Protein AF-0000000085207572 (afdb_homodimer)

Radius of gyration: 36.7 Å; Cα contacts (8 Å, |Δi|>4): 2105; chains: 2; bounding box: 79×103×94 Å

Sequence (1136 aa):
MWIIDRAFVFALVAASSFTPVYVLDFCQNTDADCHRHDAASNNQPSPQTVKSRWNRNVSHLLHDLDQFKVSCRKLIESFPLDEVDGNFVRTVKNCLFSKCIPTPLKGPLRLAAVSKDVIEEILDLDMAVTQSEDFLRYVSGDRLFPGSEPLAHRYGGHQFGYWAGQLGDGRAHFLGQYSNRKGEIWELQLKGSGKTPYSRSGDGRAVIRSSVREFLCSEAMHFLGVPTSRAASLTVSDEPVVRDQFYNGNVKTERGAVVLRLTKSWFRIGSLEILAQSGETDLLRKLLNFMIDQHFSYISLSDPEKYVVFYSTVVNETAHLIAQWMSVGFAHGVCNTDNFSLLSITIDYGPFGFMESYDPNFVPNASDDEGRYSIGAQAQVGLFNLEKLLAALRPVLTQIQQKRAQIILKGYADLYQMRIHQLFKAKLGLLGEDENDRYLIAFLLKMMEDTQSDFTMTFRQLSEVSAEQLLNMNFTQMWALDDLLSHLLFSDWLNMYLLRLNVNPRYVLRNWMAESAIRKAEMNDFSEVELLHQILSSPFVTQETAEEAGYAARPPRWAERLKVSCSSMWIIDRAFVFALVAASSFTPVYVLDFCQNTDADCHRHDAASNNQPSPQTVKSRWNRNVSHLLHDLDQFKVSCRKLIESFPLDEVDGNFVRTVKNCLFSKCIPTPLKGPLRLAAVSKDVIEEILDLDMAVTQSEDFLRYVSGDRLFPGSEPLAHRYGGHQFGYWAGQLGDGRAHFLGQYSNRKGEIWELQLKGSGKTPYSRSGDGRAVIRSSVREFLCSEAMHFLGVPTSRAASLTVSDEPVVRDQFYNGNVKTERGAVVLRLTKSWFRIGSLEILAQSGETDLLRKLLNFMIDQHFSYISLSDPEKYVVFYSTVVNETAHLIAQWMSVGFAHGVCNTDNFSLLSITIDYGPFGFMESYDPNFVPNASDDEGRYSIGAQAQVGLFNLEKLLAALRPVLTQIQQKRAQIILKGYADLYQMRIHQLFKAKLGLLGEDENDRYLIAFLLKMMEDTQSDFTMTFRQLSEVSAEQLLNMNFTQMWALDDLLSHLLFSDWLNMYLLRLNVNPRYVLRNWMAESAIRKAEMNDFSEVELLHQILSSPFVTQETAEEAGYAARPPRWAERLKVSCSS

Organism: Amphiprion ocellaris (NCBI:txid80972)

Foldseek 3Di:
DDPPDPPVPPPVDDPPDPPPPPPPPPPPPDDDDDDDDDDDDDDPPDPPPPPPVPVCPVLLADADLLPQAFAPCVVPVLWDEFPDDDFAADDGPRTFKYFDAFAFFDADKDWPDFDPCCQCVPRRHDPNNCPDPVVRCPQRRNDARHNWGKIKGWFWWQFPRHTPAIATLAQKIWGHWDQDPVRAIKTKMKGQRAGGNRNVPHGSFDFPVQQVQQQVVQVVCVVLVFFAKHWGTKMWRADWDWDDQQPPPDIDTGTTMMIIIMDSDLDFLRSLLNCLVNVVVVSSVSVLLVCCVRPVVVQDPPDPLSVLVLLLVQLLLLLLNLLSCVLQQKFQQTLIRSQGHSNNGGDDRGFMDGAFQQDQQAHRDSNPVVSCRGSVNVLVSSLVSSVSSLSSCVVVDDPVSSVSSVVSSVCSVVSNVVNNLVSVCVLLQQDDDDPCSVVLSVVVSVLSNVLRATSNLVSVLSVVDDPVCLLVVPQPVRVRSVSSVPDPCSNVSSVVSSLRNQPDFLADCQPVLVVVQVVCVVVVRNVSVVVNVVCVVRRRDDDPVCVVVCRNHDDDPVSVPDDDDDPD/DDPPDPPPDPPVPDPPDPVPPPPPPPPPDDDDDDDDDDDDDCVPDDPPCPPPVPVCPVLLADADLLPQAFAPCLVPVLWPEFPDDDFAADDGPRTFKYFDAFAFFDADKDWPDFDPCCQCVPRRHDPNNCPDPVVRCPQRRNDARHNWGKIKGWFWWQFPRHTPAIATLAQKIWGHWDQDPVRAIKTKMKGQRAGHNRNVPHGSFDFPVQQVQQQVVQVVCVVLVFFAKHWGTKMWRADWDWDDQQPPPDIDTGTTMMIIIMDSDLAFLRSLLNCLVSVVVVSSVSVLLVCCVRPVVVQDPPDPLSVLVLLLVQLLLLLLNLLSCVLQQKFQQTLIRSQGHSNNGGDDRGFMDGAFQQDQQAHRDSNPVVSCRGSVNVLVSSLVSSVSSLSSCVVVDDPVSSVSSVVSSVCSVVSNVVNNLVSVCVLLQQDDDDPCSVVLSVVVSVLSNVLRATSNLVSVLSVVDDPVCLLVVPQPVRVRSVSSVPDPCSNVSSVVSSLRNQPDFLADCQPVLVVVQVVCVVVVRNPSVVVNVVCVVRRRDDDPVCVVVCRNHPDDPVSVPDDDDDPD

Structure (mmCIF, N/CA/C/O backbone):
data_AF-0000000085207572-model_v1
#
loop_
_entity.id
_entity.type
_entity.pdbx_description
1 polymer 'Selenoprotein O'
#
loop_
_atom_site.group_PDB
_atom_site.id
_atom_site.type_symbol
_atom_site.label_atom_id
_atom_site.label_alt_id
_atom_site.label_comp_id
_atom_site.label_asym_id
_atom_site.label_entity_id
_atom_site.label_seq_id
_atom_site.pdbx_PDB_ins_code
_atom_site.Cartn_x
_atom_site.Cartn_y
_atom_site.Cartn_z
_atom_site.occupancy
_atom_site.B_iso_or_equiv
_atom_site.auth_seq_id
_atom_site.auth_comp_id
_atom_site.auth_asym_id
_atom_site.auth_atom_id
_atom_site.pdbx_PDB_model_num
ATOM 1 N N . MET A 1 1 ? -16.891 -7.758 -32.281 1 21.17 1 MET A N 1
ATOM 2 C CA . MET A 1 1 ? -15.719 -8.617 -32.281 1 21.17 1 MET A CA 1
ATOM 3 C C . MET A 1 1 ? -14.516 -7.891 -31.688 1 21.17 1 MET A C 1
ATOM 5 O O . MET A 1 1 ? -13.852 -7.117 -32.375 1 21.17 1 MET A O 1
ATOM 9 N N . TRP A 1 2 ? -14.633 -7.344 -30.562 1 22.56 2 TRP A N 1
ATOM 10 C CA . TRP A 1 2 ? -13.984 -6.262 -29.828 1 22.56 2 TRP A CA 1
ATOM 11 C C . TRP A 1 2 ? -12.539 -6.625 -29.5 1 22.56 2 TRP A C 1
ATOM 13 O O . TRP A 1 2 ? -12.281 -7.652 -28.859 1 22.56 2 TRP A O 1
ATOM 23 N N . ILE A 1 3 ? -11.641 -6.406 -30.469 1 23.41 3 ILE A N 1
ATOM 24 C CA . ILE A 1 3 ? -10.18 -6.445 -30.422 1 23.41 3 ILE A CA 1
ATOM 25 C C . ILE A 1 3 ? -9.688 -5.875 -29.094 1 23.41 3 ILE A C 1
ATOM 27 O O . ILE A 1 3 ? -9.984 -4.727 -28.766 1 23.41 3 ILE A O 1
ATOM 31 N N . ILE A 1 4 ? -9.742 -6.691 -28.062 1 28.12 4 ILE A N 1
ATOM 32 C CA . ILE A 1 4 ? -9.039 -6.281 -26.859 1 28.12 4 ILE A CA 1
ATOM 33 C C . ILE A 1 4 ? -7.762 -5.531 -27.234 1 28.12 4 ILE A C 1
ATOM 35 O O . ILE A 1 4 ? -6.875 -6.09 -27.875 1 28.12 4 ILE A O 1
ATOM 39 N N . ASP A 1 5 ? -7.859 -4.27 -27.453 1 22.45 5 ASP A N 1
ATOM 40 C CA . ASP A 1 5 ? -6.863 -3.285 -27.859 1 22.45 5 ASP A CA 1
ATOM 41 C C . ASP A 1 5 ? -5.52 -3.553 -27.188 1 22.45 5 ASP A C 1
ATOM 43 O O . ASP A 1 5 ? -5.469 -3.934 -26.031 1 22.45 5 ASP A O 1
ATOM 47 N N . ARG A 1 6 ? -4.559 -3.943 -27.953 1 26.81 6 ARG A N 1
ATOM 48 C CA . ARG A 1 6 ? -3.107 -3.969 -27.812 1 26.81 6 ARG A CA 1
ATOM 49 C C . ARG A 1 6 ? -2.617 -2.77 -27 1 26.81 6 ARG A C 1
ATOM 51 O O . ARG A 1 6 ? -1.506 -2.283 -27.219 1 26.81 6 ARG A O 1
ATOM 58 N N . ALA A 1 7 ? -3.572 -2.018 -26.469 1 25.02 7 ALA A N 1
ATOM 59 C CA . ALA A 1 7 ? -3.07 -0.747 -25.953 1 25.02 7 ALA A CA 1
ATOM 60 C C . ALA A 1 7 ? -1.962 -0.969 -24.922 1 25.02 7 ALA A C 1
ATOM 62 O O . ALA A 1 7 ? -1.063 -0.136 -24.781 1 25.02 7 ALA A O 1
ATOM 63 N N . PHE A 1 8 ? -2.088 -1.698 -23.906 1 26.12 8 PHE A N 1
ATOM 64 C CA . PHE A 1 8 ? -1.123 -1.054 -23.016 1 26.12 8 PHE A CA 1
ATOM 65 C C . PHE A 1 8 ? 0.292 -1.199 -23.562 1 26.12 8 PHE A C 1
ATOM 67 O O . PHE A 1 8 ? 1.267 -0.998 -22.844 1 26.12 8 PHE A O 1
ATOM 74 N N . VAL A 1 9 ? 0.561 -2.047 -24.641 1 24.52 9 VAL A N 1
ATOM 75 C CA . VAL A 1 9 ? 1.968 -1.951 -25.016 1 24.52 9 VAL A CA 1
ATOM 76 C C . VAL A 1 9 ? 2.314 -0.503 -25.344 1 24.52 9 VAL A C 1
ATOM 78 O O . VAL A 1 9 ? 1.423 0.321 -25.562 1 24.52 9 VAL A O 1
ATOM 81 N N . PHE A 1 10 ? 3.576 -0.276 -26.328 1 25.58 10 PHE A N 1
ATOM 82 C CA . PHE A 1 10 ? 4.43 0.88 -26.562 1 25.58 10 PHE A CA 1
ATOM 83 C C . PHE A 1 10 ? 3.65 1.998 -27.25 1 25.58 10 PHE A C 1
ATOM 85 O O . PHE A 1 10 ? 3.729 2.162 -28.469 1 25.58 10 PHE A O 1
ATOM 92 N N . ALA A 1 11 ? 2.41 2.156 -27.203 1 23.27 11 ALA A N 1
ATOM 93 C CA . ALA A 1 11 ? 2.041 3.357 -27.953 1 23.27 11 ALA A CA 1
ATOM 94 C C . ALA A 1 11 ? 2.822 4.57 -27.453 1 23.27 11 ALA A C 1
ATOM 96 O O . ALA A 1 11 ? 2.588 5.059 -26.359 1 23.27 11 ALA A O 1
ATOM 97 N N . LEU A 1 12 ? 4.188 4.672 -27.938 1 22.53 12 LEU A N 1
ATOM 98 C CA . LEU A 1 12 ? 5.066 5.84 -27.953 1 22.53 12 LEU A CA 1
ATOM 99 C C . LEU A 1 12 ? 4.336 7.059 -28.5 1 22.53 12 LEU A C 1
ATOM 101 O O . LEU A 1 12 ? 4.082 7.148 -29.703 1 22.53 12 LEU A O 1
ATOM 105 N N . VAL A 1 13 ? 3.193 7.492 -28.125 1 20.77 13 VAL A N 1
ATOM 106 C CA . VAL A 1 13 ? 2.809 8.797 -28.656 1 20.77 13 VAL A CA 1
ATOM 107 C C . VAL A 1 13 ? 4.016 9.734 -28.672 1 20.77 13 VAL A C 1
ATOM 109 O O . VAL A 1 13 ? 4.891 9.633 -27.797 1 20.77 13 VAL A O 1
ATOM 112 N N . ALA A 1 14 ? 4.195 10.617 -29.859 1 19.58 14 ALA A N 1
ATOM 113 C CA . ALA A 1 14 ? 5.129 11.688 -30.219 1 19.58 14 ALA A CA 1
ATOM 114 C C . ALA A 1 14 ? 5.355 12.625 -29.031 1 19.58 14 ALA A C 1
ATOM 116 O O . ALA A 1 14 ? 4.398 13.117 -28.438 1 19.58 14 ALA A O 1
ATOM 117 N N . ALA A 1 15 ? 6.52 12.547 -28.453 1 20.52 15 ALA A N 1
ATOM 118 C CA . ALA A 1 15 ? 7.34 13.383 -27.578 1 20.52 15 ALA A CA 1
ATOM 119 C C . ALA A 1 15 ? 7.242 14.852 -27.984 1 20.52 15 ALA A C 1
ATOM 121 O O . ALA A 1 15 ? 7.738 15.242 -29.047 1 20.52 15 ALA A O 1
ATOM 122 N N . SER A 1 16 ? 6.094 15.547 -27.797 1 18.95 16 SER A N 1
ATOM 123 C CA . SER A 1 16 ? 6.168 16.984 -28.016 1 18.95 16 SER A CA 1
ATOM 124 C C . SER A 1 16 ? 7.48 17.562 -27.5 1 18.95 16 SER A C 1
ATOM 126 O O . SER A 1 16 ? 8.141 16.953 -26.656 1 18.95 16 SER A O 1
ATOM 128 N N . SER A 1 17 ? 7.867 18.797 -27.969 1 19.58 17 SER A N 1
ATOM 129 C CA . SER A 1 17 ? 9.047 19.656 -27.953 1 19.58 17 SER A CA 1
ATOM 130 C C . SER A 1 17 ? 9.492 19.984 -26.531 1 19.58 17 SER A C 1
ATOM 132 O O . SER A 1 17 ? 8.766 20.656 -25.797 1 19.58 17 SER A O 1
ATOM 134 N N . PHE A 1 18 ? 9.977 18.969 -25.859 1 20.64 18 PHE A N 1
ATOM 135 C CA . PHE A 1 18 ? 10.633 19.328 -24.609 1 20.64 18 PHE A CA 1
ATOM 136 C C . PHE A 1 18 ? 11.578 20.5 -24.812 1 20.64 18 PHE A C 1
ATOM 138 O O . PHE A 1 18 ? 12.508 20.438 -25.625 1 20.64 18 PHE A O 1
ATOM 145 N N . THR A 1 19 ? 11 21.703 -24.734 1 20.08 19 THR A N 1
ATOM 146 C CA . THR A 1 19 ? 11.945 22.812 -24.766 1 20.08 19 THR A CA 1
ATOM 147 C C . THR A 1 19 ? 13.07 22.594 -23.766 1 20.08 19 THR A C 1
ATOM 149 O O . THR A 1 19 ? 12.82 22.281 -22.594 1 20.08 19 THR A O 1
ATOM 152 N N . PRO A 1 20 ? 14.227 22.234 -24.266 1 21.81 20 PRO A N 1
ATOM 153 C CA . PRO A 1 20 ? 15.477 22.016 -23.516 1 21.81 20 PRO A CA 1
ATOM 154 C C . PRO A 1 20 ? 15.695 23.062 -22.438 1 21.81 20 PRO A C 1
ATOM 156 O O . PRO A 1 20 ? 15.625 24.266 -22.703 1 21.81 20 PRO A O 1
ATOM 159 N N . VAL A 1 21 ? 15.023 22.812 -21.312 1 20.59 21 VAL A N 1
ATOM 160 C CA . VAL A 1 21 ? 15.383 23.797 -20.297 1 20.59 21 VAL A CA 1
ATOM 161 C C . VAL A 1 21 ? 16.906 23.922 -20.219 1 20.59 21 VAL A C 1
ATOM 163 O O . VAL A 1 21 ? 17.609 22.922 -20.094 1 20.59 21 VAL A O 1
ATOM 166 N N . TYR A 1 22 ? 17.453 24.953 -20.797 1 20.64 22 TYR A N 1
ATOM 167 C CA . TYR A 1 22 ? 18.812 25.484 -20.797 1 20.64 22 TYR A CA 1
ATOM 168 C C . TYR A 1 22 ? 19.453 25.375 -19.422 1 20.64 22 TYR A C 1
ATOM 170 O O . TYR A 1 22 ? 18.891 25.859 -18.422 1 20.64 22 TYR A O 1
ATOM 178 N N . VAL A 1 23 ? 19.938 24.203 -19.156 1 20.2 23 VAL A N 1
ATOM 179 C CA . VAL A 1 23 ? 20.828 24.031 -18.016 1 20.2 23 VAL A CA 1
ATOM 180 C C . VAL A 1 23 ? 21.766 25.234 -17.906 1 20.2 23 VAL A C 1
ATOM 182 O O . VAL A 1 23 ? 22.453 25.578 -18.875 1 20.2 23 VAL A O 1
ATOM 185 N N . LEU A 1 24 ? 21.391 26.156 -17 1 19.27 24 LEU A N 1
ATOM 186 C CA . LEU A 1 24 ? 22.266 27.266 -16.656 1 19.27 24 LEU A CA 1
ATOM 187 C C . LEU A 1 24 ? 23.703 26.797 -16.453 1 19.27 24 LEU A C 1
ATOM 189 O O . LEU A 1 24 ? 23.953 25.844 -15.711 1 19.27 24 LEU A O 1
ATOM 193 N N . ASP A 1 25 ? 24.5 26.828 -17.547 1 21.27 25 ASP A N 1
ATOM 194 C CA . ASP A 1 25 ? 25.953 26.719 -17.656 1 21.27 25 ASP A CA 1
ATOM 195 C C . ASP A 1 25 ? 26.656 27.422 -16.5 1 21.27 25 ASP A C 1
ATOM 197 O O . ASP A 1 25 ? 26.516 28.641 -16.328 1 21.27 25 ASP A O 1
ATOM 201 N N . PHE A 1 26 ? 26.625 26.781 -15.359 1 19.12 26 PHE A N 1
ATOM 202 C CA . PHE A 1 26 ? 27.531 27.359 -14.375 1 19.12 26 PHE A CA 1
ATOM 203 C C . PHE A 1 26 ? 28.922 27.531 -14.961 1 19.12 26 PHE A C 1
ATOM 205 O O . PHE A 1 26 ? 29.547 26.562 -15.391 1 19.12 26 PHE A O 1
ATOM 212 N N . CYS A 1 27 ? 29.172 28.688 -15.602 1 20.36 27 CYS A N 1
ATOM 213 C CA . CYS A 1 27 ? 30.359 29.328 -16.156 1 20.36 27 CYS A CA 1
ATOM 214 C C . CYS A 1 27 ? 31.531 29.266 -15.172 1 20.36 27 CYS A C 1
ATOM 216 O O . CYS A 1 27 ? 31.516 29.953 -14.148 1 20.36 27 CYS A O 1
ATOM 218 N N . GLN A 1 28 ? 31.969 28 -14.875 1 19.11 28 GLN A N 1
ATOM 219 C CA . GLN A 1 28 ? 33.25 28.078 -14.164 1 19.11 28 GLN A CA 1
ATOM 220 C C . GLN A 1 28 ? 34.219 29 -14.891 1 19.11 28 GLN A C 1
ATOM 222 O O . GLN A 1 28 ? 34.375 28.922 -16.109 1 19.11 2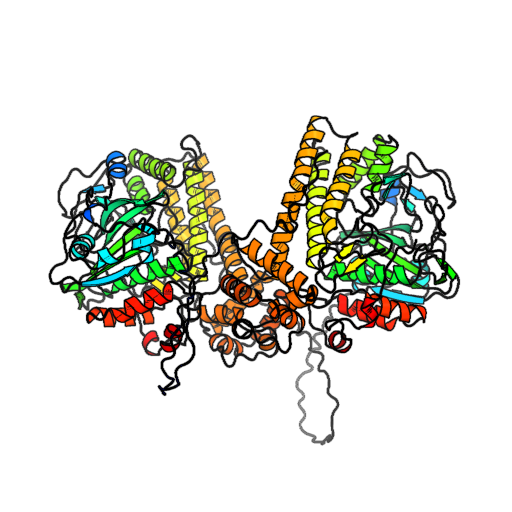8 GLN A O 1
ATOM 227 N N . ASN A 1 29 ? 34.688 30.109 -14.25 1 18.67 29 ASN A N 1
ATOM 228 C CA . ASN A 1 29 ? 35.438 31.328 -14.547 1 18.67 29 ASN A CA 1
ATOM 229 C C . ASN A 1 29 ? 36.812 31 -15.055 1 18.67 29 ASN A C 1
ATOM 231 O O . ASN A 1 29 ? 37.594 31.906 -15.359 1 18.67 29 ASN A O 1
ATOM 235 N N . THR A 1 30 ? 37.406 29.781 -14.789 1 19.39 30 THR A N 1
ATOM 236 C CA . THR A 1 30 ? 38.781 30.234 -14.508 1 19.39 30 THR A CA 1
ATOM 237 C C . THR A 1 30 ? 39.5 30.547 -15.805 1 19.39 30 THR A C 1
ATOM 239 O O . THR A 1 30 ? 40.594 31.109 -15.781 1 19.39 30 THR A O 1
ATOM 242 N N . ASP A 1 31 ? 39.344 29.766 -16.922 1 17.31 31 ASP A N 1
ATOM 243 C CA . ASP A 1 31 ? 40.594 29.672 -17.656 1 17.31 31 ASP A CA 1
ATOM 244 C C . ASP A 1 31 ? 41 31.016 -18.281 1 17.31 31 ASP A C 1
ATOM 246 O O . ASP A 1 31 ? 40.125 31.766 -18.719 1 17.31 31 ASP A O 1
ATOM 250 N N . ALA A 1 32 ? 42.406 31.438 -18.109 1 19.3 32 ALA A N 1
ATOM 251 C CA . ALA A 1 32 ? 43.25 32.562 -18.469 1 19.3 32 ALA A CA 1
ATOM 252 C C . ALA A 1 32 ? 43.156 32.875 -19.953 1 19.3 32 ALA A C 1
ATOM 254 O O . ALA A 1 32 ? 42.906 34 -20.359 1 19.3 32 ALA A O 1
ATOM 255 N N . ASP A 1 33 ? 44.125 32.344 -20.828 1 19.44 33 ASP A N 1
ATOM 256 C CA . ASP A 1 33 ? 44.969 33.094 -21.766 1 19.44 33 ASP A CA 1
ATOM 257 C C . ASP A 1 33 ? 44.281 33.188 -23.141 1 19.44 33 ASP A C 1
ATOM 259 O O . ASP A 1 33 ? 43.562 32.281 -23.531 1 19.44 33 ASP A O 1
ATOM 263 N N . CYS A 1 34 ? 44.469 34.438 -23.906 1 17.64 34 CYS A N 1
ATOM 264 C CA . CYS A 1 34 ? 43.938 35.344 -24.891 1 17.64 34 CYS A CA 1
ATOM 265 C C . CYS A 1 34 ? 43.969 34.75 -26.281 1 17.64 34 CYS A C 1
ATOM 267 O O . CYS A 1 34 ? 43.031 34.938 -27.062 1 17.64 34 CYS A O 1
ATOM 269 N N . HIS A 1 35 ? 45.094 34.25 -26.969 1 16.64 35 HIS A N 1
ATOM 270 C CA . HIS A 1 35 ? 45.438 35.062 -28.141 1 16.64 35 HIS A CA 1
ATOM 271 C C . HIS A 1 35 ? 44.844 34.469 -29.406 1 16.64 35 HIS A C 1
ATOM 273 O O . HIS A 1 35 ? 44.844 35.094 -30.469 1 16.64 35 HIS A O 1
ATOM 279 N N . ARG A 1 36 ? 44.562 33.156 -29.484 1 16.44 36 ARG A N 1
ATOM 280 C CA . ARG A 1 36 ? 45.031 32.781 -30.812 1 16.44 36 ARG A CA 1
ATOM 281 C C . ARG A 1 36 ? 44.219 33.469 -31.906 1 16.44 36 ARG A C 1
ATOM 283 O O . ARG A 1 36 ? 43.094 33.844 -31.688 1 16.44 36 ARG A O 1
ATOM 290 N N . HIS A 1 37 ? 44.656 33.25 -33.156 1 17.48 37 HIS A N 1
ATOM 291 C CA . HIS A 1 37 ? 44.781 33.875 -34.5 1 17.48 37 HIS A CA 1
ATOM 292 C C . HIS A 1 37 ? 43.469 33.781 -35.25 1 17.48 37 HIS A C 1
ATOM 294 O O . HIS A 1 37 ? 42.594 32.969 -34.938 1 17.48 37 HIS A O 1
ATOM 300 N N . ASP A 1 38 ? 43.469 33.938 -36.594 1 17.19 38 ASP A N 1
ATOM 301 C CA . ASP A 1 38 ? 42.938 34.812 -37.656 1 17.19 38 ASP A CA 1
ATOM 302 C C . ASP A 1 38 ? 41.844 34.094 -38.469 1 17.19 38 ASP A C 1
ATOM 304 O O . ASP A 1 38 ? 41.375 34.594 -39.469 1 17.19 38 ASP A O 1
ATOM 308 N N . ALA A 1 39 ? 41.688 32.812 -38.219 1 17.59 39 ALA A N 1
ATOM 309 C CA . ALA A 1 39 ? 41.375 32.219 -39.5 1 17.59 39 ALA A CA 1
ATOM 310 C C . ALA A 1 39 ? 40.156 32.938 -40.156 1 17.59 39 ALA A C 1
ATOM 312 O O . ALA A 1 39 ? 39.375 33.594 -39.469 1 17.59 39 ALA A O 1
ATOM 313 N N . ALA A 1 40 ? 39.594 32.125 -41.094 1 19.27 40 ALA A N 1
ATOM 314 C CA . ALA A 1 40 ? 39.031 32.219 -42.469 1 19.27 40 ALA A CA 1
ATOM 315 C C . ALA A 1 40 ? 37.594 32.719 -42.438 1 19.27 40 ALA A C 1
ATOM 317 O O . ALA A 1 40 ? 36.844 32.469 -41.469 1 19.27 40 ALA A O 1
ATOM 318 N N . SER A 1 41 ? 37.031 33.188 -43.438 1 17.95 41 SER A N 1
ATOM 319 C CA . SER A 1 41 ? 36.156 34.219 -43.938 1 17.95 41 SER A CA 1
ATOM 320 C C . SER A 1 41 ? 34.688 33.844 -43.75 1 17.95 41 SER A C 1
ATOM 322 O O . SER A 1 41 ? 33.906 34.594 -43.188 1 17.95 41 SER A O 1
ATOM 324 N N . ASN A 1 42 ? 34.062 33.281 -44.844 1 20.56 42 ASN A N 1
ATOM 325 C CA . ASN A 1 42 ? 33 34 -45.5 1 20.56 42 ASN A CA 1
ATOM 326 C C . ASN A 1 42 ? 31.641 33.719 -44.875 1 20.56 42 ASN A C 1
ATOM 328 O O . ASN A 1 42 ? 31.516 32.812 -44.062 1 20.56 42 ASN A O 1
ATOM 332 N N . ASN A 1 43 ? 30.547 33.594 -45.781 1 20.58 43 ASN A N 1
ATOM 333 C CA . ASN A 1 43 ? 29.25 34.188 -46 1 20.58 43 ASN A CA 1
ATOM 334 C C . ASN A 1 43 ? 28.125 33.375 -45.375 1 20.58 43 ASN A C 1
ATOM 336 O O . ASN A 1 43 ? 27.672 32.406 -45.938 1 20.58 43 ASN A O 1
ATOM 340 N N . GLN A 1 44 ? 28.25 33.031 -44.125 1 22.08 44 GLN A N 1
ATOM 341 C CA . GLN A 1 44 ? 27.281 32.094 -43.562 1 22.08 44 GLN A CA 1
ATOM 342 C C . GLN A 1 44 ? 25.875 32.656 -43.594 1 22.08 44 GLN A C 1
ATOM 344 O O . GLN A 1 44 ? 25.656 33.781 -43.125 1 22.08 44 GLN A O 1
ATOM 349 N N . PRO A 1 45 ? 25.062 32.062 -44.594 1 25.34 45 PRO A N 1
ATOM 350 C CA . PRO A 1 45 ? 23.719 32.625 -44.812 1 25.34 45 PRO A CA 1
ATOM 351 C C . PRO A 1 45 ? 22.969 32.844 -43.5 1 25.34 45 PRO A C 1
ATOM 353 O O . PRO A 1 45 ? 23.312 32.25 -42.469 1 25.34 45 PRO A O 1
ATOM 356 N N . SER A 1 46 ? 22.25 33.969 -43.5 1 23.2 46 SER A N 1
ATOM 357 C CA . SER A 1 46 ? 21.484 34.656 -42.469 1 23.2 46 SER A CA 1
ATOM 358 C C . SER A 1 46 ? 20.453 33.719 -41.844 1 23.2 46 SER A C 1
ATOM 360 O O . SER A 1 46 ? 19.594 33.188 -42.531 1 23.2 46 SER A O 1
ATOM 362 N N . PRO A 1 47 ? 20.969 32.875 -40.844 1 25.34 47 PRO A N 1
ATOM 363 C CA . PRO A 1 47 ? 20.047 31.984 -40.156 1 25.34 47 PRO A CA 1
ATOM 364 C C . PRO A 1 47 ? 18.766 32.688 -39.719 1 25.34 47 PRO A C 1
ATOM 366 O O . PRO A 1 47 ? 18.828 33.719 -39.062 1 25.34 47 PRO A O 1
ATOM 369 N N . GLN A 1 48 ? 17.781 32.719 -40.688 1 24.28 48 GLN A N 1
ATOM 370 C CA . GLN A 1 48 ? 16.516 33.312 -40.281 1 24.28 48 GLN A CA 1
ATOM 371 C C . GLN A 1 48 ? 16.156 32.938 -38.844 1 24.28 48 GLN A C 1
ATOM 373 O O . GLN A 1 48 ? 16.312 31.781 -38.438 1 24.28 48 GLN A O 1
ATOM 378 N N . THR A 1 49 ? 16.141 33.969 -38 1 23.75 49 THR A N 1
ATOM 379 C CA . THR A 1 49 ? 15.836 34.062 -36.562 1 23.75 49 THR A CA 1
ATOM 380 C C . THR A 1 49 ? 14.492 33.406 -36.25 1 23.75 49 THR A C 1
ATOM 382 O O . THR A 1 49 ? 13.453 33.875 -36.719 1 23.75 49 THR A O 1
ATOM 385 N N . VAL A 1 50 ? 14.383 32.062 -36.375 1 25.48 50 VAL A N 1
ATOM 386 C CA . VAL A 1 50 ? 13.148 31.547 -35.812 1 25.48 50 VAL A CA 1
ATOM 387 C C . VAL A 1 50 ? 12.812 32.312 -34.531 1 25.48 50 VAL A C 1
ATOM 389 O O . VAL A 1 5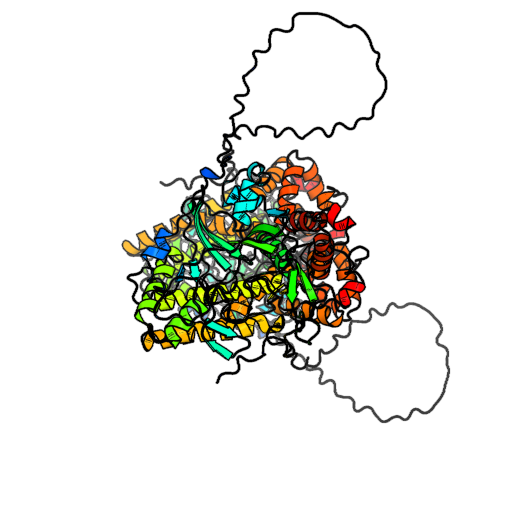0 ? 13.594 32.312 -33.562 1 25.48 50 VAL A O 1
ATOM 392 N N . LYS A 1 51 ? 12.141 33.375 -34.75 1 24.83 51 LYS A N 1
ATOM 393 C CA . LYS A 1 51 ? 11.547 34.062 -33.625 1 24.83 51 LYS A CA 1
ATOM 394 C C . LYS A 1 51 ? 11.062 33.094 -32.562 1 24.83 51 LYS A C 1
ATOM 396 O O . LYS A 1 51 ? 10.227 32.219 -32.844 1 24.83 51 LYS A O 1
ATOM 401 N N . SER A 1 52 ? 11.977 32.625 -31.812 1 27.48 52 SER A N 1
ATOM 402 C CA . SER A 1 52 ? 11.594 31.922 -30.594 1 27.48 52 SER A CA 1
ATOM 403 C C . SER A 1 52 ? 10.32 32.5 -29.984 1 27.48 52 SER A C 1
ATOM 405 O O . SER A 1 52 ? 10.297 33.656 -29.578 1 27.48 52 SER A O 1
ATOM 407 N N . ARG A 1 53 ? 9.25 32.438 -30.781 1 28.02 53 ARG A N 1
ATOM 408 C CA . ARG A 1 53 ? 8.039 32.812 -30.047 1 28.02 53 ARG A CA 1
ATOM 409 C C . ARG A 1 53 ? 8.148 32.406 -28.578 1 28.02 53 ARG A C 1
ATOM 411 O O . ARG A 1 53 ? 8.031 31.234 -28.234 1 28.02 53 ARG A O 1
ATOM 418 N N . TRP A 1 54 ? 9.203 32.938 -27.953 1 29.34 54 TRP A N 1
ATOM 419 C CA . TRP A 1 54 ? 9.148 32.969 -26.5 1 29.34 54 TRP A CA 1
ATOM 420 C C . TRP A 1 54 ? 7.715 33.125 -26 1 29.34 54 TRP A C 1
ATOM 422 O O . TRP A 1 54 ? 7.051 34.125 -26.312 1 29.34 54 TRP A O 1
ATOM 432 N N . ASN A 1 55 ? 6.914 32.125 -26.312 1 31.97 55 ASN A N 1
ATOM 433 C CA . ASN A 1 55 ? 5.668 32.094 -25.547 1 31.97 55 ASN A CA 1
ATOM 434 C C . ASN A 1 55 ? 5.77 32.906 -24.281 1 31.97 55 ASN A C 1
ATOM 436 O O . ASN A 1 55 ? 6.598 32.625 -23.406 1 31.97 55 ASN A O 1
ATOM 440 N N . ARG A 1 56 ? 5.715 34.125 -24.406 1 32.19 56 ARG A N 1
ATOM 441 C CA . ARG A 1 56 ? 5.414 34.938 -23.234 1 32.19 56 ARG A CA 1
ATOM 442 C C . ARG A 1 56 ? 4.578 34.156 -22.234 1 32.19 56 ARG A C 1
ATOM 444 O O . ARG A 1 56 ? 3.402 33.875 -22.469 1 32.19 56 ARG A O 1
ATOM 451 N N . ASN A 1 57 ? 5.008 33.094 -21.75 1 38.84 57 ASN A N 1
ATOM 452 C CA . ASN A 1 57 ? 4.355 32.656 -20.516 1 38.84 57 ASN A CA 1
ATOM 453 C C . ASN A 1 57 ? 3.727 33.844 -19.781 1 38.84 57 ASN A C 1
ATOM 455 O O . ASN A 1 57 ? 4.422 34.594 -19.109 1 38.84 57 ASN A O 1
ATOM 459 N N . VAL A 1 58 ? 2.93 34.656 -20.406 1 47.41 58 VAL A N 1
ATOM 460 C CA . VAL A 1 58 ? 2.09 35.656 -19.75 1 47.41 58 VAL A CA 1
ATOM 461 C C . VAL A 1 58 ? 1.855 35.25 -18.297 1 47.41 58 VAL A C 1
ATOM 463 O O . VAL A 1 58 ? 1.267 34.188 -18.031 1 47.41 58 VAL A O 1
ATOM 466 N N . SER A 1 59 ? 2.623 35.625 -17.453 1 61.31 59 SER A N 1
ATOM 467 C CA . SER A 1 59 ? 2.596 35.375 -16.016 1 61.31 59 SER A CA 1
ATOM 468 C C . SER A 1 59 ? 1.193 35.562 -15.445 1 61.31 59 SER A C 1
ATOM 470 O O . SER A 1 59 ? 0.587 36.625 -15.609 1 61.31 59 SER A O 1
ATOM 472 N N . HIS A 1 60 ? 0.277 34.688 -15.484 1 82.88 60 HIS A N 1
ATOM 473 C CA . HIS A 1 60 ? -1.063 34.625 -14.914 1 82.88 60 HIS A CA 1
ATOM 474 C C . HIS A 1 60 ? -1.084 35.188 -13.492 1 82.88 60 HIS A C 1
ATOM 476 O O . HIS A 1 60 ? -2.137 35.219 -12.852 1 82.88 60 HIS A O 1
ATOM 482 N N . LEU A 1 61 ? 0.03 35.906 -13.195 1 92.12 61 LEU A N 1
ATOM 483 C CA . LEU A 1 61 ? 0.106 36.438 -11.836 1 92.12 61 LEU A CA 1
ATOM 484 C C . LEU A 1 61 ? -0.23 37.906 -11.82 1 92.12 61 LEU A C 1
ATOM 486 O O . LEU A 1 61 ? 0.038 38.625 -12.797 1 92.12 61 LEU A O 1
ATOM 490 N N . LEU A 1 62 ? -0.835 38.438 -10.828 1 93.56 62 LEU A N 1
ATOM 491 C CA . LEU A 1 62 ? -1.192 39.844 -10.641 1 93.56 62 LEU A CA 1
ATOM 492 C C . LEU A 1 62 ? 0.023 40.656 -10.219 1 93.56 62 LEU A C 1
ATOM 494 O O . LEU A 1 62 ? 0.764 40.25 -9.32 1 93.56 62 LEU A O 1
ATOM 498 N N . HIS A 1 63 ? 0.219 41.781 -10.836 1 92.69 63 HIS A N 1
ATOM 499 C CA . HIS A 1 63 ? 1.359 42.656 -10.547 1 92.69 63 HIS A CA 1
ATOM 500 C C . HIS A 1 63 ? 0.922 43.906 -9.812 1 92.69 63 HIS A C 1
ATOM 502 O O . HIS A 1 63 ? 1.76 44.656 -9.297 1 92.69 63 HIS A O 1
ATOM 508 N N . ASP A 1 64 ? -0.361 44.062 -9.742 1 90.88 64 ASP A N 1
ATOM 509 C CA . ASP A 1 64 ? -0.94 45.219 -9.07 1 90.88 64 ASP A CA 1
ATOM 510 C C . ASP A 1 64 ? -1.863 44.781 -7.93 1 90.88 64 ASP A C 1
ATOM 512 O O . ASP A 1 64 ? -2.871 44.125 -8.164 1 90.88 64 ASP A O 1
ATOM 516 N N . LEU A 1 65 ? -1.58 45.25 -6.734 1 91.62 65 LEU A N 1
ATOM 517 C CA . LEU A 1 65 ? -2.312 44.844 -5.535 1 91.62 65 LEU A CA 1
ATOM 518 C C . LEU A 1 65 ? -3.742 45.375 -5.57 1 91.62 65 LEU A C 1
ATOM 520 O O . LEU A 1 65 ? -4.629 44.812 -4.918 1 91.62 65 LEU A O 1
ATOM 524 N N . ASP A 1 66 ? -3.926 46.375 -6.363 1 89.12 66 ASP A N 1
ATOM 525 C CA . ASP A 1 66 ? -5.266 46.969 -6.477 1 89.12 66 ASP A CA 1
ATOM 526 C C . ASP A 1 66 ? -6.211 46 -7.207 1 89.12 66 ASP A C 1
ATOM 528 O O . ASP A 1 66 ? -7.43 46.125 -7.07 1 89.12 66 ASP A O 1
ATOM 532 N N . GLN A 1 67 ? -5.633 45.188 -7.91 1 91.62 67 GLN A N 1
ATOM 533 C CA . GLN A 1 67 ? -6.43 44.219 -8.664 1 91.62 67 GLN A CA 1
ATOM 534 C C . GLN A 1 67 ? -6.727 43 -7.82 1 91.62 67 GLN A C 1
ATOM 536 O O . GLN A 1 67 ? -7.598 42.188 -8.172 1 91.62 67 GLN A O 1
ATOM 541 N N . PHE A 1 68 ? -6.066 42.875 -6.766 1 95.75 68 PHE A N 1
ATOM 542 C CA . PHE A 1 68 ? -6.316 41.75 -5.852 1 95.75 68 PHE A CA 1
ATOM 543 C C . PHE A 1 68 ? -7.543 42.031 -4.988 1 95.75 68 PHE A C 1
ATOM 545 O O . PHE A 1 68 ? -7.484 42.844 -4.062 1 95.75 68 PHE A O 1
ATOM 552 N N . LYS A 1 69 ? -8.641 41.344 -5.25 1 96.06 69 LYS A N 1
ATOM 553 C CA . LYS A 1 69 ? -9.906 41.625 -4.57 1 96.06 69 LYS A CA 1
ATOM 554 C C . LYS A 1 69 ? -10.375 40.406 -3.783 1 96.06 69 LYS A C 1
ATOM 556 O O . LYS A 1 69 ? -10.273 39.25 -4.266 1 96.06 69 LYS A O 1
ATOM 561 N N . VAL A 1 70 ? -10.812 40.656 -2.588 1 97.75 70 VAL A N 1
ATOM 562 C CA . VAL A 1 70 ? -11.422 39.594 -1.771 1 97.75 70 VAL A CA 1
ATOM 563 C C . VAL A 1 70 ? -12.914 39.875 -1.609 1 97.75 70 VAL A C 1
ATOM 565 O O . VAL A 1 70 ? -13.391 40.969 -1.943 1 97.75 70 VAL A O 1
ATOM 568 N N . SER A 1 71 ? -13.641 38.844 -1.202 1 97.75 71 SER A N 1
ATOM 569 C CA . SER A 1 71 ? -15.078 39 -1.002 1 97.75 71 SER A CA 1
ATOM 570 C C . SER A 1 71 ? -15.508 38.438 0.347 1 97.75 71 SER A C 1
ATOM 572 O O . SER A 1 71 ? -15.023 37.375 0.776 1 97.75 71 SER A O 1
ATOM 574 N N . CYS A 1 72 ? -16.375 39.156 0.995 1 96.94 72 CYS A N 1
ATOM 575 C CA . CYS A 1 72 ? -16.953 38.719 2.258 1 96.94 72 CYS A CA 1
ATOM 576 C C . CYS A 1 72 ? -18.422 38.375 2.096 1 96.94 72 CYS A C 1
ATOM 578 O O . CYS A 1 72 ? -19.094 38 3.062 1 96.94 72 CYS A O 1
ATOM 580 N N . ARG A 1 73 ? -18.938 38.469 0.94 1 95.44 73 ARG A N 1
ATOM 581 C CA . ARG A 1 73 ? -20.359 38.438 0.656 1 95.44 73 ARG A CA 1
ATOM 582 C C . ARG A 1 73 ? -20.969 37.094 1.062 1 95.44 73 ARG A C 1
ATOM 584 O O . ARG A 1 73 ? -22.062 37.031 1.634 1 95.44 73 ARG A O 1
ATOM 591 N N . LYS A 1 74 ? -20.312 36.062 0.748 1 95.25 74 LYS A N 1
ATOM 592 C CA . LYS A 1 74 ? -20.859 34.719 1.02 1 95.25 74 LYS A CA 1
ATOM 593 C C . LYS A 1 74 ? -21.141 34.531 2.506 1 95.25 74 LYS A C 1
ATOM 595 O O . LYS A 1 74 ? -22.219 34.062 2.877 1 95.25 74 LYS A O 1
ATOM 600 N N . LEU A 1 75 ? -20.203 34.969 3.383 1 95.94 75 LEU A N 1
ATOM 601 C CA . LEU A 1 75 ? -20.391 34.812 4.824 1 95.94 75 LEU A CA 1
ATOM 602 C C . LEU A 1 75 ? -21.406 35.812 5.348 1 95.94 75 LEU A C 1
ATOM 604 O O . LEU A 1 75 ? -22.266 35.469 6.168 1 95.94 75 LEU A O 1
ATOM 608 N N . ILE A 1 76 ? -21.375 37.031 4.863 1 96.5 76 ILE A N 1
ATOM 609 C CA . ILE A 1 76 ? -22.234 38.094 5.328 1 96.5 76 ILE A CA 1
ATOM 610 C C . ILE A 1 76 ? -23.688 37.812 4.941 1 96.5 76 ILE A C 1
ATOM 612 O O . ILE A 1 76 ? -24.609 38.094 5.707 1 96.5 76 ILE A O 1
ATOM 616 N N . GLU A 1 77 ? -23.828 37.219 3.809 1 96.44 77 GLU A N 1
ATOM 617 C CA . GLU A 1 77 ? -25.188 36.906 3.342 1 96.44 77 GLU A CA 1
ATOM 618 C C . GLU A 1 77 ? -25.719 35.625 3.992 1 96.44 77 GLU A C 1
ATOM 620 O O . GLU A 1 77 ? -26.938 35.469 4.121 1 96.44 77 GLU A O 1
ATOM 625 N N . SER A 1 78 ? -24.875 34.812 4.387 1 96.5 78 SER A N 1
ATOM 626 C CA . SER A 1 78 ? -25.297 33.5 4.887 1 96.5 78 SER A CA 1
ATOM 627 C C . SER A 1 78 ? -25.641 33.562 6.371 1 96.5 78 SER A C 1
ATOM 629 O O . SER A 1 78 ? -26.438 32.781 6.863 1 96.5 78 SER A O 1
ATOM 631 N N . PHE A 1 79 ? -25.016 34.562 7.109 1 97.62 79 PHE A N 1
ATOM 632 C CA . PHE A 1 79 ? -25.156 34.5 8.562 1 97.62 79 PHE A CA 1
ATOM 633 C C . PHE A 1 79 ? -25.531 35.875 9.109 1 97.62 79 PHE A C 1
ATOM 635 O O . PHE A 1 79 ? -25.094 36.906 8.578 1 97.62 79 PHE A O 1
ATOM 642 N N . PRO A 1 80 ? -26.328 35.906 10.227 1 95.88 80 PRO A N 1
ATOM 643 C CA . PRO A 1 80 ? -26.578 37.188 10.891 1 95.88 80 PRO A CA 1
ATOM 644 C C . PRO A 1 80 ? -25.312 37.781 11.516 1 95.88 80 PRO A C 1
ATOM 646 O O . PRO A 1 80 ? -24.484 37.031 12.062 1 95.88 80 PRO A O 1
ATOM 649 N N . LEU A 1 81 ? -25.219 39.094 11.5 1 95.94 81 LEU A N 1
ATOM 650 C CA . LEU A 1 81 ? -24.062 39.781 12.039 1 95.94 81 LEU A CA 1
ATOM 651 C C . LEU A 1 81 ? -24.406 40.5 13.352 1 95.94 81 LEU A C 1
ATOM 653 O O . LEU A 1 81 ? -25.562 40.844 13.57 1 95.94 81 LEU A O 1
ATOM 657 N N . ASP A 1 82 ? -23.359 40.594 14.164 1 95.31 82 ASP A N 1
ATOM 658 C CA . ASP A 1 82 ? -23.453 41.406 15.375 1 95.31 82 ASP A CA 1
ATOM 659 C C . ASP A 1 82 ? -23.906 42.812 15.055 1 95.31 82 ASP A C 1
ATOM 661 O O . ASP A 1 82 ? -23.312 43.5 14.219 1 95.31 82 ASP A O 1
ATOM 665 N N . GLU A 1 83 ? -24.891 43.312 15.758 1 91.75 83 GLU A N 1
ATOM 666 C CA . GLU A 1 83 ? -25.469 44.625 15.492 1 91.75 83 GLU A CA 1
ATOM 667 C C . GLU A 1 83 ? -24.672 45.719 16.188 1 91.75 83 GLU A C 1
ATOM 669 O O . GLU A 1 83 ? -24.781 46.906 15.828 1 91.75 83 GLU A O 1
ATOM 674 N N . VAL A 1 84 ? -23.969 45.312 17.109 1 91.75 84 VAL A N 1
ATOM 675 C CA . VAL A 1 84 ? -23.203 46.281 17.875 1 91.75 84 VAL A CA 1
ATOM 676 C C . VAL A 1 84 ? -21.891 46.594 17.141 1 91.75 84 VAL A C 1
ATOM 678 O O . VAL A 1 84 ? -21.156 45.656 16.781 1 91.75 84 VAL A O 1
ATOM 681 N N . ASP A 1 85 ? -21.672 47.844 17 1 86.44 85 ASP A N 1
ATOM 682 C CA . ASP A 1 85 ? -20.438 48.281 16.344 1 86.44 85 ASP A CA 1
ATOM 683 C C . ASP A 1 85 ? -19.312 48.469 17.344 1 86.44 85 ASP A C 1
ATOM 685 O O . ASP A 1 85 ? -19.578 48.75 18.531 1 86.44 85 ASP A O 1
ATOM 689 N N . GLY A 1 86 ? -18.094 48.312 16.875 1 84.94 86 GLY A N 1
ATOM 690 C CA . GLY A 1 86 ? -16.938 48.594 17.719 1 84.94 86 GLY A CA 1
ATOM 691 C C . GLY A 1 86 ? -16.156 47.375 18.094 1 84.94 86 GLY A C 1
ATOM 692 O O . GLY A 1 86 ? -16.703 46.25 18.094 1 84.94 86 GLY A O 1
ATOM 693 N N . ASN A 1 87 ? -14.953 47.594 18.531 1 87 87 ASN A N 1
ATOM 694 C CA . ASN A 1 87 ? -14.031 46.5 18.812 1 87 87 ASN A CA 1
ATOM 695 C C . ASN A 1 87 ? -13.961 46.188 20.312 1 87 87 ASN A C 1
ATOM 697 O O . ASN A 1 87 ? -13.133 45.406 20.766 1 87 87 ASN A O 1
ATOM 701 N N . PHE A 1 88 ? -14.836 46.719 21.094 1 91.19 88 PHE A N 1
ATOM 702 C CA . PHE A 1 88 ? -14.766 46.5 22.531 1 91.19 88 PHE A CA 1
ATOM 703 C C . PHE A 1 88 ? -15.289 45.094 22.891 1 91.19 88 PHE A C 1
ATOM 705 O O . PHE A 1 88 ? -16.203 44.594 22.25 1 91.19 88 PHE A O 1
ATOM 712 N N . VAL A 1 89 ? -14.773 44.594 23.922 1 94.12 89 VAL A N 1
ATOM 713 C CA . VAL A 1 89 ? -15.078 43.219 24.359 1 94.12 89 VAL A CA 1
ATOM 714 C C . VAL A 1 89 ? -16.516 43.156 24.859 1 94.12 89 VAL A C 1
ATOM 716 O O . VAL A 1 89 ? -16.969 44.031 25.609 1 94.12 89 VAL A O 1
ATOM 719 N N . ARG A 1 90 ? -17.266 42.156 24.391 1 95.38 90 ARG A N 1
ATOM 720 C CA . ARG A 1 90 ? -18.641 41.938 24.812 1 95.38 90 ARG A CA 1
ATOM 721 C C . ARG A 1 90 ? -19.094 40.5 24.516 1 95.38 90 ARG A C 1
ATOM 723 O O . ARG A 1 90 ? -18.453 39.781 23.75 1 95.38 90 ARG A O 1
ATOM 730 N N . THR A 1 91 ? -20.188 40.188 25.188 1 95.38 91 THR A N 1
ATOM 731 C CA . THR A 1 91 ? -20.844 38.938 24.875 1 95.38 91 THR A CA 1
ATOM 732 C C . THR A 1 91 ? -21.797 39.094 23.688 1 95.38 91 THR A C 1
ATOM 734 O O . THR A 1 91 ? -22.578 40.031 23.641 1 95.38 91 THR A O 1
ATOM 737 N N . VAL A 1 92 ? -21.672 38.281 22.719 1 96.12 92 VAL A N 1
ATOM 738 C CA . VAL A 1 92 ? -22.469 38.344 21.5 1 96.12 92 VAL A CA 1
ATOM 739 C C . VAL A 1 92 ? -23.375 37.094 21.406 1 96.12 92 VAL A C 1
ATOM 741 O O . VAL A 1 92 ? -22.953 36 21.766 1 96.12 92 VAL A O 1
ATOM 744 N N . LYS A 1 93 ? -24.609 37.281 21.031 1 94.88 93 LYS A N 1
ATOM 745 C CA . LYS A 1 93 ? -25.578 36.219 20.906 1 94.88 93 LYS A CA 1
ATOM 746 C C . LYS A 1 93 ? -26.266 36.219 19.547 1 94.88 93 LYS A C 1
ATOM 748 O O . LYS A 1 93 ? -26.406 37.281 18.938 1 94.88 93 LYS A O 1
ATOM 753 N N . ASN A 1 94 ? -26.578 35.094 19.047 1 95.94 94 ASN A N 1
ATOM 754 C CA . ASN A 1 94 ? -27.438 34.875 17.891 1 95.94 94 ASN A CA 1
ATOM 755 C C . ASN A 1 94 ? -26.75 35.344 16.594 1 95.94 94 ASN A C 1
ATOM 757 O O . ASN A 1 94 ? -27.422 35.688 15.625 1 95.94 94 ASN A O 1
ATOM 761 N N . CYS A 1 95 ? -25.469 35.469 16.656 1 96.44 95 CYS A N 1
ATOM 762 C CA . CYS A 1 95 ? -24.688 35.75 15.453 1 96.44 95 CYS A CA 1
ATOM 763 C C . CYS A 1 95 ? -23.359 35 15.492 1 96.44 95 CYS A C 1
ATOM 765 O O . CYS A 1 95 ? -22.906 34.594 16.562 1 96.44 95 CYS A O 1
ATOM 767 N N . LEU A 1 96 ? -22.781 34.875 14.328 1 97.38 96 LEU A N 1
ATOM 768 C CA . LEU A 1 96 ? -21.531 34.156 14.219 1 97.38 96 LEU A CA 1
ATOM 769 C C . LEU A 1 96 ? -20.359 35.094 14.023 1 97.38 96 LEU A C 1
ATOM 771 O O . LEU A 1 96 ? -19.203 34.75 14.258 1 97.38 96 LEU A O 1
ATOM 775 N N . PHE A 1 97 ? -20.703 36.375 13.578 1 98 97 PHE A N 1
ATOM 776 C CA . PHE A 1 97 ? -19.625 37.281 13.219 1 98 97 PHE A CA 1
ATOM 777 C C . PHE A 1 97 ? -19.922 38.688 13.734 1 98 97 PHE A C 1
ATOM 779 O O . PHE A 1 97 ? -21.094 39.094 13.852 1 98 97 PHE A O 1
ATOM 786 N N . SER A 1 98 ? -18.844 39.344 14.102 1 97.81 98 SER A N 1
ATOM 787 C CA . SER A 1 98 ? -18.859 40.781 14.375 1 97.81 98 SER A CA 1
ATOM 788 C C . SER A 1 98 ? -18 41.562 13.383 1 97.81 98 SER A C 1
ATOM 790 O O . SER A 1 98 ? -16.891 41.125 13.07 1 97.81 98 SER A O 1
ATOM 792 N N . LYS A 1 99 ? -18.578 42.594 12.867 1 96.06 99 LYS A N 1
ATOM 793 C CA . LYS A 1 99 ? -17.734 43.469 12.055 1 96.06 99 LYS A CA 1
ATOM 794 C C . LYS A 1 99 ? -16.688 44.156 12.906 1 96.06 99 LYS A C 1
ATOM 796 O O . LYS A 1 99 ? -16.984 44.656 13.992 1 96.06 99 LYS A O 1
ATOM 801 N N . CYS A 1 100 ? -15.477 44.094 12.469 1 94.5 100 CYS A N 1
ATOM 802 C CA . CYS A 1 100 ? -14.375 44.625 13.25 1 94.5 100 CYS A CA 1
ATOM 803 C C . CYS A 1 100 ? -13.203 45.031 12.352 1 94.5 100 CYS A C 1
ATOM 805 O O . CYS A 1 100 ? -12.727 44.188 11.555 1 94.5 100 CYS A O 1
ATOM 807 N N . ILE A 1 101 ? -12.688 46.188 12.547 1 95.25 101 ILE A N 1
ATOM 808 C CA . ILE A 1 101 ? -11.578 46.688 11.734 1 95.25 101 ILE A CA 1
ATOM 809 C C . ILE A 1 101 ? -10.25 46.406 12.43 1 95.25 101 ILE A C 1
ATOM 811 O O . ILE A 1 101 ? -10.117 46.656 13.633 1 95.25 101 ILE A O 1
ATOM 815 N N . PRO A 1 102 ? -9.281 45.906 11.703 1 97.12 102 PRO A N 1
ATOM 816 C CA . PRO A 1 102 ? -7.969 45.656 12.305 1 97.12 102 PRO A CA 1
ATOM 817 C C . PRO A 1 102 ? -7.301 46.938 12.797 1 97.12 102 PRO A C 1
ATOM 819 O O . PRO A 1 102 ? -7.566 48.031 12.266 1 97.12 102 PRO A O 1
ATOM 822 N N . THR A 1 103 ? -6.535 46.75 13.805 1 96.06 103 THR A N 1
ATOM 823 C CA . THR A 1 103 ? -5.672 47.844 14.273 1 96.06 103 THR A CA 1
ATOM 824 C C . THR A 1 103 ? -4.238 47.625 13.797 1 96.06 103 THR A C 1
ATOM 826 O O . THR A 1 103 ? -3.611 46.625 14.102 1 96.06 103 THR A O 1
ATOM 829 N N . PRO A 1 104 ? -3.736 48.562 13.078 1 93.31 104 PRO A N 1
ATOM 830 C CA . PRO A 1 104 ? -2.383 48.406 12.547 1 93.31 104 PRO A CA 1
ATOM 831 C C . PRO A 1 104 ? -1.318 48.344 13.648 1 93.31 104 PRO A C 1
ATOM 833 O O . PRO A 1 104 ? -1.515 48.938 14.719 1 93.31 104 PRO A O 1
ATOM 836 N N . LEU A 1 105 ? -0.23 47.75 13.328 1 94.69 105 LEU A N 1
ATOM 837 C CA . LEU A 1 105 ? 0.937 47.781 14.203 1 94.69 105 LEU A CA 1
ATOM 838 C C . LEU A 1 105 ? 1.521 49.188 14.273 1 94.69 105 LEU A C 1
ATOM 840 O O . LEU A 1 105 ? 1.499 49.906 13.289 1 94.69 105 LEU A O 1
ATOM 844 N N . LYS A 1 106 ? 2.053 49.438 15.352 1 93.88 106 LYS A N 1
ATOM 845 C CA . LYS A 1 106 ? 2.684 50.75 15.523 1 93.88 106 LYS A CA 1
ATOM 846 C C . LYS A 1 106 ? 4.18 50.656 15.242 1 93.88 106 LYS A C 1
ATOM 848 O O . LYS A 1 106 ? 4.785 49.594 15.328 1 93.88 106 LYS A O 1
ATOM 853 N N . GLY A 1 107 ? 4.738 51.875 14.844 1 92.19 107 GLY A N 1
ATOM 854 C CA . GLY A 1 107 ? 6.164 51.938 14.578 1 92.19 107 GLY A CA 1
ATOM 855 C C . GLY A 1 107 ? 6.539 51.438 13.188 1 92.19 107 GLY A C 1
ATOM 856 O O . GLY A 1 107 ? 5.668 51.188 12.352 1 92.19 107 GLY A O 1
ATOM 857 N N . PRO A 1 108 ? 7.887 51.375 12.984 1 94.75 108 PRO A N 1
ATOM 858 C CA . PRO A 1 108 ? 8.344 50.906 11.68 1 94.75 108 PRO A CA 1
ATOM 859 C C . PRO A 1 108 ? 7.973 49.438 11.414 1 94.75 108 PRO A C 1
ATOM 861 O O . PRO A 1 108 ? 8.148 48.594 12.289 1 94.75 108 PRO A O 1
ATOM 864 N N . LEU A 1 109 ? 7.438 49.25 10.273 1 95.62 109 LEU A N 1
ATOM 865 C CA . LEU A 1 109 ? 7.039 47.906 9.859 1 95.62 109 LEU A CA 1
ATOM 866 C C . LEU A 1 109 ? 8.133 47.25 9.031 1 95.62 109 LEU A C 1
ATOM 868 O O . LEU A 1 109 ? 8.797 47.906 8.234 1 95.62 109 LEU A O 1
ATOM 872 N N . ARG A 1 110 ? 8.328 45.969 9.266 1 96.81 110 ARG A N 1
ATOM 873 C CA . ARG A 1 110 ? 9.266 45.156 8.477 1 96.81 110 ARG A CA 1
ATOM 874 C C . ARG A 1 110 ? 8.625 43.844 8.047 1 96.81 110 ARG A C 1
ATOM 876 O O . ARG A 1 110 ? 7.945 43.188 8.836 1 96.81 110 ARG A O 1
ATOM 883 N N . LEU A 1 111 ? 8.82 43.562 6.781 1 97.25 111 LEU A N 1
ATOM 884 C CA . LEU A 1 111 ? 8.398 42.281 6.273 1 97.25 111 LEU A CA 1
ATOM 885 C C . LEU A 1 111 ? 9.438 41.219 6.598 1 97.25 111 LEU A C 1
ATOM 887 O O . LEU A 1 111 ? 10.477 41.125 5.945 1 97.25 111 LEU A O 1
ATOM 891 N N . ALA A 1 112 ? 9.148 40.375 7.562 1 97.5 112 ALA A N 1
ATOM 892 C CA . ALA A 1 112 ? 10.109 39.406 8.062 1 97.5 112 ALA A CA 1
ATOM 893 C C . ALA A 1 112 ? 10.18 38.188 7.141 1 97.5 112 ALA A C 1
ATOM 895 O O . ALA A 1 112 ? 11.242 37.562 6.992 1 97.5 112 ALA A O 1
ATOM 896 N N . ALA A 1 113 ? 9.008 37.75 6.57 1 97.88 113 ALA A N 1
ATOM 897 C CA . ALA A 1 113 ? 8.984 36.562 5.719 1 97.88 113 ALA A CA 1
ATOM 898 C C . ALA A 1 113 ? 7.766 36.562 4.805 1 97.88 113 ALA A C 1
ATOM 900 O O . ALA A 1 113 ? 6.738 37.156 5.137 1 97.88 113 ALA A O 1
ATOM 901 N N . VAL A 1 114 ? 7.906 35.938 3.676 1 98.06 114 VAL A N 1
ATOM 902 C CA . VAL A 1 114 ? 6.824 35.719 2.725 1 98.06 114 VAL A CA 1
ATOM 903 C C . VAL A 1 114 ? 6.938 34.312 2.143 1 98.06 114 VAL A C 1
ATOM 905 O O . VAL A 1 114 ? 8.039 33.812 1.893 1 98.06 114 VAL A O 1
ATOM 908 N N . SER A 1 115 ? 5.824 33.688 2.018 1 98.56 115 SER A N 1
ATOM 909 C CA . SER A 1 115 ? 5.793 32.375 1.356 1 98.56 115 SER A CA 1
ATOM 910 C C . SER A 1 115 ? 5.551 32.531 -0.142 1 98.56 115 SER A C 1
ATOM 912 O O . SER A 1 115 ? 4.438 32.844 -0.57 1 98.56 115 SER A O 1
ATOM 914 N N . LYS A 1 116 ? 6.555 32.281 -0.93 1 97.19 116 LYS A N 1
ATOM 915 C CA . LYS A 1 116 ? 6.438 32.375 -2.381 1 97.19 116 LYS A CA 1
ATOM 916 C C . LYS A 1 116 ? 5.34 31.469 -2.918 1 97.19 116 LYS A C 1
ATOM 918 O O . LYS A 1 116 ? 4.566 31.875 -3.793 1 97.19 116 LYS A O 1
ATOM 923 N N . ASP A 1 117 ? 5.305 30.281 -2.367 1 97.44 117 ASP A N 1
ATOM 924 C CA . ASP A 1 117 ? 4.305 29.312 -2.805 1 97.44 117 ASP A CA 1
ATOM 925 C C . ASP A 1 117 ? 2.891 29.859 -2.592 1 97.44 117 ASP A C 1
ATOM 927 O O . ASP A 1 117 ? 2.039 29.734 -3.477 1 97.44 117 ASP A O 1
ATOM 931 N N . VAL A 1 118 ? 2.643 30.469 -1.477 1 98.56 118 VAL A N 1
ATOM 932 C CA . VAL A 1 118 ? 1.315 31 -1.17 1 98.56 118 VAL A CA 1
ATOM 933 C C . VAL A 1 118 ? 1.03 32.219 -2.033 1 98.56 118 VAL A C 1
ATOM 935 O O . VAL A 1 118 ? -0.046 32.344 -2.625 1 98.56 118 VAL A O 1
ATOM 938 N N . ILE A 1 119 ? 1.973 33.094 -2.146 1 98.31 119 ILE A N 1
ATOM 939 C CA . ILE A 1 119 ? 1.806 34.375 -2.861 1 98.31 119 ILE A CA 1
ATOM 940 C C . ILE A 1 119 ? 1.503 34.094 -4.332 1 98.31 119 ILE A C 1
ATOM 942 O O . ILE A 1 119 ? 0.57 34.656 -4.898 1 98.31 119 ILE A O 1
ATOM 946 N N . GLU A 1 120 ? 2.178 33.156 -4.895 1 97.62 120 GLU A N 1
ATOM 947 C CA . GLU A 1 120 ? 2.055 3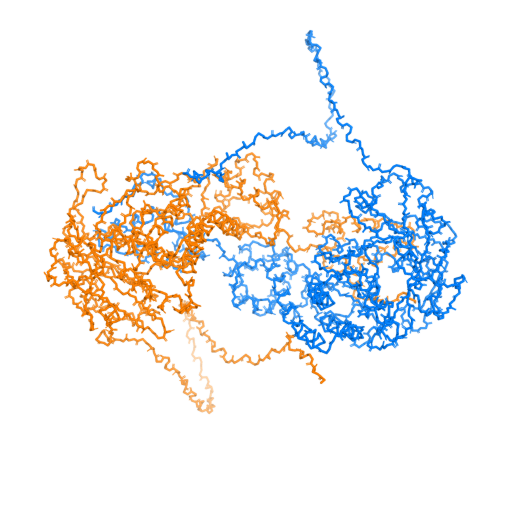2.938 -6.336 1 97.62 120 GLU A CA 1
ATOM 948 C C . GLU A 1 120 ? 0.999 31.875 -6.645 1 97.62 120 GLU A C 1
ATOM 950 O O . GLU A 1 120 ? 0.193 32.031 -7.562 1 97.62 120 GLU A O 1
ATOM 955 N N . GLU A 1 121 ? 1.021 30.797 -5.863 1 97 121 GLU A N 1
ATOM 956 C CA . GLU A 1 121 ? 0.229 29.625 -6.254 1 97 121 GLU A CA 1
ATOM 957 C C . GLU A 1 121 ? -1.17 29.688 -5.645 1 97 121 GLU A C 1
ATOM 959 O O . GLU A 1 121 ? -2.098 29.047 -6.148 1 97 121 GLU A O 1
ATOM 964 N N . ILE A 1 122 ? -1.349 30.438 -4.625 1 98.19 122 ILE A N 1
ATOM 965 C CA . ILE A 1 122 ? -2.658 30.484 -3.98 1 98.19 122 ILE A CA 1
ATOM 966 C C . ILE A 1 122 ? -3.293 31.859 -4.211 1 98.19 122 ILE A C 1
ATOM 968 O O . ILE A 1 122 ? -4.449 31.938 -4.629 1 98.19 122 ILE A O 1
ATOM 972 N N . LEU A 1 123 ? -2.506 32.906 -4.086 1 98.25 123 LEU A N 1
ATOM 973 C CA . LEU A 1 123 ? -3.064 34.25 -4.156 1 98.25 123 LEU A CA 1
ATOM 974 C C . LEU A 1 123 ? -2.898 34.844 -5.559 1 98.25 123 LEU A C 1
ATOM 976 O O . LEU A 1 123 ? -3.389 35.938 -5.836 1 98.25 123 LEU A O 1
ATOM 980 N N . ASP A 1 124 ? -2.188 34.188 -6.441 1 97.75 124 ASP A N 1
ATOM 981 C CA . ASP A 1 124 ? -2.006 34.594 -7.832 1 97.75 124 ASP A CA 1
ATOM 982 C C . ASP A 1 124 ? -1.303 35.938 -7.922 1 97.75 124 ASP A C 1
ATOM 984 O O . ASP A 1 124 ? -1.598 36.75 -8.812 1 97.75 124 ASP A O 1
ATOM 988 N N . LEU A 1 125 ? -0.473 36.219 -6.953 1 97.44 125 LEU A N 1
ATOM 989 C CA . LEU A 1 125 ? 0.284 37.469 -6.93 1 97.44 125 LEU A CA 1
ATOM 990 C C . LEU A 1 125 ? 1.727 37.25 -7.367 1 97.44 125 LEU A C 1
ATOM 992 O O . LEU A 1 125 ? 2.299 36.188 -7.098 1 97.44 125 LEU A O 1
ATOM 996 N N . ASP A 1 126 ? 2.221 38.188 -8.047 1 96.56 126 ASP A N 1
ATOM 997 C CA . ASP A 1 126 ? 3.646 38.156 -8.352 1 96.56 126 ASP A CA 1
ATOM 998 C C . ASP A 1 126 ? 4.48 38.531 -7.121 1 96.56 126 ASP A C 1
ATOM 1000 O O . ASP A 1 126 ? 4.121 39.438 -6.367 1 96.56 126 ASP A O 1
ATOM 1004 N N . MET A 1 127 ? 5.59 37.938 -6.973 1 95.56 127 MET A N 1
ATOM 1005 C CA . MET A 1 127 ? 6.453 38.156 -5.816 1 95.56 127 MET A CA 1
ATOM 1006 C C . MET A 1 127 ? 6.906 39.625 -5.758 1 95.56 127 MET A C 1
ATOM 1008 O O . MET A 1 127 ? 7.199 40.125 -4.68 1 95.56 127 MET A O 1
ATOM 1012 N N . ALA A 1 128 ? 6.914 40.25 -6.824 1 95.38 128 ALA A N 1
ATOM 1013 C CA . ALA A 1 128 ? 7.367 41.625 -6.895 1 95.38 128 ALA A CA 1
ATOM 1014 C C . ALA A 1 128 ? 6.477 42.531 -6.059 1 95.38 128 ALA A C 1
ATOM 1016 O O . ALA A 1 128 ? 6.941 43.531 -5.52 1 95.38 128 ALA A O 1
ATOM 1017 N N . VAL A 1 129 ? 5.281 42.188 -5.91 1 95.5 129 VAL A N 1
ATOM 1018 C CA . VAL A 1 129 ? 4.332 43 -5.184 1 95.5 129 VAL A CA 1
ATOM 1019 C C . VAL A 1 129 ? 4.715 43.062 -3.705 1 95.5 129 VAL A C 1
ATOM 1021 O O . VAL A 1 129 ? 4.379 44.031 -3.002 1 95.5 129 VAL A O 1
ATOM 1024 N N . THR A 1 130 ? 5.379 42.062 -3.234 1 96.19 130 THR A N 1
ATOM 1025 C CA . THR A 1 130 ? 5.707 41.969 -1.815 1 96.19 130 THR A CA 1
ATOM 1026 C C . THR A 1 130 ? 6.785 42.969 -1.44 1 96.19 130 THR A C 1
ATOM 1028 O O . THR A 1 130 ? 7 43.25 -0.258 1 96.19 130 THR A O 1
ATOM 1031 N N . GLN A 1 131 ? 7.395 43.594 -2.436 1 93.94 131 GLN A N 1
ATOM 1032 C CA . GLN A 1 131 ? 8.453 44.562 -2.197 1 93.94 131 GLN A CA 1
ATOM 1033 C C . GLN A 1 131 ? 7.891 45.969 -2.074 1 93.94 131 GLN A C 1
ATOM 1035 O O . GLN A 1 131 ? 8.609 46.906 -1.702 1 93.94 131 GLN A O 1
ATOM 1040 N N . SER A 1 132 ? 6.66 46.094 -2.232 1 93.94 132 SER A N 1
ATOM 1041 C CA . SER A 1 132 ? 6.039 47.406 -2.205 1 93.94 132 SER A CA 1
ATOM 1042 C C . SER A 1 132 ? 5.617 47.812 -0.791 1 93.94 132 SER A C 1
ATOM 1044 O O . SER A 1 132 ? 5.332 46.938 0.036 1 93.94 132 SER A O 1
ATOM 1046 N N . GLU A 1 133 ? 5.539 49.062 -0.587 1 92.81 133 GLU A N 1
ATOM 1047 C CA . GLU A 1 133 ? 5.031 49.562 0.68 1 92.81 133 GLU A CA 1
ATOM 1048 C C . GLU A 1 133 ? 3.545 49.281 0.844 1 92.81 133 GLU A C 1
ATOM 1050 O O . GLU A 1 133 ? 3.068 49.062 1.961 1 92.81 133 GLU A O 1
ATOM 1055 N N . ASP A 1 134 ? 2.916 49.25 -0.203 1 93.44 134 ASP A N 1
ATOM 1056 C CA . ASP A 1 134 ? 1.489 48.938 -0.172 1 93.44 134 ASP A CA 1
ATOM 1057 C C . ASP A 1 134 ? 1.238 47.531 0.372 1 93.44 134 ASP A C 1
ATOM 1059 O O . ASP A 1 134 ? 0.313 47.312 1.16 1 93.44 134 ASP A O 1
ATOM 1063 N N . PHE A 1 135 ? 2.023 46.656 -0.076 1 96.19 135 PHE A N 1
ATOM 1064 C CA . PHE A 1 135 ? 1.878 45.281 0.413 1 96.19 135 PHE A CA 1
ATOM 1065 C C . PHE A 1 135 ? 2.021 45.219 1.93 1 96.19 135 PHE A C 1
ATOM 1067 O O . PHE A 1 135 ? 1.223 44.594 2.613 1 96.19 135 PHE A O 1
ATOM 1074 N N . LEU A 1 136 ? 2.992 45.938 2.416 1 95.62 136 LEU A N 1
ATOM 1075 C CA . LEU A 1 136 ? 3.248 45.969 3.852 1 95.62 136 LEU A CA 1
ATOM 1076 C C . LEU A 1 136 ? 2.049 46.531 4.602 1 95.62 136 LEU A C 1
ATOM 1078 O O . LEU A 1 136 ? 1.706 46.062 5.684 1 95.62 136 LEU A O 1
ATOM 1082 N N . ARG A 1 137 ? 1.434 47.469 4.082 1 94.75 137 ARG A N 1
ATOM 1083 C CA . ARG A 1 137 ? 0.278 48.125 4.715 1 94.75 137 ARG A CA 1
ATOM 1084 C C . ARG A 1 137 ? -0.923 47.156 4.719 1 94.75 137 ARG A C 1
ATOM 1086 O O . ARG A 1 137 ? -1.681 47.125 5.691 1 94.75 137 ARG A O 1
ATOM 1093 N N . TYR A 1 138 ? -1.07 46.438 3.695 1 95.06 138 TYR A N 1
ATOM 1094 C CA . TYR A 1 138 ? -2.178 45.5 3.611 1 95.06 138 TYR A CA 1
ATOM 1095 C C . TYR A 1 138 ? -2 44.344 4.609 1 95.06 138 TYR A C 1
ATOM 1097 O O . TYR A 1 138 ? -2.939 44 5.32 1 95.06 138 TYR A O 1
ATOM 1105 N N . VAL A 1 139 ? -0.762 43.844 4.711 1 96.25 139 VAL A N 1
ATOM 1106 C CA . VAL A 1 139 ? -0.544 42.625 5.457 1 96.25 139 VAL A CA 1
ATOM 1107 C C . VAL A 1 139 ? -0.298 42.938 6.926 1 96.25 139 VAL A C 1
ATOM 1109 O O . VAL A 1 139 ? -0.178 42.031 7.758 1 96.25 139 VAL A O 1
ATOM 1112 N N . SER A 1 140 ? -0.266 44.219 7.277 1 94.25 140 SER A N 1
ATOM 1113 C CA . SER A 1 140 ? -0.126 44.656 8.672 1 94.25 140 SER A CA 1
ATOM 1114 C C . SER A 1 140 ? -1.454 45.125 9.242 1 94.25 140 SER A C 1
ATOM 1116 O O . SER A 1 140 ? -1.548 45.438 10.43 1 94.25 140 SER A O 1
ATOM 1118 N N . GLY A 1 141 ? -2.465 45.219 8.43 1 90.88 141 GLY A N 1
ATOM 1119 C CA . GLY A 1 141 ? -3.783 45.656 8.875 1 90.88 141 GLY A CA 1
ATOM 1120 C C . GLY A 1 141 ? -4.004 47.156 8.758 1 90.88 141 GLY A C 1
ATOM 1121 O O . GLY A 1 141 ? -5.02 47.656 9.219 1 90.88 141 GLY A O 1
ATOM 1122 N N . ASP A 1 142 ? -3.074 47.812 8.156 1 93.81 142 ASP A N 1
ATOM 1123 C CA . ASP A 1 142 ? -3.176 49.25 8.008 1 93.81 142 ASP A CA 1
ATOM 1124 C C . ASP A 1 142 ? -4.148 49.625 6.887 1 93.81 142 ASP A C 1
ATOM 1126 O O . ASP A 1 142 ? -4.773 50.688 6.926 1 93.81 142 ASP A O 1
ATOM 1130 N N . ARG A 1 143 ? -4.152 48.906 5.902 1 94.5 143 ARG A N 1
ATOM 1131 C CA . ARG A 1 143 ? -5.059 49.062 4.77 1 94.5 143 ARG A CA 1
ATOM 1132 C C . ARG A 1 143 ? -5.828 47.781 4.496 1 94.5 143 ARG A C 1
ATOM 1134 O O . ARG A 1 143 ? -5.32 46.688 4.734 1 94.5 143 ARG A O 1
ATOM 1141 N N . LEU A 1 144 ? -7.004 47.969 4.039 1 96.25 144 LEU A N 1
ATOM 1142 C CA . LEU A 1 144 ? -7.82 46.812 3.695 1 96.25 144 LEU A CA 1
ATOM 1143 C C . LEU A 1 144 ? -7.754 46.531 2.199 1 96.25 144 LEU A C 1
ATOM 1145 O O . LEU A 1 144 ? -7.73 47.469 1.384 1 96.25 144 LEU A O 1
ATOM 1149 N N . PHE A 1 145 ? -7.684 45.281 1.867 1 95.75 145 PHE A N 1
ATOM 1150 C CA . PHE A 1 145 ? -7.77 44.875 0.465 1 95.75 145 PHE A CA 1
ATOM 1151 C C . PHE A 1 145 ? -9.086 45.344 -0.146 1 95.75 145 PHE A C 1
ATOM 1153 O O . PHE A 1 145 ? -10.094 45.438 0.55 1 95.75 145 PHE A O 1
ATOM 1160 N N . PRO A 1 146 ? -9.031 45.594 -1.447 1 96.31 146 PRO A N 1
ATOM 1161 C CA . PRO A 1 146 ? -10.297 45.906 -2.107 1 96.31 146 PRO A CA 1
ATOM 1162 C C . PRO A 1 146 ? -11.352 44.812 -1.899 1 96.31 146 PRO A C 1
ATOM 1164 O O . PRO A 1 146 ? -11.062 43.625 -2.055 1 96.31 146 PRO A O 1
ATOM 1167 N N . GLY A 1 147 ? -12.562 45.219 -1.464 1 97.06 147 GLY A N 1
ATOM 1168 C CA . GLY A 1 147 ? -13.664 44.312 -1.263 1 97.06 147 GLY A CA 1
ATOM 1169 C C . GLY A 1 147 ? -13.719 43.719 0.141 1 97.06 147 GLY A C 1
ATOM 1170 O O . GLY A 1 147 ? -14.695 43.062 0.513 1 97.06 147 GLY A O 1
ATOM 1171 N N . SER A 1 148 ? -12.75 44.062 0.967 1 97.62 148 SER A N 1
ATOM 1172 C CA . SER A 1 148 ? -12.664 43.5 2.305 1 97.62 148 SER A CA 1
ATOM 1173 C C . SER A 1 148 ? -13.648 44.156 3.26 1 97.62 148 SER A C 1
ATOM 1175 O O . SER A 1 148 ? -13.758 45.406 3.279 1 97.62 148 SER A O 1
ATOM 1177 N N . GLU A 1 149 ? -14.438 43.375 3.943 1 96.44 149 GLU A N 1
ATOM 1178 C CA . GLU A 1 149 ? -15.234 43.719 5.113 1 96.44 149 GLU A CA 1
ATOM 1179 C C . GLU A 1 149 ? -14.883 42.844 6.309 1 96.44 149 GLU A C 1
ATOM 1181 O O . GLU A 1 149 ? -15.57 41.875 6.59 1 96.44 149 GLU A O 1
ATOM 1186 N N . PRO A 1 150 ? -13.898 43.281 7.059 1 97.19 150 PRO A N 1
ATOM 1187 C CA . PRO A 1 150 ? -13.305 42.406 8.07 1 97.19 150 PRO A CA 1
ATOM 1188 C C . PRO A 1 150 ? -14.32 41.906 9.102 1 97.19 150 PRO A C 1
ATOM 1190 O O . PRO A 1 150 ? -15.188 42.688 9.523 1 97.19 150 PRO A O 1
ATOM 1193 N N . LEU A 1 151 ? -14.211 40.688 9.484 1 97.75 151 LEU A N 1
ATOM 1194 C CA . LEU A 1 151 ? -15.078 40.031 10.453 1 97.75 151 LEU A CA 1
ATOM 1195 C C . LEU A 1 151 ? -14.266 39.312 11.516 1 97.75 151 LEU A C 1
ATOM 1197 O O . LEU A 1 151 ? -13.133 38.906 11.266 1 97.75 151 LEU A O 1
ATOM 1201 N N . ALA A 1 152 ? -14.766 39.25 12.711 1 98.06 152 ALA A N 1
ATOM 1202 C CA . ALA A 1 152 ? -14.273 38.344 13.758 1 98.06 152 ALA A CA 1
ATOM 1203 C C . ALA A 1 152 ? -15.289 37.25 14.078 1 98.06 152 ALA A C 1
ATOM 1205 O O . ALA A 1 152 ? -16.484 37.531 14.219 1 98.06 152 ALA A O 1
ATOM 1206 N N . HIS A 1 153 ? -14.852 36.062 14.172 1 98.12 153 HIS A N 1
ATOM 1207 C CA . HIS A 1 153 ? -15.703 34.906 14.297 1 98.12 153 HIS A CA 1
ATOM 1208 C C . HIS A 1 153 ? -15.961 34.562 15.766 1 98.12 153 HIS A C 1
ATOM 1210 O O . HIS A 1 153 ? -15.023 34.469 16.562 1 98.12 153 HIS A O 1
ATOM 1216 N N . ARG A 1 154 ? -17.203 34.438 16.141 1 98.5 154 ARG A N 1
ATOM 1217 C CA . ARG A 1 154 ? -17.625 33.969 17.469 1 98.5 154 ARG A CA 1
ATOM 1218 C C . ARG A 1 154 ? -17.625 32.438 17.531 1 98.5 154 ARG A C 1
ATOM 1220 O O . ARG A 1 154 ? -18.25 31.781 16.719 1 98.5 154 ARG A O 1
ATOM 1227 N N . TYR A 1 155 ? -16.953 31.891 18.484 1 98.56 155 TYR A N 1
ATOM 1228 C CA . TYR A 1 155 ? -17.031 30.469 18.797 1 98.56 155 TYR A CA 1
ATOM 1229 C C . TYR A 1 155 ? -16.797 30.219 20.281 1 98.56 155 TYR A C 1
ATOM 1231 O O . TYR A 1 155 ? -16.578 31.156 21.047 1 98.56 155 TYR A O 1
ATOM 1239 N N . GLY A 1 156 ? -17.031 29.094 20.797 1 98.44 156 GLY A N 1
ATOM 1240 C CA . GLY A 1 156 ? -16.688 28.625 22.125 1 98.44 156 GLY A CA 1
ATOM 1241 C C . GLY A 1 156 ? -15.719 27.453 22.125 1 98.44 156 GLY A C 1
ATOM 1242 O O . GLY A 1 156 ? -14.945 27.281 21.188 1 98.44 156 GLY A O 1
ATOM 1243 N N . GLY A 1 157 ? -15.656 26.828 23.234 1 98.12 157 GLY A N 1
ATOM 1244 C CA . GLY A 1 157 ? -14.828 25.625 23.219 1 98.12 157 GLY A CA 1
ATOM 1245 C C . GLY A 1 157 ? -14.516 25.109 24.609 1 98.12 157 GLY A C 1
ATOM 1246 O O . GLY A 1 157 ? -14.766 25.781 25.609 1 98.12 157 GLY A O 1
ATOM 1247 N N . HIS A 1 158 ? -14.117 23.859 24.641 1 98.31 158 HIS A N 1
ATOM 1248 C CA . HIS A 1 158 ? -13.555 23.25 25.828 1 98.31 158 HIS A CA 1
ATOM 1249 C C . HIS A 1 158 ? -12.039 23.406 25.875 1 98.31 158 HIS A C 1
ATOM 1251 O O . HIS A 1 158 ? -11.328 22.875 25.031 1 98.31 158 HIS A O 1
ATOM 1257 N N . GLN A 1 159 ? -11.57 24.141 26.797 1 96.38 159 GLN A N 1
ATOM 1258 C CA . GLN A 1 159 ? -10.141 24.359 27.016 1 96.38 159 GLN A CA 1
ATOM 1259 C C . GLN A 1 159 ? -9.633 23.562 28.219 1 96.38 159 GLN A C 1
ATOM 1261 O O . GLN A 1 159 ? -10.172 23.672 29.312 1 96.38 159 GLN A O 1
ATOM 1266 N N . PHE A 1 160 ? -8.648 22.703 27.969 1 95.19 160 PHE A N 1
ATOM 1267 C CA . PHE A 1 160 ? -8.102 21.781 28.953 1 95.19 160 PHE A CA 1
ATOM 1268 C C . PHE A 1 160 ? -9.211 20.969 29.609 1 95.19 160 PHE A C 1
ATOM 1270 O O . PHE A 1 160 ? -9.188 20.734 30.828 1 95.19 160 PHE A O 1
ATOM 1277 N N . GLY A 1 161 ? -10.219 20.688 28.812 1 94.88 161 GLY A N 1
ATOM 1278 C CA . GLY A 1 161 ? -11.258 19.75 29.219 1 94.88 161 GLY A CA 1
ATOM 1279 C C . GLY A 1 161 ? -12.484 20.438 29.781 1 94.88 161 GLY A C 1
ATOM 1280 O O . GLY A 1 161 ? -13.516 19.797 30 1 94.88 161 GLY A O 1
ATOM 1281 N N . TYR A 1 162 ? -12.445 21.719 29.922 1 97.12 162 TYR A N 1
ATOM 1282 C CA . TYR A 1 162 ? -13.555 22.438 30.547 1 97.12 162 TYR A CA 1
ATOM 1283 C C . TYR A 1 162 ? -14.18 23.422 29.578 1 97.12 162 TYR A C 1
ATOM 1285 O O . TYR A 1 162 ? -13.477 24.062 28.781 1 97.12 162 TYR A O 1
ATOM 1293 N N . TRP A 1 163 ? -15.5 23.547 29.75 1 98.25 163 TRP A N 1
ATOM 1294 C CA . TRP A 1 163 ? -16.203 24.531 28.938 1 98.25 163 TRP A CA 1
ATOM 1295 C C . TRP A 1 163 ? -15.766 25.953 29.281 1 98.25 163 TRP A C 1
ATOM 1297 O O . TRP A 1 163 ? -15.859 26.359 30.438 1 98.25 163 TRP A O 1
ATOM 1307 N N . ALA A 1 164 ? -15.336 26.719 28.297 1 97.75 164 ALA A N 1
ATOM 1308 C CA . ALA A 1 164 ? -14.758 28.047 28.531 1 97.75 164 ALA A CA 1
ATOM 1309 C C . ALA A 1 164 ? -15.734 29.156 28.141 1 97.75 164 ALA A C 1
ATOM 1311 O O . ALA A 1 164 ? -15.406 30.344 28.234 1 97.75 164 ALA A O 1
ATOM 1312 N N . GLY A 1 165 ? -16.906 28.812 27.672 1 97.38 165 GLY A N 1
ATOM 1313 C CA . GLY A 1 165 ? -17.875 29.828 27.266 1 97.38 165 GLY A CA 1
ATOM 1314 C C . GLY A 1 165 ? -17.516 30.484 25.938 1 97.38 165 GLY A C 1
ATOM 1315 O O . GLY A 1 165 ? -17.031 29.812 25.016 1 97.38 165 GLY A O 1
ATOM 1316 N N . GLN A 1 166 ? -17.844 31.781 25.812 1 97.75 166 GLN A N 1
ATOM 1317 C CA . GLN A 1 166 ? -17.578 32.5 24.578 1 97.75 166 GLN A CA 1
ATOM 1318 C C . GLN A 1 166 ? -16.094 32.781 24.422 1 97.75 166 GLN A C 1
ATOM 1320 O O . GLN A 1 166 ? -15.445 33.344 25.312 1 97.75 166 GLN A O 1
ATOM 1325 N N . LEU A 1 167 ? -15.656 32.312 23.438 1 97.75 167 LEU A N 1
ATOM 1326 C CA . LEU A 1 167 ? -14.344 32.656 22.891 1 97.75 167 LEU A CA 1
ATOM 1327 C C . LEU A 1 167 ? -14.469 33.375 21.562 1 97.75 167 LEU A C 1
ATOM 1329 O O . LEU A 1 167 ? -15.312 34.281 21.422 1 97.75 167 LEU A O 1
ATOM 1333 N N . GLY A 1 168 ? -13.672 33.094 20.578 1 97.81 168 GLY A N 1
ATOM 1334 C CA . GLY A 1 168 ? -13.719 33.75 19.281 1 97.81 168 GLY A CA 1
ATOM 1335 C C . GLY A 1 168 ? -12.359 34.188 18.797 1 97.81 168 GLY A C 1
ATOM 1336 O O . GLY A 1 168 ? -11.336 33.875 19.406 1 97.81 168 GLY A O 1
ATOM 1337 N N . ASP A 1 169 ? -12.422 34.875 17.688 1 97.62 169 ASP A N 1
ATOM 1338 C CA . ASP A 1 169 ? -11.203 35.5 17.156 1 97.62 169 ASP A CA 1
ATOM 1339 C C . ASP A 1 169 ? -10.773 36.688 18.016 1 97.62 169 ASP A C 1
ATOM 1341 O O . ASP A 1 169 ? -11.141 37.844 17.734 1 97.62 169 ASP A O 1
ATOM 1345 N N . GLY A 1 170 ? -9.961 36.406 18.984 1 96.88 170 GLY A N 1
ATOM 1346 C CA . GLY A 1 170 ? -9.602 37.438 19.938 1 96.88 170 GLY A CA 1
ATOM 1347 C C . GLY A 1 170 ? -8.484 38.344 19.438 1 96.88 170 GLY A C 1
ATOM 1348 O O . GLY A 1 170 ? -8.289 39.469 19.969 1 96.88 170 GLY A O 1
ATOM 1349 N N . ARG A 1 171 ? -7.766 37.875 18.516 1 97.19 171 ARG A N 1
ATOM 1350 C CA . ARG A 1 171 ? -6.68 38.688 17.969 1 97.19 171 ARG A CA 1
ATOM 1351 C C . ARG A 1 171 ? -6.574 38.5 16.453 1 97.19 171 ARG A C 1
ATOM 1353 O O . ARG A 1 171 ? -5.48 38.562 15.891 1 97.19 171 ARG A O 1
ATOM 1360 N N . ALA A 1 172 ? -7.645 38.031 15.82 1 97.62 172 ALA A N 1
ATOM 1361 C CA . ALA A 1 172 ? -7.621 37.75 14.383 1 97.62 172 ALA A CA 1
ATOM 1362 C C . ALA A 1 172 ? -8.789 38.438 13.672 1 97.62 172 ALA A C 1
ATOM 1364 O O . ALA A 1 172 ? -9.867 38.594 14.258 1 97.62 172 ALA A O 1
ATOM 1365 N N . HIS A 1 173 ? -8.578 38.781 12.461 1 98.12 173 HIS A N 1
ATOM 1366 C CA . HIS A 1 173 ? -9.586 39.438 11.617 1 98.12 173 HIS A CA 1
ATOM 1367 C C . HIS A 1 173 ? -9.68 38.75 10.258 1 98.12 173 HIS A C 1
ATOM 1369 O O . HIS A 1 173 ? -8.703 38.719 9.5 1 98.12 173 HIS A O 1
ATOM 1375 N N . PHE A 1 174 ? -10.859 38.25 10 1 98.25 174 PHE A N 1
ATOM 1376 C CA . PHE A 1 174 ? -11.172 37.719 8.664 1 98.25 174 PHE A CA 1
ATOM 1377 C C . PHE A 1 174 ? -11.227 38.875 7.652 1 98.25 174 PHE A C 1
ATOM 1379 O O . PHE A 1 174 ? -11.922 39.875 7.871 1 98.25 174 PHE A O 1
ATOM 1386 N N . LEU A 1 175 ? -10.5 38.688 6.543 1 98.25 175 LEU A N 1
ATOM 1387 C CA . LEU A 1 175 ? -10.414 39.781 5.57 1 98.25 175 LEU A CA 1
ATOM 1388 C C . LEU A 1 175 ? -11.336 39.531 4.383 1 98.25 175 LEU A C 1
ATOM 1390 O O . LEU A 1 175 ? -11.766 40.469 3.707 1 98.25 175 LEU A O 1
ATOM 1394 N N . GLY A 1 176 ? -11.531 38.281 4.082 1 98.25 176 GLY A N 1
ATOM 1395 C CA . GLY A 1 176 ? -12.352 37.906 2.941 1 98.25 176 GLY A CA 1
ATOM 1396 C C . GLY A 1 176 ? -11.898 36.594 2.287 1 98.25 176 GLY A C 1
ATOM 1397 O O . GLY A 1 176 ? -10.914 36 2.717 1 98.25 176 GLY A O 1
ATOM 1398 N N . GLN A 1 177 ? -12.695 36.188 1.282 1 98.25 177 GLN A N 1
ATOM 1399 C CA . GLN A 1 177 ? -12.391 35 0.491 1 98.25 177 GLN A CA 1
ATOM 1400 C C . GLN A 1 177 ? -11.781 35.375 -0.855 1 98.25 177 GLN A C 1
ATOM 1402 O O . GLN A 1 177 ? -12.172 36.375 -1.459 1 98.25 177 GLN A O 1
ATOM 1407 N N . TYR A 1 178 ? -10.812 34.625 -1.236 1 98.12 178 TYR A N 1
ATOM 1408 C CA . TYR A 1 178 ? -10.203 34.781 -2.553 1 98.12 178 TYR A CA 1
ATOM 1409 C C . TYR A 1 178 ? -10.359 33.531 -3.383 1 98.12 178 TYR A C 1
ATOM 1411 O O . TYR A 1 178 ? -10.047 32.406 -2.916 1 98.12 178 TYR A O 1
ATOM 1419 N N . SER A 1 179 ? -10.914 33.562 -4.562 1 96.94 179 SER A N 1
ATOM 1420 C CA . SER A 1 179 ? -10.977 32.5 -5.539 1 96.94 179 SER A CA 1
ATOM 1421 C C . SER A 1 179 ? -9.805 32.562 -6.512 1 96.94 179 SER A C 1
ATOM 1423 O O . SER A 1 179 ? -9.703 33.5 -7.297 1 96.94 179 SER A O 1
ATOM 1425 N N . ASN A 1 180 ? -9.008 31.578 -6.477 1 96.69 180 ASN A N 1
ATOM 1426 C CA . ASN A 1 180 ? -7.789 31.672 -7.273 1 96.69 180 ASN A CA 1
ATOM 1427 C C . ASN A 1 180 ? -7.98 31.047 -8.656 1 96.69 180 ASN A C 1
ATOM 1429 O O . ASN A 1 180 ? -9.078 30.609 -8.992 1 96.69 180 ASN A O 1
ATOM 1433 N N . ARG A 1 181 ? -6.871 31.016 -9.461 1 95.25 181 ARG A N 1
ATOM 1434 C CA . ARG A 1 181 ? -6.914 30.609 -10.859 1 95.25 181 ARG A CA 1
ATOM 1435 C C . ARG A 1 181 ? -7.164 29.109 -10.977 1 95.25 181 ARG A C 1
ATOM 1437 O O . ARG A 1 181 ? -7.609 28.625 -12.016 1 95.25 181 ARG A O 1
ATOM 1444 N N . LYS A 1 182 ? -6.953 28.375 -9.922 1 93.88 182 LYS A N 1
ATOM 1445 C CA . LYS A 1 182 ? -7.156 26.922 -9.922 1 93.88 182 LYS A CA 1
ATOM 1446 C C . LYS A 1 182 ? -8.578 26.578 -9.508 1 93.88 182 LYS A C 1
ATOM 1448 O O . LYS A 1 182 ? -8.922 25.391 -9.391 1 93.88 182 LYS A O 1
ATOM 1453 N N . GLY A 1 183 ? -9.344 27.547 -9.195 1 94.69 183 GLY A N 1
ATOM 1454 C CA . GLY A 1 183 ? -10.727 27.328 -8.789 1 94.69 183 GLY A CA 1
ATOM 1455 C C . GLY A 1 183 ? -10.875 27.047 -7.301 1 94.69 183 GLY A C 1
ATOM 1456 O O . GLY A 1 183 ? -11.938 26.641 -6.844 1 94.69 183 GLY A O 1
ATOM 1457 N N . GLU A 1 184 ? -9.867 27.297 -6.598 1 96.38 184 GLU A N 1
ATOM 1458 C CA . GLU A 1 184 ? -9.922 27.109 -5.148 1 96.38 184 GLU A CA 1
ATOM 1459 C C . GLU A 1 184 ? -10.352 28.391 -4.438 1 96.38 184 GLU A C 1
ATOM 1461 O O . GLU A 1 184 ? -10.023 29.484 -4.879 1 96.38 184 GLU A O 1
ATOM 1466 N N . ILE A 1 185 ? -11.016 28.234 -3.328 1 97.69 185 ILE A N 1
ATOM 1467 C CA . ILE A 1 185 ? -11.422 29.375 -2.512 1 97.69 185 ILE A CA 1
ATOM 1468 C C . ILE A 1 185 ? -10.68 29.344 -1.179 1 97.69 185 ILE A C 1
ATOM 1470 O O . ILE A 1 185 ? -10.703 28.328 -0.47 1 97.69 185 ILE A O 1
ATOM 1474 N N . TRP A 1 186 ? -10.047 30.453 -0.874 1 98.5 186 TRP A N 1
ATOM 1475 C CA . TRP A 1 186 ? -9.266 30.562 0.357 1 98.5 186 TRP A CA 1
ATOM 1476 C C . TRP A 1 186 ? -9.75 31.734 1.203 1 98.5 186 TRP A C 1
ATOM 1478 O O . TRP A 1 186 ? -10.078 32.812 0.671 1 98.5 186 TRP A O 1
ATOM 1488 N N . GLU A 1 187 ? -9.789 31.531 2.496 1 98.69 187 GLU A N 1
ATOM 1489 C CA . GLU A 1 187 ? -10.125 32.594 3.451 1 98.69 187 GLU A CA 1
ATOM 1490 C C . GLU A 1 187 ? -8.859 33.219 4.031 1 98.69 187 GLU A C 1
ATOM 1492 O O . GLU A 1 187 ? -8.008 32.531 4.582 1 98.69 187 GLU A O 1
ATOM 1497 N N . LEU A 1 188 ? -8.805 34.531 3.951 1 98.69 188 LEU A N 1
ATOM 1498 C CA . LEU A 1 188 ? -7.648 35.281 4.461 1 98.69 188 LEU A CA 1
ATOM 1499 C C . LEU A 1 188 ? -7.941 35.844 5.836 1 98.69 188 LEU A C 1
ATOM 1501 O O . LEU A 1 188 ? -9.039 36.375 6.078 1 98.69 188 LEU A O 1
ATOM 1505 N N . GLN A 1 189 ? -6.938 35.75 6.707 1 98.69 189 GLN A N 1
ATOM 1506 C CA . GLN A 1 189 ? -7.082 36.281 8.07 1 98.69 189 GLN A CA 1
ATOM 1507 C C . GLN A 1 189 ? -5.773 36.875 8.578 1 98.69 189 GLN A C 1
ATOM 1509 O O . GLN A 1 189 ? -4.695 36.344 8.312 1 98.69 189 GLN A O 1
ATOM 1514 N N . LEU A 1 190 ? -5.863 38 9.25 1 98.62 190 LEU A N 1
ATOM 1515 C CA . LEU A 1 190 ? -4.723 38.562 9.969 1 98.62 190 LEU A CA 1
ATOM 1516 C C . LEU A 1 190 ? -4.754 38.125 11.438 1 98.62 190 LEU A C 1
ATOM 1518 O O . LEU A 1 190 ? -5.789 38.25 12.094 1 98.62 190 LEU A O 1
ATOM 1522 N N . LYS A 1 191 ? -3.697 37.656 11.906 1 98.25 191 LYS A N 1
ATOM 1523 C CA . LYS A 1 191 ? -3.566 37.344 13.328 1 98.25 191 LYS A CA 1
ATOM 1524 C C . LYS A 1 191 ? -2.566 38.281 13.992 1 98.25 191 LYS A C 1
ATOM 1526 O O . LYS A 1 191 ? -1.42 38.406 13.555 1 98.25 191 LYS A O 1
ATOM 1531 N N . GLY A 1 192 ? -2.885 38.906 15.055 1 97.5 192 GLY A N 1
ATOM 1532 C CA . GLY A 1 192 ? -2.096 39.906 15.75 1 97.5 192 GLY A CA 1
ATOM 1533 C C . GLY A 1 192 ? -2.463 41.344 15.367 1 97.5 192 GLY A C 1
ATOM 1534 O O . GLY A 1 192 ? -1.68 42.25 15.586 1 97.5 192 GLY A O 1
ATOM 1535 N N . SER A 1 193 ? -3.652 41.5 14.867 1 97.5 193 SER A N 1
ATOM 1536 C CA . SER A 1 193 ? -4.035 42.781 14.242 1 97.5 193 SER A CA 1
ATOM 1537 C C . SER A 1 193 ? -4.992 43.562 15.125 1 97.5 193 SER A C 1
ATOM 1539 O O . SER A 1 193 ? -5.879 44.25 14.625 1 97.5 193 SER A O 1
ATOM 1541 N N . GLY A 1 194 ? -4.957 43.312 16.375 1 96.31 194 GLY A N 1
ATOM 1542 C CA . GLY A 1 194 ? -5.664 44.188 17.297 1 96.31 194 GLY A CA 1
ATOM 1543 C C . GLY A 1 194 ? -6.844 43.531 17.969 1 96.31 194 GLY A C 1
ATOM 1544 O O . GLY A 1 194 ? -7.129 42.344 17.719 1 96.31 194 GLY A O 1
ATOM 1545 N N . LYS A 1 195 ? -7.512 44.281 18.828 1 96.5 195 LYS A N 1
ATOM 1546 C CA . LYS A 1 195 ? -8.602 43.75 19.641 1 96.5 195 LYS A CA 1
ATOM 1547 C C . LYS A 1 195 ? -9.859 43.531 18.812 1 96.5 195 LYS A C 1
ATOM 1549 O O . LYS A 1 195 ? -10.094 44.25 17.828 1 96.5 195 LYS A O 1
ATOM 1554 N N . THR A 1 196 ? -10.578 42.625 19.234 1 97.44 196 THR A N 1
ATOM 1555 C CA . THR A 1 196 ? -11.922 42.312 18.75 1 97.44 196 THR A CA 1
ATOM 1556 C C . THR A 1 196 ? -12.891 42.188 19.922 1 97.44 196 THR A C 1
ATOM 1558 O O . THR A 1 196 ? -12.484 42.219 21.078 1 97.44 196 THR A O 1
ATOM 1561 N N . PRO A 1 197 ? -14.188 42.062 19.641 1 97 197 PRO A N 1
ATOM 1562 C CA . PRO A 1 197 ? -15.141 41.812 20.734 1 97 197 PRO A CA 1
ATOM 1563 C C . PRO A 1 197 ? -14.852 40.531 21.5 1 97 197 PRO A C 1
ATOM 1565 O O . PRO A 1 197 ? -15.398 40.312 22.578 1 97 197 PRO A O 1
ATOM 1568 N N . TYR A 1 198 ? -13.945 39.781 21.031 1 97.81 198 TYR A N 1
ATOM 1569 C CA . TYR A 1 198 ? -13.711 38.469 21.609 1 97.81 198 TYR A CA 1
ATOM 1570 C C . TYR A 1 198 ? -12.328 38.375 22.25 1 97.81 198 TYR A C 1
ATOM 1572 O O . TYR A 1 198 ? -11.836 37.281 22.547 1 97.81 198 TYR A O 1
ATOM 1580 N N . SER A 1 199 ? -11.625 39.438 22.438 1 96.56 199 SER A N 1
ATOM 1581 C CA . SER A 1 199 ? -10.258 39.5 22.938 1 96.56 199 SER A CA 1
ATOM 1582 C C . SER A 1 199 ? -10.195 39.188 24.438 1 96.56 199 SER A C 1
ATOM 1584 O O . SER A 1 199 ? -9.117 38.938 24.984 1 96.56 199 SER A O 1
ATOM 1586 N N . ARG A 1 200 ? -11.305 39.219 25.109 1 94.06 200 ARG A N 1
ATOM 1587 C CA . ARG A 1 200 ? -11.352 39.062 26.562 1 94.06 200 ARG A CA 1
ATOM 1588 C C . ARG A 1 200 ? -10.359 40 27.25 1 94.06 200 ARG A C 1
ATOM 1590 O O . ARG A 1 200 ? -10.43 41.219 27.078 1 94.06 200 ARG A O 1
ATOM 1597 N N . SER A 1 201 ? -9.344 39.438 28 1 90.31 201 SER A N 1
ATOM 1598 C CA . SER A 1 201 ? -8.383 40.281 28.688 1 90.31 201 SER A CA 1
ATOM 1599 C C . SER A 1 201 ? -7.141 40.531 27.828 1 90.31 201 SER A C 1
ATOM 1601 O O . SER A 1 201 ? -6.199 41.188 28.266 1 90.31 201 SER A O 1
ATOM 1603 N N . GLY A 1 202 ? -7.18 40.062 26.688 1 92.06 202 GLY A N 1
ATOM 1604 C CA . GLY A 1 202 ? -6.027 40.219 25.812 1 92.06 202 GLY A CA 1
ATOM 1605 C C . GLY A 1 202 ? -5.965 41.562 25.125 1 92.06 202 GLY A C 1
ATOM 1606 O O . GLY A 1 202 ? -6.945 42.312 25.109 1 92.06 202 GLY A O 1
ATOM 1607 N N . ASP A 1 203 ? -4.824 41.875 24.5 1 93.94 203 ASP A N 1
ATOM 1608 C CA . ASP A 1 203 ? -4.605 43.188 23.844 1 93.94 203 ASP A CA 1
ATOM 1609 C C . ASP A 1 203 ? -4.82 43.062 22.344 1 93.94 203 ASP A C 1
ATOM 1611 O O . ASP A 1 203 ? -4.68 44.062 21.625 1 93.94 203 ASP A O 1
ATOM 1615 N N . GLY A 1 204 ? -5.098 41.844 21.875 1 95.75 204 GLY A N 1
ATOM 1616 C CA . GLY A 1 204 ? -5.352 41.656 20.453 1 95.75 204 GLY A CA 1
ATOM 1617 C C . GLY A 1 204 ? -4.082 41.562 19.625 1 95.75 204 GLY A C 1
ATOM 1618 O O . GLY A 1 204 ? -4.137 41.5 18.391 1 95.75 204 GLY A O 1
ATOM 1619 N N . ARG A 1 205 ? -2.93 41.5 20.281 1 96.62 205 ARG A N 1
ATOM 1620 C CA . ARG A 1 205 ? -1.654 41.5 19.562 1 96.62 205 ARG A CA 1
ATOM 1621 C C . ARG A 1 205 ? -1.008 40.125 19.641 1 96.62 205 ARG A C 1
ATOM 1623 O O . ARG A 1 205 ? -1.323 39.312 20.531 1 96.62 205 ARG A O 1
ATOM 1630 N N . ALA A 1 206 ? -0.249 39.781 18.656 1 96.38 206 ALA A N 1
ATOM 1631 C CA . ALA A 1 206 ? 0.687 38.656 18.688 1 96.38 206 ALA A CA 1
ATOM 1632 C C . ALA A 1 206 ? 2.131 39.125 18.75 1 96.38 206 ALA A C 1
ATOM 1634 O O . ALA A 1 206 ? 2.4 40.312 18.531 1 96.38 206 ALA A O 1
ATOM 1635 N N . VAL A 1 207 ? 3 38.25 19.125 1 96.56 207 VAL A N 1
ATOM 1636 C CA . VAL A 1 207 ? 4.395 38.656 19.281 1 96.56 207 VAL A CA 1
ATOM 1637 C C . VAL A 1 207 ? 5.266 37.906 18.281 1 96.56 207 VAL A C 1
ATOM 1639 O O . VAL A 1 207 ? 4.812 36.938 17.656 1 96.56 207 VAL A O 1
ATOM 1642 N N . ILE A 1 208 ? 6.484 38.312 18.125 1 96.88 208 ILE A N 1
ATOM 1643 C CA . ILE A 1 208 ? 7.41 37.75 17.141 1 96.88 208 ILE A CA 1
ATOM 1644 C C . ILE A 1 208 ? 7.609 36.25 17.391 1 96.88 208 ILE A C 1
ATOM 1646 O O . ILE A 1 208 ? 7.543 35.469 16.453 1 96.88 208 ILE A O 1
ATOM 1650 N N . ARG A 1 209 ? 7.766 35.875 18.562 1 95.56 209 ARG A N 1
ATOM 1651 C CA . ARG A 1 209 ? 8.07 34.5 18.938 1 95.56 209 ARG A CA 1
ATOM 1652 C C . ARG A 1 209 ? 6.988 33.531 18.422 1 95.56 209 ARG A C 1
ATOM 1654 O O . ARG A 1 209 ? 7.285 32.594 17.703 1 95.56 209 ARG A O 1
ATOM 1661 N N . SER A 1 210 ? 5.766 33.812 18.734 1 95.62 210 SER A N 1
ATOM 1662 C CA . SER A 1 210 ? 4.676 32.906 18.328 1 95.62 210 SER A CA 1
ATOM 1663 C C . SER A 1 210 ? 4.387 33.031 16.844 1 95.62 210 SER A C 1
ATOM 1665 O O . SER A 1 210 ? 4.004 32.062 16.188 1 95.62 210 SER A O 1
ATOM 1667 N N . SER A 1 211 ? 4.59 34.188 16.297 1 97.81 211 SER A N 1
ATOM 1668 C CA . SER A 1 211 ? 4.273 34.438 14.891 1 97.81 211 SER A CA 1
ATOM 1669 C C . SER A 1 211 ? 5.289 33.781 13.969 1 97.81 211 SER A C 1
ATOM 1671 O O . SER A 1 211 ? 4.93 33.25 12.906 1 97.81 211 SER A O 1
ATOM 1673 N N . VAL A 1 212 ? 6.551 33.781 14.352 1 97.94 212 VAL A N 1
ATOM 1674 C CA . VAL A 1 212 ? 7.578 33.062 13.602 1 97.94 212 VAL A CA 1
ATOM 1675 C C . VAL A 1 212 ? 7.266 31.562 13.594 1 97.94 212 VAL A C 1
ATOM 1677 O O . VAL A 1 212 ? 7.348 30.922 12.555 1 97.94 212 VAL A O 1
ATOM 1680 N N . ARG A 1 213 ? 6.887 31.047 14.711 1 97.69 213 ARG A N 1
ATOM 1681 C CA . ARG A 1 213 ? 6.543 29.625 14.828 1 97.69 213 ARG A CA 1
ATOM 1682 C C . ARG A 1 213 ? 5.363 29.281 13.93 1 97.69 213 ARG A C 1
ATOM 1684 O O . ARG A 1 213 ? 5.383 28.25 13.242 1 97.69 213 ARG A O 1
ATOM 1691 N N . GLU A 1 214 ? 4.379 30.109 13.961 1 97.88 214 GLU A N 1
ATOM 1692 C CA . GLU A 1 214 ? 3.199 29.828 13.148 1 97.88 214 GLU A CA 1
ATOM 1693 C C . GLU A 1 214 ? 3.527 29.875 11.664 1 97.88 214 GLU A C 1
ATOM 1695 O O . GLU A 1 214 ? 3.105 29 10.898 1 97.88 214 GLU A O 1
ATOM 1700 N N . PHE A 1 215 ? 4.242 30.906 11.258 1 98.56 215 PHE A N 1
ATOM 1701 C CA . PHE A 1 215 ? 4.598 31.031 9.852 1 98.56 215 PHE A CA 1
ATOM 1702 C C . PHE A 1 215 ? 5.387 29.828 9.375 1 98.56 215 PHE A C 1
ATOM 1704 O O . PHE A 1 215 ? 5.023 29.203 8.375 1 98.56 215 PHE A O 1
ATOM 1711 N N . LEU A 1 216 ? 6.383 29.469 10.109 1 98.69 216 LEU A N 1
ATOM 1712 C CA . LEU A 1 216 ? 7.281 28.406 9.695 1 98.69 216 LEU A CA 1
ATOM 1713 C C . LEU A 1 216 ? 6.578 27.047 9.758 1 98.69 216 LEU A C 1
ATOM 1715 O O . LEU A 1 216 ? 6.711 26.234 8.844 1 98.69 216 LEU A O 1
ATOM 1719 N N . CYS A 1 217 ? 5.832 26.812 10.758 1 98.62 217 CYS A N 1
ATOM 1720 C CA . CYS A 1 217 ? 5.293 25.469 10.953 1 98.62 217 CYS A CA 1
ATOM 1721 C C . CYS A 1 217 ? 4.125 25.203 10.016 1 98.62 217 CYS A C 1
ATOM 1723 O O . CYS A 1 217 ? 3.957 24.094 9.531 1 98.62 217 CYS A O 1
ATOM 1725 N N . SER A 1 218 ? 3.273 26.188 9.836 1 98.62 218 SER A N 1
ATOM 1726 C CA . SER A 1 218 ? 2.176 25.984 8.891 1 98.62 218 SER A CA 1
ATOM 1727 C C . SER A 1 218 ? 2.699 25.625 7.508 1 98.62 218 SER A C 1
ATOM 1729 O O . SER A 1 218 ? 2.193 24.688 6.871 1 98.62 218 SER A O 1
ATOM 1731 N N . GLU A 1 219 ? 3.719 26.281 7.117 1 98.56 219 GLU A N 1
ATOM 1732 C CA . GLU A 1 219 ? 4.309 26 5.812 1 98.56 219 GLU A CA 1
ATOM 1733 C C . GLU A 1 219 ? 5.051 24.656 5.832 1 98.56 219 GLU A C 1
ATOM 1735 O O . GLU A 1 219 ? 4.965 23.875 4.883 1 98.56 219 GLU A O 1
ATOM 1740 N N . ALA A 1 220 ? 5.773 24.391 6.883 1 98.5 220 ALA A N 1
ATOM 1741 C CA . ALA A 1 220 ? 6.484 23.125 6.992 1 98.5 220 ALA A CA 1
ATOM 1742 C C . ALA A 1 220 ? 5.516 21.953 6.918 1 98.5 220 ALA A C 1
ATOM 1744 O O . ALA A 1 220 ? 5.777 20.969 6.219 1 98.5 220 ALA A O 1
ATOM 1745 N N . MET A 1 221 ? 4.422 22.031 7.648 1 98.62 221 MET A N 1
ATOM 1746 C CA . MET A 1 221 ? 3.43 20.969 7.684 1 98.62 221 MET A CA 1
ATOM 1747 C C . MET A 1 221 ? 2.848 20.719 6.293 1 98.62 221 MET A C 1
ATOM 1749 O O . MET A 1 221 ? 2.607 19.578 5.914 1 98.62 221 MET A O 1
ATOM 1753 N N . HIS A 1 222 ? 2.631 21.797 5.594 1 98.25 222 HIS A N 1
ATOM 1754 C CA . HIS A 1 222 ? 2.135 21.656 4.227 1 98.25 222 HIS A CA 1
ATOM 1755 C C . HIS A 1 222 ? 3.082 20.812 3.379 1 98.25 222 HIS A C 1
ATOM 1757 O O . HIS A 1 222 ? 2.648 19.891 2.697 1 98.25 222 HIS A O 1
ATOM 1763 N N . PHE A 1 223 ? 4.336 21.094 3.455 1 96.81 223 PHE A N 1
ATOM 1764 C CA . PHE A 1 223 ? 5.305 20.406 2.602 1 96.81 223 PHE A CA 1
ATOM 1765 C C . PHE A 1 223 ? 5.637 19.031 3.152 1 96.81 223 PHE A C 1
ATOM 1767 O O . PHE A 1 223 ? 6.18 18.188 2.438 1 96.81 223 PHE A O 1
ATOM 1774 N N . LEU A 1 224 ? 5.285 18.781 4.387 1 96.94 224 LEU A N 1
ATOM 1775 C CA . LEU A 1 224 ? 5.383 17.438 4.957 1 96.94 224 LEU A CA 1
ATOM 1776 C C . LEU A 1 224 ? 4.191 16.594 4.543 1 96.94 224 LEU A C 1
ATOM 1778 O O . LEU A 1 224 ? 4.168 15.383 4.801 1 96.94 224 LEU A O 1
ATOM 1782 N N . GLY A 1 225 ? 3.223 17.219 3.971 1 94.31 225 GLY A N 1
ATOM 1783 C CA . GLY A 1 225 ? 2.047 16.5 3.496 1 94.31 225 GLY A CA 1
ATOM 1784 C C . GLY A 1 225 ? 0.956 16.391 4.543 1 94.31 225 GLY A C 1
ATOM 1785 O O . GLY A 1 225 ? 0.048 15.562 4.414 1 94.31 225 GLY A O 1
ATOM 1786 N N . VAL A 1 226 ? 1.014 17.094 5.602 1 97.94 226 VAL A N 1
ATOM 1787 C CA . VAL A 1 226 ? 0.005 17.109 6.656 1 97.94 226 VAL A CA 1
ATOM 1788 C C . VAL A 1 226 ? -0.979 18.25 6.418 1 97.94 226 VAL A C 1
ATOM 1790 O O . VAL A 1 226 ? -0.57 19.406 6.234 1 97.94 226 VAL A O 1
ATOM 1793 N N . PRO A 1 227 ? -2.299 17.969 6.398 1 98.38 227 PRO A N 1
ATOM 1794 C CA . PRO A 1 227 ? -3.264 19.047 6.184 1 98.38 227 PRO A CA 1
ATOM 1795 C C . PRO A 1 227 ? -3.111 20.188 7.191 1 98.38 227 PRO A C 1
ATOM 1797 O O . PRO A 1 227 ? -2.998 19.938 8.391 1 98.38 227 PRO A O 1
ATOM 1800 N N . THR A 1 228 ? -3.102 21.438 6.684 1 98.75 228 THR A N 1
ATOM 1801 C CA . THR A 1 228 ? -2.758 22.547 7.559 1 98.75 228 THR A CA 1
ATOM 1802 C C . THR A 1 228 ? -3.223 23.875 6.953 1 98.75 228 THR A C 1
ATOM 1804 O O . THR A 1 228 ? -3.57 23.938 5.773 1 98.75 228 THR A O 1
ATOM 1807 N N . SER A 1 229 ? -3.379 24.891 7.781 1 98.69 229 SER A N 1
ATOM 1808 C CA . SER A 1 229 ? -3.439 26.266 7.32 1 98.69 229 SER A CA 1
ATOM 1809 C C . SER A 1 229 ? -2.123 26.688 6.676 1 98.69 229 SER A C 1
ATOM 1811 O O . SER A 1 229 ? -1.106 26.016 6.82 1 98.69 229 SER A O 1
ATOM 1813 N N . ARG A 1 230 ? -2.189 27.781 5.895 1 98.75 230 ARG A N 1
ATOM 1814 C CA . ARG A 1 230 ? -1.019 28.359 5.238 1 98.75 230 ARG A CA 1
ATOM 1815 C C . ARG A 1 230 ? -0.725 29.75 5.777 1 98.75 230 ARG A C 1
ATOM 1817 O O . ARG A 1 230 ? -1.582 30.375 6.41 1 98.75 230 ARG A O 1
ATOM 1824 N N . ALA A 1 231 ? 0.443 30.219 5.594 1 98.81 231 ALA A N 1
ATOM 1825 C CA . ALA A 1 231 ? 0.844 31.562 5.969 1 98.81 231 ALA A CA 1
ATOM 1826 C C . ALA A 1 231 ? 1.47 32.312 4.785 1 98.81 231 ALA A C 1
ATOM 1828 O O . ALA A 1 231 ? 2.408 31.797 4.164 1 98.81 231 ALA A O 1
ATOM 1829 N N . ALA A 1 232 ? 1 33.469 4.477 1 98.69 232 ALA A N 1
ATOM 1830 C CA . ALA A 1 232 ? 1.474 34.25 3.326 1 98.69 232 ALA A CA 1
ATOM 1831 C C . ALA A 1 232 ? 2.641 35.156 3.711 1 98.69 232 ALA A C 1
ATOM 1833 O O . ALA A 1 232 ? 3.598 35.281 2.949 1 98.69 232 ALA A O 1
ATOM 1834 N N . SER A 1 233 ? 2.494 35.75 4.863 1 98.56 233 SER A N 1
ATOM 1835 C CA . SER A 1 233 ? 3.52 36.719 5.242 1 98.56 233 SER A CA 1
ATOM 1836 C C . SER A 1 233 ? 3.607 36.875 6.758 1 98.56 233 SER A C 1
ATOM 1838 O O . SER A 1 233 ? 2.684 36.469 7.48 1 98.56 233 SER A O 1
ATOM 1840 N N . LEU A 1 234 ? 4.723 37.344 7.188 1 98.62 234 LEU A N 1
ATOM 1841 C CA . LEU A 1 234 ? 5.016 37.719 8.57 1 98.62 234 LEU A CA 1
ATOM 1842 C C . LEU A 1 234 ? 5.566 39.125 8.648 1 98.62 234 LEU A C 1
ATOM 1844 O O . LEU A 1 234 ? 6.617 39.438 8.07 1 98.62 234 LEU A O 1
ATOM 1848 N N . THR A 1 235 ? 4.84 40 9.289 1 98.19 235 THR A N 1
ATOM 1849 C CA . THR A 1 235 ? 5.258 41.375 9.492 1 98.19 235 THR A CA 1
ATOM 1850 C C . THR A 1 235 ? 5.57 41.625 10.961 1 98.19 235 THR A C 1
ATOM 1852 O O . THR A 1 235 ? 4.852 41.188 11.844 1 98.19 235 THR A O 1
ATOM 1855 N N . VAL A 1 236 ? 6.637 42.375 11.18 1 97.56 236 VAL A N 1
ATOM 1856 C CA . VAL A 1 236 ? 7.016 42.688 12.555 1 97.56 236 VAL A CA 1
ATOM 1857 C C . VAL A 1 236 ? 7.172 44.188 12.727 1 97.56 236 VAL A C 1
ATOM 1859 O O . VAL A 1 236 ? 7.34 44.906 11.75 1 97.56 236 VAL A O 1
ATOM 1862 N N . SER A 1 237 ? 6.996 44.656 13.922 1 96.44 237 SER A N 1
ATOM 1863 C CA . SER A 1 237 ? 7.223 46.062 14.273 1 96.44 237 SER A CA 1
ATOM 1864 C C . SER A 1 237 ? 7.938 46.188 15.609 1 96.44 237 SER A C 1
ATOM 1866 O O . SER A 1 237 ? 8.352 45.188 16.203 1 96.44 237 SER A O 1
ATOM 1868 N N . ASP A 1 238 ? 8.125 47.438 16.016 1 95.62 238 ASP A N 1
ATOM 1869 C CA . ASP A 1 238 ? 8.781 47.688 17.297 1 95.62 238 ASP A CA 1
ATOM 1870 C C . ASP A 1 238 ? 7.758 47.938 18.406 1 95.62 238 ASP A C 1
ATOM 1872 O O . ASP A 1 238 ? 8.125 48.312 19.516 1 95.62 238 ASP A O 1
ATOM 1876 N N . GLU A 1 239 ? 6.539 47.719 18.109 1 95.88 239 GLU A N 1
ATOM 1877 C CA . GLU A 1 239 ? 5.516 47.906 19.141 1 95.88 239 GLU A CA 1
ATOM 1878 C C . GLU A 1 239 ? 5.738 47 20.328 1 95.88 239 GLU A C 1
ATOM 1880 O O . GLU A 1 239 ? 5.797 45.781 20.156 1 95.88 239 GLU A O 1
ATOM 1885 N N . PRO A 1 240 ? 5.867 47.594 21.5 1 95.88 240 PRO A N 1
ATOM 1886 C CA . PRO A 1 240 ? 6.031 46.719 22.688 1 95.88 240 PRO A CA 1
ATOM 1887 C C . PRO A 1 240 ? 4.742 46 23.078 1 95.88 240 PRO A C 1
ATOM 1889 O O . PRO A 1 240 ? 3.672 46.625 23.094 1 95.88 240 PRO A O 1
ATOM 1892 N N . VAL A 1 241 ? 4.852 44.781 23.312 1 95.31 241 VAL A N 1
ATOM 1893 C CA . VAL A 1 241 ? 3.754 43.969 23.781 1 95.31 241 VAL A CA 1
ATOM 1894 C C . VAL A 1 241 ? 4.176 43.219 25.047 1 95.31 241 VAL A C 1
ATOM 1896 O O . VAL A 1 241 ? 5.109 42.406 25.031 1 95.31 241 VAL A O 1
ATOM 1899 N N . VAL A 1 242 ? 3.461 43.406 26.141 1 92.88 242 VAL A N 1
ATOM 1900 C CA . VAL A 1 242 ? 3.83 42.844 27.422 1 92.88 242 VAL A CA 1
ATOM 1901 C C . VAL A 1 242 ? 3.244 41.438 27.547 1 92.88 242 VAL A C 1
ATOM 1903 O O . VAL A 1 242 ? 2.047 41.219 27.328 1 92.88 242 VAL A O 1
ATOM 1906 N N . ARG A 1 243 ? 4.102 40.469 27.875 1 90.75 243 ARG A N 1
ATOM 1907 C CA . ARG A 1 243 ? 3.674 39.062 28.031 1 90.75 243 ARG A CA 1
ATOM 1908 C C . ARG A 1 243 ? 4.34 38.406 29.234 1 90.75 243 ARG A C 1
ATOM 1910 O O . ARG A 1 243 ? 5.5 38.719 29.547 1 90.75 243 ARG A O 1
ATOM 1917 N N . ASP A 1 244 ? 3.539 37.625 29.859 1 85.38 244 ASP A N 1
ATOM 1918 C CA . ASP A 1 244 ? 4.078 36.656 30.812 1 85.38 244 ASP A CA 1
ATOM 1919 C C . ASP A 1 244 ? 4.199 35.25 30.188 1 85.38 244 ASP A C 1
ATOM 1921 O O . ASP A 1 244 ? 3.285 34.438 30.297 1 85.38 244 ASP A O 1
ATOM 1925 N N . GLN A 1 245 ? 5.262 34.938 29.703 1 76.75 245 GLN A N 1
ATOM 1926 C CA . GLN A 1 245 ? 5.465 33.812 28.812 1 76.75 245 GLN A CA 1
ATOM 1927 C C . GLN A 1 245 ? 5.156 32.5 29.516 1 76.75 245 GLN A C 1
ATOM 1929 O O . GLN A 1 245 ? 4.66 31.562 28.891 1 76.75 245 GLN A O 1
ATOM 1934 N N . PHE A 1 246 ? 5.395 32.375 30.734 1 77.38 246 PHE A N 1
ATOM 1935 C CA . PHE A 1 246 ? 5.238 31.109 31.438 1 77.38 246 PHE A CA 1
ATOM 1936 C C . PHE A 1 246 ? 4.223 31.234 32.562 1 77.38 246 PHE A C 1
ATOM 1938 O O . PHE A 1 246 ? 4.105 30.328 33.406 1 77.38 246 PHE A O 1
ATOM 1945 N N . TYR A 1 247 ? 3.57 32.312 32.562 1 76.5 247 TYR A N 1
ATOM 1946 C CA . TYR A 1 247 ? 2.52 32.562 33.562 1 76.5 247 TYR A CA 1
ATOM 1947 C C . TYR A 1 247 ? 3.045 32.406 34.969 1 76.5 247 TYR A C 1
ATOM 1949 O O . TYR A 1 247 ? 2.395 31.781 35.812 1 76.5 247 TYR A O 1
ATOM 1957 N N . ASN A 1 248 ? 4.27 32.781 35.125 1 78.62 248 ASN A N 1
ATOM 1958 C CA . ASN A 1 248 ? 4.902 32.656 36.438 1 78.62 248 ASN A CA 1
ATOM 1959 C C . ASN A 1 248 ? 5.148 34.031 37.062 1 78.62 248 ASN A C 1
ATOM 1961 O O . ASN A 1 248 ? 5.875 34.125 38.062 1 78.62 248 ASN A O 1
ATOM 1965 N N . GLY A 1 249 ? 4.621 35 36.438 1 82.88 249 GLY A N 1
ATOM 1966 C CA . GLY A 1 249 ? 4.742 36.344 36.969 1 82.88 249 GLY A CA 1
ATOM 1967 C C . GLY A 1 249 ? 5.91 37.125 36.406 1 82.88 249 GLY A C 1
ATOM 1968 O O . GLY A 1 249 ? 6.02 38.344 36.625 1 82.88 249 GLY A O 1
ATOM 1969 N N . ASN A 1 250 ? 6.738 36.469 35.75 1 85.94 250 ASN A N 1
ATOM 1970 C CA . ASN A 1 250 ? 7.871 37.125 35.125 1 85.94 250 ASN A CA 1
ATOM 1971 C C . ASN A 1 250 ? 7.488 37.719 33.75 1 85.94 250 ASN A C 1
ATOM 1973 O O . ASN A 1 250 ? 7.699 37.094 32.719 1 85.94 250 ASN A O 1
ATOM 1977 N N . VAL A 1 251 ? 7.082 38.969 33.781 1 89.56 251 VAL A N 1
ATOM 1978 C CA . VAL A 1 251 ? 6.574 39.656 32.594 1 89.56 251 VAL A CA 1
ATOM 1979 C C . VAL A 1 251 ? 7.742 40.219 31.797 1 89.56 251 VAL A C 1
ATOM 1981 O O . VAL A 1 251 ? 8.719 40.719 32.375 1 89.56 251 VAL A O 1
ATOM 1984 N N . LYS A 1 252 ? 7.648 40 30.531 1 90.69 252 LYS A N 1
ATOM 1985 C CA . LYS A 1 252 ? 8.641 40.531 29.609 1 90.69 252 LYS A CA 1
ATOM 1986 C C . LYS A 1 252 ? 7.973 41.312 28.469 1 90.69 252 LYS A C 1
ATOM 1988 O O . LYS A 1 252 ? 6.828 41.031 28.109 1 90.69 252 LYS A O 1
ATOM 1993 N N . THR A 1 253 ? 8.727 42.312 28.031 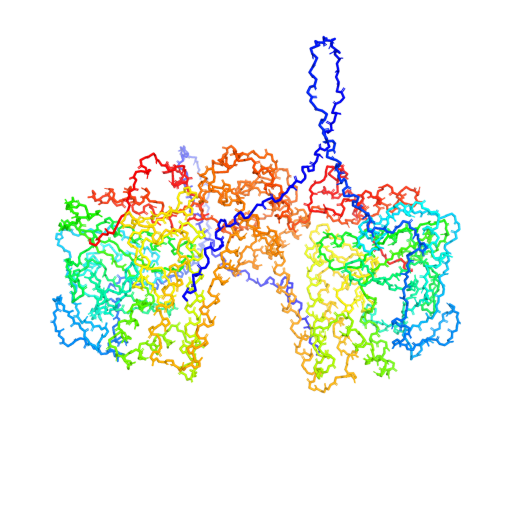1 93.31 253 THR A N 1
ATOM 1994 C CA . THR A 1 253 ? 8.258 43.062 26.875 1 93.31 253 THR A CA 1
ATOM 1995 C C . THR A 1 253 ? 8.766 42.438 25.578 1 93.31 253 THR A C 1
ATOM 1997 O O . THR A 1 253 ? 9.969 42.281 25.391 1 93.31 253 THR A O 1
ATOM 2000 N N . GLU A 1 254 ? 7.84 42.031 24.781 1 94.31 254 GLU A N 1
ATOM 2001 C CA . GLU A 1 254 ? 8.125 41.5 23.453 1 94.31 254 GLU A CA 1
ATOM 2002 C C . GLU A 1 254 ? 7.703 42.469 22.359 1 94.31 254 GLU A C 1
ATOM 2004 O O . GLU A 1 254 ? 7.301 43.594 22.641 1 94.31 254 GLU A O 1
ATOM 2009 N N . ARG A 1 255 ? 7.945 42.031 21.125 1 96.19 255 ARG A N 1
ATOM 2010 C CA . ARG A 1 255 ? 7.605 42.906 20.016 1 96.19 255 ARG A CA 1
ATOM 2011 C C . ARG A 1 255 ? 6.43 42.344 19.219 1 96.19 255 ARG A C 1
ATOM 2013 O O . ARG A 1 255 ? 6.301 41.125 19.062 1 96.19 255 ARG A O 1
ATOM 2020 N N . GLY A 1 256 ? 5.645 43.312 18.719 1 96.56 256 GLY A N 1
ATOM 2021 C CA . GLY A 1 256 ? 4.434 42.938 18.016 1 96.56 256 GLY A CA 1
ATOM 2022 C C . GLY A 1 256 ? 4.699 42.375 16.625 1 96.56 256 GLY A C 1
ATOM 2023 O O . GLY A 1 256 ? 5.672 42.75 15.969 1 96.56 256 GLY A O 1
ATOM 2024 N N . ALA A 1 257 ? 3.809 41.5 16.203 1 97.88 257 ALA A N 1
ATOM 2025 C CA . ALA A 1 257 ? 3.883 40.875 14.883 1 97.88 257 ALA A CA 1
ATOM 2026 C C . ALA A 1 257 ? 2.488 40.562 14.352 1 97.88 257 ALA A C 1
ATOM 2028 O O . ALA A 1 257 ? 1.541 40.406 15.125 1 97.88 257 ALA A O 1
ATOM 2029 N N . VAL A 1 258 ? 2.334 40.469 13.031 1 98.31 258 VAL A N 1
ATOM 2030 C CA . VAL A 1 258 ? 1.089 40.094 12.367 1 98.31 258 VAL A CA 1
ATOM 2031 C C . VAL A 1 258 ? 1.369 39.031 11.289 1 98.31 258 VAL A C 1
ATOM 2033 O O . VAL A 1 258 ? 2.295 39.188 10.492 1 98.31 258 VAL A O 1
ATOM 2036 N N . VAL A 1 259 ? 0.632 37.969 11.32 1 98.56 259 VAL A N 1
ATOM 2037 C CA . VAL A 1 259 ? 0.72 36.938 10.289 1 98.56 259 VAL A CA 1
ATOM 2038 C C . VAL A 1 259 ? -0.517 37 9.398 1 98.56 259 VAL A C 1
ATOM 2040 O O . VAL A 1 259 ? -1.646 37.062 9.891 1 98.56 259 VAL A O 1
ATOM 2043 N N . LEU A 1 260 ? -0.308 37.094 8.094 1 98.75 260 LEU A N 1
ATOM 2044 C CA . LEU A 1 260 ? -1.388 36.812 7.152 1 98.75 260 LEU A CA 1
ATOM 2045 C C . LEU A 1 260 ? -1.504 35.312 6.867 1 98.75 260 LEU A C 1
ATOM 2047 O O . LEU A 1 260 ? -0.641 34.75 6.203 1 98.75 260 LEU A O 1
ATOM 2051 N N . ARG A 1 261 ? -2.572 34.75 7.367 1 98.69 261 ARG A N 1
ATOM 2052 C CA . ARG A 1 261 ? -2.748 33.281 7.246 1 98.69 261 ARG A CA 1
ATOM 2053 C C . ARG A 1 261 ? -3.994 32.969 6.43 1 98.69 261 ARG A C 1
ATOM 2055 O O . ARG A 1 261 ? -4.848 33.812 6.207 1 98.69 261 ARG A O 1
ATOM 2062 N N . LEU A 1 262 ? -3.994 31.75 5.918 1 98.44 262 LEU A N 1
ATOM 2063 C CA . LEU A 1 262 ? -5.062 31.328 5.016 1 98.44 262 LEU A CA 1
ATOM 2064 C C . LEU A 1 262 ? -5.5 29.906 5.32 1 98.44 262 LEU A C 1
ATOM 2066 O O . LEU A 1 262 ? -4.695 29.094 5.77 1 98.44 262 LEU A O 1
ATOM 2070 N N . THR A 1 263 ? -6.758 29.625 5.086 1 98.31 263 THR A N 1
ATOM 2071 C CA . THR A 1 263 ? -7.34 28.281 5.094 1 98.31 263 THR A CA 1
ATOM 2072 C C . THR A 1 263 ? -8.578 28.234 4.203 1 98.31 263 THR A C 1
ATOM 2074 O O . THR A 1 263 ? -9.07 29.266 3.748 1 98.31 263 THR A O 1
ATOM 2077 N N . LYS A 1 264 ? -9.055 27.062 3.895 1 97.62 264 LYS A N 1
ATOM 2078 C CA . LYS A 1 264 ? -10.312 26.938 3.164 1 97.62 264 LYS A CA 1
ATOM 2079 C C . LYS A 1 264 ? -11.5 27.344 4.027 1 97.62 264 LYS A C 1
ATOM 2081 O O . LYS A 1 264 ? -12.5 27.859 3.516 1 97.62 264 LYS A O 1
ATOM 2086 N N . SER A 1 265 ? -11.391 27.109 5.297 1 98.25 265 SER A N 1
ATOM 2087 C CA . SER A 1 265 ? -12.398 27.547 6.25 1 98.25 265 SER A CA 1
ATOM 2088 C C . SER A 1 265 ? -11.812 27.688 7.652 1 98.25 265 SER A C 1
ATOM 2090 O O . SER A 1 265 ? -10.984 26.875 8.07 1 98.25 265 SER A O 1
ATOM 2092 N N . TRP A 1 266 ? -12.281 28.672 8.375 1 98.31 266 TRP A N 1
ATOM 2093 C CA . TRP A 1 266 ? -11.82 28.875 9.75 1 98.31 266 TRP A CA 1
ATOM 2094 C C . TRP A 1 266 ? -12.82 28.312 10.75 1 98.31 266 TRP A C 1
ATOM 2096 O O . TRP A 1 266 ? -12.641 28.438 11.961 1 98.31 266 TRP A O 1
ATOM 2106 N N . PHE A 1 267 ? -13.922 27.688 10.273 1 98.75 267 PHE A N 1
ATOM 2107 C CA . PHE A 1 267 ? -14.883 27.109 11.195 1 98.75 267 PHE A CA 1
ATOM 2108 C C . PHE A 1 267 ? -14.281 25.922 11.93 1 98.75 267 PHE A C 1
ATOM 2110 O O . PHE A 1 267 ? -13.531 25.125 11.344 1 98.75 267 PHE A O 1
ATOM 2117 N N . ARG A 1 268 ? -14.57 25.797 13.102 1 98.62 268 ARG A N 1
ATOM 2118 C CA . ARG A 1 268 ? -13.984 24.828 14.008 1 98.62 268 ARG A CA 1
ATOM 2119 C C . ARG A 1 268 ? -15.047 24.172 14.883 1 98.62 268 ARG A C 1
ATOM 2121 O O . ARG A 1 268 ? -16.234 24.531 14.797 1 98.62 268 ARG A O 1
ATOM 2128 N N . ILE A 1 269 ? -14.695 23.203 15.688 1 98.88 269 ILE A N 1
ATOM 2129 C CA . ILE A 1 269 ? -15.648 22.516 16.547 1 98.88 269 ILE A CA 1
ATOM 2130 C C . ILE A 1 269 ? -16.312 23.516 17.5 1 98.88 269 ILE A C 1
ATOM 2132 O O . ILE A 1 269 ? -17.531 23.469 17.703 1 98.88 269 ILE A O 1
ATOM 2136 N N . GLY A 1 270 ? -15.578 24.438 17.953 1 98.75 270 GLY A N 1
ATOM 2137 C CA . GLY A 1 270 ? -16.094 25.469 18.828 1 98.75 270 GLY A CA 1
ATOM 2138 C C . GLY A 1 270 ? -17.172 26.328 18.203 1 98.75 270 GLY A C 1
ATOM 2139 O O . GLY A 1 270 ? -18.016 26.891 18.891 1 98.75 270 GLY A O 1
ATOM 2140 N N . SER A 1 271 ? -17.156 26.422 16.891 1 98.81 271 SER A N 1
ATOM 2141 C CA . SER A 1 271 ? -18.172 27.203 16.172 1 98.81 271 SER A CA 1
ATOM 2142 C C . SER A 1 271 ? -19.562 26.594 16.359 1 98.81 271 SER A C 1
ATOM 2144 O O . SER A 1 271 ? -20.562 27.312 16.375 1 98.81 271 SER A O 1
ATOM 2146 N N . LEU A 1 272 ? -19.594 25.266 16.453 1 98.88 272 LEU A N 1
ATOM 2147 C CA . LEU A 1 272 ? -20.875 24.578 16.641 1 98.88 272 LEU A CA 1
ATOM 2148 C C . LEU A 1 272 ? -21.219 24.484 18.125 1 98.88 272 LEU A C 1
ATOM 2150 O O . LEU A 1 272 ? -22.391 24.578 18.5 1 98.88 272 LEU A O 1
ATOM 2154 N N . GLU A 1 273 ? -20.188 24.375 18.922 1 98.81 273 GLU A N 1
ATOM 2155 C CA . GLU A 1 273 ? -20.391 24.188 20.359 1 98.81 273 GLU A CA 1
ATOM 2156 C C . GLU A 1 273 ? -21.094 25.406 20.969 1 98.81 273 GLU A C 1
ATOM 2158 O O . GLU A 1 273 ? -22.016 25.266 21.781 1 98.81 273 GLU A O 1
ATOM 2163 N N . ILE A 1 274 ? -20.672 26.594 20.594 1 98.75 274 ILE A N 1
ATOM 2164 C CA . ILE A 1 274 ? -21.234 27.797 21.188 1 98.75 274 ILE A CA 1
ATOM 2165 C C . ILE A 1 274 ? -22.719 27.922 20.844 1 98.75 274 ILE A C 1
ATOM 2167 O O . ILE A 1 274 ? -23.5 28.391 21.672 1 98.75 274 ILE A O 1
ATOM 2171 N N . LEU A 1 275 ? -23.094 27.531 19.656 1 98.75 275 LEU A N 1
ATOM 2172 C CA . LEU A 1 275 ? -24.484 27.594 19.219 1 98.75 275 LEU A CA 1
ATOM 2173 C C . LEU A 1 275 ? -25.328 26.562 19.969 1 98.75 275 LEU A C 1
ATOM 2175 O O . LEU A 1 275 ? -26.453 26.875 20.391 1 98.75 275 LEU A O 1
ATOM 2179 N N . ALA A 1 276 ? -24.828 25.391 20.094 1 98.56 276 ALA A N 1
ATOM 2180 C CA . ALA A 1 276 ? -25.547 24.359 20.812 1 98.56 276 ALA A CA 1
ATOM 2181 C C . ALA A 1 276 ? -25.719 24.719 22.281 1 98.56 276 ALA A C 1
ATOM 2183 O O . ALA A 1 276 ? -26.812 24.562 22.844 1 98.56 276 ALA A O 1
ATOM 2184 N N . GLN A 1 277 ? -24.641 25.172 22.906 1 98 277 GLN A N 1
ATOM 2185 C CA . GLN A 1 277 ? -24.656 25.516 24.328 1 98 277 GLN A CA 1
ATOM 2186 C C . GLN A 1 277 ? -25.594 26.688 24.594 1 98 277 GLN A C 1
ATOM 2188 O O . GLN A 1 277 ? -26.203 26.766 25.672 1 98 277 GLN A O 1
ATOM 2193 N N . SER A 1 278 ? -25.75 27.609 23.625 1 97.5 278 SER A N 1
ATOM 2194 C CA . SER A 1 278 ? -26.594 28.797 23.797 1 97.5 278 SER A CA 1
ATOM 2195 C C . SER A 1 278 ? -28.016 28.531 23.297 1 97.5 278 SER A C 1
ATOM 2197 O O . SER A 1 278 ? -28.859 29.422 23.344 1 97.5 278 SER A O 1
ATOM 2199 N N . GLY A 1 279 ? -28.297 27.375 22.781 1 97.81 279 GLY A N 1
ATOM 2200 C CA . GLY A 1 279 ? -29.625 27.031 22.312 1 97.81 279 GLY A CA 1
ATOM 2201 C C . GLY A 1 279 ? -29.984 27.672 20.984 1 97.81 279 GLY A C 1
ATOM 2202 O O . GLY A 1 279 ? -31.172 27.859 20.672 1 97.81 279 GLY A O 1
ATOM 2203 N N . GLU A 1 280 ? -29.016 28.094 20.266 1 98.25 280 GLU A N 1
ATOM 2204 C CA . GLU A 1 280 ? -29.234 28.75 18.969 1 98.25 280 GLU A CA 1
ATOM 2205 C C . GLU A 1 280 ? -29.312 27.719 17.859 1 98.25 280 GLU A C 1
ATOM 2207 O O . GLU A 1 280 ? -28.516 27.75 16.906 1 98.25 280 GLU A O 1
ATOM 2212 N N . THR A 1 281 ? -30.359 26.922 17.828 1 98.38 281 THR A N 1
ATOM 2213 C CA . THR A 1 281 ? -30.469 25.719 17.016 1 98.38 281 THR A CA 1
ATOM 2214 C C . THR A 1 281 ? -30.641 26.078 15.547 1 98.38 281 THR A C 1
ATOM 2216 O O . THR A 1 281 ? -30.125 25.391 14.664 1 98.38 281 THR A O 1
ATOM 2219 N N . ASP A 1 282 ? -31.359 27.109 15.281 1 98.06 282 ASP A N 1
ATOM 2220 C CA . ASP A 1 282 ? -31.547 27.516 13.898 1 98.06 282 ASP A CA 1
ATOM 2221 C C . ASP A 1 282 ? -30.234 27.938 13.258 1 98.06 282 ASP A C 1
ATOM 2223 O O . ASP A 1 282 ? -29.938 27.594 12.109 1 98.06 282 ASP A O 1
ATOM 2227 N N . LEU A 1 283 ? -29.516 28.688 14.008 1 98.31 283 LEU A N 1
ATOM 2228 C CA . LEU A 1 283 ? -28.219 29.125 13.523 1 98.31 283 LEU A CA 1
ATOM 2229 C C . LEU A 1 283 ? -27.266 27.953 13.398 1 98.31 283 LEU A C 1
ATOM 2231 O O . LEU A 1 283 ? -26.422 27.922 12.5 1 98.31 283 LEU A O 1
ATOM 2235 N N . LEU A 1 284 ? -27.375 27 14.273 1 98.62 284 LEU A N 1
ATOM 2236 C CA . LEU A 1 284 ? -26.609 25.766 14.211 1 98.62 284 LEU A CA 1
ATOM 2237 C C . LEU A 1 284 ? -26.875 25.016 12.898 1 98.62 284 LEU A C 1
ATOM 2239 O O . LEU A 1 284 ? -25.938 24.609 12.211 1 98.62 284 LEU A O 1
ATOM 2243 N N . ARG A 1 285 ? -28.094 24.922 12.523 1 98.25 285 ARG A N 1
ATOM 2244 C CA . ARG A 1 285 ? -28.484 24.266 11.273 1 98.25 285 ARG A CA 1
ATOM 2245 C C . ARG A 1 285 ? -27.938 25.031 10.07 1 98.25 285 ARG A C 1
ATOM 2247 O O . ARG A 1 285 ? -27.516 24.422 9.086 1 98.25 285 ARG A O 1
ATOM 2254 N N . LYS A 1 286 ? -28.062 26.281 10.203 1 98.12 286 LYS A N 1
ATOM 2255 C CA . LYS A 1 286 ? -27.609 27.125 9.102 1 98.12 286 LYS A CA 1
ATOM 2256 C C . LYS A 1 286 ? -26.109 26.938 8.859 1 98.12 286 LYS A C 1
ATOM 2258 O O . LYS A 1 286 ? -25.672 26.828 7.715 1 98.12 286 LYS A O 1
ATOM 2263 N N . LEU A 1 287 ? -25.359 26.938 9.906 1 98.62 287 LEU A N 1
ATOM 2264 C CA . LEU A 1 287 ? -23.922 26.766 9.781 1 98.62 287 LEU A CA 1
ATOM 2265 C C . LEU A 1 287 ? -23.578 25.391 9.242 1 98.62 287 LEU A C 1
ATOM 2267 O O . LEU A 1 287 ? -22.703 25.266 8.375 1 98.62 287 LEU A O 1
ATOM 2271 N N . LEU A 1 288 ? -24.25 24.375 9.742 1 98.62 288 LEU A N 1
ATOM 2272 C CA . LEU A 1 288 ? -24.016 23 9.281 1 98.62 288 LEU A CA 1
ATOM 2273 C C . LEU A 1 288 ? -24.297 22.875 7.789 1 98.62 288 LEU A C 1
ATOM 2275 O O . LEU A 1 288 ? -23.5 22.297 7.043 1 98.62 288 LEU A O 1
ATOM 2279 N N . ASN A 1 289 ? -25.406 23.391 7.402 1 98.31 289 ASN A N 1
ATOM 2280 C CA . ASN A 1 289 ? -25.766 23.359 5.988 1 98.31 289 ASN A CA 1
ATOM 2281 C C . ASN A 1 289 ? -24.766 24.125 5.129 1 98.31 289 ASN A C 1
ATOM 2283 O O . ASN A 1 289 ? -24.438 23.688 4.02 1 98.31 289 ASN A O 1
ATOM 2287 N N . PHE A 1 290 ? -24.344 25.219 5.641 1 98.12 290 PHE A N 1
ATOM 2288 C CA . PHE A 1 290 ? -23.344 26.016 4.938 1 98.12 290 PHE A CA 1
ATOM 2289 C C . PHE A 1 290 ? -22.062 25.219 4.746 1 98.12 290 PHE A C 1
ATOM 2291 O O . PHE A 1 290 ? -21.5 25.172 3.646 1 98.12 290 PHE A O 1
ATOM 2298 N N . MET A 1 291 ? -21.594 24.562 5.816 1 98.06 291 MET A N 1
ATOM 2299 C CA . MET A 1 291 ? -20.375 23.766 5.773 1 98.06 291 MET A CA 1
ATOM 2300 C C . MET A 1 291 ? -20.5 22.609 4.773 1 98.06 291 MET A C 1
ATOM 2302 O O . MET A 1 291 ? -19.594 22.359 3.988 1 98.06 291 MET A O 1
ATOM 2306 N N . ILE A 1 292 ? -21.578 21.906 4.801 1 97.94 292 ILE A N 1
ATOM 2307 C CA . ILE A 1 292 ? -21.828 20.766 3.918 1 97.94 292 ILE A CA 1
ATOM 2308 C C . ILE A 1 292 ? -21.859 21.234 2.467 1 97.94 292 ILE A C 1
ATOM 2310 O O . ILE A 1 292 ? -21.203 20.656 1.603 1 97.94 292 ILE A O 1
ATOM 2314 N N . ASP A 1 293 ? -22.484 22.297 2.232 1 96.94 293 ASP A N 1
ATOM 2315 C CA . ASP A 1 293 ? -22.625 22.844 0.883 1 96.94 293 ASP A CA 1
ATOM 2316 C C . ASP A 1 293 ? -21.281 23.281 0.315 1 96.94 293 ASP A C 1
ATOM 2318 O O . ASP A 1 293 ? -20.969 23.016 -0.844 1 96.94 293 ASP A O 1
ATOM 2322 N N . GLN A 1 294 ? -20.5 23.922 1.12 1 96.19 294 GLN A N 1
ATOM 2323 C CA . GLN A 1 294 ? -19.297 24.578 0.625 1 96.19 294 GLN A CA 1
ATOM 2324 C C . GLN A 1 294 ? -18.109 23.609 0.616 1 96.19 294 GLN A C 1
ATOM 2326 O O . GLN A 1 294 ? -17.234 23.703 -0.242 1 96.19 294 GLN A O 1
ATOM 2331 N N . HIS A 1 295 ? -18.109 22.625 1.524 1 97.06 295 HIS A N 1
ATOM 2332 C CA . HIS A 1 295 ? -16.859 21.906 1.719 1 97.06 295 HIS A CA 1
ATOM 2333 C C . HIS A 1 295 ? -17.078 20.406 1.669 1 97.06 295 HIS A C 1
ATOM 2335 O O . HIS A 1 295 ? -16.109 19.641 1.594 1 97.06 295 HIS A O 1
ATOM 2341 N N . PHE A 1 296 ? -18.297 19.984 1.74 1 97 296 PHE A N 1
ATOM 2342 C CA . PHE A 1 296 ? -18.625 18.562 1.658 1 97 296 PHE A CA 1
ATOM 2343 C C . PHE A 1 296 ? -19.688 18.328 0.592 1 97 296 PHE A C 1
ATOM 2345 O O . PHE A 1 296 ? -20.703 17.672 0.856 1 97 296 PHE A O 1
ATOM 2352 N N . SER A 1 297 ? -19.438 18.734 -0.56 1 92.81 297 SER A N 1
ATOM 2353 C CA . SER A 1 297 ? -20.438 18.812 -1.61 1 92.81 297 SER A CA 1
ATOM 2354 C C . SER A 1 297 ? -20.875 17.422 -2.068 1 92.81 297 SER A C 1
ATOM 2356 O O . SER A 1 297 ? -21.922 17.281 -2.699 1 92.81 297 SER A O 1
ATOM 2358 N N . TYR A 1 298 ? -20.156 16.391 -1.749 1 91.19 298 TYR A N 1
ATOM 2359 C CA . TYR A 1 298 ? -20.547 15.031 -2.096 1 91.19 298 TYR A CA 1
ATOM 2360 C C . TYR A 1 298 ? -21.719 14.562 -1.233 1 91.19 298 TYR A C 1
ATOM 2362 O O . TYR A 1 298 ? -22.359 13.562 -1.543 1 91.19 298 TYR A O 1
ATOM 2370 N N . ILE A 1 299 ? -21.953 15.336 -0.165 1 94.88 299 ILE A N 1
ATOM 2371 C CA . ILE A 1 299 ? -23.125 15.062 0.675 1 94.88 299 ILE A CA 1
ATOM 2372 C C . ILE A 1 299 ? -24.312 15.875 0.185 1 94.88 299 ILE A C 1
ATOM 2374 O O . ILE A 1 299 ? -24.281 17.109 0.192 1 94.88 299 ILE A O 1
ATOM 2378 N N . SER A 1 300 ? -25.344 15.234 -0.117 1 95.25 300 SER A N 1
ATOM 2379 C CA . SER A 1 300 ? -26.531 15.938 -0.573 1 95.25 300 SER A CA 1
ATOM 2380 C C . SER A 1 300 ? -27.234 16.641 0.583 1 95.25 300 SER A C 1
ATOM 2382 O O . SER A 1 300 ? -27.438 16.062 1.645 1 95.25 300 SER A O 1
ATOM 2384 N N . LEU A 1 301 ? -27.641 17.891 0.345 1 95 301 LEU A N 1
ATOM 2385 C CA . LEU A 1 301 ? -28.344 18.656 1.362 1 95 301 LEU A CA 1
ATOM 2386 C C . LEU A 1 301 ? -29.734 18.078 1.606 1 95 301 LEU A C 1
ATOM 2388 O O . LEU A 1 301 ? -30.359 18.359 2.637 1 95 301 LEU A O 1
ATOM 2392 N N . SER A 1 302 ? -30.141 17.266 0.672 1 95.06 302 SER A N 1
ATOM 2393 C CA . SER A 1 302 ? -31.469 16.656 0.808 1 95.06 302 SER A CA 1
ATOM 2394 C C . SER A 1 302 ? -31.375 15.289 1.49 1 95.06 302 SER A C 1
ATOM 2396 O O . SER A 1 302 ? -32.406 14.711 1.855 1 95.06 302 SER A O 1
ATOM 2398 N N . ASP A 1 303 ? -30.25 14.859 1.746 1 94.44 303 ASP A N 1
ATOM 2399 C CA . ASP A 1 303 ? -30.062 13.586 2.439 1 94.44 303 ASP A CA 1
ATOM 2400 C C . ASP A 1 303 ? -30.484 13.688 3.9 1 94.44 303 ASP A C 1
ATOM 2402 O O . ASP A 1 303 ? -29.938 14.492 4.66 1 94.44 303 ASP A O 1
ATOM 2406 N N . PRO A 1 304 ? -31.422 12.898 4.312 1 95.06 304 PRO A N 1
ATOM 2407 C CA . PRO A 1 304 ? -31.844 12.953 5.711 1 95.06 304 PRO A CA 1
ATOM 2408 C C . PRO A 1 304 ? -30.734 12.594 6.684 1 95.06 304 PRO A C 1
ATOM 2410 O O . PRO A 1 304 ? -30.797 12.953 7.863 1 95.06 304 PRO A O 1
ATOM 2413 N N . GLU A 1 305 ? -29.703 11.945 6.125 1 96.81 305 GLU A N 1
ATOM 2414 C CA . GLU A 1 305 ? -28.594 11.523 6.977 1 96.81 305 GLU A CA 1
ATOM 2415 C C . GLU A 1 305 ? -27.391 12.461 6.836 1 96.81 305 GLU A C 1
ATOM 2417 O O . GLU A 1 305 ? -26.281 12.125 7.258 1 96.81 305 GLU A O 1
ATOM 2422 N N . LYS A 1 306 ? -27.594 13.625 6.297 1 97.69 306 LYS A N 1
ATOM 2423 C CA . LYS A 1 306 ? -26.5 14.508 5.922 1 97.69 306 LYS A CA 1
ATOM 2424 C C . LYS A 1 306 ? -25.625 14.844 7.133 1 97.69 306 LYS A C 1
ATOM 2426 O O . LYS A 1 306 ? -24.406 14.883 7.027 1 97.69 306 LYS A O 1
ATOM 2431 N N . TYR A 1 307 ? -26.281 15.094 8.336 1 98.5 307 TYR A N 1
ATOM 2432 C CA . TYR A 1 307 ? -25.5 15.492 9.5 1 98.5 307 TYR A CA 1
ATOM 2433 C C . TYR A 1 307 ? -24.703 14.32 10.055 1 98.5 307 TYR A C 1
ATOM 2435 O O . TYR A 1 307 ? -23.594 14.492 10.57 1 98.5 307 TYR A O 1
ATOM 2443 N N . VAL A 1 308 ? -25.219 13.086 9.93 1 98.5 308 VAL A N 1
ATOM 2444 C CA . VAL A 1 308 ? -24.516 11.883 10.359 1 98.5 308 VAL A CA 1
ATOM 2445 C C . VAL A 1 308 ? -23.328 11.609 9.43 1 98.5 308 VAL A C 1
ATOM 2447 O O . VAL A 1 308 ? -22.25 11.258 9.883 1 98.5 308 VAL A O 1
ATOM 2450 N N . VAL A 1 309 ? -23.594 11.797 8.133 1 97.94 309 VAL A N 1
ATOM 2451 C CA . VAL A 1 309 ? -22.531 11.594 7.152 1 97.94 309 VAL A CA 1
ATOM 2452 C C . VAL A 1 309 ? -21.422 12.625 7.363 1 97.94 309 VAL A C 1
ATOM 2454 O O . VAL A 1 309 ? -20.234 12.297 7.277 1 97.94 309 VAL A O 1
ATOM 2457 N N . PHE A 1 310 ? -21.891 13.844 7.641 1 98.44 310 PHE A N 1
ATOM 2458 C CA . PHE A 1 310 ? -20.922 14.891 7.965 1 98.44 310 PHE A CA 1
ATOM 2459 C C . PHE A 1 310 ? -20.078 14.508 9.172 1 98.44 310 PHE A C 1
ATOM 2461 O O . PHE A 1 310 ? -18.844 14.586 9.125 1 98.44 310 PHE A O 1
ATOM 2468 N N . TYR A 1 311 ? -20.719 14.055 10.25 1 98.69 311 TYR A N 1
ATOM 2469 C CA . TYR A 1 311 ? -20.031 13.664 11.477 1 98.69 311 TYR A CA 1
ATOM 2470 C C . TYR A 1 311 ? -19.062 12.516 11.211 1 98.69 311 TYR A C 1
ATOM 2472 O O . TYR A 1 311 ? -17.922 12.539 11.688 1 98.69 311 TYR A O 1
ATOM 2480 N N . SER A 1 312 ? -19.5 11.555 10.43 1 98.62 312 SER A N 1
ATOM 2481 C CA . SER A 1 312 ? -18.672 10.414 10.078 1 98.62 312 SER A CA 1
ATOM 2482 C C . SER A 1 312 ? -17.406 10.852 9.352 1 98.62 312 SER A C 1
ATOM 2484 O O . SER A 1 312 ? -16.312 10.344 9.625 1 98.62 312 SER A O 1
ATOM 2486 N N . THR A 1 313 ? -17.516 11.758 8.461 1 98.38 313 THR A N 1
ATOM 2487 C CA . THR A 1 313 ? -16.391 12.266 7.691 1 98.38 313 THR A CA 1
ATOM 2488 C C . THR A 1 313 ? -15.391 12.977 8.602 1 98.38 313 THR A C 1
ATOM 2490 O O . THR A 1 313 ? -14.188 12.75 8.492 1 98.38 313 THR A O 1
ATOM 2493 N N . VAL A 1 314 ? -15.891 13.805 9.492 1 98.69 314 VAL A N 1
ATOM 2494 C CA . VAL A 1 314 ? -15.016 14.539 10.398 1 98.69 314 VAL A CA 1
ATOM 2495 C C . VAL A 1 314 ? -14.289 13.57 11.328 1 98.69 314 VAL A C 1
ATOM 2497 O O . VAL A 1 314 ? -13.102 13.75 11.617 1 98.69 314 VAL A O 1
ATOM 2500 N N . VAL A 1 315 ? -14.992 12.539 11.789 1 98.75 315 VAL A N 1
ATOM 2501 C CA . VAL A 1 315 ? -14.383 11.531 12.648 1 98.75 315 VAL A CA 1
ATOM 2502 C C . VAL A 1 315 ? -13.227 10.852 11.906 1 98.75 315 VAL A C 1
ATOM 2504 O O . VAL A 1 315 ? -12.117 10.75 12.43 1 98.75 315 VAL A O 1
ATOM 2507 N N . ASN A 1 316 ? -13.492 10.43 10.695 1 98.19 316 ASN A N 1
ATOM 2508 C CA . ASN A 1 316 ? -12.5 9.734 9.883 1 98.19 316 ASN A CA 1
ATOM 2509 C C . ASN A 1 316 ? -11.297 10.625 9.594 1 98.19 316 ASN A C 1
ATOM 2511 O O . ASN A 1 316 ? -10.156 10.195 9.766 1 98.19 316 ASN A O 1
ATOM 2515 N N . GLU A 1 317 ? -11.523 11.82 9.195 1 98.38 317 GLU A N 1
ATOM 2516 C CA . GLU A 1 317 ? -10.461 12.719 8.766 1 98.38 317 GLU A CA 1
ATOM 2517 C C . GLU A 1 317 ? -9.648 13.219 9.953 1 98.38 317 GLU A C 1
ATOM 2519 O O . GLU A 1 317 ? -8.438 13.445 9.844 1 98.38 317 GLU A O 1
ATOM 2524 N N . THR A 1 318 ? -10.273 13.383 11.078 1 98.69 318 THR A N 1
ATOM 2525 C CA . THR A 1 318 ? -9.547 13.781 12.281 1 98.69 318 THR A CA 1
ATOM 2526 C C . THR A 1 318 ? -8.609 12.672 12.742 1 98.69 318 THR A C 1
ATOM 2528 O O . THR A 1 318 ? -7.465 12.938 13.125 1 98.69 318 THR A O 1
ATOM 2531 N N . ALA A 1 319 ? -9.133 11.422 12.695 1 98.5 319 ALA A N 1
ATOM 2532 C CA . ALA A 1 319 ? -8.266 10.289 13.023 1 98.5 319 ALA A CA 1
ATOM 2533 C C . ALA A 1 319 ? -7.039 10.258 12.117 1 98.5 319 ALA A C 1
ATOM 2535 O O . ALA A 1 319 ? -5.918 10.055 12.594 1 98.5 319 ALA A O 1
ATOM 2536 N N . HIS A 1 320 ? -7.25 10.492 10.875 1 98.06 320 HIS A N 1
ATOM 2537 C CA . HIS A 1 320 ? -6.16 10.492 9.898 1 98.06 320 HIS A CA 1
ATOM 2538 C C . HIS A 1 320 ? -5.18 11.625 10.172 1 98.06 320 HIS A C 1
ATOM 2540 O O . HIS A 1 320 ? -3.965 11.438 10.078 1 98.06 320 HIS A O 1
ATOM 2546 N N . LEU A 1 321 ? -5.695 12.781 10.461 1 98.69 321 LEU A N 1
ATOM 2547 C CA . LEU A 1 321 ? -4.855 13.945 10.727 1 98.69 321 LEU A CA 1
ATOM 2548 C C . LEU A 1 321 ? -3.928 13.688 11.914 1 98.69 321 LEU A C 1
ATOM 2550 O O . LEU A 1 321 ? -2.727 13.945 11.828 1 98.69 321 LEU A O 1
ATOM 2554 N N . ILE A 1 322 ? -4.465 13.203 12.961 1 98.69 322 ILE A N 1
ATOM 2555 C CA . ILE A 1 322 ? -3.686 12.977 14.172 1 98.69 322 ILE A CA 1
ATOM 2556 C C . ILE A 1 322 ? -2.637 11.898 13.914 1 98.69 322 ILE A C 1
ATOM 2558 O O . ILE A 1 322 ? -1.513 11.984 14.414 1 98.69 322 ILE A O 1
ATOM 2562 N N . ALA A 1 323 ? -3.033 10.898 13.156 1 98.44 323 ALA A N 1
ATOM 2563 C CA . ALA A 1 323 ? -2.053 9.883 12.773 1 98.44 323 ALA A CA 1
ATOM 2564 C C . ALA A 1 323 ? -0.899 10.5 11.992 1 98.44 323 ALA A C 1
ATOM 2566 O O . ALA A 1 323 ? 0.261 10.133 12.188 1 98.44 323 ALA A O 1
ATOM 2567 N N . GLN A 1 324 ? -1.184 11.414 11.141 1 98.19 324 GLN A N 1
ATOM 2568 C CA . GLN A 1 324 ? -0.156 12.102 10.359 1 98.19 324 GLN A CA 1
ATOM 2569 C C . GLN A 1 324 ? 0.745 12.945 11.258 1 98.19 324 GLN A C 1
ATOM 2571 O O . GLN A 1 324 ? 1.957 13.008 11.047 1 98.19 324 GLN A O 1
ATOM 2576 N N . TRP A 1 325 ? 0.121 13.641 12.266 1 98.56 325 TRP A N 1
ATOM 2577 C CA . TRP A 1 325 ? 0.933 14.344 13.258 1 98.56 325 TRP A CA 1
ATOM 2578 C C . TRP A 1 325 ? 1.981 13.406 13.852 1 98.56 325 TRP A C 1
ATOM 2580 O O . TRP A 1 325 ? 3.176 13.719 13.836 1 98.56 325 TRP A O 1
ATOM 2590 N N . MET A 1 326 ? 1.492 12.297 14.289 1 97.94 326 MET A N 1
ATOM 2591 C CA . MET A 1 326 ? 2.363 11.344 14.961 1 97.94 326 MET A CA 1
ATOM 2592 C C . MET A 1 326 ? 3.445 10.828 14.016 1 97.94 326 MET A C 1
ATOM 2594 O O . MET A 1 326 ? 4.586 10.617 14.43 1 97.94 326 MET A O 1
ATOM 2598 N N . SER A 1 327 ? 3.135 10.633 12.797 1 97.19 327 SER A N 1
ATOM 2599 C CA . SER A 1 327 ? 4.055 10.055 11.828 1 97.19 327 SER A CA 1
ATOM 2600 C C . SER A 1 327 ? 5.273 10.945 11.617 1 97.19 327 SER A C 1
ATOM 2602 O O . SER A 1 327 ? 6.355 10.453 11.281 1 97.19 327 SER A O 1
ATOM 2604 N N . VAL A 1 328 ? 5.125 12.25 11.836 1 97.75 328 VAL A N 1
ATOM 2605 C CA . VAL A 1 328 ? 6.266 13.133 11.625 1 97.75 328 VAL A CA 1
ATOM 2606 C C . VAL A 1 328 ? 6.777 13.641 12.977 1 97.75 328 VAL A C 1
ATOM 2608 O O . VAL A 1 328 ? 7.617 14.547 13.023 1 97.75 328 VAL A O 1
ATOM 2611 N N . GLY A 1 329 ? 6.219 13.148 14.031 1 98.12 329 GLY A N 1
ATOM 2612 C CA . GLY A 1 329 ? 6.676 13.492 15.367 1 98.12 329 GLY A CA 1
ATOM 2613 C C . GLY A 1 329 ? 6.129 14.812 15.867 1 98.12 329 GLY A C 1
ATOM 2614 O O . GLY A 1 329 ? 6.68 15.414 16.797 1 98.12 329 GLY A O 1
ATOM 2615 N N . PHE A 1 330 ? 5.086 15.273 15.281 1 98.31 330 PHE A N 1
ATOM 2616 C CA . PHE A 1 330 ? 4.473 16.547 15.625 1 98.31 330 PHE A CA 1
ATOM 2617 C C . PHE A 1 330 ? 3.471 16.375 16.766 1 98.31 330 PHE A C 1
ATOM 2619 O O . PHE A 1 330 ? 2.678 15.43 16.75 1 98.31 330 PHE A O 1
ATOM 2626 N N . ALA A 1 331 ? 3.467 17.266 17.688 1 98.06 331 ALA A N 1
ATOM 2627 C CA . ALA A 1 331 ? 2.457 17.359 18.734 1 98.06 331 ALA A CA 1
ATOM 2628 C C . ALA A 1 331 ? 1.898 18.766 18.844 1 98.06 331 ALA A C 1
ATOM 2630 O O . ALA A 1 331 ? 2.658 19.734 18.938 1 98.06 331 ALA A O 1
ATOM 2631 N N . HIS A 1 332 ? 0.6 18.797 18.781 1 97.88 332 HIS A N 1
ATOM 2632 C CA . HIS A 1 332 ? -0.087 20.062 19.016 1 97.88 332 HIS A CA 1
ATOM 2633 C C . HIS A 1 332 ? -0.171 20.359 20.516 1 97.88 332 HIS A C 1
ATOM 2635 O O . HIS A 1 332 ? -0.679 19.547 21.297 1 97.88 332 HIS A O 1
ATOM 2641 N N . GLY A 1 333 ? 0.285 21.453 20.984 1 96.56 333 GLY A N 1
ATOM 2642 C CA . GLY A 1 333 ? 0.44 21.719 22.406 1 96.56 333 GLY A CA 1
ATOM 2643 C C . GLY A 1 333 ? -0.835 22.203 23.062 1 96.56 333 GLY A C 1
ATOM 2644 O O . GLY A 1 333 ? -0.93 22.234 24.297 1 96.56 333 GLY A O 1
ATOM 2645 N N . VAL A 1 334 ? -1.816 22.578 22.297 1 96.38 334 VAL A N 1
ATOM 2646 C CA . VAL A 1 334 ? -3.104 23.031 22.812 1 96.38 334 VAL A CA 1
ATOM 2647 C C . VAL A 1 334 ? -4.234 22.453 21.953 1 96.38 334 VAL A C 1
ATOM 2649 O O . VAL A 1 334 ? -4.82 23.156 21.125 1 96.38 334 VAL A O 1
ATOM 2652 N N . CYS A 1 335 ? -4.68 21.281 22.297 1 97.38 335 CYS A N 1
ATOM 2653 C CA . CYS A 1 335 ? -5.684 20.562 21.516 1 97.38 335 CYS A CA 1
ATOM 2654 C C . CYS A 1 335 ? -7.086 20.828 22.062 1 97.38 335 CYS A C 1
ATOM 2656 O O . CYS A 1 335 ? -7.875 19.891 22.203 1 97.38 335 CYS A O 1
ATOM 2658 N N . ASN A 1 336 ? -7.363 22.062 22.359 1 97.75 336 ASN A N 1
ATOM 2659 C CA . ASN A 1 336 ? -8.719 22.453 22.734 1 97.75 336 ASN A CA 1
ATOM 2660 C C . ASN A 1 336 ? -9.695 22.266 21.562 1 97.75 336 ASN A C 1
ATOM 2662 O O . ASN A 1 336 ? -9.281 22.234 20.406 1 97.75 336 ASN A O 1
ATOM 2666 N N . THR A 1 337 ? -11 22.156 21.844 1 98.62 337 THR A N 1
ATOM 2667 C CA . THR A 1 337 ? -11.984 21.984 20.781 1 98.62 337 THR A CA 1
ATOM 2668 C C . THR A 1 337 ? -12 23.203 19.844 1 98.62 337 THR A C 1
ATOM 2670 O O . THR A 1 337 ? -12.289 23.078 18.656 1 98.62 337 THR A O 1
ATOM 2673 N N . ASP A 1 338 ? -11.672 24.375 20.422 1 98.06 338 ASP A N 1
ATOM 2674 C CA . ASP A 1 338 ? -11.648 25.594 19.609 1 98.06 338 ASP A CA 1
ATOM 2675 C C . ASP A 1 338 ? -10.414 25.641 18.719 1 98.06 338 ASP A C 1
ATOM 2677 O O . ASP A 1 338 ? -10.289 26.516 17.875 1 98.06 338 ASP A O 1
ATOM 2681 N N . ASN A 1 339 ? -9.516 24.688 18.828 1 98.12 339 ASN A N 1
ATOM 2682 C CA . ASN A 1 339 ? -8.352 24.594 17.953 1 98.12 339 ASN A CA 1
ATOM 2683 C C . ASN A 1 339 ? -8.484 23.438 16.969 1 98.12 339 ASN A C 1
ATOM 2685 O O . ASN A 1 339 ? -7.531 23.109 16.25 1 98.12 339 ASN A O 1
ATOM 2689 N N . PHE A 1 340 ? -9.648 22.812 16.891 1 98.56 340 PHE A N 1
ATOM 2690 C CA . PHE A 1 340 ? -9.891 21.734 15.93 1 98.56 340 PHE A CA 1
ATOM 2691 C C . PHE A 1 340 ? -10.82 22.203 14.812 1 98.56 340 PHE A C 1
ATOM 2693 O O . PHE A 1 340 ? -11.977 22.531 15.062 1 98.56 340 PHE A O 1
ATOM 2700 N N . SER A 1 341 ? -10.312 22.172 13.633 1 98.62 341 SER A N 1
ATOM 2701 C CA . SER A 1 341 ? -11.031 22.578 12.43 1 98.62 341 SER A CA 1
ATOM 2702 C C . SER A 1 341 ? -12.109 21.562 12.062 1 98.62 341 SER A C 1
ATOM 2704 O O . SER A 1 341 ? -11.914 20.359 12.203 1 98.62 341 SER A O 1
ATOM 2706 N N . LEU A 1 342 ? -13.211 22.031 11.523 1 98.69 342 LEU A N 1
ATOM 2707 C CA . LEU A 1 342 ? -14.25 21.125 11.031 1 98.69 342 LEU A CA 1
ATOM 2708 C C . LEU A 1 342 ? -13.805 20.438 9.742 1 98.69 342 LEU A C 1
ATOM 2710 O O . LEU A 1 342 ? -14.422 19.469 9.312 1 98.69 342 LEU A O 1
ATOM 2714 N N . LEU A 1 343 ? -12.742 20.969 9.133 1 98.56 343 LEU A N 1
ATOM 2715 C CA . LEU A 1 343 ? -12.188 20.359 7.922 1 98.56 343 LEU A CA 1
ATOM 2716 C C . LEU A 1 343 ? -11.055 19.406 8.273 1 98.56 343 LEU A C 1
ATOM 2718 O O . LEU A 1 343 ? -10.422 18.828 7.379 1 98.56 343 LEU A O 1
ATOM 2722 N N . SER A 1 344 ? -10.758 19.203 9.508 1 98.25 344 SER A N 1
ATOM 2723 C CA . SER A 1 344 ? -9.68 18.328 9.977 1 98.25 344 SER A CA 1
ATOM 2724 C C . SER A 1 344 ? -8.336 18.734 9.391 1 98.25 344 SER A C 1
ATOM 2726 O O . SER A 1 344 ? -7.625 17.906 8.812 1 98.25 344 SER A O 1
ATOM 2728 N N . ILE A 1 345 ? -7.965 19.984 9.555 1 98.56 345 ILE A N 1
ATOM 2729 C CA . ILE A 1 345 ? -6.656 20.531 9.195 1 98.56 345 ILE A CA 1
ATOM 2730 C C . ILE A 1 345 ? -5.98 21.109 10.43 1 98.56 345 ILE A C 1
ATOM 2732 O O . ILE A 1 345 ? -6.652 21.469 11.406 1 98.56 345 ILE A O 1
ATOM 2736 N N . THR A 1 346 ? -4.707 21.156 10.43 1 98.69 346 THR A N 1
ATOM 2737 C CA . THR A 1 346 ? -3.953 21.719 11.547 1 98.69 346 THR A CA 1
ATOM 2738 C C . THR A 1 346 ? -4.031 23.25 11.547 1 98.69 346 THR A C 1
ATOM 2740 O O . THR A 1 346 ? -3.672 23.891 10.555 1 98.69 346 THR A O 1
ATOM 2743 N N . ILE A 1 347 ? -4.496 23.812 12.633 1 98.06 347 ILE A N 1
ATOM 2744 C CA . ILE A 1 347 ? -4.578 25.266 12.734 1 98.06 347 ILE A CA 1
ATOM 2745 C C . ILE A 1 347 ? -4.113 25.719 14.117 1 98.06 347 ILE A C 1
ATOM 2747 O O . ILE A 1 347 ? -3.934 24.891 15.016 1 98.06 347 ILE A O 1
ATOM 2751 N N . ASP A 1 348 ? -3.883 26.969 14.281 1 94.75 348 ASP A N 1
ATOM 2752 C CA . ASP A 1 348 ? -3.607 27.656 15.539 1 94.75 348 ASP A CA 1
ATOM 2753 C C . ASP A 1 348 ? -2.324 27.141 16.172 1 94.75 348 ASP A C 1
ATOM 2755 O O . ASP A 1 348 ? -2.348 26.609 17.297 1 94.75 348 ASP A O 1
ATOM 2759 N N . TYR A 1 349 ? -1.266 27.438 15.484 1 95 349 TYR A N 1
ATOM 2760 C CA . TYR A 1 349 ? 0.067 27.047 15.93 1 95 349 TYR A CA 1
ATOM 2761 C C . TYR A 1 349 ? 0.529 27.891 17.109 1 95 349 TYR A C 1
ATOM 2763 O O . TYR A 1 349 ? 1.367 28.781 16.953 1 95 349 TYR A O 1
ATOM 2771 N N . GLY A 1 350 ? -0.036 27.625 18.297 1 91.38 350 GLY A N 1
ATOM 2772 C CA . GLY A 1 350 ? 0.556 28.109 19.531 1 91.38 350 GLY A CA 1
ATOM 2773 C C . GLY A 1 350 ? 1.767 27.312 19.984 1 91.38 350 GLY A C 1
ATOM 2774 O O . GLY A 1 350 ? 2.738 27.188 19.234 1 91.38 350 GLY A O 1
ATOM 2775 N N . PRO A 1 351 ? 1.641 26.797 21.172 1 94.19 351 PRO A N 1
ATOM 2776 C CA . PRO A 1 351 ? 2.695 25.828 21.5 1 94.19 351 PRO A CA 1
ATOM 2777 C C . PRO A 1 351 ? 2.543 24.5 20.734 1 94.19 351 PRO A C 1
ATOM 2779 O O . PRO A 1 351 ? 1.431 23.984 20.625 1 94.19 351 PRO A O 1
ATOM 2782 N N . PHE A 1 352 ? 3.551 24.094 20.203 1 97.19 352 PHE A N 1
ATOM 2783 C CA . PHE A 1 352 ? 3.688 22.797 19.547 1 97.19 352 PHE A CA 1
ATOM 2784 C C . PHE A 1 352 ? 5.137 22.328 19.578 1 97.19 352 PHE A C 1
ATOM 2786 O O . PHE A 1 352 ? 6.02 23.047 20.047 1 97.19 352 PHE A O 1
ATOM 2793 N N . GLY A 1 353 ? 5.32 21.141 19.125 1 96.62 353 GLY A N 1
ATOM 2794 C CA . GLY A 1 353 ? 6.695 20.672 19 1 96.62 353 GLY A CA 1
ATOM 2795 C C . GLY A 1 353 ? 6.832 19.422 18.156 1 96.62 353 GLY A C 1
ATOM 2796 O O . GLY A 1 353 ? 5.855 18.703 17.953 1 96.62 353 GLY A O 1
ATOM 2797 N N . PHE A 1 354 ? 8.062 19.281 17.625 1 97.12 354 PHE A N 1
ATOM 2798 C CA . PHE A 1 354 ? 8.469 18.016 17.016 1 97.12 354 PHE A CA 1
ATOM 2799 C C . PHE A 1 354 ? 9.352 17.219 17.969 1 97.12 354 PHE A C 1
ATOM 2801 O O . PHE A 1 354 ? 10.273 17.766 18.578 1 97.12 354 PHE A O 1
ATOM 2808 N N . MET A 1 355 ? 9.039 16.016 18.031 1 95.38 355 MET A N 1
ATOM 2809 C CA . MET A 1 355 ? 9.797 15.141 18.922 1 95.38 355 MET A CA 1
ATOM 2810 C C . MET A 1 355 ? 11.234 15 18.453 1 95.38 355 MET A C 1
ATOM 2812 O O . MET A 1 355 ? 11.492 14.789 17.266 1 95.38 355 MET A O 1
ATOM 2816 N N . GLU A 1 356 ? 12.172 15.195 19.406 1 95.5 356 GLU A N 1
ATOM 2817 C CA . GLU A 1 356 ? 13.57 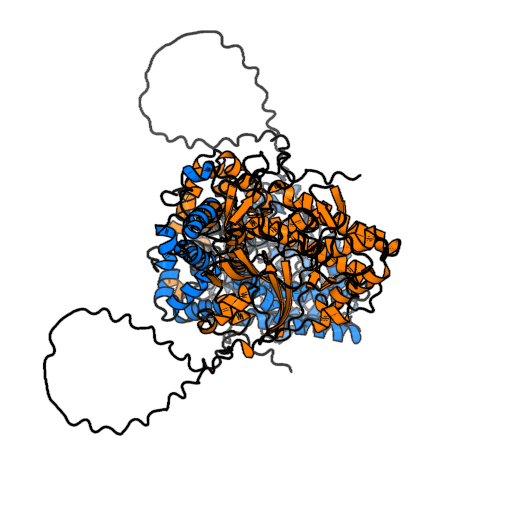14.875 19.141 1 95.5 356 GLU A CA 1
ATOM 2818 C C . GLU A 1 356 ? 13.828 13.375 19.281 1 95.5 356 GLU A C 1
ATOM 2820 O O . GLU A 1 356 ? 13.531 12.602 18.375 1 95.5 356 GLU A O 1
ATOM 2825 N N . SER A 1 357 ? 14.203 12.992 20.547 1 95.94 357 SER A N 1
ATOM 2826 C CA . SER A 1 357 ? 14.227 11.562 20.844 1 95.94 357 SER A CA 1
ATOM 2827 C C . SER A 1 357 ? 12.812 10.992 20.953 1 95.94 357 SER A C 1
ATOM 2829 O O . SER A 1 357 ? 11.898 11.688 21.391 1 95.94 357 SER A O 1
ATOM 2831 N N . TYR A 1 358 ? 12.719 9.781 20.547 1 97.25 358 TYR A N 1
ATOM 2832 C CA . TYR A 1 358 ? 11.398 9.172 20.688 1 97.25 358 TYR A CA 1
ATOM 2833 C C . TYR A 1 358 ? 10.984 9.117 22.156 1 97.25 358 TYR A C 1
ATOM 2835 O O . TYR A 1 358 ? 11.664 8.484 22.984 1 97.25 358 TYR A O 1
ATOM 2843 N N . ASP A 1 359 ? 9.906 9.812 22.453 1 96.75 359 ASP A N 1
ATOM 2844 C CA . ASP A 1 359 ? 9.312 9.898 23.797 1 96.75 359 ASP A CA 1
ATOM 2845 C C . ASP A 1 359 ? 7.793 10 23.719 1 96.75 359 ASP A C 1
ATOM 2847 O O . ASP A 1 359 ? 7.254 11.094 23.516 1 96.75 359 ASP A O 1
ATOM 2851 N N . PRO A 1 360 ? 7.16 8.891 23.953 1 95.5 360 PRO A N 1
ATOM 2852 C CA . PRO A 1 360 ? 5.699 8.914 23.844 1 95.5 360 PRO A CA 1
ATOM 2853 C C . PRO A 1 360 ? 5.051 9.852 24.859 1 95.5 360 PRO A C 1
ATOM 2855 O O . PRO A 1 360 ? 3.857 10.148 24.75 1 95.5 360 PRO A O 1
ATOM 2858 N N . ASN A 1 361 ? 5.801 10.438 25.812 1 95.75 361 ASN A N 1
ATOM 2859 C CA . ASN A 1 361 ? 5.281 11.344 26.828 1 95.75 361 ASN A CA 1
ATOM 2860 C C . ASN A 1 361 ? 5.734 12.781 26.578 1 95.75 361 ASN A C 1
ATOM 2862 O O . ASN A 1 361 ? 5.594 13.641 27.453 1 95.75 361 ASN A O 1
ATOM 2866 N N . PHE A 1 362 ? 6.23 13.016 25.469 1 96.06 362 PHE A N 1
ATOM 2867 C CA . PHE A 1 362 ? 6.703 14.344 25.094 1 96.06 362 PHE A CA 1
ATOM 2868 C C . PHE A 1 362 ? 5.582 15.367 25.203 1 96.06 362 PHE A C 1
ATOM 2870 O O . PHE A 1 362 ? 4.527 15.211 24.578 1 96.06 362 PHE A O 1
ATOM 2877 N N . VAL A 1 363 ? 5.742 16.375 26.062 1 95.94 363 VAL A N 1
ATOM 2878 C CA . VAL A 1 363 ? 4.805 17.469 26.234 1 95.94 363 VAL A CA 1
ATOM 2879 C C . VAL A 1 363 ? 5.375 18.734 25.594 1 95.94 363 VAL A C 1
ATOM 2881 O O . VAL A 1 363 ? 6.312 19.344 26.125 1 95.94 363 VAL A O 1
ATOM 2884 N N . PRO A 1 364 ? 4.797 19.203 24.531 1 95 364 PRO A N 1
ATOM 2885 C CA . PRO A 1 364 ? 5.379 20.328 23.812 1 95 364 PRO A CA 1
ATOM 2886 C C . PRO A 1 364 ? 5.027 21.672 24.438 1 95 364 PRO A C 1
ATOM 2888 O O . PRO A 1 364 ? 5.621 22.703 24.094 1 95 364 PRO A O 1
ATOM 2891 N N . ASN A 1 365 ? 4.039 21.75 25.312 1 94.69 365 ASN A N 1
ATOM 2892 C CA . ASN A 1 365 ? 3.582 22.969 25.969 1 94.69 365 ASN A CA 1
ATOM 2893 C C . ASN A 1 365 ? 3.979 22.984 27.453 1 94.69 365 ASN A C 1
ATOM 2895 O O . ASN A 1 365 ? 3.447 22.203 28.25 1 94.69 365 ASN A O 1
ATOM 2899 N N . ALA A 1 366 ? 4.809 23.875 27.797 1 90.75 366 ALA A N 1
ATOM 2900 C CA . ALA A 1 366 ? 5.34 23.938 29.156 1 90.75 366 ALA A CA 1
ATOM 2901 C C . ALA A 1 366 ? 4.238 24.281 30.156 1 90.75 366 ALA A C 1
ATOM 2903 O O . ALA A 1 366 ? 4.359 23.984 31.344 1 90.75 366 ALA A O 1
ATOM 2904 N N . SER A 1 367 ? 3.145 24.828 29.688 1 88.81 367 SER A N 1
ATOM 2905 C CA . SER A 1 367 ? 2.041 25.203 30.578 1 88.81 367 SER A CA 1
ATOM 2906 C C . SER A 1 367 ? 1.082 24.031 30.781 1 88.81 367 SER A C 1
ATOM 2908 O O . SER A 1 367 ? 0.11 24.156 31.531 1 88.81 367 SER A O 1
ATOM 2910 N N . ASP A 1 368 ? 1.311 22.969 30.125 1 92.31 368 ASP A N 1
ATOM 2911 C CA . ASP A 1 368 ? 0.516 21.766 30.281 1 92.31 368 ASP A CA 1
ATOM 2912 C C . ASP A 1 368 ? 1.122 20.828 31.328 1 92.31 368 ASP A C 1
ATOM 2914 O O . ASP A 1 368 ? 1.605 19.75 31 1 92.31 368 ASP A O 1
ATOM 2918 N N . ASP A 1 369 ? 0.959 21.156 32.531 1 88.75 369 ASP A N 1
ATOM 2919 C CA . ASP A 1 369 ? 1.627 20.5 33.656 1 88.75 369 ASP A CA 1
ATOM 2920 C C . ASP A 1 369 ? 1.198 19.047 33.781 1 88.75 369 ASP A C 1
ATOM 2922 O O . ASP A 1 369 ? 1.99 18.188 34.188 1 88.75 369 ASP A O 1
ATOM 2926 N N . GLU A 1 370 ? 0.056 18.766 33.375 1 93.25 370 GLU A N 1
ATOM 2927 C CA . GLU A 1 370 ? -0.466 17.422 33.562 1 93.25 370 GLU A CA 1
ATOM 2928 C C . GLU A 1 370 ? -0.204 16.562 32.344 1 93.25 370 GLU A C 1
ATOM 2930 O O . GLU A 1 370 ? -0.472 15.352 32.344 1 93.25 370 GLU A O 1
ATOM 2935 N N . GLY A 1 371 ? 0.242 17.188 31.328 1 95.5 371 GLY A N 1
ATOM 2936 C CA . GLY A 1 371 ? 0.548 16.453 30.109 1 95.5 371 GLY A CA 1
ATOM 2937 C C . GLY A 1 371 ? -0.69 16.031 29.344 1 95.5 371 GLY A C 1
ATOM 2938 O O . GLY A 1 371 ? -0.712 14.953 28.734 1 95.5 371 GLY A O 1
ATOM 2939 N N . ARG A 1 372 ? -1.715 16.766 29.391 1 96.06 372 ARG A N 1
ATOM 2940 C CA . ARG A 1 372 ? -2.979 16.453 28.734 1 96.06 372 ARG A CA 1
ATOM 2941 C C . ARG A 1 372 ? -2.793 16.328 27.234 1 96.06 372 ARG A C 1
ATOM 2943 O O . ARG A 1 372 ? -3.434 15.492 26.578 1 96.06 372 ARG A O 1
ATOM 2950 N N . TYR A 1 373 ? -1.925 17.156 26.75 1 97.12 373 TYR A N 1
ATOM 2951 C CA . TYR A 1 373 ? -1.762 17.219 25.312 1 97.12 373 TYR A CA 1
ATOM 2952 C C . TYR A 1 373 ? -0.409 16.656 24.891 1 97.12 373 TYR A C 1
ATOM 2954 O O . TYR A 1 373 ? 0.17 17.094 23.891 1 97.12 373 TYR A O 1
ATOM 2962 N N . SER A 1 374 ? 0.139 15.773 25.703 1 97.56 374 SER A N 1
ATOM 2963 C CA . SER A 1 374 ? 1.356 15.078 25.297 1 97.56 374 SER A CA 1
ATOM 2964 C C . SER A 1 374 ? 1.164 14.352 23.969 1 97.56 374 SER A C 1
ATOM 2966 O O . SER A 1 374 ? 0.032 14.141 23.531 1 97.56 374 SER A O 1
ATOM 2968 N N . ILE A 1 375 ? 2.279 14.016 23.312 1 97.38 375 ILE A N 1
ATOM 2969 C CA . ILE A 1 375 ? 2.209 13.438 21.969 1 97.38 375 ILE A CA 1
ATOM 2970 C C . ILE A 1 375 ? 1.453 12.109 22.016 1 97.38 375 ILE A C 1
ATOM 2972 O O . ILE A 1 375 ? 0.679 11.797 21.109 1 97.38 375 ILE A O 1
ATOM 2976 N N . GLY A 1 376 ? 1.58 11.289 23.047 1 96.38 376 GLY A N 1
ATOM 2977 C CA . GLY A 1 376 ? 0.889 10.023 23.188 1 96.38 376 GLY A CA 1
ATOM 2978 C C . GLY A 1 376 ? -0.586 10.18 23.516 1 96.38 376 GLY A C 1
ATOM 2979 O O . GLY A 1 376 ? -1.362 9.234 23.375 1 96.38 376 GLY A O 1
ATOM 2980 N N . ALA A 1 377 ? -0.956 11.391 23.875 1 97.62 377 ALA A N 1
ATOM 2981 C CA . ALA A 1 377 ? -2.334 11.641 24.297 1 97.62 377 ALA A CA 1
ATOM 2982 C C . ALA A 1 377 ? -3.141 12.281 23.172 1 97.62 377 ALA A C 1
ATOM 2984 O O . ALA A 1 377 ? -4.359 12.445 23.281 1 97.62 377 ALA A O 1
ATOM 2985 N N . GLN A 1 378 ? -2.498 12.578 22.062 1 98 378 GLN A N 1
ATOM 2986 C CA . GLN A 1 378 ? -3.148 13.328 21 1 98 378 GLN A CA 1
ATOM 2987 C C . GLN A 1 378 ? -4.398 12.609 20.5 1 98 378 GLN A C 1
ATOM 2989 O O . GLN A 1 378 ? -5.43 13.234 20.266 1 98 378 GLN A O 1
ATOM 2994 N N . ALA A 1 379 ? -4.32 11.258 20.344 1 98.06 379 ALA A N 1
ATOM 2995 C CA . ALA A 1 379 ? -5.453 10.484 19.859 1 98.06 379 ALA A CA 1
ATOM 2996 C C . ALA A 1 379 ? -6.613 10.508 20.844 1 98.06 379 ALA A C 1
ATOM 2998 O O . ALA A 1 379 ? -7.777 10.625 20.453 1 98.06 379 ALA A O 1
ATOM 2999 N N . GLN A 1 380 ? -6.293 10.414 22.094 1 98.12 380 GLN A N 1
ATOM 3000 C CA . GLN A 1 380 ? -7.32 10.445 23.125 1 98.12 380 GLN A CA 1
ATOM 3001 C C . GLN A 1 380 ? -8.008 11.805 23.188 1 98.12 380 GLN A C 1
ATOM 3003 O O . GLN A 1 380 ? -9.219 11.883 23.391 1 98.12 380 GLN A O 1
ATOM 3008 N N . VAL A 1 381 ? -7.27 12.82 23.078 1 98.31 381 VAL A N 1
ATOM 3009 C CA . VAL A 1 381 ? -7.836 14.164 23.078 1 98.31 381 VAL A CA 1
ATOM 3010 C C . VAL A 1 381 ? -8.711 14.359 21.844 1 98.31 381 VAL A C 1
ATOM 3012 O O . VAL A 1 381 ? -9.742 15.031 21.906 1 98.31 381 VAL A O 1
ATOM 3015 N N . GLY A 1 382 ? -8.266 13.805 20.719 1 98.62 382 GLY A N 1
ATOM 3016 C CA . GLY A 1 382 ? -9.109 13.812 19.531 1 98.62 382 GLY A CA 1
ATOM 3017 C C . GLY A 1 382 ? -10.469 13.18 19.766 1 98.62 382 GLY A C 1
ATOM 3018 O O . GLY A 1 382 ? -11.492 13.703 19.328 1 98.62 382 GLY A O 1
ATOM 3019 N N . LEU A 1 383 ? -10.469 12.031 20.453 1 98.69 383 LEU A N 1
ATOM 3020 C CA . LEU A 1 383 ? -11.719 11.367 20.797 1 98.69 383 LEU A CA 1
ATOM 3021 C C . LEU A 1 383 ? -12.602 12.281 21.641 1 98.69 383 LEU A C 1
ATOM 3023 O O . LEU A 1 383 ? -13.805 12.391 21.391 1 98.69 383 LEU A O 1
ATOM 3027 N N . PHE A 1 384 ? -12.039 12.922 22.625 1 98.62 384 PHE A N 1
ATOM 3028 C CA . PHE A 1 384 ? -12.758 13.867 23.484 1 98.62 384 PHE A CA 1
ATOM 3029 C C . PHE A 1 384 ? -13.414 14.961 22.641 1 98.62 384 PHE A C 1
ATOM 3031 O O . PHE A 1 384 ? -14.594 15.266 22.828 1 98.62 384 PHE A O 1
ATOM 3038 N N . ASN A 1 385 ? -12.586 15.547 21.766 1 98.88 385 ASN A N 1
ATOM 3039 C CA . ASN A 1 385 ? -13.094 16.641 20.938 1 98.88 385 ASN A CA 1
ATOM 3040 C C . ASN A 1 385 ? -14.227 16.172 20.031 1 98.88 385 ASN A C 1
ATOM 3042 O O . ASN A 1 385 ? -15.188 16.922 19.812 1 98.88 385 ASN A O 1
ATOM 3046 N N . LEU A 1 386 ? -14.125 14.961 19.5 1 98.88 386 LEU A N 1
ATOM 3047 C CA . LEU A 1 386 ? -15.172 14.422 18.641 1 98.88 386 LEU A CA 1
ATOM 3048 C C . LEU A 1 386 ? -16.438 14.102 19.438 1 98.88 386 LEU A C 1
ATOM 3050 O O . LEU A 1 386 ? -17.547 14.203 18.922 1 98.88 386 LEU A O 1
ATOM 3054 N N . GLU A 1 387 ? -16.25 13.719 20.672 1 98.81 387 GLU A N 1
ATOM 3055 C CA . GLU A 1 387 ? -17.391 13.562 21.578 1 98.81 387 GLU A CA 1
ATOM 3056 C C . GLU A 1 387 ? -18.109 14.891 21.797 1 98.81 387 GLU A C 1
ATOM 3058 O O . GLU A 1 387 ? -19.344 14.938 21.812 1 98.81 387 GLU A O 1
ATOM 3063 N N . LYS A 1 388 ? -17.312 15.922 22.016 1 98.88 388 LYS A N 1
ATOM 3064 C CA . LYS A 1 388 ? -17.906 17.25 22.188 1 98.88 388 LYS A CA 1
ATOM 3065 C C . LYS A 1 388 ? -18.609 17.719 20.906 1 98.88 388 LYS A C 1
ATOM 3067 O O . LYS A 1 388 ? -19.641 18.375 20.969 1 98.88 388 LYS A O 1
ATOM 3072 N N . LEU A 1 389 ? -18.062 17.359 19.766 1 98.94 389 LEU A N 1
ATOM 3073 C CA . LEU A 1 389 ? -18.719 17.688 18.5 1 98.94 389 LEU A CA 1
ATOM 3074 C C . LEU A 1 389 ? -20.062 16.969 18.391 1 98.94 389 LEU A C 1
ATOM 3076 O O . LEU A 1 389 ? -21.047 17.562 17.969 1 98.94 389 LEU A O 1
ATOM 3080 N N . LEU A 1 390 ? -20.078 15.68 18.781 1 98.88 390 LEU A N 1
ATOM 3081 C CA . LEU A 1 390 ? -21.328 14.938 18.75 1 98.88 390 LEU A CA 1
ATOM 3082 C C . LEU A 1 390 ? -22.359 15.578 19.672 1 98.88 390 LEU A C 1
ATOM 3084 O O . LEU A 1 390 ? -23.531 15.695 19.312 1 98.88 390 LEU A O 1
ATOM 3088 N N . ALA A 1 391 ? -21.922 16 20.828 1 98.69 391 ALA A N 1
ATOM 3089 C CA . ALA A 1 391 ? -22.812 16.688 21.766 1 98.69 391 ALA A CA 1
ATOM 3090 C C . ALA A 1 391 ? -23.375 17.953 21.156 1 98.69 391 ALA A C 1
ATOM 3092 O O . ALA A 1 391 ? -24.547 18.281 21.359 1 98.69 391 ALA A O 1
ATOM 3093 N N . ALA A 1 392 ? -22.578 18.656 20.422 1 98.81 392 ALA A N 1
ATOM 3094 C CA . ALA A 1 392 ? -23 19.906 19.781 1 98.81 392 ALA A CA 1
ATOM 3095 C C . ALA A 1 392 ? -24 19.625 18.672 1 98.81 392 ALA A C 1
ATOM 3097 O O . ALA A 1 392 ? -24.844 20.484 18.359 1 98.81 392 ALA A O 1
ATOM 3098 N N . LEU A 1 393 ? -23.984 18.422 18.078 1 98.75 393 LEU A N 1
ATOM 3099 C CA . LEU A 1 393 ? -24.859 18.078 16.969 1 98.75 393 LEU A CA 1
ATOM 3100 C C . LEU A 1 393 ? -26.188 17.531 17.469 1 98.75 393 LEU A C 1
ATOM 3102 O O . LEU A 1 393 ? -27.141 17.422 16.703 1 98.75 393 LEU A O 1
ATOM 3106 N N . ARG A 1 394 ? -26.297 17.203 18.703 1 98.25 394 ARG A N 1
ATOM 3107 C CA . ARG A 1 394 ? -27.438 16.5 19.266 1 98.25 394 ARG A CA 1
ATOM 3108 C C . ARG A 1 394 ? -28.75 17.219 18.969 1 98.25 394 ARG A C 1
ATOM 3110 O O . ARG A 1 394 ? -29.75 16.609 18.609 1 98.25 394 ARG A O 1
ATOM 3117 N N . PRO A 1 395 ? -28.781 18.562 19.094 1 98.38 395 PRO A N 1
ATOM 3118 C CA . PRO A 1 395 ? -30.047 19.281 18.906 1 98.38 395 PRO A CA 1
ATOM 3119 C C . PRO A 1 395 ? -30.609 19.094 17.484 1 98.38 395 PRO A C 1
ATOM 3121 O O . PRO A 1 395 ? -31.812 19.312 17.266 1 98.38 395 PRO A O 1
ATOM 3124 N N . VAL A 1 396 ? -29.781 18.672 16.562 1 98.31 396 VAL A N 1
ATOM 3125 C CA . VAL A 1 396 ? -30.25 18.609 15.18 1 98.31 396 VAL A CA 1
ATOM 3126 C C . VAL A 1 396 ? -30.328 17.156 14.711 1 98.31 396 VAL A C 1
ATOM 3128 O O . VAL A 1 396 ? -30.609 16.891 13.539 1 98.31 396 VAL A O 1
ATOM 3131 N N . LEU A 1 397 ? -30.125 16.219 15.602 1 98.44 397 LEU A N 1
ATOM 3132 C CA . LEU A 1 397 ? -30.156 14.797 15.273 1 98.44 397 LEU A CA 1
ATOM 3133 C C . LEU A 1 397 ? -31.375 14.125 15.914 1 98.44 397 LEU A C 1
ATOM 3135 O O . LEU A 1 397 ? -31.734 14.438 17.047 1 98.44 397 LEU A O 1
ATOM 3139 N N . THR A 1 398 ? -31.938 13.195 15.188 1 97.88 398 THR A N 1
ATOM 3140 C CA . THR A 1 398 ? -32.938 12.328 15.781 1 97.88 398 THR A CA 1
ATOM 3141 C C . THR A 1 398 ? -32.312 11.328 16.734 1 97.88 398 THR A C 1
ATOM 3143 O O . THR A 1 398 ? -31.078 11.18 16.766 1 97.88 398 THR A O 1
ATOM 3146 N N . GLN A 1 399 ? -33.188 10.648 17.484 1 97.19 399 GLN A N 1
ATOM 3147 C CA . GLN A 1 399 ? -32.688 9.648 18.422 1 97.19 399 GLN A CA 1
ATOM 3148 C C . GLN A 1 399 ? -31.922 8.539 17.688 1 97.19 399 GLN A C 1
ATOM 3150 O O . GLN A 1 399 ? -30.891 8.07 18.172 1 97.19 399 GLN A O 1
ATOM 3155 N N . ILE A 1 400 ? -32.469 8.172 16.594 1 97.44 400 ILE A N 1
ATOM 3156 C CA . ILE A 1 400 ? -31.859 7.113 15.805 1 97.44 400 ILE A CA 1
ATOM 3157 C C . ILE A 1 400 ? -30.516 7.586 15.242 1 97.44 400 ILE A C 1
ATOM 3159 O O . ILE A 1 400 ? -29.547 6.836 15.234 1 97.44 400 ILE A O 1
ATOM 3163 N N . GLN A 1 401 ? -30.484 8.805 14.82 1 97.81 401 GLN A N 1
ATOM 3164 C CA . GLN A 1 401 ? -29.266 9.383 14.266 1 97.81 401 GLN A CA 1
ATOM 3165 C C . GLN A 1 401 ? -28.188 9.539 15.344 1 97.81 401 GLN A C 1
ATOM 3167 O O . GLN A 1 401 ? -27 9.359 15.07 1 97.81 401 GLN A O 1
ATOM 3172 N N . GLN A 1 402 ? -28.641 9.867 16.5 1 97.88 402 GLN A N 1
ATOM 3173 C CA . GLN A 1 402 ? -27.703 9.977 17.625 1 97.88 402 GLN A CA 1
ATOM 3174 C C . GLN A 1 402 ? -27.047 8.633 17.922 1 97.88 402 GLN A C 1
ATOM 3176 O O . GLN A 1 402 ? -25.844 8.562 18.172 1 97.88 402 GLN A O 1
ATOM 3181 N N . LYS A 1 403 ? -27.828 7.594 17.875 1 97.5 403 LYS A N 1
ATOM 3182 C CA . LYS A 1 403 ? -27.297 6.254 18.109 1 97.5 403 LYS A CA 1
ATOM 3183 C C . LYS A 1 403 ? -26.281 5.871 17.016 1 97.5 403 LYS A C 1
ATOM 3185 O O . LYS A 1 403 ? -25.25 5.289 17.312 1 97.5 403 LYS A O 1
ATOM 3190 N N . ARG A 1 404 ? -26.641 6.176 15.812 1 97.06 404 ARG A N 1
ATOM 3191 C CA . ARG A 1 404 ? -25.734 5.91 14.695 1 97.06 404 ARG A CA 1
ATOM 3192 C C . ARG A 1 404 ? -24.438 6.688 14.852 1 97.06 404 ARG A C 1
ATOM 3194 O O . ARG A 1 404 ? -23.344 6.156 14.586 1 97.06 404 ARG A O 1
ATOM 3201 N N . ALA A 1 405 ? -24.531 7.914 15.234 1 98.19 405 ALA A N 1
ATOM 3202 C CA . ALA A 1 405 ? -23.359 8.75 15.438 1 98.19 405 ALA A CA 1
ATOM 3203 C C . ALA A 1 405 ? -22.484 8.195 16.562 1 98.19 405 ALA A C 1
ATOM 3205 O O . ALA A 1 405 ? -21.25 8.266 16.484 1 98.19 405 ALA A O 1
ATOM 3206 N N . GLN A 1 406 ? -23.109 7.648 17.562 1 98.12 406 GLN A N 1
ATOM 3207 C CA . GLN A 1 406 ? -22.375 7.035 18.656 1 98.12 406 GLN A CA 1
ATOM 3208 C C . GLN A 1 406 ? -21.594 5.816 18.188 1 98.12 406 GLN A C 1
ATOM 3210 O O . GLN A 1 406 ? -20.469 5.578 18.625 1 98.12 406 GLN A O 1
ATOM 3215 N N . ILE A 1 407 ? -22.156 5.062 17.312 1 97.56 407 ILE A N 1
ATOM 3216 C CA . ILE A 1 407 ? -21.484 3.902 16.734 1 97.56 407 ILE A CA 1
ATOM 3217 C C . ILE A 1 407 ? -20.281 4.355 15.93 1 97.56 407 ILE A C 1
ATOM 3219 O O . ILE A 1 407 ? -19.203 3.738 16 1 97.56 407 ILE A O 1
ATOM 3223 N N . ILE A 1 408 ? -20.438 5.406 15.195 1 97.62 408 ILE A N 1
ATOM 3224 C CA . ILE A 1 408 ? -19.359 5.977 14.406 1 97.62 408 ILE A CA 1
ATOM 3225 C C . ILE A 1 408 ? -18.203 6.375 15.328 1 97.62 408 ILE A C 1
ATOM 3227 O O . ILE A 1 408 ? -17.047 6.07 15.055 1 97.62 408 ILE A O 1
ATOM 3231 N N . LEU A 1 409 ? -18.578 7.031 16.422 1 98.5 409 LEU A N 1
ATOM 3232 C CA . LEU A 1 409 ? -17.578 7.492 17.391 1 98.5 409 LEU A CA 1
ATOM 3233 C C . LEU A 1 409 ? -16.844 6.312 18.016 1 98.5 409 LEU A C 1
ATOM 3235 O O . LEU A 1 409 ? -15.633 6.383 18.25 1 98.5 409 LEU A O 1
ATOM 3239 N N . LYS A 1 410 ? -17.5 5.238 18.25 1 97.56 410 LYS A N 1
ATOM 3240 C CA . LYS A 1 410 ? -16.906 4.043 18.844 1 97.56 410 LYS A CA 1
ATOM 3241 C C . LYS A 1 410 ? -15.844 3.449 17.922 1 97.56 410 LYS A C 1
ATOM 3243 O O . LYS A 1 410 ? -14.906 2.799 18.375 1 97.56 410 LYS A O 1
ATOM 3248 N N . GLY A 1 411 ? -15.984 3.723 16.656 1 97.75 411 GLY A N 1
ATOM 3249 C CA . GLY A 1 411 ? -15.047 3.209 15.664 1 97.75 411 GLY A CA 1
ATOM 3250 C C . GLY A 1 411 ? -13.789 4.043 15.547 1 97.75 411 GLY A C 1
ATOM 3251 O O . GLY A 1 411 ? -12.828 3.641 14.883 1 97.75 411 GLY A O 1
ATOM 3252 N N . TYR A 1 412 ? -13.727 5.105 16.25 1 98.19 412 TYR A N 1
ATOM 3253 C CA . TYR A 1 412 ? -12.641 6.062 16.125 1 98.19 412 TYR A CA 1
ATOM 3254 C C . TYR A 1 412 ? -11.305 5.418 16.469 1 98.19 412 TYR A C 1
ATOM 3256 O O . TYR A 1 412 ? -10.312 5.586 15.75 1 98.19 412 TYR A O 1
ATOM 3264 N N . ALA A 1 413 ? -11.281 4.734 17.531 1 96.88 413 ALA A N 1
ATOM 3265 C CA . ALA A 1 413 ? -10.023 4.16 18 1 96.88 413 ALA A CA 1
ATOM 3266 C C . ALA A 1 413 ? -9.445 3.186 16.984 1 96.88 413 ALA A C 1
ATOM 3268 O O . ALA A 1 413 ? -8.242 3.209 16.703 1 96.88 413 ALA A O 1
ATOM 3269 N N . ASP A 1 414 ? -10.273 2.367 16.406 1 96.12 414 ASP A N 1
ATOM 3270 C CA . ASP A 1 414 ? -9.836 1.406 15.391 1 96.12 414 ASP A CA 1
ATOM 3271 C C . ASP A 1 414 ? -9.352 2.117 14.133 1 96.12 414 ASP A C 1
ATOM 3273 O O . ASP A 1 414 ? -8.375 1.694 13.516 1 96.12 414 ASP A O 1
ATOM 3277 N N . LEU A 1 415 ? -10.062 3.104 13.797 1 96.44 415 LEU A N 1
ATOM 3278 C CA . LEU A 1 415 ? -9.68 3.891 12.625 1 96.44 415 LEU A CA 1
ATOM 3279 C C . LEU A 1 415 ? -8.297 4.508 12.82 1 96.44 415 LEU A C 1
ATOM 3281 O O . LEU A 1 415 ? -7.465 4.465 11.906 1 96.44 415 LEU A O 1
ATOM 3285 N N . TYR A 1 416 ? -8.117 5.059 13.953 1 97.62 416 TYR A N 1
ATOM 3286 C CA . TYR A 1 416 ? -6.824 5.66 14.258 1 97.62 416 TYR A CA 1
ATOM 3287 C C . TYR A 1 416 ? -5.711 4.621 14.195 1 97.62 416 TYR A C 1
ATOM 3289 O O . TYR A 1 416 ? -4.652 4.863 13.609 1 97.62 416 TYR A O 1
ATOM 3297 N N . GLN A 1 417 ? -5.926 3.521 14.781 1 96.12 417 GLN A N 1
ATOM 3298 C CA . GLN A 1 417 ? -4.922 2.463 14.805 1 96.12 417 GLN A CA 1
ATOM 3299 C C . GLN A 1 417 ? -4.594 1.994 13.391 1 96.12 417 GLN A C 1
ATOM 3301 O O . GLN A 1 417 ? -3.43 1.737 13.07 1 96.12 417 GLN A O 1
ATOM 3306 N N . MET A 1 418 ? -5.598 1.855 12.633 1 95.31 418 MET A N 1
ATOM 3307 C CA . MET A 1 418 ? -5.395 1.456 11.242 1 95.31 418 MET A CA 1
ATOM 3308 C C . MET A 1 418 ? -4.547 2.482 10.5 1 95.31 418 MET A C 1
ATOM 3310 O O . MET A 1 418 ? -3.613 2.119 9.781 1 95.31 418 MET A O 1
ATOM 3314 N N . ARG A 1 419 ? -4.844 3.738 10.711 1 95.94 419 ARG A N 1
ATOM 3315 C CA . ARG A 1 419 ? -4.129 4.809 10.023 1 95.94 419 ARG A CA 1
ATOM 3316 C C . ARG A 1 419 ? -2.674 4.871 10.477 1 95.94 419 ARG A C 1
ATOM 3318 O O . ARG A 1 419 ? -1.769 5 9.648 1 95.94 419 ARG A O 1
ATOM 3325 N N . ILE A 1 420 ? -2.439 4.824 11.719 1 96.06 420 ILE A N 1
ATOM 3326 C CA . ILE A 1 420 ? -1.085 4.883 12.258 1 96.06 420 ILE A CA 1
ATOM 3327 C C . ILE A 1 420 ? -0.28 3.686 11.758 1 96.06 420 ILE A C 1
ATOM 3329 O O . ILE A 1 420 ? 0.905 3.814 11.438 1 96.06 420 ILE A O 1
ATOM 3333 N N . HIS A 1 421 ? -0.93 2.527 11.742 1 94.81 421 HIS A N 1
ATOM 3334 C CA . HIS A 1 421 ? -0.282 1.322 11.242 1 94.81 421 HIS A CA 1
ATOM 3335 C C . HIS A 1 421 ? 0.14 1.491 9.781 1 94.81 421 HIS A C 1
ATOM 3337 O O . HIS A 1 421 ? 1.264 1.145 9.414 1 94.81 421 HIS A O 1
ATOM 3343 N N . GLN A 1 422 ? -0.715 1.98 9.016 1 93 422 GLN A N 1
ATOM 3344 C CA . GLN A 1 422 ? -0.437 2.199 7.598 1 93 422 GLN A CA 1
ATOM 3345 C C . GLN A 1 422 ? 0.724 3.172 7.41 1 93 422 GLN A C 1
ATOM 3347 O O . GLN A 1 422 ? 1.604 2.943 6.574 1 93 422 GLN A O 1
ATOM 3352 N N . LEU A 1 423 ? 0.708 4.242 8.156 1 95.19 423 LEU A N 1
ATOM 3353 C CA . LEU A 1 423 ? 1.737 5.27 8.039 1 95.19 423 LEU A CA 1
ATOM 3354 C C . LEU A 1 423 ? 3.098 4.723 8.461 1 95.19 423 LEU A C 1
ATOM 3356 O O . LEU A 1 423 ? 4.098 4.938 7.773 1 95.19 423 LEU A O 1
ATOM 3360 N N . PHE A 1 424 ? 3.152 4.008 9.5 1 96.38 424 PHE A N 1
ATOM 3361 C CA . PHE A 1 424 ? 4.434 3.518 9.984 1 96.38 424 PHE A CA 1
ATOM 3362 C C . PHE A 1 424 ? 4.941 2.371 9.125 1 96.38 424 PHE A C 1
ATOM 3364 O O . PHE A 1 424 ? 6.152 2.201 8.953 1 96.38 424 PHE A O 1
ATOM 3371 N N . LYS A 1 425 ? 4.055 1.545 8.586 1 93.56 425 LYS A N 1
ATOM 3372 C CA . LYS A 1 425 ? 4.473 0.561 7.594 1 93.56 425 LYS A CA 1
ATOM 3373 C C . LYS A 1 425 ? 5.172 1.231 6.414 1 93.56 425 LYS A C 1
ATOM 3375 O O . LYS A 1 425 ? 6.223 0.767 5.965 1 93.56 425 LYS A O 1
ATOM 3380 N N . ALA A 1 426 ? 4.547 2.244 5.977 1 91.81 426 ALA A N 1
ATOM 3381 C CA . ALA A 1 426 ? 5.113 2.988 4.855 1 91.81 426 ALA A CA 1
ATOM 3382 C C . ALA A 1 426 ? 6.484 3.557 5.211 1 91.81 426 ALA A C 1
ATOM 3384 O O . ALA A 1 426 ? 7.418 3.502 4.402 1 91.81 426 ALA A O 1
ATOM 3385 N N . LYS A 1 427 ? 6.574 4.07 6.367 1 94.88 427 LYS A N 1
ATOM 3386 C CA . LYS A 1 427 ? 7.832 4.66 6.816 1 94.88 427 LYS A CA 1
ATOM 3387 C C . LYS A 1 427 ? 8.938 3.611 6.879 1 94.88 427 LYS A C 1
ATOM 3389 O O . LYS A 1 427 ? 10.117 3.93 6.691 1 94.88 427 LYS A O 1
ATOM 3394 N N . LEU A 1 428 ? 8.523 2.389 7.105 1 94.25 428 LEU A N 1
ATOM 3395 C CA . LEU A 1 428 ? 9.492 1.305 7.215 1 94.25 428 LEU A CA 1
ATOM 3396 C C . LEU A 1 428 ? 9.648 0.58 5.883 1 94.25 428 LEU A C 1
ATOM 3398 O O . LEU A 1 428 ? 10.445 -0.358 5.773 1 94.25 428 LEU A O 1
ATOM 3402 N N . GLY A 1 429 ? 8.898 1 4.945 1 90 429 GLY A N 1
ATOM 3403 C CA . GLY A 1 429 ? 9 0.39 3.627 1 90 429 GLY A CA 1
ATOM 3404 C C . GLY A 1 429 ? 8.352 -0.979 3.553 1 90 429 GLY A C 1
ATOM 3405 O O . GLY A 1 429 ? 8.719 -1.802 2.713 1 90 429 GLY A O 1
ATOM 3406 N N . LEU A 1 430 ? 7.422 -1.259 4.484 1 89.88 430 LEU A N 1
ATOM 3407 C CA . LEU A 1 430 ? 6.793 -2.574 4.52 1 89.88 430 LEU A CA 1
ATOM 3408 C C . LEU A 1 430 ? 5.617 -2.643 3.551 1 89.88 430 LEU A C 1
ATOM 3410 O O . LEU A 1 430 ? 4.613 -1.955 3.742 1 89.88 430 LEU A O 1
ATOM 3414 N N . LEU A 1 431 ? 5.797 -3.455 2.621 1 83.44 431 LEU A N 1
ATOM 3415 C CA . LEU A 1 431 ? 4.781 -3.586 1.58 1 83.44 431 LEU A CA 1
ATOM 3416 C C . LEU A 1 431 ? 3.857 -4.766 1.865 1 83.44 431 LEU A C 1
ATOM 3418 O O . LEU A 1 431 ? 4.238 -5.703 2.568 1 83.44 431 LEU A O 1
ATOM 3422 N N . GLY A 1 432 ? 2.646 -4.672 1.377 1 78.19 432 GLY A N 1
ATOM 3423 C CA . GLY A 1 432 ? 1.691 -5.746 1.608 1 78.19 432 GLY A CA 1
ATOM 3424 C C . GLY A 1 432 ? 1.259 -5.859 3.057 1 78.19 432 GLY A C 1
ATOM 3425 O O . GLY A 1 432 ? 1.451 -4.926 3.842 1 78.19 432 GLY A O 1
ATOM 3426 N N . GLU A 1 433 ? 0.544 -6.957 3.342 1 79 433 GLU A N 1
ATOM 3427 C CA . GLU A 1 433 ? 0.051 -7.16 4.703 1 79 433 GLU A CA 1
ATOM 3428 C C . GLU A 1 433 ? 0.715 -8.367 5.355 1 79 433 GLU A C 1
ATOM 3430 O O . GLU A 1 433 ? 0.951 -9.383 4.699 1 79 433 GLU A O 1
ATOM 3435 N N . ASP A 1 434 ? 1.227 -8.164 6.488 1 86 434 ASP A N 1
ATOM 3436 C CA . ASP A 1 434 ? 1.816 -9.219 7.309 1 86 434 ASP A CA 1
ATOM 3437 C C . ASP A 1 434 ? 1.44 -9.047 8.781 1 86 434 ASP A C 1
ATOM 3439 O O . ASP A 1 434 ? 1.443 -7.93 9.297 1 86 434 ASP A O 1
ATOM 3443 N N . GLU A 1 435 ? 1.104 -10.102 9.391 1 83.81 435 GLU A N 1
ATOM 3444 C CA . GLU A 1 435 ? 0.628 -10.07 10.773 1 83.81 435 GLU A CA 1
ATOM 3445 C C . GLU A 1 435 ? 1.722 -9.586 11.719 1 83.81 435 GLU A C 1
ATOM 3447 O O . GLU A 1 435 ? 1.431 -9 12.766 1 83.81 435 GLU A O 1
ATOM 3452 N N . ASN A 1 436 ? 2.9 -9.758 11.312 1 87.06 436 ASN A N 1
ATOM 3453 C CA . ASN A 1 436 ? 4.016 -9.43 12.195 1 87.06 436 ASN A CA 1
ATOM 3454 C C . ASN A 1 436 ? 4.422 -7.969 12.062 1 87.06 436 ASN A C 1
ATOM 3456 O O . ASN A 1 436 ? 5.285 -7.488 12.797 1 87.06 436 ASN A O 1
ATOM 3460 N N . ASP A 1 437 ? 3.855 -7.297 11.125 1 92.81 437 ASP A N 1
ATOM 3461 C CA . ASP A 1 437 ? 4.215 -5.898 10.898 1 92.81 437 ASP A CA 1
ATOM 3462 C C . ASP A 1 437 ? 4.012 -5.074 12.172 1 92.81 437 ASP A C 1
ATOM 3464 O O . ASP A 1 437 ? 4.824 -4.203 12.484 1 92.81 437 ASP A O 1
ATOM 3468 N N . ARG A 1 438 ? 2.91 -5.348 12.859 1 92.12 438 ARG A N 1
ATOM 3469 C CA . ARG A 1 438 ? 2.611 -4.613 14.086 1 92.12 438 ARG A CA 1
ATOM 3470 C C . ARG A 1 438 ? 3.715 -4.801 15.125 1 92.12 438 ARG A C 1
ATOM 3472 O O . ARG A 1 438 ? 4.078 -3.859 15.828 1 92.12 438 ARG A O 1
ATOM 3479 N N . TYR A 1 439 ? 4.238 -5.973 15.148 1 92.12 439 TYR A N 1
ATOM 3480 C CA . TYR A 1 439 ? 5.305 -6.277 16.094 1 92.12 439 TYR A CA 1
ATOM 3481 C C . TYR A 1 439 ? 6.598 -5.566 15.711 1 92.12 439 TYR A C 1
ATOM 3483 O O . TYR A 1 439 ? 7.305 -5.043 16.578 1 92.12 439 TYR A O 1
ATOM 3491 N N . LEU A 1 440 ? 6.855 -5.582 14.461 1 94.94 440 LEU A N 1
ATOM 3492 C CA . LEU A 1 440 ? 8.055 -4.91 13.984 1 94.94 440 LEU A CA 1
ATOM 3493 C C . LEU A 1 440 ? 8.031 -3.43 14.344 1 94.94 440 LEU A C 1
ATOM 3495 O O . LEU A 1 440 ? 9.039 -2.877 14.789 1 94.94 440 LEU A O 1
ATOM 3499 N N . ILE A 1 441 ? 6.898 -2.807 14.133 1 96.25 441 ILE A N 1
ATOM 3500 C CA . ILE A 1 441 ? 6.738 -1.384 14.406 1 96.25 441 ILE A CA 1
ATOM 3501 C C . ILE A 1 441 ? 6.84 -1.135 15.914 1 96.25 441 ILE A C 1
ATOM 3503 O O . ILE A 1 441 ? 7.594 -0.266 16.359 1 96.25 441 ILE A O 1
ATOM 3507 N N . ALA A 1 442 ? 6.129 -1.887 16.703 1 95.56 442 ALA A N 1
ATOM 3508 C CA . ALA A 1 442 ? 6.078 -1.706 18.156 1 95.56 442 ALA A CA 1
ATOM 3509 C C . ALA A 1 442 ? 7.457 -1.896 18.781 1 95.56 442 ALA A C 1
ATOM 3511 O O . ALA A 1 442 ? 7.863 -1.125 19.656 1 95.56 442 ALA A O 1
ATOM 3512 N N . PHE A 1 443 ? 8.188 -2.889 18.344 1 95.69 443 PHE A N 1
ATOM 3513 C CA . PHE A 1 443 ? 9.508 -3.172 18.906 1 95.69 443 PHE A CA 1
ATOM 3514 C C . PHE A 1 443 ? 10.492 -2.07 18.547 1 95.69 443 PHE A C 1
ATOM 3516 O O . PHE A 1 443 ? 11.344 -1.706 19.359 1 95.69 443 PHE A O 1
ATOM 3523 N N . LEU A 1 444 ? 10.391 -1.624 17.328 1 97.44 444 LEU A N 1
ATOM 3524 C CA . LEU A 1 444 ? 11.266 -0.522 16.953 1 97.44 444 LEU A CA 1
ATOM 3525 C C . LEU A 1 444 ? 11.039 0.687 17.859 1 97.44 444 LEU A C 1
ATOM 3527 O O . LEU A 1 444 ? 11.992 1.269 18.375 1 97.44 444 LEU A O 1
ATOM 3531 N N . LEU A 1 445 ? 9.797 1.106 18.016 1 97.31 445 LEU A N 1
ATOM 3532 C CA . LEU A 1 445 ? 9.469 2.268 18.828 1 97.31 445 LEU A CA 1
ATOM 3533 C C . LEU A 1 445 ? 9.914 2.064 20.281 1 97.31 445 LEU A C 1
ATOM 3535 O O . LEU A 1 445 ? 10.43 2.99 20.906 1 97.31 445 LEU A O 1
ATOM 3539 N N . LYS A 1 446 ? 9.719 0.839 20.766 1 97.12 446 LYS A N 1
ATOM 3540 C CA . LYS A 1 446 ? 10.164 0.54 22.109 1 97.12 446 LYS A CA 1
ATOM 3541 C C . LYS A 1 446 ? 11.68 0.65 22.234 1 97.12 446 LYS A C 1
ATOM 3543 O O . LYS A 1 446 ? 12.195 1.2 23.219 1 97.12 446 LYS A O 1
ATOM 3548 N N . MET A 1 447 ? 12.375 0.115 21.297 1 97.62 447 MET A N 1
ATOM 3549 C CA . MET A 1 447 ? 13.828 0.227 21.312 1 97.62 447 MET A CA 1
ATOM 3550 C C . MET A 1 447 ? 14.266 1.687 21.219 1 97.62 447 MET A C 1
ATOM 3552 O O . MET A 1 447 ? 15.219 2.094 21.875 1 97.62 447 MET A O 1
ATOM 3556 N N . MET A 1 448 ? 13.57 2.447 20.391 1 97.81 448 MET A N 1
ATOM 3557 C CA . MET A 1 448 ? 13.867 3.873 20.297 1 97.81 448 MET A CA 1
ATOM 3558 C C . MET A 1 448 ? 13.648 4.578 21.625 1 97.81 448 MET A C 1
ATOM 3560 O O . MET A 1 448 ? 14.422 5.449 22.016 1 97.81 448 MET A O 1
ATOM 3564 N N . GLU A 1 449 ? 12.578 4.262 22.281 1 97.25 449 GLU A N 1
ATOM 3565 C CA . GLU A 1 449 ? 12.305 4.82 23.594 1 97.25 449 GLU A CA 1
ATOM 3566 C C . GLU A 1 449 ? 13.422 4.492 24.578 1 97.25 449 GLU A C 1
ATOM 3568 O O . GLU A 1 449 ? 13.906 5.375 25.297 1 97.25 449 GLU A O 1
ATOM 3573 N N . ASP A 1 450 ? 13.828 3.262 24.578 1 97.19 450 ASP A N 1
ATOM 3574 C CA . ASP A 1 450 ? 14.82 2.775 25.516 1 97.19 450 ASP A CA 1
ATOM 3575 C C . ASP A 1 450 ? 16.188 3.4 25.25 1 97.19 450 ASP A C 1
ATOM 3577 O O . ASP A 1 450 ? 16.953 3.643 26.188 1 97.19 450 ASP A O 1
ATOM 3581 N N . THR A 1 451 ? 16.484 3.666 24.031 1 96.88 451 THR A N 1
ATOM 3582 C CA . THR A 1 451 ? 17.797 4.168 23.656 1 96.88 451 THR A CA 1
ATOM 3583 C C . THR A 1 451 ? 17.766 5.676 23.438 1 96.88 451 THR A C 1
ATOM 3585 O O . THR A 1 451 ? 18.781 6.289 23.125 1 96.88 451 THR A O 1
ATOM 3588 N N . GLN A 1 452 ? 16.578 6.281 23.516 1 95.19 452 GLN A N 1
ATOM 3589 C CA . GLN A 1 452 ? 16.375 7.703 23.25 1 95.19 452 GLN A CA 1
ATOM 3590 C C . GLN A 1 452 ? 16.875 8.07 21.859 1 95.19 452 GLN A C 1
ATOM 3592 O O . GLN A 1 452 ? 17.625 9.047 21.703 1 95.19 452 GLN A O 1
ATOM 3597 N N . SER A 1 453 ? 16.578 7.207 20.938 1 96.38 453 SER A N 1
ATOM 3598 C CA . SER A 1 453 ? 16.969 7.469 19.547 1 96.38 453 SER A CA 1
ATOM 3599 C C . SER A 1 453 ? 16.109 8.578 18.938 1 96.38 453 SER A C 1
ATOM 3601 O O . SER A 1 453 ? 14.938 8.719 19.281 1 96.38 453 SER A O 1
ATOM 3603 N N . ASP A 1 454 ? 16.75 9.336 18.047 1 97.5 454 ASP A N 1
ATOM 3604 C CA . ASP A 1 454 ? 16.047 10.414 17.375 1 97.5 454 ASP A CA 1
ATOM 3605 C C . ASP A 1 454 ? 14.906 9.867 16.516 1 97.5 454 ASP A C 1
ATOM 3607 O O . ASP A 1 454 ? 15.086 8.914 15.758 1 97.5 454 ASP A O 1
ATOM 3611 N N . PHE A 1 455 ? 13.766 10.445 16.625 1 97.88 455 PHE A N 1
ATOM 3612 C CA . PHE A 1 455 ? 12.578 9.938 15.938 1 97.88 455 PHE A CA 1
ATOM 3613 C C . PHE A 1 455 ? 12.703 10.125 14.43 1 97.88 455 PHE A C 1
ATOM 3615 O O . PHE A 1 455 ? 12.586 9.164 13.664 1 97.88 455 PHE A O 1
ATOM 3622 N N . THR A 1 456 ? 12.953 11.344 13.984 1 97.62 456 THR A N 1
ATOM 3623 C CA . THR A 1 456 ? 12.953 11.711 12.57 1 97.62 456 THR A CA 1
ATOM 3624 C C . THR A 1 456 ? 14.086 11.008 11.828 1 97.62 456 THR A C 1
ATOM 3626 O O . THR A 1 456 ? 13.859 10.359 10.805 1 97.62 456 THR A O 1
ATOM 3629 N N . MET A 1 457 ? 15.25 11.031 12.375 1 97 457 MET A N 1
ATOM 3630 C CA . MET A 1 457 ? 16.438 10.57 11.672 1 97 457 MET A CA 1
ATOM 3631 C C . MET A 1 457 ? 16.531 9.047 11.688 1 97 457 MET A C 1
ATOM 3633 O O . MET A 1 457 ? 17.109 8.445 10.797 1 97 457 MET A O 1
ATOM 3637 N N . THR A 1 458 ? 15.953 8.383 12.719 1 97.31 458 THR A N 1
ATOM 3638 C CA . THR A 1 458 ? 15.93 6.93 12.703 1 97.31 458 THR A CA 1
ATOM 3639 C C . THR A 1 458 ? 15.195 6.41 11.469 1 97.31 458 THR A C 1
ATOM 3641 O O . THR A 1 458 ? 15.727 5.582 10.727 1 97.31 458 THR A O 1
ATOM 3644 N N . PHE A 1 459 ? 14.047 6.941 11.234 1 96.88 459 PHE A N 1
ATOM 3645 C CA . PHE A 1 459 ? 13.273 6.496 10.086 1 96.88 459 PHE A CA 1
ATOM 3646 C C . PHE A 1 459 ? 13.961 6.887 8.781 1 96.88 459 PHE A C 1
ATOM 3648 O O . PHE A 1 459 ? 13.984 6.105 7.828 1 96.88 459 PHE A O 1
ATOM 3655 N N . ARG A 1 460 ? 14.477 8.078 8.75 1 95.44 460 ARG A N 1
ATOM 3656 C CA . ARG A 1 460 ? 15.18 8.539 7.555 1 95.44 460 ARG A CA 1
ATOM 3657 C C . ARG A 1 460 ? 16.375 7.645 7.242 1 95.44 460 ARG A C 1
ATOM 3659 O O . ARG A 1 460 ? 16.531 7.176 6.113 1 95.44 460 ARG A O 1
ATOM 3666 N N . GLN A 1 461 ? 17.172 7.395 8.219 1 94.12 461 GLN A N 1
ATOM 3667 C CA . GLN A 1 461 ? 18.391 6.605 8.016 1 94.12 461 GLN A CA 1
ATOM 3668 C C . GLN A 1 461 ? 18.047 5.152 7.695 1 94.12 461 GLN A C 1
ATOM 3670 O O . GLN A 1 461 ? 18.75 4.512 6.906 1 94.12 461 GLN A O 1
ATOM 3675 N N . LEU A 1 462 ? 16.984 4.605 8.25 1 92.06 462 LEU A N 1
ATOM 3676 C CA . LEU A 1 462 ? 16.531 3.262 7.898 1 92.06 462 LEU A CA 1
ATOM 3677 C C . LEU A 1 462 ? 16.141 3.188 6.426 1 92.06 462 LEU A C 1
ATOM 3679 O O . LEU A 1 462 ? 16.297 2.141 5.793 1 92.06 462 LEU A O 1
ATOM 3683 N N . SER A 1 463 ? 15.664 4.246 5.926 1 90 463 SER A N 1
ATOM 3684 C CA . SER A 1 463 ? 15.227 4.27 4.531 1 90 463 SER A CA 1
ATOM 3685 C C . SER A 1 463 ? 16.406 4.445 3.586 1 90 463 SER A C 1
ATOM 3687 O O . SER A 1 463 ? 16.297 4.188 2.387 1 90 463 SER A O 1
ATOM 3689 N N . GLU A 1 464 ? 17.516 4.863 4.133 1 89.12 464 GLU A N 1
ATOM 3690 C CA . GLU A 1 464 ? 18.656 5.191 3.279 1 89.12 464 GLU A CA 1
ATOM 3691 C C . GLU A 1 464 ? 19.734 4.117 3.365 1 89.12 464 GLU A C 1
ATOM 3693 O O . GLU A 1 464 ? 20.594 4.027 2.488 1 89.12 464 GLU A O 1
ATOM 3698 N N . VAL A 1 465 ? 19.719 3.33 4.359 1 88.25 465 VAL A N 1
ATOM 3699 C CA . VAL A 1 465 ? 20.75 2.336 4.637 1 88.25 465 VAL A CA 1
ATOM 3700 C C . VAL A 1 465 ? 20.656 1.2 3.619 1 88.25 465 VAL A C 1
ATOM 3702 O O . VAL A 1 465 ? 19.562 0.846 3.174 1 88.25 465 VAL A O 1
ATOM 3705 N N . SER A 1 466 ? 21.828 0.644 3.24 1 86.31 466 SER A N 1
ATOM 3706 C CA . SER A 1 466 ? 21.844 -0.479 2.309 1 86.31 466 SER A CA 1
ATOM 3707 C C . SER A 1 466 ? 21.578 -1.798 3.029 1 86.31 466 SER A C 1
ATOM 3709 O O . SER A 1 466 ? 21.75 -1.891 4.246 1 86.31 466 SER A O 1
ATOM 3711 N N . ALA A 1 467 ? 21.203 -2.82 2.207 1 82.69 467 ALA A N 1
ATOM 3712 C CA . ALA A 1 467 ? 21 -4.152 2.773 1 82.69 467 ALA A CA 1
ATOM 3713 C C . ALA A 1 467 ? 22.297 -4.688 3.389 1 82.69 467 ALA A C 1
ATOM 3715 O O . ALA A 1 467 ? 22.266 -5.324 4.445 1 82.69 467 ALA A O 1
ATOM 3716 N N . GLU A 1 468 ? 23.359 -4.426 2.77 1 83.06 468 GLU A N 1
ATOM 3717 C CA . GLU A 1 468 ? 24.656 -4.875 3.266 1 83.06 468 GLU A CA 1
ATOM 3718 C C . GLU A 1 468 ? 25 -4.223 4.602 1 83.06 468 GLU A C 1
ATOM 3720 O O . GLU A 1 468 ? 25.5 -4.883 5.516 1 83.06 468 GLU A O 1
ATOM 3725 N N . GLN A 1 469 ? 24.734 -2.967 4.672 1 86.25 469 GLN A N 1
ATOM 3726 C CA . GLN A 1 469 ? 24.984 -2.244 5.914 1 86.25 469 GLN A CA 1
ATOM 3727 C C . GLN A 1 469 ? 24.094 -2.777 7.043 1 86.25 469 GLN A C 1
ATOM 3729 O O . GLN A 1 469 ? 24.547 -2.893 8.188 1 86.25 469 GLN A O 1
ATOM 3734 N N . LEU A 1 470 ? 22.906 -3.047 6.707 1 87 470 LEU A N 1
ATOM 3735 C CA . LEU A 1 470 ? 21.984 -3.609 7.695 1 87 470 LEU A CA 1
ATOM 3736 C C . LEU A 1 470 ? 22.469 -4.977 8.164 1 87 470 LEU A C 1
ATOM 3738 O O . LEU A 1 470 ? 22.5 -5.246 9.367 1 87 470 LEU A O 1
ATOM 3742 N N . LEU A 1 471 ? 22.859 -5.785 7.238 1 83.69 471 LEU A N 1
ATOM 3743 C CA . LEU A 1 471 ? 23.297 -7.141 7.547 1 83.69 471 LEU A CA 1
ATOM 3744 C C . LEU A 1 471 ? 24.562 -7.121 8.406 1 83.69 471 LEU A C 1
ATOM 3746 O O . LEU A 1 471 ? 24.703 -7.93 9.328 1 83.69 471 LEU A O 1
ATOM 3750 N N . ASN A 1 472 ? 25.438 -6.141 8.156 1 86.25 472 ASN A N 1
ATOM 3751 C CA . ASN A 1 472 ? 26.719 -6.059 8.867 1 86.25 472 ASN A CA 1
ATOM 3752 C C . ASN A 1 472 ? 26.625 -5.148 10.094 1 86.25 472 ASN A C 1
ATOM 3754 O O . ASN A 1 472 ? 27.594 -4.973 10.82 1 86.25 472 ASN A O 1
ATOM 3758 N N . MET A 1 473 ? 25.438 -4.582 10.273 1 87.69 473 MET A N 1
ATOM 3759 C CA . MET A 1 473 ? 25.188 -3.639 11.352 1 87.69 473 MET A CA 1
ATOM 3760 C C . MET A 1 473 ? 26.266 -2.549 11.383 1 87.69 473 MET A C 1
ATOM 3762 O O . MET A 1 473 ? 26.828 -2.264 12.438 1 87.69 473 MET A O 1
ATOM 3766 N N . ASN A 1 474 ? 26.656 -2.105 10.234 1 89.44 474 ASN A N 1
ATOM 3767 C CA . ASN A 1 474 ? 27.594 -1.001 10.094 1 89.44 474 ASN A CA 1
ATOM 3768 C C . ASN A 1 474 ? 26.875 0.316 9.812 1 89.44 474 ASN A C 1
ATOM 3770 O O . ASN A 1 474 ? 26.578 0.626 8.656 1 89.44 474 ASN A O 1
ATOM 3774 N N . PHE A 1 475 ? 26.812 1.157 10.898 1 89.81 475 PHE A N 1
ATOM 3775 C CA . PHE A 1 475 ? 26.047 2.391 10.789 1 89.81 475 PHE A CA 1
ATOM 3776 C C . PHE A 1 475 ? 26.922 3.605 11.047 1 89.81 475 PHE A C 1
ATOM 3778 O O . PHE A 1 475 ? 26.453 4.629 11.555 1 89.81 475 PHE A O 1
ATOM 3785 N N . THR A 1 476 ? 28.188 3.617 10.844 1 84.5 476 THR A N 1
ATOM 3786 C CA . THR A 1 476 ? 29.172 4.637 11.188 1 84.5 476 THR A CA 1
ATOM 3787 C C . THR A 1 476 ? 28.719 6.012 10.703 1 84.5 476 THR A C 1
ATOM 3789 O O . THR A 1 476 ? 28.891 7.012 11.398 1 84.5 476 THR A O 1
ATOM 3792 N N . GLN A 1 477 ? 28.016 6.242 9.672 1 85.06 477 GLN A N 1
ATOM 3793 C CA . GLN A 1 477 ? 27.578 7.551 9.195 1 85.06 477 GLN A CA 1
ATOM 3794 C C . GLN A 1 477 ? 26.078 7.727 9.375 1 85.06 477 GLN A C 1
ATOM 3796 O O . GLN A 1 477 ? 25.469 8.609 8.766 1 85.06 477 GLN A O 1
ATOM 3801 N N . MET A 1 478 ? 25.547 7.02 10.281 1 92.81 478 MET A N 1
ATOM 3802 C CA . MET A 1 478 ? 24.125 7.047 10.578 1 92.81 478 MET A CA 1
ATOM 3803 C C . MET A 1 478 ? 23.875 7.043 12.086 1 92.81 478 MET A C 1
ATOM 3805 O O . MET A 1 478 ? 23.531 6.012 12.656 1 92.81 478 MET A O 1
ATOM 3809 N N . TRP A 1 479 ? 23.984 8.258 12.641 1 93.81 479 TRP A N 1
ATOM 3810 C CA . TRP A 1 479 ? 24.109 8.422 14.086 1 93.81 479 TRP A CA 1
ATOM 3811 C C . TRP A 1 479 ? 22.844 7.949 14.797 1 93.81 479 TRP A C 1
ATOM 3813 O O . TRP A 1 479 ? 22.906 7.414 15.906 1 93.81 479 TRP A O 1
ATOM 3823 N N . ALA A 1 480 ? 21.688 8.172 14.219 1 94.56 480 ALA A N 1
ATOM 3824 C CA . ALA A 1 480 ? 20.438 7.754 14.859 1 94.56 480 ALA A CA 1
ATOM 3825 C C . ALA A 1 480 ? 20.344 6.234 14.938 1 94.56 480 ALA A C 1
ATOM 3827 O O . ALA A 1 480 ? 19.891 5.684 15.945 1 94.56 480 ALA A O 1
ATOM 3828 N N . LEU A 1 481 ? 20.75 5.516 13.859 1 93.94 481 LEU A N 1
ATOM 3829 C CA . LEU A 1 481 ? 20.75 4.059 13.852 1 93.94 481 LEU A CA 1
ATOM 3830 C C . LEU A 1 481 ? 21.812 3.516 14.805 1 93.94 481 LEU A C 1
ATOM 3832 O O . LEU A 1 481 ? 21.625 2.469 15.422 1 93.94 481 LEU A O 1
ATOM 3836 N N . ASP A 1 482 ? 22.891 4.258 14.828 1 93.38 482 ASP A N 1
ATOM 3837 C CA . ASP A 1 482 ? 23.969 3.875 15.742 1 93.38 482 ASP A CA 1
ATOM 3838 C C . ASP A 1 482 ? 23.484 3.857 17.188 1 93.38 482 ASP A C 1
ATOM 3840 O O . ASP A 1 482 ? 23.891 3.006 17.969 1 93.38 482 ASP A O 1
ATOM 3844 N N . ASP A 1 483 ? 22.641 4.727 17.562 1 94.12 483 ASP A N 1
ATOM 3845 C CA . ASP A 1 483 ? 22.062 4.758 18.906 1 94.12 483 ASP A CA 1
ATOM 3846 C C . ASP A 1 483 ? 21.25 3.498 19.172 1 94.12 483 ASP A C 1
ATOM 3848 O O . ASP A 1 483 ? 21.234 2.99 20.297 1 94.12 483 ASP A O 1
ATOM 3852 N N . LEU A 1 484 ? 20.609 2.939 18.172 1 93.19 484 LEU A N 1
ATOM 3853 C CA . LEU A 1 484 ? 19.766 1.758 18.297 1 93.19 484 LEU A CA 1
ATOM 3854 C C . LEU A 1 484 ? 20.609 0.501 18.484 1 93.19 484 LEU A C 1
ATOM 3856 O O . LEU A 1 484 ? 20.156 -0.483 19.062 1 93.19 484 LEU A O 1
ATOM 3860 N N . LEU A 1 485 ? 21.797 0.543 17.969 1 90.56 485 LEU A N 1
ATOM 3861 C CA . LEU A 1 485 ? 22.703 -0.6 18 1 90.56 485 LEU A CA 1
ATOM 3862 C C . LEU A 1 485 ? 22.969 -1.039 19.438 1 90.56 485 LEU A C 1
ATOM 3864 O O . LEU A 1 485 ? 23.312 -2.199 19.672 1 90.56 485 LEU A O 1
ATOM 3868 N N . SER A 1 486 ? 22.844 -0.126 20.312 1 89.44 486 SER A N 1
ATOM 3869 C CA . SER A 1 486 ? 23.172 -0.401 21.703 1 89.44 486 SER A CA 1
ATOM 3870 C C . SER A 1 486 ? 22.094 -1.26 22.359 1 89.44 486 SER A C 1
ATOM 3872 O O . SER A 1 486 ? 22.328 -1.836 23.422 1 89.44 486 SER A O 1
ATOM 3874 N N . HIS A 1 487 ? 21.016 -1.38 21.734 1 94.25 487 HIS A N 1
ATOM 3875 C CA . HIS A 1 487 ? 19.922 -2.146 22.328 1 94.25 487 HIS A CA 1
ATOM 3876 C C . HIS A 1 487 ? 20.109 -3.643 22.094 1 94.25 487 HIS A C 1
ATOM 3878 O O . HIS A 1 487 ? 20.469 -4.066 20.984 1 94.25 487 HIS A O 1
ATOM 3884 N N . LEU A 1 488 ? 19.734 -4.445 23.062 1 92.31 488 LEU A N 1
ATOM 3885 C CA . LEU A 1 488 ? 19.984 -5.883 23.078 1 92.31 488 LEU A CA 1
ATOM 3886 C C . LEU A 1 488 ? 19.172 -6.59 22 1 92.31 488 LEU A C 1
ATOM 3888 O O . LEU A 1 488 ? 19.609 -7.594 21.438 1 92.31 488 LEU A O 1
ATOM 3892 N N . LEU A 1 489 ? 18.031 -6.07 21.75 1 92.5 489 LEU A N 1
ATOM 3893 C CA . LEU A 1 489 ? 17.109 -6.754 20.859 1 92.5 489 LEU A CA 1
ATOM 3894 C C . LEU A 1 489 ? 17.25 -6.246 19.438 1 92.5 489 LEU A C 1
ATOM 3896 O O . LEU A 1 489 ? 16.562 -6.723 18.531 1 92.5 489 LEU A O 1
ATOM 3900 N N . PHE A 1 490 ? 18.156 -5.371 19.156 1 94 490 PHE A N 1
ATOM 3901 C CA . PHE A 1 490 ? 18.234 -4.703 17.859 1 94 490 PHE A CA 1
ATOM 3902 C C . PHE A 1 490 ? 18.625 -5.691 16.766 1 94 490 PHE A C 1
ATOM 3904 O O . PHE A 1 490 ? 18.062 -5.656 15.664 1 94 490 PHE A O 1
ATOM 3911 N N . SER A 1 491 ? 19.484 -6.574 17.062 1 91.38 491 SER A N 1
ATOM 3912 C CA . SER A 1 491 ? 19.938 -7.551 16.078 1 91.38 491 SER A CA 1
ATOM 3913 C C . SER A 1 491 ? 18.797 -8.469 15.648 1 91.38 491 SER A C 1
ATOM 3915 O O . SER A 1 491 ? 18.625 -8.734 14.461 1 91.38 491 SER A O 1
ATOM 3917 N N . ASP A 1 492 ? 18.047 -8.93 16.609 1 91.69 492 ASP A N 1
ATOM 3918 C CA . ASP A 1 492 ? 16.906 -9.789 16.297 1 91.69 492 ASP A CA 1
ATOM 3919 C C . ASP A 1 492 ? 15.859 -9.031 15.492 1 91.69 492 ASP A C 1
ATOM 3921 O O . ASP A 1 492 ? 15.273 -9.586 14.555 1 91.69 492 ASP A O 1
ATOM 3925 N N . TRP A 1 493 ? 15.641 -7.84 15.898 1 94.25 493 TRP A N 1
ATOM 3926 C CA . TRP A 1 493 ? 14.688 -7.004 15.172 1 94.25 493 TRP A CA 1
ATOM 3927 C C . TRP A 1 493 ? 15.133 -6.793 13.734 1 94.25 493 TRP A C 1
ATOM 3929 O O . TRP A 1 493 ? 14.32 -6.879 12.805 1 94.25 493 TRP A O 1
ATOM 3939 N N . LEU A 1 494 ? 16.391 -6.594 13.57 1 91.5 494 LEU A N 1
ATOM 3940 C CA . LEU A 1 494 ? 16.938 -6.332 12.242 1 91.5 494 LEU A CA 1
ATOM 3941 C C . LEU A 1 494 ? 16.766 -7.547 11.336 1 91.5 494 LEU A C 1
ATOM 3943 O O . LEU A 1 494 ? 16.469 -7.398 10.148 1 91.5 494 LEU A O 1
ATOM 3947 N N . ASN A 1 495 ? 16.969 -8.688 11.828 1 87.62 495 ASN A N 1
ATOM 3948 C CA . ASN A 1 495 ? 16.797 -9.906 11.047 1 87.62 495 ASN A CA 1
ATOM 3949 C C . ASN A 1 495 ? 15.352 -10.055 10.57 1 87.62 495 ASN A C 1
ATOM 3951 O O . ASN A 1 495 ? 15.109 -10.398 9.414 1 87.62 495 ASN A O 1
ATOM 3955 N N . MET A 1 496 ? 14.469 -9.812 11.477 1 89.12 496 MET A N 1
ATOM 3956 C CA . MET A 1 496 ? 13.055 -9.883 11.125 1 89.12 496 MET A CA 1
ATOM 3957 C C . MET A 1 496 ? 12.695 -8.812 10.094 1 89.12 496 MET A C 1
ATOM 3959 O O . MET A 1 496 ? 11.938 -9.078 9.156 1 89.12 496 MET A O 1
ATOM 3963 N N . TYR A 1 497 ? 13.234 -7.641 10.258 1 92.69 497 TYR A N 1
ATOM 3964 C CA . TYR A 1 497 ? 12.969 -6.512 9.375 1 92.69 497 TYR A CA 1
ATOM 3965 C C . TYR A 1 497 ? 13.484 -6.785 7.969 1 92.69 497 TYR A C 1
ATOM 3967 O O . TYR A 1 497 ? 12.773 -6.551 6.988 1 92.69 497 TYR A O 1
ATOM 3975 N N . LEU A 1 498 ? 14.641 -7.301 7.93 1 86.88 498 LEU A N 1
ATOM 3976 C CA . LEU A 1 498 ? 15.258 -7.602 6.645 1 86.88 498 LEU A CA 1
ATOM 3977 C C . LEU A 1 498 ? 14.453 -8.656 5.887 1 86.88 498 LEU A C 1
ATOM 3979 O O . LEU A 1 498 ? 14.289 -8.555 4.668 1 86.88 498 LEU A O 1
ATOM 3983 N N . LEU A 1 499 ? 14.039 -9.633 6.57 1 83.06 499 LEU A N 1
ATOM 3984 C CA . LEU A 1 499 ? 13.234 -10.68 5.953 1 83.06 499 LEU A CA 1
ATOM 3985 C C . LEU A 1 499 ? 11.93 -10.117 5.41 1 83.06 499 LEU A C 1
ATOM 3987 O O . LEU A 1 499 ? 11.438 -10.57 4.379 1 83.06 499 LEU A O 1
ATOM 3991 N N . ARG A 1 500 ? 11.445 -9.102 6.129 1 87.5 500 ARG A N 1
ATOM 3992 C CA . ARG A 1 500 ? 10.156 -8.523 5.781 1 87.5 500 ARG A CA 1
ATOM 3993 C C . ARG A 1 500 ? 10.273 -7.586 4.586 1 87.5 500 ARG A C 1
ATOM 3995 O O . ARG A 1 500 ? 9.328 -7.422 3.816 1 87.5 500 ARG A O 1
ATOM 4002 N N . LEU A 1 501 ? 11.453 -7.066 4.344 1 84.25 501 LEU A N 1
ATOM 4003 C CA . LEU A 1 501 ? 11.664 -6.059 3.307 1 84.25 501 LEU A CA 1
ATOM 4004 C C . LEU A 1 501 ? 11.805 -6.711 1.936 1 84.25 501 LEU A C 1
ATOM 4006 O O . LEU A 1 501 ? 11.664 -6.043 0.909 1 84.25 501 LEU A O 1
ATOM 4010 N N . ASN A 1 502 ? 12.039 -7.973 1.84 1 79.56 502 ASN A N 1
ATOM 4011 C CA . ASN A 1 502 ? 12.398 -8.594 0.57 1 79.56 502 ASN A CA 1
ATOM 4012 C C . ASN A 1 502 ? 11.164 -8.992 -0.232 1 79.56 502 ASN A C 1
ATOM 4014 O O . ASN A 1 502 ? 10.586 -10.055 -0.004 1 79.56 502 ASN A O 1
ATOM 4018 N N . VAL A 1 503 ? 10.828 -8.07 -1.165 1 85.62 503 VAL A N 1
ATOM 4019 C CA . VAL A 1 503 ? 9.695 -8.383 -2.033 1 85.62 503 VAL A CA 1
ATOM 4020 C C . VAL A 1 503 ? 10.203 -8.859 -3.393 1 85.62 503 VAL A C 1
ATOM 4022 O O . VAL A 1 503 ? 9.453 -9.453 -4.168 1 85.62 503 VAL A O 1
ATOM 4025 N N . ASN A 1 504 ? 11.375 -8.586 -3.699 1 93.75 504 ASN A N 1
ATOM 4026 C CA . ASN A 1 504 ? 11.977 -9.016 -4.957 1 93.75 504 ASN A CA 1
ATOM 4027 C C . ASN A 1 504 ? 12.828 -10.273 -4.766 1 93.75 504 ASN A C 1
ATOM 4029 O O . ASN A 1 504 ? 13.781 -10.266 -3.988 1 93.75 504 ASN A O 1
ATOM 4033 N N . PRO A 1 505 ? 12.461 -11.367 -5.445 1 95.94 505 PRO A N 1
ATOM 4034 C CA . PRO A 1 505 ? 13.281 -12.57 -5.305 1 95.94 505 PRO A CA 1
ATOM 4035 C C . PRO A 1 505 ? 14.68 -12.398 -5.895 1 95.94 505 PRO A C 1
ATOM 4037 O O . PRO A 1 505 ? 14.875 -11.594 -6.809 1 95.94 505 PRO A O 1
ATOM 4040 N N . ARG A 1 506 ? 15.594 -13.07 -5.281 1 95.75 506 ARG A N 1
ATOM 4041 C CA . ARG A 1 506 ? 16.938 -13.133 -5.82 1 95.75 506 ARG A CA 1
ATOM 4042 C C . ARG A 1 506 ? 17.109 -14.344 -6.734 1 95.75 506 ARG A C 1
ATOM 4044 O O . ARG A 1 506 ? 17.906 -14.305 -7.684 1 95.75 506 ARG A O 1
ATOM 4051 N N . TYR A 1 507 ? 16.359 -15.375 -6.418 1 98 507 TYR A N 1
ATOM 4052 C CA . TYR A 1 507 ? 16.469 -16.625 -7.168 1 98 507 TYR A CA 1
ATOM 4053 C C . TYR A 1 507 ? 15.125 -17.016 -7.785 1 98 507 TYR A C 1
ATOM 4055 O O . TYR A 1 507 ? 14.086 -16.922 -7.129 1 98 507 TYR A O 1
ATOM 4063 N N . VAL A 1 508 ? 15.109 -17.281 -9.031 1 98.12 508 VAL A N 1
ATOM 4064 C CA . VAL A 1 508 ? 14.008 -17.938 -9.742 1 98.12 508 VAL A CA 1
ATOM 4065 C C . VAL A 1 508 ? 14.523 -19.172 -10.477 1 98.12 508 VAL A C 1
ATOM 4067 O O . VAL A 1 508 ? 15.734 -19.391 -10.555 1 98.12 508 VAL A O 1
ATOM 4070 N N . LEU A 1 509 ? 13.602 -20 -10.906 1 98.25 509 LEU A N 1
ATOM 4071 C CA . LEU A 1 509 ? 14.023 -21.188 -11.633 1 98.25 509 LEU A CA 1
ATOM 4072 C C . LEU A 1 509 ? 14.336 -20.844 -13.086 1 98.25 509 LEU A C 1
ATOM 4074 O O . LEU A 1 509 ? 13.547 -21.156 -13.984 1 98.25 509 LEU A O 1
ATOM 4078 N N . ARG A 1 510 ? 15.453 -20.344 -13.281 1 96.62 510 ARG A N 1
ATOM 4079 C CA . ARG A 1 510 ? 15.906 -20.031 -14.633 1 96.62 510 ARG A CA 1
ATOM 4080 C C . ARG A 1 510 ? 16 -21.297 -15.477 1 96.62 510 ARG A C 1
ATOM 4082 O O . ARG A 1 510 ? 16.281 -22.375 -14.961 1 96.62 510 ARG A O 1
ATOM 4089 N N . ASN A 1 511 ? 15.836 -21.172 -16.797 1 95 511 ASN A N 1
ATOM 4090 C CA . ASN A 1 511 ? 15.781 -22.328 -17.688 1 95 511 ASN A CA 1
ATOM 4091 C C . ASN A 1 511 ? 17.078 -23.141 -17.641 1 95 511 ASN A C 1
ATOM 4093 O O . ASN A 1 511 ? 17.031 -24.359 -17.656 1 95 511 ASN A O 1
ATOM 4097 N N . TRP A 1 512 ? 18.156 -22.438 -17.594 1 96 512 TRP A N 1
ATOM 4098 C CA . TRP A 1 512 ? 19.438 -23.141 -17.641 1 96 512 TRP A CA 1
ATOM 4099 C C . TRP A 1 512 ? 19.672 -23.922 -16.359 1 96 512 TRP A C 1
ATOM 4101 O O . TRP A 1 512 ? 20.312 -24.969 -16.375 1 96 512 TRP A O 1
ATOM 4111 N N . MET A 1 513 ? 19.172 -23.422 -15.258 1 97.56 513 MET A N 1
ATOM 4112 C CA . MET A 1 513 ? 19.266 -24.141 -13.992 1 97.56 513 MET A CA 1
ATOM 4113 C C . MET A 1 513 ? 18.516 -25.469 -14.062 1 97.56 513 MET A C 1
ATOM 4115 O O . MET A 1 513 ? 19.047 -26.516 -13.672 1 97.56 513 MET A O 1
ATOM 4119 N N . ALA A 1 514 ? 17.297 -25.422 -14.57 1 97 514 ALA A N 1
ATOM 4120 C CA . ALA A 1 514 ? 16.5 -26.641 -14.742 1 97 514 ALA A CA 1
ATOM 4121 C C . ALA A 1 514 ? 17.203 -27.625 -15.68 1 97 514 ALA A C 1
ATOM 4123 O O . ALA A 1 514 ? 17.25 -28.828 -15.406 1 97 514 ALA A O 1
ATOM 4124 N N . GLU A 1 515 ? 17.719 -27.109 -16.781 1 96 515 GLU A N 1
ATOM 4125 C CA . GLU A 1 515 ? 18.391 -27.953 -17.75 1 96 515 GLU A CA 1
ATOM 4126 C C . GLU A 1 515 ? 19.609 -28.641 -17.125 1 96 515 GLU A C 1
ATOM 4128 O O . GLU A 1 515 ? 19.828 -29.828 -17.375 1 96 515 GLU A O 1
ATOM 4133 N N . SER A 1 516 ? 20.344 -27.859 -16.391 1 96.44 516 SER A N 1
ATOM 4134 C CA . SER A 1 516 ? 21.5 -28.438 -15.703 1 96.44 516 SER A CA 1
ATOM 4135 C C . SER A 1 516 ? 21.094 -29.578 -14.773 1 96.44 516 SER A C 1
ATOM 4137 O O . SER A 1 516 ? 21.703 -30.641 -14.773 1 96.44 516 SER A O 1
ATOM 4139 N N . ALA A 1 517 ? 20.062 -29.375 -14.008 1 97.94 517 ALA A N 1
ATOM 4140 C CA . ALA A 1 517 ? 19.562 -30.391 -13.094 1 97.94 517 ALA A CA 1
ATOM 4141 C C . ALA A 1 517 ? 19.047 -31.609 -13.852 1 97.94 517 ALA A C 1
ATOM 4143 O O . ALA A 1 517 ? 19.234 -32.75 -13.422 1 97.94 517 ALA A O 1
ATOM 4144 N N . ILE A 1 518 ? 18.391 -31.406 -14.969 1 97.06 518 ILE A N 1
ATOM 4145 C CA . ILE A 1 518 ? 17.844 -32.469 -15.797 1 97.06 518 ILE A CA 1
ATOM 4146 C C . ILE A 1 518 ? 18.969 -33.375 -16.328 1 97.06 518 ILE A C 1
ATOM 4148 O O . ILE A 1 518 ? 18.875 -34.594 -16.25 1 97.06 518 ILE A O 1
ATOM 4152 N N . ARG A 1 519 ? 19.984 -32.719 -16.812 1 96.31 519 ARG A N 1
ATOM 4153 C CA . ARG A 1 519 ? 21.125 -33.469 -17.344 1 96.31 519 ARG A CA 1
ATOM 4154 C C . ARG A 1 519 ? 21.734 -34.375 -16.281 1 96.31 519 ARG A C 1
ATOM 4156 O O . ARG A 1 519 ? 22.062 -35.531 -16.547 1 96.31 519 ARG A O 1
ATOM 4163 N N . LYS A 1 520 ? 21.844 -33.875 -15.148 1 97.88 520 LYS A N 1
ATOM 4164 C CA . LYS A 1 520 ? 22.391 -34.656 -14.047 1 97.88 520 LYS A CA 1
ATOM 4165 C C . LYS A 1 520 ? 21.422 -35.781 -13.648 1 97.88 520 LYS A C 1
ATOM 4167 O O . LYS A 1 520 ? 21.844 -36.906 -13.398 1 97.88 520 LYS A O 1
ATOM 4172 N N . ALA A 1 521 ? 20.172 -35.5 -13.57 1 97.88 521 ALA A N 1
ATOM 4173 C CA . ALA A 1 521 ? 19.156 -36.469 -13.195 1 97.88 521 ALA A CA 1
ATOM 4174 C C . ALA A 1 521 ? 19.125 -37.625 -14.18 1 97.88 521 ALA A C 1
ATOM 4176 O O . ALA A 1 521 ? 18.891 -38.781 -13.797 1 97.88 521 ALA A O 1
ATOM 4177 N N . GLU A 1 522 ? 19.328 -37.312 -15.445 1 96.19 522 GLU A N 1
ATOM 4178 C CA . GLU A 1 522 ? 19.391 -38.375 -16.469 1 96.19 522 GLU A CA 1
ATOM 4179 C C . GLU A 1 522 ? 20.5 -39.375 -16.188 1 96.19 522 GLU A C 1
ATOM 4181 O O . GLU A 1 522 ? 20.422 -40.531 -16.594 1 96.19 522 GLU A O 1
ATOM 4186 N N . MET A 1 523 ? 21.469 -38.906 -15.43 1 97 523 MET A N 1
ATOM 4187 C CA . MET A 1 523 ? 22.578 -39.781 -15.055 1 97 523 MET A CA 1
ATOM 4188 C C . MET A 1 523 ? 22.422 -40.281 -13.625 1 97 523 MET A C 1
ATOM 4190 O O . MET A 1 523 ? 23.391 -40.719 -12.992 1 97 523 MET A O 1
ATOM 4194 N N . ASN A 1 524 ? 21.25 -40.188 -13.102 1 97.06 524 ASN A N 1
ATOM 4195 C CA . ASN A 1 524 ? 20.891 -40.625 -11.773 1 97.06 524 ASN A CA 1
ATOM 4196 C C . ASN A 1 524 ? 21.594 -39.844 -10.68 1 97.06 524 ASN A C 1
ATOM 4198 O O . ASN A 1 524 ? 21.875 -40.375 -9.602 1 97.06 524 ASN A O 1
ATOM 4202 N N . ASP A 1 525 ? 22.062 -38.688 -11.039 1 98.12 525 ASP A N 1
ATOM 4203 C CA . ASP A 1 525 ? 22.547 -37.719 -10.062 1 98.12 525 ASP A CA 1
ATOM 4204 C C . ASP A 1 525 ? 21.469 -36.656 -9.742 1 98.12 525 ASP A C 1
ATOM 4206 O O . ASP A 1 525 ? 21.266 -35.719 -10.516 1 98.12 525 ASP A O 1
ATOM 4210 N N . PHE A 1 526 ? 20.922 -36.812 -8.578 1 98.31 526 PHE A N 1
ATOM 4211 C CA . PHE A 1 526 ? 19.781 -35.969 -8.25 1 98.31 526 PHE A CA 1
ATOM 4212 C C . PHE A 1 526 ? 20.188 -34.812 -7.336 1 98.31 526 PHE A C 1
ATOM 4214 O O . PHE A 1 526 ? 19.344 -34.094 -6.801 1 98.31 526 PHE A O 1
ATOM 4221 N N . SER A 1 527 ? 21.469 -34.594 -7.16 1 97.56 527 SER A N 1
ATOM 4222 C CA . SER A 1 527 ? 22 -33.594 -6.219 1 97.56 527 SER A CA 1
ATOM 4223 C C . SER A 1 527 ? 21.594 -32.188 -6.602 1 97.56 527 SER A C 1
ATOM 4225 O O . SER A 1 527 ? 21.25 -31.391 -5.738 1 97.56 527 SER A O 1
ATOM 4227 N N . GLU A 1 528 ? 21.547 -31.906 -7.895 1 97.94 528 GLU A N 1
ATOM 4228 C CA . GLU A 1 528 ? 21.219 -30.547 -8.305 1 97.94 528 GLU A CA 1
ATOM 4229 C C . GLU A 1 528 ? 19.703 -30.312 -8.227 1 97.94 528 GLU A C 1
ATOM 4231 O O . GLU A 1 528 ? 19.266 -29.188 -7.992 1 97.94 528 GLU A O 1
ATOM 4236 N N . VAL A 1 529 ? 18.891 -31.344 -8.484 1 98.56 529 VAL A N 1
ATOM 4237 C CA . VAL A 1 529 ? 17.469 -31.219 -8.258 1 98.56 529 VAL A CA 1
ATOM 4238 C C . VAL A 1 529 ? 17.203 -30.859 -6.797 1 98.56 529 VAL A C 1
ATOM 4240 O O . VAL A 1 529 ? 16.422 -29.953 -6.504 1 98.56 529 VAL A O 1
ATOM 4243 N N . GLU A 1 530 ? 17.875 -31.516 -5.941 1 97.56 530 GLU A N 1
ATOM 4244 C CA . GLU A 1 530 ? 17.734 -31.281 -4.508 1 97.56 530 GLU A CA 1
ATOM 4245 C C . GLU A 1 530 ? 18.219 -29.875 -4.137 1 97.56 530 GLU A C 1
ATOM 4247 O O . GLU A 1 530 ? 17.578 -29.172 -3.355 1 97.56 530 GLU A O 1
ATOM 4252 N N . LEU A 1 531 ? 19.375 -29.547 -4.656 1 97.69 531 LEU A N 1
ATOM 4253 C CA . LEU A 1 531 ? 19.953 -28.234 -4.379 1 97.69 531 LEU A CA 1
ATOM 4254 C C . LEU A 1 531 ? 19.016 -27.125 -4.824 1 97.69 531 LEU A C 1
ATOM 4256 O O . LEU A 1 531 ? 18.766 -26.172 -4.074 1 97.69 531 LEU A O 1
ATOM 4260 N N . LEU A 1 532 ? 18.5 -27.234 -6.027 1 98.5 532 LEU A N 1
ATOM 4261 C CA . LEU A 1 532 ? 17.609 -26.203 -6.559 1 98.5 532 LEU A CA 1
ATOM 4262 C C . LEU A 1 532 ? 16.328 -26.141 -5.742 1 98.5 532 LEU A C 1
ATOM 4264 O O . LEU A 1 532 ? 15.797 -25.047 -5.496 1 98.5 532 LEU A O 1
ATOM 4268 N N . HIS A 1 533 ? 15.82 -27.281 -5.387 1 98.44 533 HIS A N 1
ATOM 4269 C CA . HIS A 1 533 ? 14.633 -27.297 -4.539 1 98.44 533 HIS A CA 1
ATOM 4270 C C . HIS A 1 533 ? 14.875 -26.547 -3.232 1 98.44 533 HIS A C 1
ATOM 4272 O O . HIS A 1 533 ? 14.039 -25.75 -2.803 1 98.44 533 HIS A O 1
ATOM 4278 N N . GLN A 1 534 ? 15.992 -26.781 -2.643 1 97.38 534 GLN A N 1
ATOM 4279 C CA . GLN A 1 534 ? 16.359 -26.109 -1.396 1 97.38 534 GLN A CA 1
ATOM 4280 C C . GLN A 1 534 ? 16.484 -24.609 -1.591 1 97.38 534 GLN A C 1
ATOM 4282 O O . GLN A 1 534 ? 15.914 -23.828 -0.824 1 97.38 534 GLN A O 1
ATOM 4287 N N . ILE A 1 535 ? 17.172 -24.203 -2.58 1 97.12 535 ILE A N 1
ATOM 4288 C CA . ILE A 1 535 ? 17.438 -22.797 -2.85 1 97.12 535 ILE A CA 1
ATOM 4289 C C . ILE A 1 535 ? 16.125 -22.078 -3.158 1 97.12 535 ILE A C 1
ATOM 4291 O O . ILE A 1 535 ? 15.867 -21 -2.631 1 97.12 535 ILE A O 1
ATOM 4295 N N . LEU A 1 536 ? 15.266 -22.688 -3.939 1 98.25 536 LEU A N 1
ATOM 4296 C CA . LEU A 1 536 ? 14.047 -22.047 -4.426 1 98.25 536 LEU A CA 1
ATOM 4297 C C . LEU A 1 536 ? 12.945 -22.094 -3.373 1 98.25 536 LEU A C 1
ATOM 4299 O O . LEU A 1 536 ? 11.883 -21.5 -3.547 1 98.25 536 LEU A O 1
ATOM 4303 N N . SER A 1 537 ? 13.211 -22.75 -2.258 1 97.5 537 SER A N 1
ATOM 4304 C CA . SER A 1 537 ? 12.297 -22.719 -1.124 1 97.5 537 SER A CA 1
ATOM 4305 C C . SER A 1 537 ? 12.492 -21.453 -0.291 1 97.5 537 SER A C 1
ATOM 4307 O O . SER A 1 537 ? 11.672 -21.141 0.572 1 97.5 537 SER A O 1
ATOM 4309 N N . SER A 1 538 ? 13.602 -20.703 -0.528 1 94.81 538 SER A N 1
ATOM 4310 C CA . SER A 1 538 ? 13.867 -19.406 0.062 1 94.81 538 SER A CA 1
ATOM 4311 C C . SER A 1 538 ? 14.422 -18.422 -0.975 1 94.81 538 SER A C 1
ATOM 4313 O O . SER A 1 538 ? 15.516 -17.891 -0.8 1 94.81 538 SER A O 1
ATOM 4315 N N . PRO A 1 539 ? 13.609 -18.188 -1.924 1 96.44 539 PRO A N 1
ATOM 4316 C CA . PRO A 1 539 ? 14.117 -17.438 -3.078 1 96.44 539 PRO A CA 1
ATOM 4317 C C . PRO A 1 539 ? 14.406 -15.977 -2.752 1 96.44 539 PRO A C 1
ATOM 4319 O O . PRO A 1 539 ? 15.039 -15.273 -3.545 1 96.44 539 PRO A O 1
ATOM 4322 N N . PHE A 1 540 ? 14.039 -15.414 -1.598 1 93.25 540 PHE A N 1
ATOM 4323 C CA . PHE A 1 540 ? 14.188 -14 -1.261 1 93.25 540 PHE A CA 1
ATOM 4324 C C . PHE A 1 540 ? 15.406 -13.781 -0.373 1 93.25 540 PHE A C 1
ATOM 4326 O O . PHE A 1 540 ? 15.789 -12.641 -0.109 1 93.25 540 PHE A O 1
ATOM 4333 N N . VAL A 1 541 ? 16.031 -14.852 0.079 1 89.31 541 VAL A N 1
ATOM 4334 C CA . VAL A 1 541 ? 17.172 -14.781 0.988 1 89.31 541 VAL A CA 1
ATOM 4335 C C . VAL A 1 541 ? 18.453 -15.086 0.226 1 89.31 541 VAL A C 1
ATOM 4337 O O . VAL A 1 541 ? 18.516 -16.047 -0.542 1 89.31 541 VAL A O 1
ATOM 4340 N N . THR A 1 542 ? 19.422 -14.227 0.387 1 90.69 542 THR A N 1
ATOM 4341 C CA . THR A 1 542 ? 20.719 -14.5 -0.237 1 90.69 542 THR A CA 1
ATOM 4342 C C . THR A 1 542 ? 21.359 -15.742 0.368 1 90.69 542 THR A C 1
ATOM 4344 O O . THR A 1 542 ? 21.469 -15.859 1.59 1 90.69 542 THR A O 1
ATOM 4347 N N . GLN A 1 543 ? 21.75 -16.672 -0.488 1 94.06 543 GLN A N 1
ATOM 4348 C CA . GLN A 1 543 ? 22.281 -17.953 -0.056 1 94.06 543 GLN A CA 1
ATOM 4349 C C . GLN A 1 543 ? 23.688 -18.172 -0.606 1 94.06 543 GLN A C 1
ATOM 4351 O O . GLN A 1 543 ? 23.906 -18.109 -1.819 1 94.06 543 GLN A O 1
ATOM 4356 N N . GLU A 1 544 ? 24.594 -18.469 0.278 1 93.62 544 GLU A N 1
ATOM 4357 C CA . GLU A 1 544 ? 25.984 -18.641 -0.108 1 93.62 544 GLU A CA 1
ATOM 4358 C C . GLU A 1 544 ? 26.141 -19.719 -1.176 1 93.62 544 GLU A C 1
ATOM 4360 O O . GLU A 1 544 ? 26.859 -19.516 -2.166 1 93.62 544 GLU A O 1
ATOM 4365 N N . THR A 1 545 ? 25.484 -20.828 -0.974 1 96.31 545 THR A N 1
ATOM 4366 C CA . THR A 1 545 ? 25.594 -21.953 -1.902 1 96.31 545 THR A CA 1
ATOM 4367 C C . THR A 1 545 ? 25.047 -21.562 -3.277 1 96.31 545 THR A C 1
ATOM 4369 O O . THR A 1 545 ? 25.609 -21.969 -4.301 1 96.31 545 THR A O 1
ATOM 4372 N N . ALA A 1 546 ? 24 -20.828 -3.346 1 97 546 ALA A N 1
ATOM 4373 C CA . ALA A 1 546 ? 23.422 -20.375 -4.605 1 97 546 ALA A CA 1
ATOM 4374 C C . ALA A 1 546 ? 24.344 -19.375 -5.309 1 97 546 ALA A C 1
ATOM 4376 O O . ALA A 1 546 ? 24.469 -19.406 -6.535 1 97 546 ALA A O 1
ATOM 4377 N N . GLU A 1 547 ? 24.969 -18.469 -4.508 1 95.25 547 GLU A N 1
ATOM 4378 C CA . GLU A 1 547 ? 25.906 -17.5 -5.07 1 95.25 547 GLU A CA 1
ATOM 4379 C C . GLU A 1 547 ? 27.109 -18.203 -5.68 1 95.25 547 GLU A C 1
ATOM 4381 O O . GLU A 1 547 ? 27.578 -17.828 -6.758 1 95.25 547 GLU A O 1
ATOM 4386 N N . GLU A 1 548 ? 27.562 -19.203 -4.961 1 95.25 548 GLU A N 1
ATOM 4387 C CA . GLU A 1 548 ? 28.703 -19.969 -5.449 1 95.25 548 GLU A CA 1
ATOM 4388 C C . GLU A 1 548 ? 28.359 -20.703 -6.75 1 95.25 548 GLU A C 1
ATOM 4390 O O . GLU A 1 548 ? 29.203 -20.828 -7.633 1 95.25 548 GLU A O 1
ATOM 4395 N N . ALA A 1 549 ? 27.141 -21.109 -6.871 1 95.56 549 ALA A N 1
ATOM 4396 C CA . ALA A 1 549 ? 26.688 -21.828 -8.062 1 95.56 549 ALA A CA 1
ATOM 4397 C C . ALA A 1 549 ? 26.391 -20.859 -9.203 1 95.56 549 ALA A C 1
ATOM 4399 O O . ALA A 1 549 ? 26.156 -21.297 -10.336 1 95.56 549 ALA A O 1
ATOM 4400 N N . GLY A 1 550 ? 26.359 -19.594 -8.93 1 94.94 550 GLY A N 1
ATOM 4401 C CA . GLY A 1 550 ? 26.141 -18.578 -9.953 1 94.94 550 GLY A CA 1
ATOM 4402 C C . GLY A 1 550 ? 24.672 -18.422 -10.312 1 94.94 550 GLY A C 1
ATOM 4403 O O . GLY A 1 550 ? 24.344 -17.922 -11.391 1 94.94 550 GLY A O 1
ATOM 4404 N N . TYR A 1 551 ? 23.75 -18.781 -9.414 1 96.38 551 TYR A N 1
ATOM 4405 C CA . TYR A 1 551 ? 22.328 -18.812 -9.734 1 96.38 551 TYR A CA 1
ATOM 4406 C C . TYR A 1 551 ? 21.734 -17.406 -9.805 1 96.38 551 TYR A C 1
ATOM 4408 O O . TYR A 1 551 ? 20.641 -17.219 -10.32 1 96.38 551 TYR A O 1
ATOM 4416 N N . ALA A 1 552 ? 22.484 -16.375 -9.289 1 95.38 552 ALA A N 1
ATOM 4417 C CA . ALA A 1 552 ? 22.047 -14.984 -9.391 1 95.38 552 ALA A CA 1
ATOM 4418 C C . ALA A 1 552 ? 22.984 -14.18 -10.273 1 95.38 552 ALA A C 1
ATOM 4420 O O . ALA A 1 552 ? 22.875 -12.953 -10.359 1 95.38 552 ALA A O 1
ATOM 4421 N N . ALA A 1 553 ? 23.953 -14.852 -10.844 1 94.75 553 ALA A N 1
ATOM 4422 C CA . ALA A 1 553 ? 24.891 -14.211 -11.766 1 94.75 553 ALA A CA 1
ATOM 4423 C C . ALA A 1 553 ? 24.344 -14.203 -13.188 1 94.75 553 ALA A C 1
ATOM 4425 O O . ALA A 1 553 ? 23.25 -14.695 -13.445 1 94.75 553 ALA A O 1
ATOM 4426 N N . ARG A 1 554 ? 25.094 -13.57 -14.031 1 94.31 554 ARG A N 1
ATOM 4427 C CA . ARG A 1 554 ? 24.75 -13.648 -15.445 1 94.31 554 ARG A CA 1
ATOM 4428 C C . ARG A 1 554 ? 24.656 -15.094 -15.914 1 94.31 554 ARG A C 1
ATOM 4430 O O . ARG A 1 554 ? 25.469 -15.93 -15.523 1 94.31 554 ARG A O 1
ATOM 4437 N N . PRO A 1 555 ? 23.594 -15.359 -16.688 1 93 555 PRO A N 1
ATOM 4438 C CA . PRO A 1 555 ? 23.484 -16.734 -17.172 1 93 555 PRO A CA 1
ATOM 4439 C C . PRO A 1 555 ? 24.734 -17.188 -17.953 1 93 555 PRO A C 1
ATOM 4441 O O . PRO A 1 555 ? 25.359 -16.375 -18.625 1 93 555 PRO A O 1
ATOM 4444 N N . PRO A 1 556 ? 25.031 -18.422 -17.812 1 92.88 556 PRO A N 1
ATOM 4445 C CA . PRO A 1 556 ? 26.172 -18.922 -18.594 1 92.88 556 PRO A CA 1
ATOM 4446 C C . PRO A 1 556 ? 25.922 -18.844 -20.094 1 92.88 556 PRO A C 1
ATOM 4448 O O . PRO A 1 556 ? 24.781 -18.812 -20.531 1 92.88 556 PRO A O 1
ATOM 4451 N N . ARG A 1 557 ? 26.906 -18.891 -20.891 1 90.12 557 ARG A N 1
ATOM 4452 C CA . ARG A 1 557 ? 26.844 -18.688 -22.328 1 90.12 557 ARG A CA 1
ATOM 4453 C C . ARG A 1 557 ? 26 -19.766 -23 1 90.12 557 ARG A C 1
ATOM 4455 O O . ARG A 1 557 ? 25.266 -19.5 -23.953 1 90.12 557 ARG A O 1
ATOM 4462 N N . TRP A 1 558 ? 26.109 -20.953 -22.547 1 89.5 558 TRP A N 1
ATOM 4463 C CA . TRP A 1 558 ? 25.422 -22.062 -23.188 1 89.5 558 TRP A CA 1
ATOM 4464 C C . TRP A 1 558 ? 23.906 -21.938 -23 1 89.5 558 TRP A C 1
ATOM 4466 O O . TRP A 1 558 ? 23.125 -22.562 -23.719 1 89.5 558 TRP A O 1
ATOM 4476 N N . ALA A 1 559 ? 23.469 -21.188 -22.047 1 88.06 559 ALA A N 1
ATOM 4477 C CA . ALA A 1 559 ? 22.062 -21 -21.734 1 88.06 559 ALA A CA 1
ATOM 4478 C C . ALA A 1 559 ? 21.344 -20.312 -22.891 1 88.06 559 ALA A C 1
ATOM 4480 O O . ALA A 1 559 ? 20.125 -20.469 -23.062 1 88.06 559 ALA A O 1
ATOM 4481 N N . GLU A 1 560 ? 22.016 -19.562 -23.703 1 85.94 560 GLU A N 1
ATOM 4482 C CA . GLU A 1 560 ? 21.438 -18.812 -24.812 1 85.94 560 GLU A CA 1
ATOM 4483 C C . GLU A 1 560 ? 20.859 -19.734 -25.875 1 85.94 560 GLU A C 1
ATOM 4485 O O . GLU A 1 560 ? 19.953 -19.359 -26.625 1 85.94 560 GLU A O 1
ATOM 4490 N N . ARG A 1 561 ? 21.266 -20.922 -25.875 1 82.12 561 ARG A N 1
ATOM 4491 C CA . ARG A 1 561 ? 20.859 -21.844 -26.938 1 82.12 561 ARG A CA 1
ATOM 4492 C C . ARG A 1 561 ? 19.766 -22.797 -26.453 1 82.12 561 ARG A C 1
ATOM 4494 O O . ARG A 1 561 ? 19.281 -23.625 -27.219 1 82.12 561 ARG A O 1
ATOM 4501 N N . LEU A 1 562 ? 19.359 -22.594 -25.312 1 87.62 562 LEU A N 1
ATOM 4502 C CA . LEU A 1 562 ? 18.406 -23.547 -24.719 1 87.62 562 LEU A CA 1
ATOM 4503 C C . LEU A 1 562 ? 17 -23.312 -25.266 1 87.62 562 LEU A C 1
ATOM 4505 O O . LEU A 1 562 ? 16.562 -22.172 -25.422 1 87.62 562 LEU A O 1
ATOM 4509 N N . LYS A 1 563 ? 16.375 -24.391 -25.703 1 84.25 563 LYS A N 1
ATOM 4510 C CA . LYS A 1 563 ? 14.984 -24.406 -26.156 1 84.25 563 LYS A CA 1
ATOM 4511 C C . LYS A 1 563 ? 14.156 -25.391 -25.312 1 84.25 563 LYS A C 1
ATOM 4513 O O . LYS A 1 563 ? 14.617 -26.484 -24.984 1 84.25 563 LYS A O 1
ATOM 4518 N N . VAL A 1 564 ? 13.039 -24.906 -24.875 1 84.75 564 VAL A N 1
ATOM 4519 C CA . VAL A 1 564 ? 12.117 -25.734 -24.109 1 84.75 564 VAL A CA 1
ATOM 4520 C C . VAL A 1 564 ? 10.836 -25.969 -24.906 1 84.75 564 VAL A C 1
ATOM 4522 O O . VAL A 1 564 ? 10.344 -25.047 -25.578 1 84.75 564 VAL A O 1
ATOM 4525 N N . SER A 1 565 ? 10.391 -27.25 -24.953 1 82.31 565 SER A N 1
ATOM 4526 C CA . SER A 1 565 ? 9.188 -27.578 -25.703 1 82.31 565 SER A CA 1
ATOM 4527 C C . SER A 1 565 ? 8.312 -28.562 -24.938 1 82.31 565 SER A C 1
ATOM 4529 O O . SER A 1 565 ? 8.648 -28.969 -23.812 1 82.31 565 SER A O 1
ATOM 4531 N N . CYS A 1 566 ? 7.152 -28.922 -25.547 1 75.5 566 CYS A N 1
ATOM 4532 C CA . CYS A 1 566 ? 6.203 -29.844 -24.922 1 75.5 566 CYS A CA 1
ATOM 4533 C C . CYS A 1 566 ? 6.754 -31.266 -24.891 1 75.5 566 CYS A C 1
ATOM 4535 O O . CYS A 1 566 ? 7.562 -31.641 -25.734 1 75.5 566 CYS A O 1
ATOM 4537 N N . SER A 1 567 ? 6.52 -31.969 -23.766 1 71.5 567 SER A N 1
ATOM 4538 C CA . SER A 1 567 ? 7 -33.344 -23.656 1 71.5 567 SER A CA 1
ATOM 4539 C C . SER A 1 567 ? 5.883 -34.344 -23.922 1 71.5 567 SER A C 1
ATOM 4541 O O . SER A 1 567 ? 5.895 -35.469 -23.391 1 71.5 567 SER A O 1
ATOM 4543 N N . SER A 1 568 ? 4.871 -33.906 -24.609 1 66.38 568 SER A N 1
ATOM 4544 C CA . SER A 1 568 ? 3.811 -34.875 -24.922 1 66.38 568 SER A CA 1
ATOM 4545 C C . SER A 1 568 ? 4.246 -35.844 -26.016 1 66.38 568 SER A C 1
ATOM 4547 O O . SER A 1 568 ? 5.121 -35.531 -26.828 1 66.38 568 SER A O 1
ATOM 4549 N N . MET B 1 1 ? -19.469 5.254 31.281 1 21.25 1 MET B N 1
ATOM 4550 C CA . MET B 1 1 ? -18.406 6.27 31.312 1 21.25 1 MET B CA 1
ATOM 4551 C C . MET B 1 1 ? -17.094 5.699 30.812 1 21.25 1 MET B C 1
ATOM 4553 O O . MET B 1 1 ? -16.375 5.023 31.547 1 21.25 1 MET B O 1
ATOM 4557 N N . TRP B 1 2 ? -17.094 5.125 29.688 1 22.39 2 TRP B N 1
ATOM 4558 C CA . TRP B 1 2 ? -16.281 4.125 29 1 22.39 2 TRP B CA 1
ATOM 4559 C C . TRP B 1 2 ? -14.875 4.656 28.734 1 22.39 2 TRP B C 1
ATOM 4561 O O . TRP B 1 2 ? -14.711 5.699 28.094 1 22.39 2 TRP B O 1
ATOM 4571 N N . ILE B 1 3 ? -14 4.555 29.75 1 23.56 3 ILE B N 1
ATOM 4572 C CA . ILE B 1 3 ? -12.555 4.758 29.781 1 23.56 3 ILE B CA 1
ATOM 4573 C C . ILE B 1 3 ? -11.938 4.234 28.484 1 23.56 3 ILE B C 1
ATOM 4575 O O . ILE B 1 3 ? -12.078 3.053 28.156 1 23.56 3 ILE B O 1
ATOM 4579 N N . ILE B 1 4 ? -12.023 5.027 27.438 1 28.06 4 ILE B N 1
ATOM 4580 C CA . ILE B 1 4 ? -11.242 4.691 26.266 1 28.06 4 ILE B CA 1
ATOM 4581 C C . ILE B 1 4 ? -9.906 4.086 26.688 1 28.06 4 ILE B C 1
ATOM 4583 O O . ILE B 1 4 ? -9.109 4.742 27.359 1 28.06 4 ILE B O 1
ATOM 4587 N N . ASP B 1 5 ? -9.852 2.828 26.922 1 22.42 5 ASP B N 1
ATOM 4588 C CA . ASP B 1 5 ? -8.766 1.959 27.375 1 22.42 5 ASP B CA 1
ATOM 4589 C C . ASP B 1 5 ? -7.438 2.367 26.75 1 22.42 5 ASP B C 1
ATOM 4591 O O . ASP B 1 5 ? -7.383 2.715 25.562 1 22.42 5 ASP B O 1
ATOM 4595 N N . ARG B 1 6 ? -6.555 2.893 27.531 1 26.62 6 ARG B N 1
ATOM 4596 C CA . ARG B 1 6 ? -5.113 3.102 27.453 1 26.62 6 ARG B CA 1
ATOM 4597 C C . ARG B 1 6 ? -4.438 1.968 26.703 1 26.62 6 ARG B C 1
ATOM 4599 O O . ARG B 1 6 ? -3.238 1.732 26.859 1 26.62 6 ARG B O 1
ATOM 4606 N N . ALA B 1 7 ? -5.293 1.067 26.172 1 25.03 7 ALA B N 1
ATOM 4607 C CA . ALA B 1 7 ? -4.613 -0.146 25.719 1 25.03 7 ALA B CA 1
ATOM 4608 C C . ALA B 1 7 ? -3.553 0.174 24.672 1 25.03 7 ALA B C 1
ATOM 4610 O O . ALA B 1 7 ? -2.541 -0.526 24.578 1 25.03 7 ALA B O 1
ATOM 4611 N N . PHE B 1 8 ? -3.805 0.856 23.625 1 26.47 8 PHE B N 1
ATOM 4612 C CA . PHE B 1 8 ? -2.805 0.327 22.703 1 26.47 8 PHE B CA 1
ATOM 4613 C C . PHE B 1 8 ? -1.399 0.709 23.156 1 26.47 8 PHE B C 1
ATOM 4615 O O . PHE B 1 8 ? -0.431 0.505 22.422 1 26.47 8 PHE B O 1
ATOM 4622 N N . VAL B 1 9 ? -1.183 1.745 24.062 1 25.78 9 VAL B N 1
ATOM 4623 C CA . VAL B 1 9 ? 0.257 1.83 24.281 1 25.78 9 VAL B CA 1
ATOM 4624 C C . VAL B 1 9 ? 0.776 0.501 24.828 1 25.78 9 VAL B C 1
ATOM 4626 O O . VAL B 1 9 ? 1.7 -0.09 24.266 1 25.78 9 VAL B O 1
ATOM 4629 N N . PHE B 1 10 ? 1.496 0.559 26.188 1 25.89 10 PHE B N 1
ATOM 4630 C CA . PHE B 1 10 ? 2.5 -0.329 26.766 1 25.89 10 PHE B CA 1
ATOM 4631 C C . PHE B 1 10 ? 1.872 -1.646 27.203 1 25.89 10 PHE B C 1
ATOM 4633 O O . PHE B 1 10 ? 1.953 -2.021 28.375 1 25.89 10 PHE B O 1
ATOM 4640 N N . ALA B 1 11 ? 0.687 -1.996 26.953 1 23.7 11 ALA B N 1
ATOM 4641 C CA . ALA B 1 11 ? 0.405 -3.273 27.594 1 23.7 11 ALA B CA 1
ATOM 4642 C C . ALA B 1 11 ? 1.37 -4.355 27.125 1 23.7 11 ALA B C 1
ATOM 4644 O O . ALA B 1 11 ? 1.234 -4.871 26 1 23.7 11 ALA B O 1
ATOM 4645 N N . LEU B 1 12 ? 2.746 -4.191 27.469 1 23.05 12 LEU B N 1
ATOM 4646 C CA . LEU B 1 12 ? 3.762 -5.238 27.484 1 23.05 12 LEU B CA 1
ATOM 4647 C C . LEU B 1 12 ? 3.26 -6.469 28.234 1 23.05 12 LEU B C 1
ATOM 4649 O O . LEU B 1 12 ? 3.215 -6.473 29.469 1 23.05 12 LEU B O 1
ATOM 4653 N N . VAL B 1 13 ? 2.068 -7.02 28.109 1 20.52 13 VAL B N 1
ATOM 4654 C CA . VAL B 1 13 ? 1.908 -8.297 28.797 1 20.52 13 VAL B CA 1
ATOM 4655 C C . VAL B 1 13 ? 3.193 -9.109 28.672 1 20.52 13 VAL B C 1
ATOM 4657 O O . VAL B 1 13 ? 3.943 -8.969 27.703 1 20.52 13 VAL B O 1
ATOM 4660 N N . ALA B 1 14 ? 3.494 -10.039 29.828 1 19.64 14 ALA B N 1
ATOM 4661 C CA . ALA B 1 14 ? 4.531 -10.992 30.219 1 19.64 14 ALA B CA 1
ATOM 4662 C C . ALA B 1 14 ? 4.848 -11.953 29.078 1 19.64 14 ALA B C 1
ATOM 4664 O O . ALA B 1 14 ? 3.953 -12.617 28.547 1 19.64 14 ALA B O 1
ATOM 4665 N N . ALA B 1 15 ? 5.883 -11.703 28.391 1 20.86 15 ALA B N 1
ATOM 4666 C CA . ALA B 1 15 ? 6.758 -12.508 27.531 1 20.86 15 ALA B CA 1
ATOM 4667 C C . ALA B 1 15 ? 6.918 -13.922 28.109 1 20.86 15 ALA B C 1
ATOM 4669 O O . ALA B 1 15 ? 7.52 -14.102 29.172 1 20.86 15 ALA B O 1
ATOM 4670 N N . SER B 1 16 ? 5.863 -14.812 28.016 1 19.12 16 SER B N 1
ATOM 4671 C CA . SER B 1 16 ? 6.145 -16.203 28.391 1 19.12 16 SER B CA 1
ATOM 4672 C C . SER B 1 16 ? 7.535 -16.625 27.922 1 19.12 16 SER B C 1
ATOM 4674 O O . SER B 1 16 ? 8.125 -15.984 27.047 1 19.12 16 SER B O 1
ATOM 4676 N N . SER B 1 17 ? 8.008 -17.812 28.438 1 19.44 17 SER B N 1
ATOM 4677 C CA . SER B 1 17 ? 9.281 -18.531 28.5 1 19.44 17 SER B CA 1
ATOM 4678 C C . SER B 1 17 ? 9.828 -18.828 27.109 1 19.44 17 SER B C 1
ATOM 4680 O O . SER B 1 17 ? 9.227 -19.562 26.344 1 19.44 17 SER B O 1
ATOM 4682 N N . PHE B 1 18 ? 10.203 -17.766 26.422 1 20.58 18 PHE B N 1
ATOM 4683 C CA . PHE B 1 18 ? 10.977 -18.047 25.219 1 20.58 18 PHE B CA 1
ATOM 4684 C C . PHE B 1 18 ? 12.016 -19.125 25.5 1 20.58 18 PHE B C 1
ATOM 4686 O O . PHE B 1 18 ? 12.875 -18.969 26.359 1 20.58 18 PHE B O 1
ATOM 4693 N N . THR B 1 19 ? 11.492 -20.359 25.453 1 20.31 19 THR B N 1
ATOM 4694 C CA . THR B 1 19 ? 12.539 -21.375 25.547 1 20.31 19 THR B CA 1
ATOM 4695 C C . THR B 1 19 ? 13.703 -21.047 24.609 1 20.31 19 THR B C 1
ATOM 4697 O O . THR B 1 19 ? 13.492 -20.797 23.422 1 20.31 19 THR B O 1
ATOM 4700 N N . PRO B 1 20 ? 14.742 -20.484 25.203 1 21.89 20 PRO B N 1
ATOM 4701 C CA . PRO B 1 20 ? 16 -20.172 24.516 1 21.89 20 PRO B CA 1
ATOM 4702 C C . PRO B 1 20 ? 16.391 -21.234 23.5 1 21.89 20 PRO B C 1
ATOM 4704 O O . PRO B 1 20 ? 16.422 -22.422 23.812 1 21.89 20 PRO B O 1
ATOM 4707 N N . VAL B 1 21 ? 15.695 -21.094 22.328 1 20.48 21 VAL B N 1
ATOM 4708 C CA . VAL B 1 21 ? 16.234 -22.062 21.391 1 20.48 21 VAL B CA 1
ATOM 4709 C C . VAL B 1 21 ? 17.766 -22.062 21.453 1 20.48 21 VAL B C 1
ATOM 4711 O O . VAL B 1 21 ? 18.391 -21 21.344 1 20.48 21 VAL B O 1
ATOM 4714 N N . TYR B 1 22 ? 18.328 -22.969 22.156 1 20.84 22 TYR B N 1
ATOM 4715 C CA . TYR B 1 22 ? 19.719 -23.344 22.281 1 20.84 22 TYR B CA 1
ATOM 4716 C C . TYR B 1 22 ? 20.453 -23.234 20.953 1 20.84 22 TYR B C 1
ATOM 4718 O O . TYR B 1 22 ? 20.016 -23.812 19.953 1 20.84 22 TYR B O 1
ATOM 4726 N N . VAL B 1 23 ? 20.797 -21.953 20.641 1 20.47 23 VAL B N 1
ATOM 4727 C CA . VAL B 1 23 ? 21.781 -21.766 19.578 1 20.47 23 VAL B CA 1
ATOM 4728 C C . VAL B 1 23 ? 22.797 -22.906 19.641 1 20.47 23 VAL B C 1
ATOM 4730 O O . VAL B 1 23 ? 23.438 -23.125 20.672 1 20.47 23 VAL B O 1
ATOM 4733 N N . LEU B 1 24 ? 22.5 -23.891 18.766 1 19.34 24 LEU B N 1
ATOM 4734 C CA . LEU B 1 24 ? 23.484 -24.953 18.562 1 19.34 24 LEU B CA 1
ATOM 4735 C C . LEU B 1 24 ? 24.891 -24.375 18.438 1 19.34 24 LEU B C 1
ATOM 4737 O O . LEU B 1 24 ? 25.125 -23.484 17.609 1 19.34 24 LEU B O 1
ATOM 4741 N N . ASP B 1 25 ? 25.562 -24.172 19.578 1 21.7 25 ASP B N 1
ATOM 4742 C CA . ASP B 1 25 ? 27 -23.922 19.797 1 21.7 25 ASP B CA 1
ATOM 4743 C C . ASP B 1 25 ? 27.844 -24.688 18.766 1 21.7 25 ASP B C 1
ATOM 4745 O O . ASP B 1 25 ? 27.812 -25.922 18.734 1 21.7 25 ASP B O 1
ATOM 4749 N N . PHE B 1 26 ? 27.828 -24.109 17.562 1 18.98 26 PHE B N 1
ATOM 4750 C CA . PHE B 1 26 ? 28.859 -24.734 16.734 1 18.98 26 PHE B CA 1
ATOM 4751 C C . PHE B 1 26 ? 30.188 -24.766 17.453 1 18.98 26 PHE B C 1
ATOM 4753 O O . PHE B 1 26 ? 30.719 -23.719 17.844 1 18.98 26 PHE B O 1
ATOM 4760 N N . CYS B 1 27 ? 30.422 -25.812 18.203 1 20.02 27 CYS B N 1
ATOM 4761 C CA . CYS B 1 27 ? 31.578 -26.328 18.922 1 20.02 27 CYS B CA 1
ATOM 4762 C C . CYS B 1 27 ? 32.812 -26.312 18.031 1 20.02 27 CYS B C 1
ATOM 4764 O O . CYS B 1 27 ? 32.938 -27.125 17.109 1 20.02 27 CYS B O 1
ATOM 4766 N N . GLN B 1 28 ? 33.219 -25 17.594 1 18.34 28 GLN B N 1
ATOM 4767 C CA . GLN B 1 28 ? 34.531 -25.125 17 1 18.34 28 GLN B CA 1
ATOM 4768 C C . GLN B 1 28 ? 35.469 -25.922 17.906 1 18.34 28 GLN B C 1
ATOM 4770 O O . GLN B 1 28 ? 35.5 -25.719 19.125 1 18.34 28 GLN B O 1
ATOM 4775 N N . ASN B 1 29 ? 36.156 -26.953 17.391 1 18.12 29 ASN B N 1
ATOM 4776 C CA . ASN B 1 29 ? 36.969 -28.047 17.922 1 18.12 29 ASN B CA 1
ATOM 4777 C C . ASN B 1 29 ? 38.25 -27.547 18.578 1 18.12 29 ASN B C 1
ATOM 4779 O O . ASN B 1 29 ? 39.094 -28.344 18.984 1 18.12 29 ASN B O 1
ATOM 4783 N N . THR B 1 30 ? 38.688 -26.219 18.359 1 18.62 30 THR B N 1
ATOM 4784 C CA . THR B 1 30 ? 40.125 -26.5 18.359 1 18.62 30 THR B CA 1
ATOM 4785 C C . THR B 1 30 ? 40.562 -27.047 19.719 1 18.62 30 THR B C 1
ATOM 4787 O O . THR B 1 30 ? 39.812 -26.953 20.703 1 18.62 30 THR B O 1
ATOM 4790 N N . ASP B 1 31 ? 41.875 -26.453 20.266 1 17.41 31 ASP B N 1
ATOM 4791 C CA . ASP B 1 31 ? 43.062 -27.125 20.766 1 17.41 31 ASP B CA 1
ATOM 4792 C C . ASP B 1 31 ? 42.875 -27.547 22.219 1 17.41 31 ASP B C 1
ATOM 4794 O O . ASP B 1 31 ? 41.969 -27.094 22.891 1 17.41 31 ASP B O 1
ATOM 4798 N N . ALA B 1 32 ? 44.219 -27.391 23.016 1 18.38 32 ALA B N 1
ATOM 4799 C CA . ALA B 1 32 ? 45.031 -28.328 23.781 1 18.38 32 ALA B CA 1
ATOM 4800 C C . ALA B 1 32 ? 44.5 -28.484 25.203 1 18.38 32 ALA B C 1
ATOM 4802 O O . ALA B 1 32 ? 44.25 -29.594 25.672 1 18.38 32 ALA B O 1
ATOM 4803 N N . ASP B 1 33 ? 45.188 -27.797 26.266 1 18.59 33 ASP B N 1
ATOM 4804 C CA . ASP B 1 33 ? 45.75 -28.344 27.484 1 18.59 33 ASP B CA 1
ATOM 4805 C C . ASP B 1 33 ? 44.75 -28.328 28.641 1 18.59 33 ASP B C 1
ATOM 4807 O O . ASP B 1 33 ? 44.125 -27.312 28.891 1 18.59 33 ASP B O 1
ATOM 4811 N N . CYS B 1 34 ? 44.438 -29.547 29.25 1 18.45 34 CYS B N 1
ATOM 4812 C CA . CYS B 1 34 ? 43.5 -30.219 30.141 1 18.45 34 CYS B CA 1
ATOM 4813 C C . CYS B 1 34 ? 43.656 -29.75 31.578 1 18.45 34 CYS B C 1
ATOM 4815 O O . CYS B 1 34 ? 43.125 -30.375 32.5 1 18.45 34 CYS B O 1
ATOM 4817 N N . HIS B 1 35 ? 44.531 -28.688 31.953 1 17.7 35 HIS B N 1
ATOM 4818 C CA . HIS B 1 35 ? 45.094 -29.078 33.25 1 17.7 35 HIS B CA 1
ATOM 4819 C C . HIS B 1 35 ? 43.969 -29.266 34.281 1 17.7 35 HIS B C 1
ATOM 4821 O O . HIS B 1 35 ? 42.875 -28.734 34.125 1 17.7 35 HIS B O 1
ATOM 4827 N N . ARG B 1 36 ? 44.406 -29.875 35.531 1 17.19 36 ARG B N 1
ATOM 4828 C CA . ARG B 1 36 ? 44.062 -30.875 36.531 1 17.19 36 ARG B CA 1
ATOM 4829 C C . ARG B 1 36 ? 43.094 -30.312 37.594 1 17.19 36 ARG B C 1
ATOM 4831 O O . ARG B 1 36 ? 42.156 -31 38.031 1 17.19 36 ARG B O 1
ATOM 4838 N N . HIS B 1 37 ? 43.219 -28.938 38 1 18.47 37 HIS B N 1
ATOM 4839 C CA . HIS B 1 37 ? 43.312 -28.969 39.469 1 18.47 37 HIS B CA 1
ATOM 4840 C C . HIS B 1 37 ? 41.938 -29.328 40.062 1 18.47 37 HIS B C 1
ATOM 4842 O O . HIS B 1 37 ? 40.906 -29.125 39.438 1 18.47 37 HIS B O 1
ATOM 4848 N N . ASP B 1 38 ? 41.875 -29.719 41.438 1 17 38 ASP B N 1
ATOM 4849 C CA . ASP B 1 38 ? 41.312 -30.656 42.406 1 17 38 ASP B CA 1
ATOM 4850 C C . ASP B 1 38 ? 39.969 -30.125 42.969 1 17 38 ASP B C 1
ATOM 4852 O O . ASP B 1 38 ? 39.094 -30.906 43.281 1 17 38 ASP B O 1
ATOM 4856 N N . ALA B 1 39 ? 40 -28.828 43.375 1 19.45 39 ALA B N 1
ATOM 4857 C CA . ALA B 1 39 ? 39.625 -28.734 44.781 1 19.45 39 ALA B CA 1
ATOM 4858 C C . ALA B 1 39 ? 38.188 -29.219 45 1 19.45 39 ALA B C 1
ATOM 4860 O O . ALA B 1 39 ? 37.938 -30.078 45.844 1 19.45 39 ALA B O 1
ATOM 4861 N N . ALA B 1 40 ? 37.406 -28.297 45.75 1 21.55 40 ALA B N 1
ATOM 4862 C CA . ALA B 1 40 ? 36.656 -28.406 47 1 21.55 40 ALA B CA 1
ATOM 4863 C C . ALA B 1 40 ? 35.219 -28.859 46.75 1 21.55 40 ALA B C 1
ATOM 4865 O O . ALA B 1 40 ? 34.688 -28.625 45.656 1 21.55 40 ALA B O 1
ATOM 4866 N N . SER B 1 41 ? 34.531 -29.5 47.719 1 20.58 41 SER B N 1
ATOM 4867 C CA . SER B 1 41 ? 33.469 -30.438 48.062 1 20.58 41 SER B CA 1
ATOM 4868 C C . SER B 1 41 ? 32.094 -29.812 47.906 1 20.58 41 SER B C 1
ATOM 4870 O O . SER B 1 41 ? 31.156 -30.188 48.625 1 20.58 41 SER B O 1
ATOM 4872 N N . ASN B 1 42 ? 31.891 -29.078 46.781 1 20.73 42 ASN B N 1
ATOM 4873 C CA . ASN B 1 42 ? 30.688 -28.281 46.562 1 20.73 42 ASN B CA 1
ATOM 4874 C C . ASN B 1 42 ? 29.438 -29.156 46.594 1 20.73 42 ASN B C 1
ATOM 4876 O O . ASN B 1 42 ? 29.156 -29.891 45.625 1 20.73 42 ASN B O 1
ATOM 4880 N N . ASN B 1 43 ? 29.078 -29.562 47.812 1 21.61 43 ASN B N 1
ATOM 4881 C CA . ASN B 1 43 ? 27.969 -30.5 48 1 21.61 43 ASN B CA 1
ATOM 4882 C C . ASN B 1 43 ? 26.672 -29.953 47.406 1 21.61 43 ASN B C 1
ATOM 4884 O O . ASN B 1 43 ? 25.578 -30.453 47.719 1 21.61 43 ASN B O 1
ATOM 4888 N N . GLN B 1 44 ? 26.734 -28.703 46.812 1 22.33 44 GLN B N 1
ATOM 4889 C CA . GLN B 1 44 ? 25.391 -28.141 46.875 1 22.33 44 GLN B CA 1
ATOM 4890 C C . GLN B 1 44 ? 24.359 -29.094 46.281 1 22.33 44 GLN B C 1
ATOM 4892 O O . GLN B 1 44 ? 24.688 -29.922 45.406 1 22.33 44 GLN B O 1
ATOM 4897 N N . PRO B 1 45 ? 23.078 -28.953 46.906 1 25 45 PRO B N 1
ATOM 4898 C CA . PRO B 1 45 ? 21.938 -29.859 46.812 1 25 45 PRO B CA 1
ATOM 4899 C C . PRO B 1 45 ? 21.516 -30.156 45.375 1 25 45 PRO B C 1
ATOM 4901 O O . PRO B 1 45 ? 21.891 -29.422 44.469 1 25 45 PRO B O 1
ATOM 4904 N N . SER B 1 46 ? 21.094 -31.422 45.219 1 23.58 46 SER B N 1
ATOM 4905 C CA . SER B 1 46 ? 20.656 -32.219 44.062 1 23.58 46 SER B CA 1
ATOM 4906 C C . SER B 1 46 ? 19.594 -31.5 43.25 1 23.58 46 SER B C 1
ATOM 4908 O O . SER B 1 46 ? 18.547 -31.125 43.781 1 23.58 46 SER B O 1
ATOM 4910 N N . PRO B 1 47 ? 20.109 -30.484 42.344 1 25.73 47 PRO B N 1
ATOM 4911 C CA . PRO B 1 47 ? 19.141 -29.734 41.562 1 25.73 47 PRO B CA 1
ATOM 4912 C C . PRO B 1 47 ? 18.078 -30.625 40.906 1 25.73 47 PRO B C 1
ATOM 4914 O O . PRO B 1 47 ? 18.406 -31.688 40.375 1 25.73 47 PRO B O 1
ATOM 4917 N N . GLN B 1 48 ? 16.938 -30.75 41.688 1 24.23 48 GLN B N 1
ATOM 4918 C CA . GLN B 1 48 ? 15.828 -31.516 41.156 1 24.23 48 GLN B CA 1
ATOM 4919 C C . GLN B 1 48 ? 15.672 -31.266 39.656 1 24.23 48 GLN B C 1
ATOM 4921 O O . GLN B 1 48 ? 15.75 -30.125 39.188 1 24.23 48 GLN B O 1
ATOM 4926 N N . THR B 1 49 ? 16.031 -32.312 38.906 1 23.84 49 THR B N 1
ATOM 4927 C CA . THR B 1 49 ? 15.961 -32.438 37.469 1 23.84 49 THR B CA 1
ATOM 4928 C C . THR B 1 49 ? 14.602 -31.984 36.938 1 23.84 49 THR B C 1
ATOM 4930 O O . THR B 1 49 ? 13.562 -32.531 37.312 1 23.84 49 THR B O 1
ATOM 4933 N N . VAL B 1 50 ? 14.336 -30.609 37.031 1 25.64 50 VAL B N 1
ATOM 4934 C CA . VAL B 1 50 ? 13.164 -30.234 36.25 1 25.64 50 VAL B CA 1
ATOM 4935 C C . VAL B 1 50 ? 13.102 -31.109 34.969 1 25.64 50 VAL B C 1
ATOM 4937 O O . VAL B 1 50 ? 13.984 -31.047 34.125 1 25.64 50 VAL B O 1
ATOM 4940 N N . LYS B 1 51 ? 12.594 -32.25 35.25 1 24.92 51 LYS B N 1
ATOM 4941 C CA . LYS B 1 51 ? 12.242 -33 34.062 1 24.92 51 LYS B CA 1
ATOM 4942 C C . LYS B 1 51 ? 11.758 -32.094 32.938 1 24.92 51 LYS B C 1
ATOM 4944 O O . LYS B 1 51 ? 10.781 -31.359 33.094 1 24.92 51 LYS B O 1
ATOM 4949 N N . SER B 1 52 ? 12.727 -31.516 32.312 1 27.5 52 SER B N 1
ATOM 4950 C CA . SER B 1 52 ? 12.383 -30.875 31.062 1 27.5 52 SER B CA 1
ATOM 4951 C C . SER B 1 52 ? 11.242 -31.594 30.359 1 27.5 52 SER B C 1
ATOM 4953 O O . SER B 1 52 ? 11.383 -32.75 29.969 1 27.5 52 SER B O 1
ATOM 4955 N N . ARG B 1 53 ? 10.109 -31.656 31.094 1 27.72 53 ARG B N 1
ATOM 4956 C CA . ARG B 1 53 ? 9.031 -32.125 30.234 1 27.72 53 ARG B CA 1
ATOM 4957 C C . ARG B 1 53 ? 9.266 -31.734 28.781 1 27.72 53 ARG B C 1
ATOM 4959 O O . ARG B 1 53 ? 9.078 -30.578 28.406 1 27.72 53 ARG B O 1
ATOM 4966 N N . TRP B 1 54 ? 10.469 -32.188 28.328 1 29.17 54 TRP B N 1
ATOM 4967 C CA . TRP B 1 54 ? 10.547 -32.219 26.875 1 29.17 54 TRP B CA 1
ATOM 4968 C C . TRP B 1 54 ? 9.18 -32.5 26.266 1 29.17 54 TRP B C 1
ATOM 4970 O O . TRP B 1 54 ? 8.562 -33.531 26.547 1 29.17 54 TRP B O 1
ATOM 4980 N N . ASN B 1 55 ? 8.289 -31.562 26.5 1 31.41 55 ASN B N 1
ATOM 4981 C CA . ASN B 1 55 ? 7.141 -31.656 25.609 1 31.41 55 ASN B CA 1
ATOM 4982 C C . ASN B 1 55 ? 7.457 -32.531 24.391 1 31.41 55 ASN B C 1
ATOM 4984 O O . ASN B 1 55 ? 8.344 -32.188 23.609 1 31.41 55 ASN B O 1
ATOM 4988 N N . ARG B 1 56 ? 7.547 -33.75 24.641 1 32.31 56 ARG B N 1
ATOM 4989 C CA . ARG B 1 56 ? 7.41 -34.594 23.469 1 32.31 56 ARG B CA 1
ATOM 4990 C C . ARG B 1 56 ? 6.598 -33.906 22.375 1 32.31 56 ARG B C 1
ATOM 4992 O O . ARG B 1 56 ? 5.387 -33.75 22.516 1 32.31 56 ARG B O 1
ATOM 4999 N N . ASN B 1 57 ? 6.984 -32.812 21.953 1 38.81 57 ASN B N 1
ATOM 5000 C CA . ASN B 1 57 ? 6.406 -32.469 20.656 1 38.81 57 ASN B CA 1
ATOM 5001 C C . ASN B 1 57 ? 5.969 -33.688 19.875 1 38.81 57 ASN B C 1
ATOM 5003 O O . ASN B 1 57 ? 6.793 -34.375 19.266 1 38.81 57 ASN B O 1
ATOM 5007 N N . VAL B 1 58 ? 5.238 -34.594 20.5 1 47.41 58 VAL B N 1
ATOM 5008 C CA . VAL B 1 58 ? 4.547 -35.656 19.781 1 47.41 58 VAL B CA 1
ATOM 5009 C C . VAL B 1 58 ? 4.379 -35.281 18.312 1 47.41 58 VAL B C 1
ATOM 5011 O O . VAL B 1 58 ? 3.703 -34.281 18 1 47.41 58 VAL B O 1
ATOM 5014 N N . SER B 1 59 ? 5.266 -35.5 17.547 1 60.97 59 SER B N 1
ATOM 5015 C CA . SER B 1 59 ? 5.301 -35.25 16.109 1 60.97 59 SER B CA 1
ATOM 5016 C C . SER B 1 59 ? 3.969 -35.594 15.461 1 60.97 59 SER B C 1
ATOM 5018 O O . SER B 1 59 ? 3.477 -36.719 15.602 1 60.97 59 SER B O 1
ATOM 5020 N N . HIS B 1 60 ? 2.963 -34.844 15.461 1 82.69 60 HIS B N 1
ATOM 5021 C CA . HIS B 1 60 ? 1.665 -34.938 14.805 1 82.69 60 HIS B CA 1
ATOM 5022 C C . HIS B 1 60 ? 1.802 -35.469 13.391 1 82.69 60 HIS B C 1
ATOM 5024 O O . HIS B 1 60 ? 0.806 -35.625 12.672 1 82.69 60 HIS B O 1
ATOM 5030 N N . LEU B 1 61 ? 3.012 -36.062 13.18 1 92.25 61 LEU B N 1
ATOM 5031 C CA . LEU B 1 61 ? 3.236 -36.594 11.836 1 92.25 61 LEU B CA 1
ATOM 5032 C C . LEU B 1 61 ? 3.062 -38.094 11.805 1 92.25 61 LEU B C 1
ATOM 5034 O O . LEU B 1 61 ? 3.34 -38.781 12.797 1 92.25 61 LEU B O 1
ATOM 5038 N N . LEU B 1 62 ? 2.576 -38.688 10.781 1 93.62 62 LEU B N 1
ATOM 5039 C CA . LEU B 1 62 ? 2.385 -40.094 10.57 1 93.62 62 LEU B CA 1
ATOM 5040 C C . LEU B 1 62 ? 3.707 -40.781 10.234 1 93.62 62 LEU B C 1
ATOM 5042 O O . LEU B 1 62 ? 4.457 -40.312 9.383 1 93.62 62 LEU B O 1
ATOM 5046 N N . HIS B 1 63 ? 3.98 -41.906 10.867 1 92.69 63 HIS B N 1
ATOM 5047 C CA . HIS B 1 63 ? 5.223 -42.625 10.656 1 92.69 63 HIS B CA 1
ATOM 5048 C C . HIS B 1 63 ? 4.977 -43.938 9.898 1 92.69 63 HIS B C 1
ATOM 5050 O O . HIS B 1 63 ? 5.922 -44.562 9.453 1 92.69 63 HIS B O 1
ATOM 5056 N N . ASP B 1 64 ? 3.734 -44.219 9.758 1 90.88 64 ASP B N 1
ATOM 5057 C CA . ASP B 1 64 ? 3.332 -45.438 9.047 1 90.88 64 ASP B CA 1
ATOM 5058 C C . ASP B 1 64 ? 2.447 -45.094 7.852 1 90.88 64 ASP B C 1
ATOM 5060 O O . ASP B 1 64 ? 1.354 -44.562 8.016 1 90.88 64 ASP B O 1
ATOM 5064 N N . LEU B 1 65 ? 2.865 -45.531 6.672 1 91.69 65 LEU B N 1
ATOM 5065 C CA . LEU B 1 65 ? 2.178 -45.188 5.426 1 91.69 65 LEU B CA 1
ATOM 5066 C C . LEU B 1 65 ? 0.814 -45.875 5.367 1 91.69 65 LEU B C 1
ATOM 5068 O O . LEU B 1 65 ? -0.078 -45.438 4.645 1 91.69 65 LEU B O 1
ATOM 5072 N N . ASP B 1 66 ? 0.686 -46.906 6.145 1 89.06 66 ASP B N 1
ATOM 5073 C CA . ASP B 1 66 ? -0.588 -47.625 6.168 1 89.06 66 ASP B CA 1
ATOM 5074 C C . ASP B 1 66 ? -1.676 -46.781 6.832 1 89.06 66 ASP B C 1
ATOM 5076 O O . ASP B 1 66 ? -2.867 -47.031 6.617 1 89.06 66 ASP B O 1
ATOM 5080 N N . GLN B 1 67 ? -1.237 -45.938 7.574 1 91.69 67 GLN B N 1
ATOM 5081 C CA . GLN B 1 67 ? -2.18 -45.062 8.266 1 91.69 67 GLN B CA 1
ATOM 5082 C C . GLN B 1 67 ? -2.555 -43.844 7.402 1 91.69 67 GLN B C 1
ATOM 5084 O O . GLN B 1 67 ? -3.525 -43.156 7.691 1 91.69 67 GLN B O 1
ATOM 5089 N N . PHE B 1 68 ? -1.84 -43.625 6.387 1 95.75 68 PHE B N 1
ATOM 5090 C CA . PHE B 1 68 ? -2.146 -42.562 5.453 1 95.75 68 PHE B CA 1
ATOM 5091 C C . PHE B 1 68 ? -3.275 -42.969 4.512 1 95.75 68 PHE B C 1
ATOM 5093 O O . PHE B 1 68 ? -3.072 -43.781 3.6 1 95.75 68 PHE B O 1
ATOM 5100 N N . LYS B 1 69 ? -4.453 -42.406 4.684 1 96.06 69 LYS B N 1
ATOM 5101 C CA . LYS B 1 69 ? -5.637 -42.812 3.926 1 96.06 69 LYS B CA 1
ATOM 5102 C C . LYS B 1 69 ? -6.18 -41.625 3.105 1 96.06 69 LYS B C 1
ATOM 5104 O O . LYS B 1 69 ? -6.23 -40.5 3.586 1 96.06 69 LYS B O 1
ATOM 5109 N N . VAL B 1 70 ? -6.512 -41.938 1.891 1 97.75 70 VAL B N 1
ATOM 5110 C CA . VAL B 1 70 ? -7.176 -40.969 1.032 1 97.75 70 VAL B CA 1
ATOM 5111 C C . VAL B 1 70 ? -8.617 -41.375 0.774 1 97.75 70 VAL B C 1
ATOM 5113 O O . VAL B 1 70 ? -8.992 -42.531 1.069 1 97.75 70 VAL B O 1
ATOM 5116 N N . SER B 1 71 ? -9.414 -40.438 0.321 1 97.75 71 SER B N 1
ATOM 5117 C CA . SER B 1 71 ? -10.812 -40.75 0.028 1 97.75 71 SER B CA 1
ATOM 5118 C C . SER B 1 71 ? -11.219 -40.219 -1.349 1 97.75 71 SER B C 1
ATOM 5120 O O . SER B 1 71 ? -10.82 -39.125 -1.746 1 97.75 71 SER B O 1
ATOM 5122 N N . CYS B 1 72 ? -11.953 -41.031 -2.053 1 96.94 72 CYS B N 1
ATOM 5123 C CA . CYS B 1 72 ? -12.492 -40.656 -3.352 1 96.94 72 CYS B CA 1
ATOM 5124 C C . CYS B 1 72 ? -14.008 -40.5 -3.287 1 96.94 72 CYS B C 1
ATOM 5126 O O . CYS B 1 72 ? -14.648 -40.188 -4.297 1 96.94 72 CYS B O 1
ATOM 5128 N N . ARG B 1 73 ? -14.57 -40.625 -2.162 1 95.5 73 ARG B N 1
ATOM 5129 C CA . ARG B 1 73 ? -16.016 -40.75 -1.971 1 95.5 73 ARG B CA 1
ATOM 5130 C C . ARG B 1 73 ? -16.734 -39.5 -2.42 1 95.5 73 ARG B C 1
ATOM 5132 O O . ARG B 1 73 ? -17.781 -39.562 -3.064 1 95.5 73 ARG B O 1
ATOM 5139 N N . LYS B 1 74 ? -16.219 -38.406 -2.07 1 95.25 74 LYS B N 1
ATOM 5140 C CA . LYS B 1 74 ? -16.875 -37.125 -2.381 1 95.25 74 LYS B CA 1
ATOM 5141 C C . LYS B 1 74 ? -17.094 -36.969 -3.885 1 95.25 74 LYS B C 1
ATOM 5143 O O . LYS B 1 74 ? -18.188 -36.594 -4.328 1 95.25 74 LYS B O 1
ATOM 5148 N N . LEU B 1 75 ? -16.062 -37.281 -4.699 1 95.94 75 LEU B N 1
ATOM 5149 C CA . LEU B 1 75 ? -16.172 -37.156 -6.148 1 95.94 75 LEU B CA 1
ATOM 5150 C C . LEU B 1 75 ? -17.031 -38.25 -6.73 1 95.94 75 LEU B C 1
ATOM 5152 O O . LEU B 1 75 ? -17.875 -38 -7.605 1 95.94 75 LEU B O 1
ATOM 5156 N N . ILE B 1 76 ? -16.891 -39.438 -6.238 1 96.5 76 ILE B N 1
ATOM 5157 C CA . ILE B 1 76 ? -17.594 -40.625 -6.754 1 96.5 76 ILE B CA 1
ATOM 5158 C C . ILE B 1 76 ? -19.094 -40.469 -6.461 1 96.5 76 ILE B C 1
ATOM 5160 O O . ILE B 1 76 ? -19.938 -40.875 -7.285 1 96.5 76 ILE B O 1
ATOM 5164 N N . GLU B 1 77 ? -19.375 -39.906 -5.348 1 96.44 77 GLU B N 1
ATOM 5165 C CA . GLU B 1 77 ? -20.781 -39.75 -4.969 1 96.44 77 GLU B CA 1
ATOM 5166 C C . GLU B 1 77 ? -21.406 -38.562 -5.656 1 96.44 77 GLU B C 1
ATOM 5168 O O . GLU B 1 77 ? -22.625 -38.5 -5.867 1 96.44 77 GLU B O 1
ATOM 5173 N N . SER B 1 78 ? -20.641 -37.625 -5.996 1 96.5 78 SER B N 1
ATOM 5174 C CA . SER B 1 78 ? -21.156 -36.375 -6.531 1 96.5 78 SER B CA 1
ATOM 5175 C C . SER B 1 78 ? -21.391 -36.469 -8.031 1 96.5 78 SER B C 1
ATOM 5177 O O . SER B 1 78 ? -22.25 -35.781 -8.578 1 96.5 78 SER B O 1
ATOM 5179 N N . PHE B 1 79 ? -20.641 -37.375 -8.727 1 97.62 79 PHE B N 1
ATOM 5180 C CA . PHE B 1 79 ? -20.688 -37.344 -10.188 1 97.62 79 PHE B CA 1
ATOM 5181 C C . PHE B 1 79 ? -20.875 -38.75 -10.75 1 97.62 79 PHE B C 1
ATOM 5183 O O . PHE B 1 79 ? -20.359 -39.719 -10.195 1 97.62 79 PHE B O 1
ATOM 5190 N N . PRO B 1 80 ? -21.594 -38.844 -11.906 1 95.81 80 PRO B N 1
ATOM 5191 C CA . PRO B 1 80 ? -21.656 -40.156 -12.586 1 95.81 80 PRO B CA 1
ATOM 5192 C C . PRO B 1 80 ? -20.297 -40.594 -13.125 1 95.81 80 PRO B C 1
ATOM 5194 O O . PRO B 1 80 ? -19.516 -39.781 -13.617 1 95.81 80 PRO B O 1
ATOM 5197 N N . LEU B 1 81 ? -20.047 -41.875 -13.094 1 95.88 81 LEU B N 1
ATOM 5198 C CA . LEU B 1 81 ? -18.797 -42.469 -13.555 1 95.88 81 LEU B CA 1
ATOM 5199 C C . LEU B 1 81 ? -18.984 -43.188 -14.883 1 95.88 81 LEU B C 1
ATOM 5201 O O . LEU B 1 81 ? -20.078 -43.688 -15.18 1 95.88 81 LEU B O 1
ATOM 5205 N N . ASP B 1 82 ? -17.875 -43.156 -15.625 1 95.25 82 ASP B N 1
ATOM 5206 C CA . ASP B 1 82 ? -17.812 -43.969 -16.844 1 95.25 82 ASP B CA 1
ATOM 5207 C C . ASP B 1 82 ? -18.125 -45.438 -16.547 1 95.25 82 ASP B C 1
ATOM 5209 O O . ASP B 1 82 ? -17.5 -46.031 -15.672 1 95.25 82 ASP B O 1
ATOM 5213 N N . GLU B 1 83 ? -19 -46.031 -17.312 1 91.56 83 GLU B N 1
ATOM 5214 C CA . GLU B 1 83 ? -19.438 -47.406 -17.062 1 91.56 83 GLU B CA 1
ATOM 5215 C C . GLU B 1 83 ? -18.484 -48.406 -17.703 1 91.56 83 GLU B C 1
ATOM 5217 O O . GLU B 1 83 ? -18.5 -49.594 -17.359 1 91.56 83 GLU B O 1
ATOM 5222 N N . VAL B 1 84 ? -17.781 -47.938 -18.594 1 91.56 84 VAL B N 1
ATOM 5223 C CA . VAL B 1 84 ? -16.844 -48.812 -19.297 1 91.56 84 VAL B CA 1
ATOM 5224 C C . VAL B 1 84 ? -15.57 -48.969 -18.5 1 91.56 84 VAL B C 1
ATOM 5226 O O . VAL B 1 84 ? -14.961 -47.969 -18.078 1 91.56 84 VAL B O 1
ATOM 5229 N N . ASP B 1 85 ? -15.227 -50.188 -18.344 1 86.19 85 ASP B N 1
ATOM 5230 C CA . ASP B 1 85 ? -14.008 -50.469 -17.594 1 86.19 85 ASP B CA 1
ATOM 5231 C C . ASP B 1 85 ? -12.797 -50.562 -18.531 1 86.19 85 ASP B C 1
ATOM 5233 O O . ASP B 1 85 ? -12.945 -50.844 -19.719 1 86.19 85 ASP B O 1
ATOM 5237 N N . GLY B 1 86 ? -11.641 -50.281 -17.984 1 84.88 86 GLY B N 1
ATOM 5238 C CA . GLY B 1 86 ? -10.406 -50.438 -18.734 1 84.88 86 GLY B CA 1
ATOM 5239 C C . GLY B 1 86 ? -9.742 -49.094 -19.062 1 84.88 86 GLY B C 1
ATOM 5240 O O . GLY B 1 86 ? -10.398 -48.062 -19.094 1 84.88 86 GLY B O 1
ATOM 5241 N N . ASN B 1 87 ? -8.484 -49.188 -19.422 1 86.81 87 ASN B N 1
ATOM 5242 C CA . ASN B 1 87 ? -7.672 -48 -19.656 1 86.81 87 ASN B CA 1
ATOM 5243 C C . ASN B 1 87 ? -7.547 -47.688 -21.141 1 86.81 87 ASN B C 1
ATOM 5245 O O . ASN B 1 87 ? -6.785 -46.812 -21.547 1 86.81 87 ASN B O 1
ATOM 5249 N N . PHE B 1 88 ? -8.32 -48.281 -21.984 1 90.94 88 PHE B N 1
ATOM 5250 C CA . PHE B 1 88 ? -8.18 -48.062 -23.422 1 90.94 88 PHE B CA 1
ATOM 5251 C C . PHE B 1 88 ? -8.82 -46.75 -23.812 1 90.94 88 PHE B C 1
ATOM 5253 O O . PHE B 1 88 ? -9.828 -46.344 -23.234 1 90.94 88 PHE B O 1
ATOM 5260 N N . VAL B 1 89 ? -8.297 -46.156 -24.812 1 94 89 VAL B N 1
ATOM 5261 C CA . VAL B 1 89 ? -8.711 -44.844 -25.266 1 94 89 VAL B CA 1
ATOM 5262 C C . VAL B 1 89 ? -10.117 -44.938 -25.859 1 94 89 VAL B C 1
ATOM 5264 O O . VAL B 1 89 ? -10.422 -45.844 -26.641 1 94 89 VAL B O 1
ATOM 5267 N N . ARG B 1 90 ? -10.992 -44 -25.453 1 95.25 90 ARG B N 1
ATOM 5268 C CA . ARG B 1 90 ? -12.359 -43.938 -25.953 1 95.25 90 ARG B CA 1
ATOM 5269 C C . ARG B 1 90 ? -12.992 -42.594 -25.688 1 95.25 90 ARG B C 1
ATOM 5271 O O . ARG B 1 90 ? -12.461 -41.781 -24.906 1 95.25 90 ARG B O 1
ATOM 5278 N N . THR B 1 91 ? -14.055 -42.375 -26.438 1 95.31 91 THR B N 1
ATOM 5279 C CA . THR B 1 91 ? -14.867 -41.188 -26.172 1 95.31 91 THR B CA 1
ATOM 5280 C C . THR B 1 91 ? -15.867 -41.469 -25.047 1 95.31 91 THR B C 1
ATOM 5282 O O . THR B 1 91 ? -16.547 -42.5 -25.047 1 95.31 91 THR B O 1
ATOM 5285 N N . VAL B 1 92 ? -15.898 -40.625 -24.078 1 96.06 92 VAL B N 1
ATOM 5286 C CA . VAL B 1 92 ? -16.75 -40.781 -22.906 1 96.06 92 VAL B CA 1
ATOM 5287 C C . VAL B 1 92 ? -17.781 -39.656 -22.875 1 96.06 92 VAL B C 1
ATOM 5289 O O . VAL B 1 92 ? -17.469 -38.5 -23.203 1 96.06 92 VAL B O 1
ATOM 5292 N N . LYS B 1 93 ? -19.031 -40 -22.578 1 94.88 93 LYS B N 1
ATOM 5293 C CA . LYS B 1 93 ? -20.109 -39 -22.531 1 94.88 93 LYS B CA 1
ATOM 5294 C C . LYS B 1 93 ? -20.875 -39.125 -21.219 1 94.88 93 LYS B C 1
ATOM 5296 O O . LYS B 1 93 ? -20.938 -40.188 -20.609 1 94.88 93 LYS B O 1
ATOM 5301 N N . ASN B 1 94 ? -21.344 -38.031 -20.734 1 95.88 94 ASN B N 1
ATOM 5302 C CA . ASN B 1 94 ? -22.297 -37.938 -19.641 1 95.88 94 ASN B CA 1
ATOM 5303 C C . ASN B 1 94 ? -21.656 -38.312 -18.312 1 95.88 94 ASN B C 1
ATOM 5305 O O . ASN B 1 94 ? -22.344 -38.719 -17.375 1 95.88 94 ASN B O 1
ATOM 5309 N N . CYS B 1 95 ? -20.359 -38.312 -18.281 1 96.5 95 CYS B N 1
ATOM 5310 C CA . CYS B 1 95 ? -19.641 -38.5 -17.031 1 96.5 95 CYS B CA 1
ATOM 5311 C C . CYS B 1 95 ? -18.391 -37.625 -16.984 1 96.5 95 CYS B C 1
ATOM 5313 O O . CYS B 1 95 ? -17.922 -37.156 -18.016 1 96.5 95 CYS B O 1
ATOM 5315 N N . LEU B 1 96 ? -17.922 -37.438 -15.781 1 97.38 96 LEU B N 1
ATOM 5316 C CA . LEU B 1 96 ? -16.75 -36.562 -15.602 1 97.38 96 LEU B CA 1
ATOM 5317 C C . LEU B 1 96 ? -15.5 -37.406 -15.32 1 97.38 96 LEU B C 1
ATOM 5319 O O . LEU B 1 96 ? -14.383 -36.938 -15.484 1 97.38 96 LEU B O 1
ATOM 5323 N N . PHE B 1 97 ? -15.727 -38.688 -14.898 1 98 97 PHE B N 1
ATOM 5324 C CA . PHE B 1 97 ? -14.594 -39.469 -14.461 1 98 97 PHE B CA 1
ATOM 5325 C C . PHE B 1 97 ? -14.695 -40.906 -14.992 1 98 97 PHE B C 1
ATOM 5327 O O . PHE B 1 97 ? -15.797 -41.438 -15.172 1 98 97 PHE B O 1
ATOM 5334 N N . SER B 1 98 ? -13.523 -41.438 -15.281 1 97.81 98 SER B N 1
ATOM 5335 C CA . SER B 1 98 ? -13.375 -42.875 -15.555 1 97.81 98 SER B CA 1
ATOM 5336 C C . SER B 1 98 ? -12.508 -43.531 -14.5 1 97.81 98 SER B C 1
ATOM 5338 O O . SER B 1 98 ? -11.461 -43 -14.109 1 97.81 98 SER B O 1
ATOM 5340 N N . LYS B 1 99 ? -13 -44.625 -14.016 1 96.06 99 LYS B N 1
ATOM 5341 C CA . LYS B 1 99 ? -12.125 -45.438 -13.156 1 96.06 99 LYS B CA 1
ATOM 5342 C C . LYS B 1 99 ? -10.945 -46 -13.938 1 96.06 99 LYS B C 1
ATOM 5344 O O . LYS B 1 99 ? -11.125 -46.531 -15.039 1 96.06 99 LYS B O 1
ATOM 5349 N N . CYS B 1 100 ? -9.781 -45.781 -13.414 1 94.38 100 CYS B N 1
ATOM 5350 C CA . CYS B 1 100 ? -8.578 -46.219 -14.125 1 94.38 100 CYS B CA 1
ATOM 5351 C C . CYS B 1 100 ? -7.434 -46.469 -13.148 1 94.38 100 CYS B C 1
ATOM 5353 O O . CYS B 1 100 ? -7.102 -45.625 -12.336 1 94.38 100 CYS B O 1
ATOM 5355 N N . ILE B 1 101 ? -6.781 -47.594 -13.305 1 95.19 101 ILE B N 1
ATOM 5356 C CA . ILE B 1 101 ? -5.688 -47.969 -12.422 1 95.19 101 ILE B CA 1
ATOM 5357 C C . ILE B 1 101 ? -4.355 -47.531 -13.031 1 95.19 101 ILE B C 1
ATOM 5359 O O . ILE B 1 101 ? -4.117 -47.75 -14.219 1 95.19 101 ILE B O 1
ATOM 5363 N N . PRO B 1 102 ? -3.488 -46.938 -12.242 1 97.06 102 PRO B N 1
ATOM 5364 C CA . PRO B 1 102 ? -2.172 -46.562 -12.766 1 97.06 102 PRO B CA 1
ATOM 5365 C C . PRO B 1 102 ? -1.34 -47.75 -13.203 1 97.06 102 PRO B C 1
ATOM 5367 O O . PRO B 1 102 ? -1.527 -48.875 -12.695 1 97.06 102 PRO B O 1
ATOM 5370 N N . THR B 1 103 ? -0.529 -47.5 -14.156 1 96.06 103 THR B N 1
ATOM 5371 C CA . THR B 1 103 ? 0.473 -48.469 -14.57 1 96.06 103 THR B CA 1
ATOM 5372 C C . THR B 1 103 ? 1.842 -48.094 -14 1 96.06 103 THR B C 1
ATOM 5374 O O . THR B 1 103 ? 2.377 -47.031 -14.266 1 96.06 103 THR B O 1
ATOM 5377 N N . PRO B 1 104 ? 2.383 -49 -13.242 1 93.44 104 PRO B N 1
ATOM 5378 C CA . PRO B 1 104 ? 3.672 -48.688 -12.625 1 93.44 104 PRO B CA 1
ATOM 5379 C C . PRO B 1 104 ? 4.797 -48.531 -13.641 1 93.44 104 PRO B C 1
ATOM 5381 O O . PRO B 1 104 ? 4.742 -49.125 -14.727 1 93.44 104 PRO B O 1
ATOM 5384 N N . LEU B 1 105 ? 5.789 -47.781 -13.266 1 94.69 105 LEU B N 1
ATOM 5385 C CA . LEU B 1 105 ? 7.008 -47.688 -14.055 1 94.69 105 LEU B CA 1
ATOM 5386 C C . LEU B 1 105 ? 7.746 -49.031 -14.078 1 94.69 105 LEU B C 1
ATOM 5388 O O . LEU B 1 105 ? 7.738 -49.75 -13.094 1 94.69 105 LEU B O 1
ATOM 5392 N N . LYS B 1 106 ? 8.367 -49.188 -15.117 1 93.81 106 LYS B N 1
ATOM 5393 C CA . LYS B 1 106 ? 9.141 -50.438 -15.25 1 93.81 106 LYS B CA 1
ATOM 5394 C C . LYS B 1 106 ? 10.602 -50.188 -14.867 1 93.81 106 LYS B C 1
ATOM 5396 O O . LYS B 1 106 ? 11.094 -49.062 -14.914 1 93.81 106 LYS B O 1
ATOM 5401 N N . GLY B 1 107 ? 11.258 -51.344 -14.422 1 92.12 107 GLY B N 1
ATOM 5402 C CA . GLY B 1 107 ? 12.672 -51.25 -14.07 1 92.12 107 GLY B CA 1
ATOM 5403 C C . GLY B 1 107 ? 12.898 -50.75 -12.664 1 92.12 107 GLY B C 1
ATOM 5404 O O . GLY B 1 107 ? 11.953 -50.594 -11.883 1 92.12 107 GLY B O 1
ATOM 5405 N N . PRO B 1 108 ? 14.211 -50.531 -12.375 1 94.69 108 PRO B N 1
ATOM 5406 C CA . PRO B 1 108 ? 14.531 -50 -11.039 1 94.69 108 PRO B CA 1
ATOM 5407 C C . PRO B 1 108 ? 13.984 -48.594 -10.805 1 94.69 108 PRO B C 1
ATOM 5409 O O . PRO B 1 108 ? 14.125 -47.719 -11.664 1 94.69 108 PRO B O 1
ATOM 5412 N N . LEU B 1 109 ? 13.352 -48.469 -9.695 1 95.62 109 LEU B N 1
ATOM 5413 C CA . LEU B 1 109 ? 12.781 -47.188 -9.312 1 95.62 109 LEU B CA 1
ATOM 5414 C C . LEU B 1 109 ? 13.742 -46.406 -8.414 1 95.62 109 LEU B C 1
ATOM 5416 O O . LEU B 1 109 ? 14.422 -47 -7.57 1 95.62 109 LEU B O 1
ATOM 5420 N N . ARG B 1 110 ? 13.82 -45.094 -8.648 1 96.81 110 ARG B N 1
ATOM 5421 C CA . ARG B 1 110 ? 14.609 -44.219 -7.797 1 96.81 110 ARG B CA 1
ATOM 5422 C C . ARG B 1 110 ? 13.805 -42.969 -7.414 1 96.81 110 ARG B C 1
ATOM 5424 O O . ARG B 1 110 ? 13.109 -42.406 -8.25 1 96.81 110 ARG B O 1
ATOM 5431 N N . LEU B 1 111 ? 13.891 -42.688 -6.145 1 97.25 111 LEU B N 1
ATOM 5432 C CA . LEU B 1 111 ? 13.297 -41.438 -5.668 1 97.25 111 LEU B CA 1
ATOM 5433 C C . LEU B 1 111 ? 14.234 -40.281 -5.926 1 97.25 111 LEU B C 1
ATOM 5435 O O . LEU B 1 111 ? 15.227 -40.094 -5.211 1 97.25 111 LEU B O 1
ATOM 5439 N N . ALA B 1 112 ? 13.93 -39.469 -6.906 1 97.56 112 ALA B N 1
ATOM 5440 C CA . ALA B 1 112 ? 14.812 -38.375 -7.344 1 97.56 112 ALA B CA 1
ATOM 5441 C C . ALA B 1 112 ? 14.688 -37.156 -6.422 1 97.56 112 ALA B C 1
ATOM 5443 O O . ALA B 1 112 ? 15.664 -36.438 -6.211 1 97.56 112 ALA B O 1
ATOM 5444 N N . ALA B 1 113 ? 13.445 -36.875 -5.93 1 97.88 113 ALA B N 1
ATOM 5445 C CA . ALA B 1 113 ? 13.242 -35.719 -5.086 1 97.88 113 ALA B CA 1
ATOM 5446 C C . ALA B 1 113 ? 11.969 -35.844 -4.254 1 97.88 113 ALA B C 1
ATOM 5448 O O . ALA B 1 113 ? 11.039 -36.562 -4.652 1 97.88 113 ALA B O 1
ATOM 5449 N N . VAL B 1 114 ? 11.961 -35.219 -3.119 1 98.06 114 VAL B N 1
ATOM 5450 C CA . VAL B 1 114 ? 10.805 -35.094 -2.242 1 98.06 114 VAL B CA 1
ATOM 5451 C C . VAL B 1 114 ? 10.719 -33.688 -1.657 1 98.06 114 VAL B C 1
ATOM 5453 O O . VAL B 1 114 ? 11.742 -33.094 -1.336 1 98.06 114 VAL B O 1
ATOM 5456 N N . SER B 1 115 ? 9.539 -33.219 -1.608 1 98.56 115 SER B N 1
ATOM 5457 C CA . SER B 1 115 ? 9.328 -31.922 -0.957 1 98.56 115 SER B CA 1
ATOM 5458 C C . SER B 1 115 ? 9 -32.094 0.523 1 98.56 115 SER B C 1
ATOM 5460 O O . SER B 1 115 ? 7.898 -32.5 0.877 1 98.56 115 SER B O 1
ATOM 5462 N N . LYS B 1 116 ? 9.914 -31.734 1.37 1 97.25 116 LYS B N 1
ATOM 5463 C CA . LYS B 1 116 ? 9.719 -31.859 2.811 1 97.25 116 LYS B CA 1
ATOM 5464 C C . LYS B 1 116 ? 8.492 -31.078 3.27 1 97.25 116 LYS B C 1
ATOM 5466 O O . LYS B 1 116 ? 7.711 -31.562 4.094 1 97.25 116 LYS B O 1
ATOM 5471 N N . ASP B 1 117 ? 8.375 -29.891 2.715 1 97.44 117 ASP B N 1
ATOM 5472 C CA . ASP B 1 117 ? 7.246 -29.047 3.082 1 97.44 117 ASP B CA 1
ATOM 5473 C C . ASP B 1 117 ? 5.918 -29.734 2.779 1 97.44 117 ASP B C 1
ATOM 5475 O O . ASP B 1 117 ? 5 -29.703 3.604 1 97.44 117 ASP B O 1
ATOM 5479 N N . VAL B 1 118 ? 5.809 -30.359 1.662 1 98.56 118 VAL B N 1
ATOM 5480 C CA . VAL B 1 118 ? 4.57 -31.031 1.269 1 98.56 118 VAL B CA 1
ATOM 5481 C C . VAL B 1 118 ? 4.359 -32.281 2.115 1 98.56 118 VAL B C 1
ATOM 5483 O O . VAL B 1 118 ? 3.268 -32.5 2.639 1 98.56 118 VAL B O 1
ATOM 5486 N N . ILE B 1 119 ? 5.379 -33.062 2.283 1 98.38 119 ILE B N 1
ATOM 5487 C CA . ILE B 1 119 ? 5.301 -34.312 2.99 1 98.38 119 ILE B CA 1
ATOM 5488 C C . ILE B 1 119 ? 4.875 -34.094 4.438 1 98.38 119 ILE B C 1
ATOM 5490 O O . ILE B 1 119 ? 3.965 -34.75 4.941 1 98.38 119 ILE B O 1
ATOM 5494 N N . GLU B 1 120 ? 5.406 -33.094 5.043 1 97.62 120 GLU B N 1
ATOM 5495 C CA . GLU B 1 120 ? 5.168 -32.875 6.469 1 97.62 120 GLU B CA 1
ATOM 5496 C C . GLU B 1 120 ? 3.984 -31.953 6.707 1 97.62 120 GLU B C 1
ATOM 5498 O O . GLU B 1 120 ? 3.143 -32.219 7.566 1 97.62 120 GLU B O 1
ATOM 5503 N N . GLU B 1 121 ? 3.947 -30.859 5.93 1 97 121 GLU B N 1
ATOM 5504 C CA . GLU B 1 121 ? 3.01 -29.797 6.262 1 97 121 GLU B CA 1
ATOM 5505 C C . GLU B 1 121 ? 1.669 -30 5.562 1 97 121 GLU B C 1
ATOM 5507 O O . GLU B 1 121 ? 0.648 -29.469 6 1 97 121 GLU B O 1
ATOM 5512 N N . ILE B 1 122 ? 1.644 -30.75 4.535 1 98.19 122 ILE B N 1
ATOM 5513 C CA . ILE B 1 122 ? 0.393 -30.953 3.809 1 98.19 122 ILE B CA 1
ATOM 5514 C C . ILE B 1 122 ? -0.104 -32.375 4.004 1 98.19 122 ILE B C 1
ATOM 5516 O O . ILE B 1 122 ? -1.268 -32.594 4.352 1 98.19 122 ILE B O 1
ATOM 5520 N N . LEU B 1 123 ? 0.79 -33.344 3.932 1 98.25 123 LEU B N 1
ATOM 5521 C CA . LEU B 1 123 ? 0.376 -34.719 3.969 1 98.25 123 LEU B CA 1
ATOM 5522 C C . LEU B 1 123 ? 0.511 -35.312 5.375 1 98.25 123 LEU B C 1
ATOM 5524 O O . LEU B 1 123 ? 0.131 -36.438 5.625 1 98.25 123 LEU B O 1
ATOM 5528 N N . ASP B 1 124 ? 1.083 -34.594 6.301 1 97.75 124 ASP B N 1
ATOM 5529 C CA . ASP B 1 124 ? 1.216 -34.969 7.703 1 97.75 124 ASP B CA 1
ATOM 5530 C C . ASP B 1 124 ? 2.053 -36.25 7.844 1 97.75 124 ASP B C 1
ATOM 5532 O O . ASP B 1 124 ? 1.784 -37.094 8.711 1 97.75 124 ASP B O 1
ATOM 5536 N N . LEU B 1 125 ? 2.963 -36.438 6.938 1 97.44 125 LEU B N 1
ATOM 5537 C CA . LEU B 1 125 ? 3.852 -37.594 6.973 1 97.44 125 LEU B CA 1
ATOM 5538 C C . LEU B 1 125 ? 5.227 -37.219 7.5 1 97.44 125 LEU B C 1
ATOM 5540 O O . LEU B 1 125 ? 5.699 -36.094 7.266 1 97.44 125 LEU B O 1
ATOM 5544 N N . ASP B 1 126 ? 5.773 -38.125 8.211 1 96.62 126 ASP B N 1
ATOM 5545 C CA . ASP B 1 126 ? 7.168 -37.938 8.609 1 96.62 126 ASP B CA 1
ATOM 5546 C C . ASP B 1 126 ? 8.117 -38.188 7.441 1 96.62 126 ASP B C 1
ATOM 5548 O O . ASP B 1 126 ? 7.91 -39.125 6.668 1 96.62 126 ASP B O 1
ATOM 5552 N N . MET B 1 127 ? 9.164 -37.469 7.363 1 95.56 127 MET B N 1
ATOM 5553 C CA . MET B 1 127 ? 10.117 -37.594 6.266 1 95.56 127 MET B CA 1
ATOM 5554 C C . MET B 1 127 ? 10.734 -39 6.242 1 95.56 127 MET B C 1
ATOM 5556 O O . MET B 1 127 ? 11.156 -39.469 5.191 1 95.56 127 MET B O 1
ATOM 5560 N N . ALA B 1 128 ? 10.742 -39.625 7.309 1 95.38 128 ALA B N 1
ATOM 5561 C CA . ALA B 1 128 ? 11.344 -40.938 7.414 1 95.38 128 ALA B CA 1
ATOM 5562 C C . ALA B 1 128 ? 10.617 -41.938 6.527 1 95.38 128 ALA B C 1
ATOM 5564 O O . ALA B 1 128 ? 11.219 -42.906 6.023 1 95.38 128 ALA B O 1
ATOM 5565 N N . VAL B 1 129 ? 9.391 -41.719 6.293 1 95.56 129 VAL B N 1
ATOM 5566 C CA . VAL B 1 129 ? 8.594 -42.656 5.504 1 95.56 129 VAL B CA 1
ATOM 5567 C C . VAL B 1 129 ? 9.078 -42.656 4.059 1 95.56 129 VAL B C 1
ATOM 5569 O O . VAL B 1 129 ? 8.891 -43.625 3.334 1 95.56 129 VAL B O 1
ATOM 5572 N N . THR B 1 130 ? 9.648 -41.562 3.625 1 96.19 130 THR B N 1
ATOM 5573 C CA . THR B 1 130 ? 10.062 -41.438 2.232 1 96.19 130 THR B CA 1
ATOM 5574 C C . THR B 1 130 ? 11.266 -42.344 1.937 1 96.19 130 THR B C 1
ATOM 5576 O O . THR B 1 130 ? 11.602 -42.562 0.773 1 96.19 130 THR B O 1
ATOM 5579 N N . GLN B 1 131 ? 11.875 -42.875 2.977 1 93.94 131 GLN B N 1
ATOM 5580 C CA . GLN B 1 131 ? 13.047 -43.719 2.816 1 93.94 131 GLN B CA 1
ATOM 5581 C C . GLN B 1 131 ? 12.656 -45.188 2.664 1 93.94 131 GLN B C 1
ATOM 5583 O O . GLN B 1 131 ? 13.492 -46.031 2.359 1 93.94 131 GLN B O 1
ATOM 5588 N N . SER B 1 132 ? 11.43 -45.469 2.734 1 93.94 132 SER B N 1
ATOM 5589 C CA . SER B 1 132 ? 10.961 -46.844 2.672 1 93.94 132 SER B CA 1
ATOM 5590 C C . SER B 1 132 ? 10.672 -47.25 1.235 1 93.94 132 SER B C 1
ATOM 5592 O O . SER B 1 132 ? 10.352 -46.438 0.388 1 93.94 132 SER B O 1
ATOM 5594 N N . GLU B 1 133 ? 10.75 -48.531 1.022 1 92.94 133 GLU B N 1
ATOM 5595 C CA . GLU B 1 133 ? 10.383 -49.094 -0.274 1 92.94 133 GLU B CA 1
ATOM 5596 C C . GLU B 1 133 ? 8.891 -48.938 -0.535 1 92.94 133 GLU B C 1
ATOM 5598 O O . GLU B 1 133 ? 8.461 -48.781 -1.682 1 92.94 133 GLU B O 1
ATOM 5603 N N . ASP B 1 134 ? 8.188 -49 0.466 1 93.56 134 ASP B N 1
ATOM 5604 C CA . ASP B 1 134 ? 6.738 -48.844 0.342 1 93.56 134 ASP B CA 1
ATOM 5605 C C . ASP B 1 134 ? 6.375 -47.469 -0.222 1 93.56 134 ASP B C 1
ATOM 5607 O O . ASP B 1 134 ? 5.484 -47.375 -1.067 1 93.56 134 ASP B O 1
ATOM 5611 N N . PHE B 1 135 ? 7.027 -46.5 0.272 1 96.25 135 PHE B N 1
ATOM 5612 C CA . PHE B 1 135 ? 6.766 -45.156 -0.23 1 96.25 135 PHE B CA 1
ATOM 5613 C C . PHE B 1 135 ? 7.008 -45.094 -1.733 1 96.25 135 PHE B C 1
ATOM 5615 O O . PHE B 1 135 ? 6.191 -44.531 -2.473 1 96.25 135 PHE B O 1
ATOM 5622 N N . LEU B 1 136 ? 8.086 -45.656 -2.152 1 95.62 136 LEU B N 1
ATOM 5623 C CA . LEU B 1 136 ? 8.438 -45.688 -3.568 1 95.62 136 LEU B CA 1
ATOM 5624 C C . LEU B 1 136 ? 7.363 -46.375 -4.395 1 95.62 136 LEU B C 1
ATOM 5626 O O . LEU B 1 136 ? 7.039 -45.938 -5.5 1 95.62 136 LEU B O 1
ATOM 5630 N N . ARG B 1 137 ? 6.816 -47.375 -3.926 1 94.75 137 ARG B N 1
ATOM 5631 C CA . ARG B 1 137 ? 5.781 -48.125 -4.629 1 94.75 137 ARG B CA 1
ATOM 5632 C C . ARG B 1 137 ? 4.488 -47.344 -4.719 1 94.75 137 ARG B C 1
ATOM 5634 O O . ARG B 1 137 ? 3.799 -47.375 -5.738 1 94.75 137 ARG B O 1
ATOM 5641 N N . TYR B 1 138 ? 4.199 -46.625 -3.703 1 95.06 138 TYR B N 1
ATOM 5642 C CA . TYR B 1 138 ? 2.994 -45.812 -3.697 1 95.06 138 TYR B CA 1
ATOM 5643 C C . TYR B 1 138 ? 3.115 -44.656 -4.688 1 95.06 138 TYR B C 1
ATOM 5645 O O . TYR B 1 138 ? 2.193 -44.406 -5.465 1 95.06 138 TYR B O 1
ATOM 5653 N N . VAL B 1 139 ? 4.293 -44.031 -4.703 1 96.25 139 VAL B N 1
ATOM 5654 C CA . VAL B 1 139 ? 4.426 -42.75 -5.438 1 96.25 139 VAL B CA 1
ATOM 5655 C C . VAL B 1 139 ? 4.805 -43.062 -6.887 1 96.25 139 VAL B C 1
ATOM 5657 O O . VAL B 1 139 ? 4.895 -42.125 -7.707 1 96.25 139 VAL B O 1
ATOM 5660 N N . SER B 1 140 ? 5 -44.312 -7.23 1 94.25 140 SER B N 1
ATOM 5661 C CA . SER B 1 140 ? 5.277 -44.719 -8.609 1 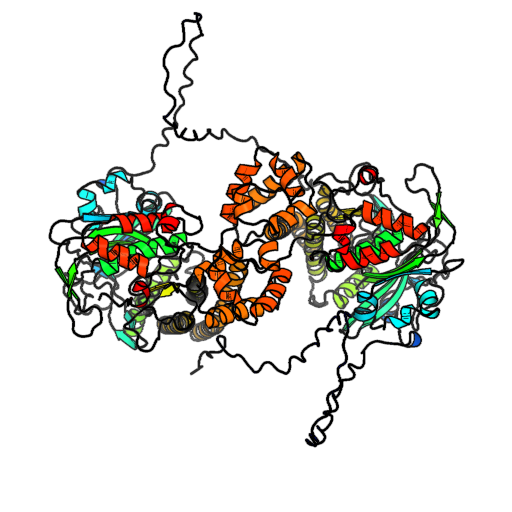94.25 140 SER B CA 1
ATOM 5662 C C . SER B 1 140 ? 4.047 -45.344 -9.266 1 94.25 140 SER B C 1
ATOM 5664 O O . SER B 1 140 ? 4.07 -45.656 -10.453 1 94.25 140 SER B O 1
ATOM 5666 N N . GLY B 1 141 ? 3.01 -45.531 -8.523 1 90.94 141 GLY B N 1
ATOM 5667 C CA . GLY B 1 141 ? 1.776 -46.094 -9.055 1 90.94 141 GLY B CA 1
ATOM 5668 C C . GLY B 1 141 ? 1.707 -47.625 -8.938 1 90.94 141 GLY B C 1
ATOM 5669 O O . GLY B 1 141 ? 0.783 -48.25 -9.469 1 90.94 141 GLY B O 1
ATOM 5670 N N . ASP B 1 142 ? 2.658 -48.156 -8.289 1 93.81 142 ASP B N 1
ATOM 5671 C CA . ASP B 1 142 ? 2.701 -49.625 -8.133 1 93.81 142 ASP B CA 1
ATOM 5672 C C . ASP B 1 142 ? 1.697 -50.094 -7.086 1 93.81 142 ASP B C 1
ATOM 5674 O O . ASP B 1 142 ? 1.184 -51.219 -7.172 1 93.81 142 ASP B O 1
ATOM 5678 N N . ARG B 1 143 ? 1.545 -49.375 -6.102 1 94.5 143 ARG B N 1
ATOM 5679 C CA . ARG B 1 143 ? 0.588 -49.656 -5.035 1 94.5 143 ARG B CA 1
ATOM 5680 C C . ARG B 1 143 ? -0.335 -48.469 -4.816 1 94.5 143 ARG B C 1
ATOM 5682 O O . ARG B 1 143 ? 0.068 -47.312 -5.016 1 94.5 143 ARG B O 1
ATOM 5689 N N . LEU B 1 144 ? -1.511 -48.781 -4.453 1 96.25 144 LEU B N 1
ATOM 5690 C CA . LEU B 1 144 ? -2.471 -47.719 -4.168 1 96.25 144 LEU B CA 1
ATOM 5691 C C . LEU B 1 144 ? -2.531 -47.438 -2.674 1 96.25 144 LEU B C 1
ATOM 5693 O O . LEU B 1 144 ? -2.465 -48.344 -1.854 1 96.25 144 LEU B O 1
ATOM 5697 N N . PHE B 1 145 ? -2.617 -46.188 -2.334 1 95.75 145 PHE B N 1
ATOM 5698 C CA . PHE B 1 145 ? -2.838 -45.812 -0.943 1 95.75 145 PHE B CA 1
ATOM 5699 C C . PHE B 1 145 ? -4.133 -46.406 -0.418 1 95.75 145 PHE B C 1
ATOM 5701 O O . PHE B 1 145 ? -5.082 -46.625 -1.178 1 95.75 145 PHE B O 1
ATOM 5708 N N . PRO B 1 146 ? -4.137 -46.656 0.885 1 96.31 146 PRO B N 1
ATOM 5709 C CA . PRO B 1 146 ? -5.406 -47.094 1.462 1 96.31 146 PRO B CA 1
ATOM 5710 C C . PRO B 1 146 ? -6.555 -46.125 1.182 1 96.31 146 PRO B C 1
ATOM 5712 O O . PRO B 1 146 ? -6.41 -44.938 1.358 1 96.31 146 PRO B O 1
ATOM 5715 N N . GLY B 1 147 ? -7.676 -46.688 0.668 1 97.12 147 GLY B N 1
ATOM 5716 C CA . GLY B 1 147 ? -8.859 -45.875 0.392 1 97.12 147 GLY B CA 1
ATOM 5717 C C . GLY B 1 147 ? -8.883 -45.312 -1.014 1 97.12 147 GLY B C 1
ATOM 5718 O O . GLY B 1 147 ? -9.891 -44.75 -1.446 1 97.12 147 GLY B O 1
ATOM 5719 N N . SER B 1 148 ? -7.828 -45.531 -1.772 1 97.62 148 SER B N 1
ATOM 5720 C CA . SER B 1 148 ? -7.719 -44.938 -3.102 1 97.62 148 SER B CA 1
ATOM 5721 C C . SER B 1 148 ? -8.555 -45.719 -4.117 1 97.62 148 SER B C 1
ATOM 5723 O O . SER B 1 148 ? -8.539 -46.969 -4.141 1 97.62 148 SER B O 1
ATOM 5725 N N . GLU B 1 149 ? -9.383 -45.031 -4.852 1 96.44 149 GLU B N 1
ATOM 5726 C CA . GLU B 1 149 ? -10.062 -45.469 -6.07 1 96.44 149 GLU B CA 1
ATOM 5727 C C . GLU B 1 149 ? -9.734 -44.531 -7.242 1 96.44 149 GLU B C 1
ATOM 5729 O O . GLU B 1 149 ? -10.508 -43.625 -7.57 1 96.44 149 GLU B O 1
ATOM 5734 N N . PRO B 1 150 ? -8.664 -44.844 -7.93 1 97.19 150 PRO B N 1
ATOM 5735 C CA . PRO B 1 150 ? -8.102 -43.906 -8.898 1 97.19 150 PRO B CA 1
ATOM 5736 C C . PRO B 1 150 ? -9.086 -43.531 -10.008 1 97.19 150 PRO B C 1
ATOM 5738 O O . PRO B 1 150 ? -9.836 -44.406 -10.477 1 97.19 150 PRO B O 1
ATOM 5741 N N . LEU B 1 151 ? -9.094 -42.312 -10.367 1 97.75 151 LEU B N 1
ATOM 5742 C CA . LEU B 1 151 ? -9.969 -41.75 -11.391 1 97.75 151 LEU B CA 1
ATOM 5743 C C . LEU B 1 151 ? -9.164 -40.938 -12.406 1 97.75 151 LEU B C 1
ATOM 5745 O O . LEU B 1 151 ? -8.094 -40.406 -12.078 1 97.75 151 LEU B O 1
ATOM 5749 N N . ALA B 1 152 ? -9.586 -40.906 -13.625 1 98.06 152 ALA B N 1
ATOM 5750 C CA . ALA B 1 152 ? -9.125 -39.969 -14.648 1 98.06 152 ALA B CA 1
ATOM 5751 C C . ALA B 1 152 ? -10.234 -38.969 -15.031 1 98.06 152 ALA B C 1
ATOM 5753 O O . ALA B 1 152 ? -11.375 -39.375 -15.25 1 98.06 152 ALA B O 1
ATOM 5754 N N . HIS B 1 153 ? -9.922 -37.75 -15.102 1 98.12 153 HIS B N 1
ATOM 5755 C CA . HIS B 1 153 ? -10.891 -36.688 -15.297 1 98.12 153 HIS B CA 1
ATOM 5756 C C . HIS B 1 153 ? -11.086 -36.375 -16.781 1 98.12 153 HIS B C 1
ATOM 5758 O O . HIS B 1 153 ? -10.109 -36.188 -17.516 1 98.12 153 HIS B O 1
ATOM 5764 N N . ARG B 1 154 ? -12.305 -36.375 -17.234 1 98.44 154 ARG B N 1
ATOM 5765 C CA . ARG B 1 154 ? -12.695 -35.969 -18.578 1 98.44 154 ARG B CA 1
ATOM 5766 C C . ARG B 1 154 ? -12.844 -34.438 -18.656 1 98.44 154 ARG B C 1
ATOM 5768 O O . ARG B 1 154 ? -13.586 -33.844 -17.875 1 98.44 154 ARG B O 1
ATOM 5775 N N . TYR B 1 155 ? -12.18 -33.812 -19.562 1 98.56 155 TYR B N 1
ATOM 5776 C CA . TYR B 1 155 ? -12.398 -32.406 -19.891 1 98.56 155 TYR B CA 1
ATOM 5777 C C . TYR B 1 155 ? -12.086 -32.125 -21.359 1 98.56 155 TYR B C 1
ATOM 5779 O O . TYR B 1 155 ? -11.719 -33.031 -22.109 1 98.56 155 TYR B O 1
ATOM 5787 N N . GLY B 1 156 ? -12.398 -31.031 -21.875 1 98.44 156 GLY B N 1
ATOM 5788 C CA . GLY B 1 156 ? -12.031 -30.516 -23.188 1 98.44 156 GLY B CA 1
ATOM 5789 C C . GLY B 1 156 ? -11.195 -29.25 -23.125 1 98.44 156 GLY B C 1
ATOM 5790 O O . GLY B 1 156 ? -10.508 -29 -22.125 1 98.44 156 GLY B O 1
ATOM 5791 N N . GLY B 1 157 ? -11.117 -28.625 -24.234 1 98.12 157 GLY B N 1
ATOM 5792 C CA . GLY B 1 157 ? -10.422 -27.344 -24.156 1 98.12 157 GLY B CA 1
ATOM 5793 C C . GLY B 1 157 ? -10.086 -26.781 -25.531 1 98.12 157 GLY B C 1
ATOM 5794 O O . GLY B 1 157 ? -10.18 -27.469 -26.531 1 98.12 157 GLY B O 1
ATOM 5795 N N . HIS B 1 158 ? -9.828 -25.5 -25.531 1 98.31 158 HIS B N 1
ATOM 5796 C CA . HIS B 1 158 ? -9.258 -24.812 -26.688 1 98.31 158 HIS B CA 1
ATOM 5797 C C . HIS B 1 158 ? -7.734 -24.828 -26.625 1 98.31 158 HIS B C 1
ATOM 5799 O O . HIS B 1 158 ? -7.137 -24.219 -25.734 1 98.31 158 HIS B O 1
ATOM 5805 N N . GLN B 1 159 ? -7.125 -25.5 -27.516 1 96.31 159 GLN B N 1
ATOM 5806 C CA . GLN B 1 159 ? -5.672 -25.578 -27.641 1 96.31 159 GLN B CA 1
ATOM 5807 C C . GLN B 1 159 ? -5.176 -24.719 -28.797 1 96.31 159 GLN B C 1
ATOM 5809 O O . GLN B 1 159 ? -5.629 -24.875 -29.938 1 96.31 159 GLN B O 1
ATOM 5814 N N . PHE B 1 160 ? -4.309 -23.75 -28.5 1 95.06 160 PHE B N 1
ATOM 5815 C CA . PHE B 1 160 ? -3.799 -22.766 -29.453 1 95.06 160 PHE B CA 1
ATOM 5816 C C . PHE B 1 160 ? -4.945 -22.078 -30.172 1 95.06 160 PHE B C 1
ATOM 5818 O O . PHE B 1 160 ? -4.875 -21.844 -31.391 1 95.06 160 PHE B O 1
ATOM 5825 N N . GLY B 1 161 ? -6.031 -21.906 -29.453 1 94.75 161 GLY B N 1
ATOM 5826 C CA . GLY B 1 161 ? -7.137 -21.094 -29.922 1 94.75 161 GLY B CA 1
ATOM 5827 C C . GLY B 1 161 ? -8.242 -21.906 -30.562 1 94.75 161 GLY B C 1
ATOM 5828 O O . GLY B 1 161 ? -9.328 -21.375 -30.844 1 94.75 161 GLY B O 1
ATOM 5829 N N . TYR B 1 162 ? -8.062 -23.172 -30.703 1 97.06 162 TYR B N 1
ATOM 5830 C CA . TYR B 1 162 ? -9.039 -24 -31.406 1 97.06 162 TYR B CA 1
ATOM 5831 C C . TYR B 1 162 ? -9.617 -25.062 -30.469 1 97.06 162 TYR B C 1
ATOM 5833 O O . TYR B 1 162 ? -8.906 -25.609 -29.641 1 97.06 162 TYR B O 1
ATOM 5841 N N . TRP B 1 163 ? -10.906 -25.328 -30.734 1 98.25 163 TRP B N 1
ATOM 5842 C CA . TRP B 1 163 ? -11.547 -26.375 -29.953 1 98.25 163 TRP B CA 1
ATOM 5843 C C . TRP B 1 163 ? -10.938 -27.734 -30.281 1 98.25 163 TRP B C 1
ATOM 5845 O O . TRP B 1 163 ? -10.914 -28.156 -31.438 1 98.25 163 TRP B O 1
ATOM 5855 N N . ALA B 1 164 ? -10.492 -28.469 -29.266 1 97.75 164 ALA B N 1
ATOM 5856 C CA . ALA B 1 164 ? -9.758 -29.719 -29.469 1 97.75 164 ALA B CA 1
ATOM 5857 C C . ALA B 1 164 ? -10.633 -30.922 -29.125 1 97.75 164 ALA B C 1
ATOM 5859 O O . ALA B 1 164 ? -10.18 -32.062 -29.203 1 97.75 164 ALA B O 1
ATOM 5860 N N . GLY B 1 165 ? -11.867 -30.703 -28.734 1 97.38 165 GLY B N 1
ATOM 5861 C CA . GLY B 1 165 ? -12.742 -31.812 -28.375 1 97.38 165 GLY B CA 1
ATOM 5862 C C . GLY B 1 165 ? -12.398 -32.438 -27.031 1 97.38 165 GLY B C 1
ATOM 5863 O O . GLY B 1 165 ? -12.047 -31.734 -26.094 1 97.38 165 GLY B O 1
ATOM 5864 N N . GLN B 1 166 ? -12.609 -33.75 -26.938 1 97.75 166 GLN B N 1
ATOM 5865 C CA . GLN B 1 166 ? -12.336 -34.469 -25.688 1 97.75 166 GLN B CA 1
ATOM 5866 C C . GLN B 1 166 ? -10.836 -34.562 -25.422 1 97.75 166 GLN B C 1
ATOM 5868 O O . GLN B 1 166 ? -10.086 -35.031 -26.281 1 97.75 166 GLN B O 1
ATOM 5873 N N . LEU B 1 167 ? -10.523 -34.062 -24.422 1 97.75 167 LEU B N 1
ATOM 5874 C CA . LEU B 1 167 ? -9.219 -34.25 -23.797 1 97.75 167 LEU B CA 1
ATOM 5875 C C . LEU B 1 167 ? -9.344 -35 -22.469 1 97.75 167 LEU B C 1
ATOM 5877 O O . LEU B 1 167 ? -10.078 -36 -22.391 1 97.75 167 LEU B O 1
ATOM 5881 N N . GLY B 1 168 ? -8.672 -34.656 -21.438 1 97.81 168 GLY B N 1
ATOM 5882 C CA . GLY B 1 168 ? -8.734 -35.281 -20.141 1 97.81 168 GLY B CA 1
ATOM 5883 C C . GLY B 1 168 ? -7.363 -35.625 -19.562 1 97.81 168 GLY B C 1
ATOM 5884 O O . GLY B 1 168 ? -6.344 -35.188 -20.109 1 97.81 168 GLY B O 1
ATOM 5885 N N . ASP B 1 169 ? -7.414 -36.312 -18.453 1 97.56 169 ASP B N 1
ATOM 5886 C CA . ASP B 1 169 ? -6.172 -36.781 -17.859 1 97.56 169 ASP B CA 1
ATOM 5887 C C . ASP B 1 169 ? -5.566 -37.906 -18.688 1 97.56 169 ASP B C 1
ATOM 5889 O O . ASP B 1 169 ? -5.82 -39.094 -18.422 1 97.56 169 ASP B O 1
ATOM 5893 N N . GLY B 1 170 ? -4.707 -37.531 -19.578 1 96.81 170 GLY B N 1
ATOM 5894 C CA . GLY B 1 170 ? -4.176 -38.531 -20.516 1 96.81 170 GLY B CA 1
ATOM 5895 C C . GLY B 1 170 ? -3.006 -39.312 -19.938 1 96.81 170 GLY B C 1
ATOM 5896 O O . GLY B 1 170 ? -2.652 -40.375 -20.453 1 96.81 170 GLY B O 1
ATOM 5897 N N . ARG B 1 171 ? -2.41 -38.781 -18.969 1 97.12 171 ARG B N 1
ATOM 5898 C CA . ARG B 1 171 ? -1.282 -39.469 -18.344 1 97.12 171 ARG B CA 1
ATOM 5899 C C . ARG B 1 171 ? -1.297 -39.25 -16.828 1 97.12 171 ARG B C 1
ATOM 5901 O O . ARG B 1 171 ? -0.241 -39.219 -16.188 1 97.12 171 ARG B O 1
ATOM 5908 N N . ALA B 1 172 ? -2.441 -38.906 -16.266 1 97.56 172 ALA B N 1
ATOM 5909 C CA . ALA B 1 172 ? -2.543 -38.625 -14.836 1 97.56 172 ALA B CA 1
ATOM 5910 C C . ALA B 1 172 ? -3.678 -39.438 -14.195 1 97.56 172 ALA B C 1
ATOM 5912 O O . ALA B 1 172 ? -4.688 -39.719 -14.844 1 97.56 172 ALA B O 1
ATOM 5913 N N . HIS B 1 173 ? -3.514 -39.781 -12.969 1 98.12 173 HIS B N 1
ATOM 5914 C CA . HIS B 1 173 ? -4.492 -40.531 -12.195 1 98.12 173 HIS B CA 1
ATOM 5915 C C . HIS B 1 173 ? -4.75 -39.875 -10.844 1 98.12 173 HIS B C 1
ATOM 5917 O O . HIS B 1 173 ? -3.838 -39.75 -10.023 1 98.12 173 HIS B O 1
ATOM 5923 N N . PHE B 1 174 ? -5.988 -39.5 -10.656 1 98.25 174 PHE B N 1
ATOM 5924 C CA . PHE B 1 174 ? -6.441 -39.031 -9.352 1 98.25 174 PHE B CA 1
ATOM 5925 C C . PHE B 1 174 ? -6.441 -40.188 -8.344 1 98.25 174 PHE B C 1
ATOM 5927 O O . PHE B 1 174 ? -7.012 -41.25 -8.594 1 98.25 174 PHE B O 1
ATOM 5934 N N . LEU B 1 175 ? -5.809 -39.938 -7.195 1 98.31 175 LEU B N 1
ATOM 5935 C CA . LEU B 1 175 ? -5.672 -41 -6.215 1 98.31 175 LEU B CA 1
ATOM 5936 C C . LEU B 1 175 ? -6.691 -40.844 -5.09 1 98.31 175 LEU B C 1
ATOM 5938 O O . LEU B 1 175 ? -7.062 -41.844 -4.445 1 98.31 175 LEU B O 1
ATOM 5942 N N . GLY B 1 176 ? -7.035 -39.625 -4.805 1 98.25 176 GLY B N 1
ATOM 5943 C CA . GLY B 1 176 ? -7.965 -39.344 -3.723 1 98.25 176 GLY B CA 1
ATOM 5944 C C . GLY B 1 176 ? -7.699 -38 -3.047 1 98.25 176 GLY B C 1
ATOM 5945 O O . GLY B 1 176 ? -6.754 -37.312 -3.404 1 98.25 176 GLY B O 1
ATOM 5946 N N . GLN B 1 177 ? -8.609 -37.688 -2.102 1 98.25 177 GLN B N 1
ATOM 5947 C CA . GLN B 1 177 ? -8.484 -36.469 -1.297 1 98.25 177 GLN B CA 1
ATOM 5948 C C . GLN B 1 177 ? -7.934 -36.781 0.09 1 98.25 177 GLN B C 1
ATOM 5950 O O . GLN B 1 177 ? -8.25 -37.844 0.67 1 98.25 177 GLN B O 1
ATOM 5955 N N . TYR B 1 178 ? -7.078 -35.938 0.531 1 98.12 178 TYR B N 1
ATOM 5956 C CA . TYR B 1 178 ? -6.547 -36.031 1.885 1 98.12 178 TYR B CA 1
ATOM 5957 C C . TYR B 1 178 ? -6.898 -34.781 2.701 1 98.12 178 TYR B C 1
ATOM 5959 O O . TYR B 1 178 ? -6.684 -33.656 2.252 1 98.12 178 TYR B O 1
ATOM 5967 N N . SER B 1 179 ? -7.516 -34.938 3.844 1 96.94 179 SER B N 1
ATOM 5968 C CA . SER B 1 179 ? -7.758 -33.844 4.812 1 96.94 179 SER B CA 1
ATOM 5969 C C . SER B 1 179 ? -6.656 -33.812 5.863 1 96.94 179 SER B C 1
ATOM 5971 O O . SER B 1 179 ? -6.504 -34.75 6.656 1 96.94 179 SER B O 1
ATOM 5973 N N . ASN B 1 180 ? -5.961 -32.75 5.875 1 96.69 180 ASN B N 1
ATOM 5974 C CA . ASN B 1 180 ? -4.797 -32.719 6.758 1 96.69 180 ASN B CA 1
ATOM 5975 C C . ASN B 1 180 ? -5.148 -32.125 8.117 1 96.69 180 ASN B C 1
ATOM 5977 O O . ASN B 1 180 ? -6.305 -31.797 8.383 1 96.69 180 ASN B O 1
ATOM 5981 N N . ARG B 1 181 ? -4.105 -31.969 8.992 1 95.19 181 ARG B N 1
ATOM 5982 C CA . ARG B 1 181 ? -4.281 -31.562 10.383 1 95.19 181 ARG B CA 1
ATOM 5983 C C . ARG B 1 181 ? -4.703 -30.094 10.477 1 95.19 181 ARG B C 1
ATOM 5985 O O . ARG B 1 181 ? -5.27 -29.672 11.484 1 95.19 181 ARG B O 1
ATOM 5992 N N . LYS B 1 182 ? -4.5 -29.344 9.43 1 93.88 182 LYS B N 1
ATOM 5993 C CA . LYS B 1 182 ? -4.859 -27.922 9.414 1 93.88 182 LYS B CA 1
ATOM 5994 C C . LYS B 1 182 ? -6.285 -27.719 8.906 1 93.88 182 LYS B C 1
ATOM 5996 O O . LYS B 1 182 ? -6.742 -26.594 8.75 1 93.88 182 LYS B O 1
ATOM 6001 N N . GLY B 1 183 ? -6.918 -28.766 8.547 1 94.69 183 GLY B N 1
ATOM 6002 C CA . GLY B 1 183 ? -8.281 -28.703 8.047 1 94.69 183 GLY B CA 1
ATOM 6003 C C . GLY B 1 183 ? -8.359 -28.438 6.555 1 94.69 183 GLY B C 1
ATOM 6004 O O . GLY B 1 183 ? -9.43 -28.141 6.023 1 94.69 183 GLY B O 1
ATOM 6005 N N . GLU B 1 184 ? -7.289 -28.578 5.918 1 96.38 184 GLU B N 1
ATOM 6006 C CA . GLU B 1 184 ? -7.262 -28.391 4.469 1 96.38 184 GLU B CA 1
ATOM 6007 C C . GLU B 1 184 ? -7.5 -29.703 3.734 1 96.38 184 GLU B C 1
ATOM 6009 O O . GLU B 1 184 ? -7.082 -30.766 4.199 1 96.38 184 GLU B O 1
ATOM 6014 N N . ILE B 1 185 ? -8.109 -29.609 2.584 1 97.62 185 ILE B N 1
ATOM 6015 C CA . ILE B 1 185 ? -8.336 -30.781 1.746 1 97.62 185 ILE B CA 1
ATOM 6016 C C . ILE B 1 185 ? -7.512 -30.672 0.467 1 97.62 185 ILE B C 1
ATOM 6018 O O . ILE B 1 185 ? -7.586 -29.672 -0.241 1 97.62 185 ILE B O 1
ATOM 6022 N N . TRP B 1 186 ? -6.742 -31.719 0.208 1 98.5 186 TRP B N 1
ATOM 6023 C CA . TRP B 1 186 ? -5.879 -31.734 -0.969 1 98.5 186 TRP B CA 1
ATOM 6024 C C . TRP B 1 186 ? -6.168 -32.938 -1.841 1 98.5 186 TRP B C 1
ATOM 6026 O O . TRP B 1 186 ? -6.406 -34.031 -1.328 1 98.5 186 TRP B O 1
ATOM 6036 N N . GLU B 1 187 ? -6.152 -32.75 -3.129 1 98.69 187 GLU B N 1
ATOM 6037 C CA . GLU B 1 187 ? -6.305 -33.812 -4.102 1 98.69 187 GLU B CA 1
ATOM 6038 C C . GLU B 1 187 ? -4.945 -34.312 -4.594 1 98.69 187 GLU B C 1
ATOM 6040 O O . GLU B 1 187 ? -4.137 -33.531 -5.09 1 98.69 187 GLU B O 1
ATOM 6045 N N . LEU B 1 188 ? -4.746 -35.594 -4.508 1 98.69 188 LEU B N 1
ATOM 6046 C CA . LEU B 1 188 ? -3.49 -36.219 -4.934 1 98.69 188 LEU B CA 1
ATOM 6047 C C . LEU B 1 188 ? -3.627 -36.812 -6.324 1 98.69 188 LEU B C 1
ATOM 6049 O O . LEU B 1 188 ? -4.641 -37.469 -6.633 1 98.69 188 LEU B O 1
ATOM 6053 N N . GLN B 1 189 ? -2.59 -36.625 -7.133 1 98.69 189 GLN B N 1
ATOM 6054 C CA . GLN B 1 189 ? -2.588 -37.125 -8.5 1 98.69 189 GLN B CA 1
ATOM 6055 C C . GLN B 1 189 ? -1.191 -37.594 -8.914 1 98.69 189 GLN B C 1
ATOM 6057 O O . GLN B 1 189 ? -0.196 -36.938 -8.57 1 98.69 189 GLN B O 1
ATOM 6062 N N . LEU B 1 190 ? -1.107 -38.719 -9.594 1 98.62 190 LEU B N 1
ATOM 6063 C CA . LEU B 1 190 ? 0.131 -39.156 -10.234 1 98.62 190 LEU B CA 1
ATOM 6064 C C . LEU B 1 190 ? 0.153 -38.75 -11.703 1 98.62 190 LEU B C 1
ATOM 6066 O O . LEU B 1 190 ? -0.818 -38.969 -12.43 1 98.62 190 LEU B O 1
ATOM 6070 N N . LYS B 1 191 ? 1.179 -38.125 -12.094 1 98.19 191 LYS B N 1
ATOM 6071 C CA . LYS B 1 191 ? 1.37 -37.812 -13.508 1 98.19 191 LYS B CA 1
ATOM 6072 C C . LYS B 1 191 ? 2.506 -38.625 -14.109 1 98.19 191 LYS B C 1
ATOM 6074 O O . LYS B 1 191 ? 3.625 -38.625 -13.594 1 98.19 191 LYS B O 1
ATOM 6079 N N . GLY B 1 192 ? 2.324 -39.281 -15.18 1 97.5 192 GLY B N 1
ATOM 6080 C CA . GLY B 1 192 ? 3.258 -40.188 -15.828 1 97.5 192 GLY B CA 1
ATOM 6081 C C . GLY B 1 192 ? 3.021 -41.625 -15.461 1 97.5 192 GLY B C 1
ATOM 6082 O O . GLY B 1 192 ? 3.916 -42.469 -15.609 1 97.5 192 GLY B O 1
ATOM 6083 N N . SER B 1 193 ? 1.821 -41.938 -15.039 1 97.5 193 SER B N 1
ATOM 6084 C CA . SER B 1 193 ? 1.537 -43.25 -14.438 1 97.5 193 SER B CA 1
ATOM 6085 C C . SER B 1 193 ? 0.733 -44.125 -15.383 1 97.5 193 SER B C 1
ATOM 6087 O O . SER B 1 193 ? -0.097 -44.906 -14.938 1 97.5 193 SER B O 1
ATOM 6089 N N . GLY B 1 194 ? 0.826 -43.875 -16.625 1 96.25 194 GLY B N 1
ATOM 6090 C CA . GLY B 1 194 ? 0.282 -44.812 -17.594 1 96.25 194 GLY B CA 1
ATOM 6091 C C . GLY B 1 194 ? -0.916 -44.281 -18.344 1 96.25 194 GLY B C 1
ATOM 6092 O O . GLY B 1 194 ? -1.341 -43.156 -18.125 1 96.25 194 GLY B O 1
ATOM 6093 N N . LYS B 1 195 ? -1.446 -45.094 -19.234 1 96.44 195 LYS B N 1
ATOM 6094 C CA . LYS B 1 195 ? -2.529 -44.719 -20.125 1 96.44 195 LYS B CA 1
ATOM 6095 C C . LYS B 1 195 ? -3.857 -44.625 -19.391 1 96.44 195 LYS B C 1
ATOM 6097 O O . LYS B 1 195 ? -4.074 -45.344 -18.406 1 96.44 195 LYS B O 1
ATOM 6102 N N . THR B 1 196 ? -4.645 -43.812 -19.859 1 97.44 196 THR B N 1
ATOM 6103 C CA . THR B 1 196 ? -6.039 -43.625 -19.469 1 97.44 196 THR B CA 1
ATOM 6104 C C . THR B 1 196 ? -6.945 -43.594 -20.688 1 97.44 196 THR B C 1
ATOM 6106 O O . THR B 1 196 ? -6.461 -43.562 -21.828 1 97.44 196 THR B O 1
ATOM 6109 N N . PRO B 1 197 ? -8.258 -43.594 -20.5 1 96.94 197 PRO B N 1
ATOM 6110 C CA . PRO B 1 197 ? -9.156 -43.469 -21.656 1 96.94 197 PRO B CA 1
ATOM 6111 C C . PRO B 1 197 ? -8.953 -42.156 -22.406 1 96.94 197 PRO B C 1
ATOM 6113 O O . PRO B 1 197 ? -9.469 -42 -23.516 1 96.94 197 PRO B O 1
ATOM 6116 N N . TYR B 1 198 ? -8.164 -41.312 -21.875 1 97.75 198 TYR B N 1
ATOM 6117 C CA . TYR B 1 198 ? -8.039 -39.969 -22.453 1 97.75 198 TYR B CA 1
ATOM 6118 C C . TYR B 1 198 ? -6.637 -39.75 -23 1 97.75 198 TYR B C 1
ATOM 6120 O O . TYR B 1 198 ? -6.25 -38.625 -23.266 1 97.75 198 TYR B O 1
ATOM 6128 N N . SER B 1 199 ? -5.809 -40.719 -23.125 1 96.44 199 SER B N 1
ATOM 6129 C CA . SER B 1 199 ? -4.41 -40.625 -23.531 1 96.44 199 SER B CA 1
ATOM 6130 C C . SER B 1 199 ? -4.285 -40.312 -25.031 1 96.44 199 SER B C 1
ATOM 6132 O O . SER B 1 199 ? -3.211 -39.938 -25.5 1 96.44 199 SER B O 1
ATOM 6134 N N . ARG B 1 200 ? -5.344 -40.469 -25.766 1 93.94 200 ARG B N 1
ATOM 6135 C CA . ARG B 1 200 ? -5.309 -40.312 -27.219 1 93.94 200 ARG B CA 1
ATOM 6136 C C . ARG B 1 200 ? -4.176 -41.125 -27.828 1 93.94 200 ARG B C 1
ATOM 6138 O O . ARG B 1 200 ? -4.125 -42.344 -27.672 1 93.94 200 ARG B O 1
ATOM 6145 N N . SER B 1 201 ? -3.184 -40.469 -28.531 1 90.19 201 SER B N 1
ATOM 6146 C CA . SER B 1 201 ? -2.088 -41.188 -29.156 1 90.19 201 SER B CA 1
ATOM 6147 C C . SER B 1 201 ? -0.888 -41.281 -28.219 1 90.19 201 SER B C 1
ATOM 6149 O O . SER B 1 201 ? 0.149 -41.844 -28.594 1 90.19 201 SER B O 1
ATOM 6151 N N . GLY B 1 202 ? -1.057 -40.875 -27.078 1 92 202 GLY B N 1
ATOM 6152 C CA . GLY B 1 202 ? 0.045 -40.875 -26.141 1 92 202 GLY B CA 1
ATOM 6153 C C . GLY B 1 202 ? 0.212 -42.219 -25.438 1 92 202 GLY B C 1
ATOM 6154 O O . GLY B 1 202 ? -0.683 -43.062 -25.484 1 92 202 GLY B O 1
ATOM 6155 N N . ASP B 1 203 ? 1.343 -42.406 -24.75 1 93.88 203 ASP B N 1
ATOM 6156 C CA . ASP B 1 203 ? 1.658 -43.656 -24.078 1 93.88 203 ASP B CA 1
ATOM 6157 C C . ASP B 1 203 ? 1.337 -43.594 -22.578 1 93.88 203 ASP B C 1
ATOM 6159 O O . ASP B 1 203 ? 1.542 -44.562 -21.844 1 93.88 203 ASP B O 1
ATOM 6163 N N . GLY B 1 204 ? 0.891 -42.406 -22.125 1 95.75 204 GLY B N 1
ATOM 6164 C CA . GLY B 1 204 ? 0.523 -42.25 -20.734 1 95.75 204 GLY B CA 1
ATOM 6165 C C . GLY B 1 204 ? 1.718 -42.031 -19.828 1 95.75 204 GLY B C 1
ATOM 6166 O O . GLY B 1 204 ? 1.574 -42 -18.594 1 95.75 204 GLY B O 1
ATOM 6167 N N . ARG B 1 205 ? 2.898 -41.844 -20.391 1 96.62 205 ARG B N 1
ATOM 6168 C CA . ARG B 1 205 ? 4.113 -41.688 -19.594 1 96.62 205 ARG B CA 1
ATOM 6169 C C . ARG B 1 205 ? 4.613 -40.25 -19.641 1 96.62 205 ARG B C 1
ATOM 6171 O O . ARG B 1 205 ? 4.273 -39.5 -20.547 1 96.62 205 ARG B O 1
ATOM 6178 N N . ALA B 1 206 ? 5.262 -39.844 -18.594 1 96.38 206 ALA B N 1
ATOM 6179 C CA . ALA B 1 206 ? 6.07 -38.625 -18.562 1 96.38 206 ALA B CA 1
ATOM 6180 C C . ALA B 1 206 ? 7.562 -38.938 -18.531 1 96.38 206 ALA B C 1
ATOM 6182 O O . ALA B 1 206 ? 7.941 -40.094 -18.297 1 96.38 206 ALA B O 1
ATOM 6183 N N . VAL B 1 207 ? 8.352 -37.969 -18.859 1 96.56 207 VAL B N 1
ATOM 6184 C CA . VAL B 1 207 ? 9.789 -38.219 -18.922 1 96.56 207 VAL B CA 1
ATOM 6185 C C . VAL B 1 207 ? 10.508 -37.375 -17.875 1 96.56 207 VAL B C 1
ATOM 6187 O O . VAL B 1 207 ? 9.914 -36.469 -17.297 1 96.56 207 VAL B O 1
ATOM 6190 N N . ILE B 1 208 ? 11.742 -37.656 -17.641 1 96.94 208 ILE B N 1
ATOM 6191 C CA . ILE B 1 208 ? 12.539 -37 -16.594 1 96.94 208 ILE B CA 1
ATOM 6192 C C . ILE B 1 208 ? 12.594 -35.5 -16.828 1 96.94 208 ILE B C 1
ATOM 6194 O O . ILE B 1 208 ? 12.383 -34.719 -15.906 1 96.94 208 ILE B O 1
ATOM 6198 N N . ARG B 1 209 ? 12.789 -35.094 -18 1 95.56 209 ARG B N 1
ATOM 6199 C CA . ARG B 1 209 ? 12.961 -33.688 -18.359 1 95.56 209 ARG B CA 1
ATOM 6200 C C . ARG B 1 209 ? 11.75 -32.875 -17.922 1 95.56 209 ARG B C 1
ATOM 6202 O O . ARG B 1 209 ? 11.898 -31.891 -17.188 1 95.56 209 ARG B O 1
ATOM 6209 N N . SER B 1 210 ? 10.586 -33.25 -18.297 1 95.56 210 SER B N 1
ATOM 6210 C CA . SER B 1 210 ? 9.383 -32.5 -17.969 1 95.56 210 SER B CA 1
ATOM 6211 C C . SER B 1 210 ? 9.008 -32.656 -16.5 1 95.56 210 SER B C 1
ATOM 6213 O O . SER B 1 210 ? 8.484 -31.734 -15.883 1 95.56 210 SER B O 1
ATOM 6215 N N . SER B 1 211 ? 9.312 -33.781 -15.945 1 97.75 211 SER B N 1
ATOM 6216 C CA . SER B 1 211 ? 8.93 -34.062 -14.562 1 97.75 211 SER B CA 1
ATOM 6217 C C . SER B 1 211 ? 9.805 -33.312 -13.578 1 97.75 211 SER B C 1
ATOM 6219 O O . SER B 1 211 ? 9.328 -32.844 -12.547 1 97.75 211 SER B O 1
ATOM 6221 N N . VAL B 1 212 ? 11.086 -33.156 -13.875 1 97.94 212 VAL B N 1
ATOM 6222 C CA . VAL B 1 212 ? 11.977 -32.344 -13.062 1 97.94 212 VAL B CA 1
ATOM 6223 C C . VAL B 1 212 ? 11.508 -30.906 -13.086 1 97.94 212 VAL B C 1
ATOM 6225 O O . VAL B 1 212 ? 11.445 -30.25 -12.039 1 97.94 212 VAL B O 1
ATOM 6228 N N . ARG B 1 213 ? 11.141 -30.406 -14.227 1 97.62 213 ARG B N 1
ATOM 6229 C CA . ARG B 1 213 ? 10.656 -29.031 -14.367 1 97.62 213 ARG B CA 1
ATOM 6230 C C . ARG B 1 213 ? 9.391 -28.812 -13.547 1 97.62 213 ARG B C 1
ATOM 6232 O O . ARG B 1 213 ? 9.258 -27.797 -12.859 1 97.62 213 ARG B O 1
ATOM 6239 N N . GLU B 1 214 ? 8.5 -29.766 -13.641 1 97.88 214 GLU B N 1
ATOM 6240 C CA . GLU B 1 214 ? 7.246 -29.609 -12.914 1 97.88 214 GLU B CA 1
ATOM 6241 C C . GLU B 1 214 ? 7.477 -29.625 -11.406 1 97.88 214 GLU B C 1
ATOM 6243 O O . GLU B 1 214 ? 6.914 -28.812 -10.672 1 97.88 214 GLU B O 1
ATOM 6248 N N . PHE B 1 215 ? 8.281 -30.562 -10.953 1 98.56 215 PHE B N 1
ATOM 6249 C CA . PHE B 1 215 ? 8.555 -30.672 -9.523 1 98.56 215 PHE B CA 1
ATOM 6250 C C . PHE B 1 215 ? 9.172 -29.375 -8.992 1 98.56 215 PHE B C 1
ATOM 6252 O O . PHE B 1 215 ? 8.68 -28.797 -8.023 1 98.56 215 PHE B O 1
ATOM 6259 N N . LEU B 1 216 ? 10.172 -28.922 -9.664 1 98.69 216 LEU B N 1
ATOM 6260 C CA . LEU B 1 216 ? 10.922 -27.75 -9.203 1 98.69 216 LEU B CA 1
ATOM 6261 C C . LEU B 1 216 ? 10.078 -26.484 -9.312 1 98.69 216 LEU B C 1
ATOM 6263 O O . LEU B 1 216 ? 10.062 -25.672 -8.398 1 98.69 216 LEU B O 1
ATOM 6267 N N . CYS B 1 217 ? 9.375 -26.344 -10.352 1 98.62 217 CYS B N 1
ATOM 6268 C CA . CYS B 1 217 ? 8.711 -25.062 -10.602 1 98.62 217 CYS B CA 1
ATOM 6269 C C . CYS B 1 217 ? 7.465 -24.922 -9.734 1 98.62 217 CYS B C 1
ATOM 6271 O O . CYS B 1 217 ? 7.145 -23.828 -9.266 1 98.62 217 CYS B O 1
ATOM 6273 N N . SER B 1 218 ? 6.711 -25.984 -9.609 1 98.62 218 SER B N 1
ATOM 6274 C CA . SER B 1 218 ? 5.539 -25.906 -8.742 1 98.62 218 SER B CA 1
ATOM 6275 C C . SER B 1 218 ? 5.926 -25.5 -7.324 1 98.62 218 SER B C 1
ATOM 6277 O O . SER B 1 218 ? 5.289 -24.625 -6.727 1 98.62 218 SER B O 1
ATOM 6279 N N . GLU B 1 219 ? 6.988 -26.047 -6.867 1 98.56 219 GLU B N 1
ATOM 6280 C CA . GLU B 1 219 ? 7.457 -25.703 -5.531 1 98.56 219 GLU B CA 1
ATOM 6281 C C . GLU B 1 219 ? 8.055 -24.297 -5.508 1 98.56 219 GLU B C 1
ATOM 6283 O O . GLU B 1 219 ? 7.812 -23.531 -4.57 1 98.56 219 GLU B O 1
ATOM 6288 N N . ALA B 1 220 ? 8.812 -23.953 -6.504 1 98.56 220 ALA B N 1
ATOM 6289 C CA . ALA B 1 220 ? 9.391 -22.609 -6.57 1 98.56 220 ALA B CA 1
ATOM 6290 C C . ALA B 1 220 ? 8.297 -21.547 -6.566 1 98.56 220 ALA B C 1
ATOM 6292 O O . ALA B 1 220 ? 8.398 -20.547 -5.848 1 98.56 220 ALA B O 1
ATOM 6293 N N . MET B 1 221 ? 7.266 -21.75 -7.363 1 98.62 221 MET B N 1
ATOM 6294 C CA . MET B 1 221 ? 6.168 -20.797 -7.465 1 98.62 221 MET B CA 1
ATOM 6295 C C . MET B 1 221 ? 5.473 -20.609 -6.117 1 98.62 221 MET B C 1
ATOM 6297 O O . MET B 1 221 ? 5.09 -19.5 -5.754 1 98.62 221 MET B O 1
ATOM 6301 N N . HIS B 1 222 ? 5.328 -21.703 -5.43 1 98.25 222 HIS B N 1
ATOM 6302 C CA . HIS B 1 222 ? 4.734 -21.625 -4.098 1 98.25 222 HIS B CA 1
ATOM 6303 C C . HIS B 1 222 ? 5.527 -20.688 -3.193 1 98.25 222 HIS B C 1
ATOM 6305 O O . HIS B 1 222 ? 4.953 -19.812 -2.545 1 98.25 222 HIS B O 1
ATOM 6311 N N . PHE B 1 223 ? 6.809 -20.828 -3.188 1 96.81 223 PHE B N 1
ATOM 6312 C CA . PHE B 1 223 ? 7.641 -20.047 -2.277 1 96.81 223 PHE B CA 1
ATOM 6313 C C . PHE B 1 223 ? 7.855 -18.641 -2.812 1 96.81 223 PHE B C 1
ATOM 6315 O O . PHE B 1 223 ? 8.258 -17.734 -2.068 1 96.81 223 PHE B O 1
ATOM 6322 N N . LEU B 1 224 ? 7.559 -18.422 -4.066 1 97 224 LEU B N 1
ATOM 6323 C CA . LEU B 1 224 ? 7.547 -17.078 -4.637 1 97 224 LEU B CA 1
ATOM 6324 C C . LEU B 1 224 ? 6.246 -16.359 -4.305 1 97 224 LEU B C 1
ATOM 6326 O O . LEU B 1 224 ? 6.113 -15.164 -4.566 1 97 224 LEU B O 1
ATOM 6330 N N . GLY B 1 225 ? 5.32 -17.094 -3.789 1 94.25 225 GLY B N 1
ATOM 6331 C CA . GLY B 1 225 ? 4.047 -16.5 -3.396 1 94.25 225 GLY B CA 1
ATOM 6332 C C . GLY B 1 225 ? 3.02 -16.516 -4.512 1 94.25 225 GLY B C 1
ATOM 6333 O O . GLY B 1 225 ? 2.023 -15.789 -4.445 1 94.25 225 GLY B O 1
ATOM 6334 N N . VAL B 1 226 ? 3.223 -17.219 -5.562 1 97.94 226 VAL B N 1
ATOM 6335 C CA . VAL B 1 226 ? 2.291 -17.328 -6.68 1 97.94 226 VAL B CA 1
ATOM 6336 C C . VAL B 1 226 ? 1.425 -18.578 -6.504 1 97.94 226 VAL B C 1
ATOM 6338 O O . VAL B 1 226 ? 1.941 -19.672 -6.281 1 97.94 226 VAL B O 1
ATOM 6341 N N . PRO B 1 227 ? 0.084 -18.438 -6.566 1 98.38 227 PRO B N 1
ATOM 6342 C CA . PRO B 1 227 ? -0.772 -19.609 -6.414 1 98.38 227 PRO B CA 1
ATOM 6343 C C . PRO B 1 227 ? -0.433 -20.719 -7.406 1 98.38 227 PRO B C 1
ATOM 6345 O O . PRO B 1 227 ? -0.27 -20.469 -8.602 1 98.38 227 PRO B O 1
ATOM 6348 N N . THR B 1 228 ? -0.327 -21.969 -6.895 1 98.75 228 THR B N 1
ATOM 6349 C CA . THR B 1 228 ? 0.188 -23.031 -7.742 1 98.75 228 THR B CA 1
ATOM 6350 C C . THR B 1 228 ? -0.168 -24.406 -7.164 1 98.75 228 THR B C 1
ATOM 6352 O O . THR B 1 228 ? -0.569 -24.5 -6.004 1 98.75 228 THR B O 1
ATOM 6355 N N . SER B 1 229 ? -0.159 -25.422 -8 1 98.69 229 SER B N 1
ATOM 6356 C CA . SER B 1 229 ? -0.1 -26.812 -7.539 1 98.69 229 SER B CA 1
ATOM 6357 C C . SER B 1 229 ? 1.209 -27.094 -6.809 1 98.69 229 SER B C 1
ATOM 6359 O O . SER B 1 229 ? 2.156 -26.312 -6.895 1 98.69 229 SER B O 1
ATOM 6361 N N . ARG B 1 230 ? 1.205 -28.172 -6.031 1 98.75 230 ARG B N 1
ATOM 6362 C CA . ARG B 1 230 ? 2.385 -28.625 -5.297 1 98.75 230 ARG B CA 1
ATOM 6363 C C . ARG B 1 230 ? 2.863 -29.984 -5.809 1 98.75 230 ARG B C 1
ATOM 6365 O O . ARG B 1 230 ? 2.123 -30.688 -6.5 1 98.75 230 ARG B O 1
ATOM 6372 N N . ALA B 1 231 ? 4.059 -30.312 -5.551 1 98.81 231 ALA B N 1
ATOM 6373 C CA . ALA B 1 231 ? 4.629 -31.609 -5.895 1 98.81 231 ALA B CA 1
ATOM 6374 C C . ALA B 1 231 ? 5.25 -32.281 -4.672 1 98.81 231 ALA B C 1
ATOM 6376 O O . ALA B 1 231 ? 6.09 -31.688 -3.988 1 98.81 231 ALA B O 1
ATOM 6377 N N . ALA B 1 232 ? 4.891 -33.5 -4.391 1 98.69 232 ALA B N 1
ATOM 6378 C CA . ALA B 1 232 ? 5.367 -34.219 -3.209 1 98.69 232 ALA B CA 1
ATOM 6379 C C . ALA B 1 232 ? 6.645 -35 -3.514 1 98.69 232 ALA B C 1
ATOM 6381 O O . ALA B 1 232 ? 7.566 -35.031 -2.695 1 98.69 232 ALA B O 1
ATOM 6382 N N . SER B 1 233 ? 6.645 -35.625 -4.668 1 98.56 233 SER B N 1
ATOM 6383 C CA . SER B 1 233 ? 7.789 -36.469 -4.977 1 98.56 233 SER B CA 1
ATOM 6384 C C . SER B 1 233 ? 7.996 -36.594 -6.484 1 98.56 233 SER B C 1
ATOM 6386 O O . SER B 1 233 ? 7.09 -36.281 -7.266 1 98.56 233 SER B O 1
ATOM 6388 N N . LEU B 1 234 ? 9.172 -36.938 -6.84 1 98.62 234 LEU B N 1
ATOM 6389 C CA . LEU B 1 234 ? 9.594 -37.281 -8.195 1 98.62 234 LEU B CA 1
ATOM 6390 C C . LEU B 1 234 ? 10.305 -38.625 -8.234 1 98.62 234 LEU B C 1
ATOM 6392 O O . LEU B 1 234 ? 11.336 -38.812 -7.586 1 98.62 234 LEU B O 1
ATOM 6396 N N . THR B 1 235 ? 9.727 -39.562 -8.922 1 98.19 235 THR B N 1
ATOM 6397 C CA . THR B 1 235 ? 10.305 -40.875 -9.086 1 98.19 235 THR B CA 1
ATOM 6398 C C . THR B 1 235 ? 10.742 -41.094 -10.531 1 98.19 235 THR B C 1
ATOM 6400 O O . THR B 1 235 ? 10.039 -40.719 -11.469 1 98.19 235 THR B O 1
ATOM 6403 N N . VAL B 1 236 ? 11.891 -41.719 -10.672 1 97.62 236 VAL B N 1
ATOM 6404 C CA . VAL B 1 236 ? 12.391 -41.969 -12.023 1 97.62 236 VAL B CA 1
ATOM 6405 C C . VAL B 1 236 ? 12.719 -43.469 -12.18 1 97.62 236 VAL B C 1
ATOM 6407 O O . VAL B 1 236 ? 12.906 -44.156 -11.195 1 97.62 236 VAL B O 1
ATOM 6410 N N . SER B 1 237 ? 12.672 -43.938 -13.383 1 96.44 237 SER B N 1
ATOM 6411 C CA . SER B 1 237 ? 13.07 -45.281 -13.719 1 96.44 237 SER B CA 1
ATOM 6412 C C . SER B 1 237 ? 13.875 -45.344 -15.008 1 96.44 237 SER B C 1
ATOM 6414 O O . SER B 1 237 ? 14.203 -44.281 -15.57 1 96.44 237 SER B O 1
ATOM 6416 N N . ASP B 1 238 ? 14.227 -46.562 -15.398 1 95.62 238 ASP B N 1
ATOM 6417 C CA . ASP B 1 238 ? 14.992 -46.719 -16.625 1 95.62 238 ASP B CA 1
ATOM 6418 C C . ASP B 1 238 ? 14.07 -47.094 -17.797 1 95.62 238 ASP B C 1
ATOM 6420 O O . ASP B 1 238 ? 14.539 -47.406 -18.891 1 95.62 238 ASP B O 1
ATOM 6424 N N . GLU B 1 239 ? 12.82 -47 -17.578 1 95.88 239 GLU B N 1
ATOM 6425 C CA .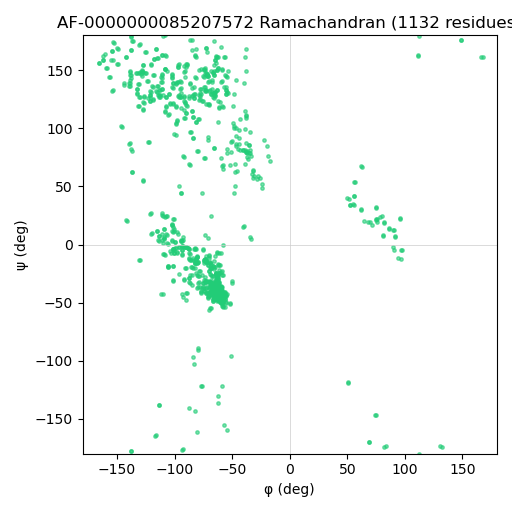 GLU B 1 239 ? 11.891 -47.312 -18.672 1 95.88 239 GLU B CA 1
ATOM 6426 C C . GLU B 1 239 ? 12.086 -46.344 -19.844 1 95.88 239 GLU B C 1
ATOM 6428 O O . GLU B 1 239 ? 12 -45.125 -19.688 1 95.88 239 GLU B O 1
ATOM 6433 N N . PRO B 1 240 ? 12.359 -46.938 -21.016 1 95.88 240 PRO B N 1
ATOM 6434 C CA . PRO B 1 240 ? 12.516 -46.062 -22.188 1 95.88 240 PRO B CA 1
ATOM 6435 C C . PRO B 1 240 ? 11.18 -45.5 -22.672 1 95.88 240 PRO B C 1
ATOM 6437 O O . PRO B 1 240 ? 10.188 -46.219 -22.75 1 95.88 240 PRO B O 1
ATOM 6440 N N . VAL B 1 241 ? 11.172 -44.281 -22.906 1 95.31 241 VAL B N 1
ATOM 6441 C CA . VAL B 1 241 ? 10.023 -43.562 -23.453 1 95.31 241 VAL B CA 1
ATOM 6442 C C . VAL B 1 241 ? 10.438 -42.781 -24.688 1 95.31 241 VAL B C 1
ATOM 6444 O O . VAL B 1 241 ? 11.289 -41.875 -24.609 1 95.31 241 VAL B O 1
ATOM 6447 N N . VAL B 1 242 ? 9.82 -43.031 -25.812 1 92.94 242 VAL B N 1
ATOM 6448 C CA . VAL B 1 242 ? 10.203 -42.438 -27.078 1 92.94 242 VAL B CA 1
ATOM 6449 C C . VAL B 1 242 ? 9.477 -41.094 -27.25 1 92.94 242 VAL B C 1
ATOM 6451 O O . VAL B 1 242 ? 8.258 -41.031 -27.094 1 92.94 242 VAL B O 1
ATOM 6454 N N . ARG B 1 243 ? 10.25 -40.031 -27.516 1 90.75 243 ARG B N 1
ATOM 6455 C CA . ARG B 1 243 ? 9.688 -38.719 -27.703 1 90.75 243 ARG B CA 1
ATOM 6456 C C . ARG B 1 243 ? 10.352 -37.969 -28.875 1 90.75 243 ARG B C 1
ATOM 6458 O O . ARG B 1 243 ? 11.555 -38.156 -29.109 1 90.75 243 ARG B O 1
ATOM 6465 N N . ASP B 1 244 ? 9.5 -37.25 -29.547 1 85.44 244 ASP B N 1
ATOM 6466 C CA . ASP B 1 244 ? 10 -36.219 -30.469 1 85.44 244 ASP B CA 1
ATOM 6467 C C . ASP B 1 244 ? 9.922 -34.844 -29.828 1 85.44 244 ASP B C 1
ATOM 6469 O O . ASP B 1 244 ? 8.922 -34.125 -30 1 85.44 244 ASP B O 1
ATOM 6473 N N . GLN B 1 245 ? 10.906 -34.406 -29.281 1 76.88 245 GLN B N 1
ATOM 6474 C CA . GLN B 1 245 ? 10.922 -33.281 -28.375 1 76.88 245 GLN B CA 1
ATOM 6475 C C . GLN B 1 245 ? 10.523 -32 -29.109 1 76.88 245 GLN B C 1
ATOM 6477 O O . GLN B 1 245 ? 9.875 -31.125 -28.516 1 76.88 245 GLN B O 1
ATOM 6482 N N . PHE B 1 246 ? 10.828 -31.844 -30.328 1 77.44 246 PHE B N 1
ATOM 6483 C CA . PHE B 1 246 ? 10.586 -30.594 -31.031 1 77.44 246 PHE B CA 1
ATOM 6484 C C . PHE B 1 246 ? 9.664 -30.812 -32.219 1 77.44 246 PHE B C 1
ATOM 6486 O O . PHE B 1 246 ? 9.508 -29.922 -33.062 1 77.44 246 PHE B O 1
ATOM 6493 N N . TYR B 1 247 ? 9.133 -31.969 -32.281 1 76.69 247 TYR B N 1
ATOM 6494 C CA . TYR B 1 247 ? 8.18 -32.344 -33.312 1 76.69 247 TYR B CA 1
ATOM 6495 C C . TYR B 1 247 ? 8.773 -32.125 -34.688 1 76.69 247 TYR B C 1
ATOM 6497 O O . TYR B 1 247 ? 8.117 -31.562 -35.594 1 76.69 247 TYR B O 1
ATOM 6505 N N . ASN B 1 248 ? 10.055 -32.344 -34.781 1 78.88 248 ASN B N 1
ATOM 6506 C CA . ASN B 1 248 ? 10.75 -32.156 -36.031 1 78.88 248 ASN B CA 1
ATOM 6507 C C . ASN B 1 248 ? 11.18 -33.469 -36.656 1 78.88 248 ASN B C 1
ATOM 6509 O O . ASN B 1 248 ? 11.969 -33.5 -37.594 1 78.88 248 ASN B O 1
ATOM 6513 N N . GLY B 1 249 ? 10.727 -34.5 -36.031 1 82.81 249 GLY B N 1
ATOM 6514 C CA . GLY B 1 249 ? 11.023 -35.844 -36.594 1 82.81 249 GLY B CA 1
ATOM 6515 C C . GLY B 1 249 ? 12.227 -36.469 -35.938 1 82.81 249 GLY B C 1
ATOM 6516 O O . GLY B 1 249 ? 12.484 -37.656 -36.125 1 82.81 249 GLY B O 1
ATOM 6517 N N . ASN B 1 250 ? 12.945 -35.719 -35.219 1 86.25 250 ASN B N 1
ATOM 6518 C CA . ASN B 1 250 ? 14.102 -36.281 -34.5 1 86.25 250 ASN B CA 1
ATOM 6519 C C . ASN B 1 250 ? 13.703 -36.906 -33.188 1 86.25 250 ASN B C 1
ATOM 6521 O O . ASN B 1 250 ? 13.773 -36.281 -32.125 1 86.25 250 ASN B O 1
ATOM 6525 N N . VAL B 1 251 ? 13.414 -38.188 -33.25 1 89.62 251 VAL B N 1
ATOM 6526 C CA . VAL B 1 251 ? 12.914 -38.938 -32.094 1 89.62 251 VAL B CA 1
ATOM 6527 C C . VAL B 1 251 ? 14.078 -39.375 -31.219 1 89.62 251 VAL B C 1
ATOM 6529 O O . VAL B 1 251 ? 15.141 -39.75 -31.719 1 89.62 251 VAL B O 1
ATOM 6532 N N . LYS B 1 252 ? 13.891 -39.188 -29.938 1 90.75 252 LYS B N 1
ATOM 6533 C CA . LYS B 1 252 ? 14.875 -39.625 -28.953 1 90.75 252 LYS B CA 1
ATOM 6534 C C . LYS B 1 252 ? 14.227 -40.469 -27.859 1 90.75 252 LYS B C 1
ATOM 6536 O O . LYS B 1 252 ? 13.039 -40.312 -27.578 1 90.75 252 LYS B O 1
ATOM 6541 N N . THR B 1 253 ? 15.055 -41.375 -27.375 1 93.38 253 THR B N 1
ATOM 6542 C CA . THR B 1 253 ? 14.594 -42.156 -26.25 1 93.38 253 THR B CA 1
ATOM 6543 C C . THR B 1 253 ? 14.945 -41.5 -24.922 1 93.38 253 THR B C 1
ATOM 6545 O O . THR B 1 253 ? 16.125 -41.219 -24.656 1 93.38 253 THR B O 1
ATOM 6548 N N . GLU B 1 254 ? 13.93 -41.219 -24.188 1 94.38 254 GLU B N 1
ATOM 6549 C CA . GLU B 1 254 ? 14.078 -40.656 -22.844 1 94.38 254 GLU B CA 1
ATOM 6550 C C . GLU B 1 254 ? 13.688 -41.656 -21.766 1 94.38 254 GLU B C 1
ATOM 6552 O O . GLU B 1 254 ? 13.422 -42.812 -22.078 1 94.38 254 GLU B O 1
ATOM 6557 N N . ARG B 1 255 ? 13.805 -41.219 -20.531 1 96.25 255 ARG B N 1
ATOM 6558 C CA . ARG B 1 255 ? 13.492 -42.125 -19.438 1 96.25 255 ARG B CA 1
ATOM 6559 C C . ARG B 1 255 ? 12.211 -41.688 -18.719 1 96.25 255 ARG B C 1
ATOM 6561 O O . ARG B 1 255 ? 11.945 -40.5 -18.578 1 96.25 255 ARG B O 1
ATOM 6568 N N . GLY B 1 256 ? 11.5 -42.719 -18.266 1 96.56 256 GLY B N 1
ATOM 6569 C CA . GLY B 1 256 ? 10.211 -42.469 -17.641 1 96.56 256 GLY B CA 1
ATOM 6570 C C . GLY B 1 256 ? 10.328 -41.875 -16.25 1 96.56 256 GLY B C 1
ATOM 6571 O O . GLY B 1 256 ? 11.297 -42.156 -15.531 1 96.56 256 GLY B O 1
ATOM 6572 N N . ALA B 1 257 ? 9.32 -41.125 -15.883 1 97.88 257 ALA B N 1
ATOM 6573 C CA . ALA B 1 257 ? 9.234 -40.5 -14.562 1 97.88 257 ALA B CA 1
ATOM 6574 C C . ALA B 1 257 ? 7.785 -40.344 -14.125 1 97.88 257 ALA B C 1
ATOM 6576 O O . ALA B 1 257 ? 6.879 -40.281 -14.961 1 97.88 257 ALA B O 1
ATOM 6577 N N . VAL B 1 258 ? 7.535 -40.281 -12.812 1 98.31 258 VAL B N 1
ATOM 6578 C CA . VAL B 1 258 ? 6.215 -40.031 -12.242 1 98.31 258 VAL B CA 1
ATOM 6579 C C . VAL B 1 258 ? 6.309 -38.969 -11.148 1 98.31 258 VAL B C 1
ATOM 6581 O O . VAL B 1 258 ? 7.191 -39.031 -10.297 1 98.31 258 VAL B O 1
ATOM 6584 N N . VAL B 1 259 ? 5.469 -38 -11.227 1 98.56 259 VAL B N 1
ATOM 6585 C CA . VAL B 1 259 ? 5.379 -36.969 -10.195 1 98.56 259 VAL B CA 1
ATOM 6586 C C . VAL B 1 259 ? 4.098 -37.156 -9.383 1 98.56 259 VAL B C 1
ATOM 6588 O O . VAL B 1 259 ? 3.018 -37.344 -9.953 1 98.56 259 VAL B O 1
ATOM 6591 N N . LEU B 1 260 ? 4.223 -37.219 -8.07 1 98.75 260 LEU B N 1
ATOM 6592 C CA . LEU B 1 260 ? 3.061 -37.062 -7.203 1 98.75 260 LEU B CA 1
ATOM 6593 C C . LEU B 1 260 ? 2.762 -35.594 -6.938 1 98.75 260 LEU B C 1
ATOM 6595 O O . LEU B 1 260 ? 3.512 -34.938 -6.223 1 98.75 260 LEU B O 1
ATOM 6599 N N . ARG B 1 261 ? 1.68 -35.125 -7.504 1 98.69 261 ARG B N 1
ATOM 6600 C CA . ARG B 1 261 ? 1.339 -33.719 -7.398 1 98.69 261 ARG B CA 1
ATOM 6601 C C . ARG B 1 261 ? 0.013 -33.531 -6.668 1 98.69 261 ARG B C 1
ATOM 6603 O O . ARG B 1 261 ? -0.754 -34.469 -6.508 1 98.69 261 ARG B O 1
ATOM 6610 N N . LEU B 1 262 ? -0.154 -32.312 -6.156 1 98.44 262 LEU B N 1
ATOM 6611 C CA . LEU B 1 262 ? -1.318 -32.031 -5.328 1 98.44 262 LEU B CA 1
ATOM 6612 C C . LEU B 1 262 ? -1.885 -30.656 -5.668 1 98.44 262 LEU B C 1
ATOM 6614 O O . LEU B 1 262 ? -1.143 -29.75 -6.066 1 98.44 262 LEU B O 1
ATOM 6618 N N . THR B 1 263 ? -3.174 -30.516 -5.52 1 98.31 263 THR B N 1
ATOM 6619 C CA . THR B 1 263 ? -3.893 -29.234 -5.566 1 98.31 263 THR B CA 1
ATOM 6620 C C . THR B 1 263 ? -5.188 -29.312 -4.766 1 98.31 263 THR B C 1
ATOM 6622 O O . THR B 1 263 ? -5.598 -30.406 -4.344 1 98.31 263 THR B O 1
ATOM 6625 N N . LYS B 1 264 ? -5.809 -28.203 -4.488 1 97.62 264 LYS B N 1
ATOM 6626 C CA . LYS B 1 264 ? -7.117 -28.219 -3.842 1 97.62 264 LYS B CA 1
ATOM 6627 C C . LYS B 1 264 ? -8.195 -28.75 -4.781 1 97.62 264 LYS B C 1
ATOM 6629 O O . LYS B 1 264 ? -9.164 -29.359 -4.332 1 97.62 264 LYS B O 1
ATOM 6634 N N . SER B 1 265 ? -8.023 -28.5 -6.043 1 98.25 265 SER B N 1
ATOM 6635 C CA . SER B 1 265 ? -8.922 -29.047 -7.062 1 98.25 265 SER B CA 1
ATOM 6636 C C . SER B 1 265 ? -8.234 -29.109 -8.422 1 98.25 265 SER B C 1
ATOM 6638 O O . SER B 1 265 ? -7.473 -28.219 -8.781 1 98.25 265 SER B O 1
ATOM 6640 N N . TRP B 1 266 ? -8.539 -30.141 -9.172 1 98.31 266 TRP B N 1
ATOM 6641 C CA . TRP B 1 266 ? -7.973 -30.297 -10.508 1 98.31 266 TRP B CA 1
ATOM 6642 C C . TRP B 1 266 ? -8.969 -29.844 -11.578 1 98.31 266 TRP B C 1
ATOM 6644 O O . TRP B 1 266 ? -8.688 -29.938 -12.773 1 98.31 266 TRP B O 1
ATOM 6654 N N . PHE B 1 267 ? -10.148 -29.344 -11.172 1 98.75 267 PHE B N 1
ATOM 6655 C CA . PHE B 1 267 ? -11.109 -28.859 -12.156 1 98.75 267 PHE B CA 1
ATOM 6656 C C . PHE B 1 267 ? -10.594 -27.609 -12.852 1 98.75 267 PHE B C 1
ATOM 6658 O O . PHE B 1 267 ? -9.984 -26.75 -12.219 1 98.75 267 PHE B O 1
ATOM 6665 N N . ARG B 1 268 ? -10.812 -27.531 -14.039 1 98.62 268 ARG B N 1
ATOM 6666 C CA . ARG B 1 268 ? -10.273 -26.484 -14.914 1 98.62 268 ARG B CA 1
ATOM 6667 C C . ARG B 1 268 ? -11.352 -25.953 -15.859 1 98.62 268 ARG B C 1
ATOM 6669 O O . ARG B 1 268 ? -12.484 -26.438 -15.844 1 98.62 268 ARG B O 1
ATOM 6676 N N . ILE B 1 269 ? -11.055 -24.953 -16.641 1 98.88 269 ILE B N 1
ATOM 6677 C CA . ILE B 1 269 ? -12.023 -24.359 -17.562 1 98.88 269 ILE B CA 1
ATOM 6678 C C . ILE B 1 269 ? -12.508 -25.422 -18.547 1 98.88 269 ILE B C 1
ATOM 6680 O O . ILE B 1 269 ? -13.703 -25.516 -18.828 1 98.88 269 ILE B O 1
ATOM 6684 N N . GLY B 1 270 ? -11.648 -26.266 -18.953 1 98.75 270 GLY B N 1
ATOM 6685 C CA . GLY B 1 270 ? -11.984 -27.344 -19.875 1 98.75 270 GLY B CA 1
ATOM 6686 C C . GLY B 1 270 ? -13.016 -28.312 -19.297 1 98.75 270 GLY B C 1
ATOM 6687 O O . GLY B 1 270 ? -13.742 -28.969 -20.047 1 98.75 270 GLY B O 1
ATOM 6688 N N . SER B 1 271 ? -13.07 -28.422 -18 1 98.81 271 SER B N 1
ATOM 6689 C CA . SER B 1 271 ? -14.039 -29.297 -17.344 1 98.81 271 SER B CA 1
ATOM 6690 C C . SER B 1 271 ? -15.469 -28.844 -17.625 1 98.81 271 SER B C 1
ATOM 6692 O O . SER B 1 271 ? -16.375 -29.672 -17.719 1 98.81 271 SER B O 1
ATOM 6694 N N . LEU B 1 272 ? -15.648 -27.531 -17.719 1 98.88 272 LEU B N 1
ATOM 6695 C CA . LEU B 1 272 ? -16.969 -26.984 -18 1 98.88 272 LEU B CA 1
ATOM 6696 C C . LEU B 1 272 ? -17.234 -26.922 -19.5 1 98.88 272 LEU B C 1
ATOM 6698 O O . LEU B 1 272 ? -18.359 -27.141 -19.953 1 98.88 272 LEU B O 1
ATOM 6702 N N . GLU B 1 273 ? -16.156 -26.688 -20.234 1 98.81 273 GLU B N 1
ATOM 6703 C CA . GLU B 1 273 ? -16.297 -26.531 -21.672 1 98.81 273 GLU B CA 1
ATOM 6704 C C . GLU B 1 273 ? -16.828 -27.797 -22.312 1 98.81 273 GLU B C 1
ATOM 6706 O O . GLU B 1 273 ? -17.703 -27.75 -23.188 1 98.81 273 GLU B O 1
ATOM 6711 N N . ILE B 1 274 ? -16.312 -28.938 -21.922 1 98.75 274 ILE B N 1
ATOM 6712 C CA . ILE B 1 274 ? -16.672 -30.203 -22.547 1 98.75 274 ILE B CA 1
ATOM 6713 C C . ILE B 1 274 ? -18.156 -30.484 -22.297 1 98.75 274 ILE B C 1
ATOM 6715 O O . ILE B 1 274 ? -18.844 -31.016 -23.172 1 98.75 274 ILE B O 1
ATOM 6719 N N . LEU B 1 275 ? -18.656 -30.125 -21.141 1 98.75 275 LEU B N 1
ATOM 6720 C CA . LEU B 1 275 ? -20.062 -30.344 -20.797 1 98.75 275 LEU B CA 1
ATOM 6721 C C . LEU B 1 275 ? -20.969 -29.422 -21.594 1 98.75 275 LEU B C 1
ATOM 6723 O O . LEU B 1 275 ? -22.016 -29.844 -22.109 1 98.75 275 LEU B O 1
ATOM 6727 N N . ALA B 1 276 ? -20.594 -28.203 -21.688 1 98.56 276 ALA B N 1
ATOM 6728 C CA . ALA B 1 276 ? -21.375 -27.234 -22.453 1 98.56 276 ALA B CA 1
ATOM 6729 C C . ALA B 1 276 ? -21.406 -27.609 -23.938 1 98.56 276 ALA B C 1
ATOM 6731 O O . ALA B 1 276 ? -22.469 -27.594 -24.562 1 98.56 276 ALA B O 1
ATOM 6732 N N . GLN B 1 277 ? -20.234 -27.953 -24.484 1 98 277 GLN B N 1
ATOM 6733 C CA . GLN B 1 277 ? -20.125 -28.281 -25.906 1 98 277 GLN B CA 1
ATOM 6734 C C . GLN B 1 277 ? -20.922 -29.547 -26.234 1 98 277 GLN B C 1
ATOM 6736 O O . GLN B 1 277 ? -21.453 -29.672 -27.344 1 98 277 GLN B O 1
ATOM 6741 N N . SER B 1 278 ? -21.031 -30.484 -25.281 1 97.5 278 SER B N 1
ATOM 6742 C CA . SER B 1 278 ? -21.719 -31.75 -25.5 1 97.5 278 SER B CA 1
ATOM 6743 C C . SER B 1 278 ? -23.188 -31.641 -25.094 1 97.5 278 SER B C 1
ATOM 6745 O O . SER B 1 278 ? -23.938 -32.625 -25.188 1 97.5 278 SER B O 1
ATOM 6747 N N . GLY B 1 279 ? -23.641 -30.531 -24.594 1 97.88 279 GLY B N 1
ATOM 6748 C CA . GLY B 1 279 ? -25.031 -30.312 -24.203 1 97.88 279 GLY B CA 1
ATOM 6749 C C . GLY B 1 279 ? -25.391 -31.016 -22.906 1 97.88 279 GLY B C 1
ATOM 6750 O O . GLY B 1 279 ? -26.562 -31.328 -22.688 1 97.88 279 GLY B O 1
ATOM 6751 N N . GLU B 1 280 ? -24.438 -31.328 -22.141 1 98.25 280 GLU B N 1
ATOM 6752 C CA . GLU B 1 280 ? -24.672 -32 -20.859 1 98.25 280 GLU B CA 1
ATOM 6753 C C . GLU B 1 280 ? -24.938 -30.984 -19.734 1 98.25 280 GLU B C 1
ATOM 6755 O O . GLU B 1 280 ? -24.188 -30.938 -18.75 1 98.25 280 GLU B O 1
ATOM 6760 N N . THR B 1 281 ? -26.047 -30.328 -19.797 1 98.38 281 THR B N 1
ATOM 6761 C CA . THR B 1 281 ? -26.344 -29.141 -19 1 98.38 281 THR B CA 1
ATOM 6762 C C . THR B 1 281 ? -26.578 -29.516 -17.531 1 98.38 281 THR B C 1
ATOM 6764 O O . THR B 1 281 ? -26.188 -28.781 -16.625 1 98.38 281 THR B O 1
ATOM 6767 N N . ASP B 1 282 ? -27.188 -30.625 -17.312 1 98.06 282 ASP B N 1
ATOM 6768 C CA . ASP B 1 282 ? -27.422 -31.062 -15.945 1 98.06 282 ASP B CA 1
ATOM 6769 C C . ASP B 1 282 ? -26.109 -31.344 -15.219 1 98.06 282 ASP B C 1
ATOM 6771 O O . ASP B 1 282 ? -25.938 -30.953 -14.055 1 98.06 282 ASP B O 1
ATOM 6775 N N . LEU B 1 283 ? -25.281 -32 -15.914 1 98.31 283 LEU B N 1
ATOM 6776 C CA . LEU B 1 283 ? -23.969 -32.312 -15.352 1 98.31 283 LEU B CA 1
ATOM 6777 C C . LEU B 1 283 ? -23.156 -31.031 -15.164 1 98.31 283 LEU B C 1
ATOM 6779 O O . LEU B 1 283 ? -22.391 -30.906 -14.203 1 98.31 283 LEU B O 1
ATOM 6783 N N . LEU B 1 284 ? -23.328 -30.094 -16.047 1 98.62 284 LEU B N 1
ATOM 6784 C CA . LEU B 1 284 ? -22.703 -28.781 -15.93 1 98.62 284 LEU B CA 1
ATOM 6785 C C . LEU B 1 284 ? -23.125 -28.078 -14.648 1 98.62 284 LEU B C 1
ATOM 6787 O O . LEU B 1 284 ? -22.281 -27.578 -13.898 1 98.62 284 LEU B O 1
ATOM 6791 N N . ARG B 1 285 ? -24.375 -28.094 -14.359 1 98.25 285 ARG B N 1
ATOM 6792 C CA . ARG B 1 285 ? -24.906 -27.5 -13.141 1 98.25 285 ARG B CA 1
ATOM 6793 C C . ARG B 1 285 ? -24.359 -28.203 -11.898 1 98.25 285 ARG B C 1
ATOM 6795 O O . ARG B 1 285 ? -24.062 -27.562 -10.891 1 98.25 285 ARG B O 1
ATOM 6802 N N . LYS B 1 286 ? -24.344 -29.469 -12.031 1 98.12 286 LYS B N 1
ATOM 6803 C CA . LYS B 1 286 ? -23.875 -30.25 -10.906 1 98.12 286 LYS B CA 1
ATOM 6804 C C . LYS B 1 286 ? -22.422 -29.906 -10.562 1 98.12 286 LYS B C 1
ATOM 6806 O O . LYS B 1 286 ? -22.078 -29.75 -9.391 1 98.12 286 LYS B O 1
ATOM 6811 N N . LEU B 1 287 ? -21.609 -29.828 -11.555 1 98.62 287 LEU B N 1
ATOM 6812 C CA . LEU B 1 287 ? -20.203 -29.516 -11.336 1 98.62 287 LEU B CA 1
ATOM 6813 C C . LEU B 1 287 ? -20.047 -28.094 -10.781 1 98.62 287 LEU B C 1
ATOM 6815 O O . LEU B 1 287 ? -19.266 -27.875 -9.859 1 98.62 287 LEU B O 1
ATOM 6819 N N . LEU B 1 288 ? -20.797 -27.156 -11.328 1 98.62 288 LEU B N 1
ATOM 6820 C CA . LEU B 1 288 ? -20.734 -25.781 -10.859 1 98.62 288 LEU B CA 1
ATOM 6821 C C . LEU B 1 288 ? -21.141 -25.688 -9.391 1 98.62 288 LEU B C 1
ATOM 6823 O O . LEU B 1 288 ? -20.453 -25.031 -8.594 1 98.62 288 LEU B O 1
ATOM 6827 N N . ASN B 1 289 ? -22.188 -26.328 -9.078 1 98.31 289 ASN B N 1
ATOM 6828 C CA . ASN B 1 289 ? -22.641 -26.328 -7.691 1 98.31 289 ASN B CA 1
ATOM 6829 C C . ASN B 1 289 ? -21.625 -26.984 -6.766 1 98.31 289 ASN B C 1
ATOM 6831 O O . ASN B 1 289 ? -21.422 -26.531 -5.637 1 98.31 289 ASN B O 1
ATOM 6835 N N . PHE B 1 290 ? -21.062 -28.031 -7.242 1 98.06 290 PHE B N 1
ATOM 6836 C CA . PHE B 1 290 ? -20.031 -28.719 -6.473 1 98.06 290 PHE B CA 1
ATOM 6837 C C . PHE B 1 290 ? -18.859 -27.781 -6.203 1 98.06 290 PHE B C 1
ATOM 6839 O O . PHE B 1 290 ? -18.375 -27.688 -5.07 1 98.06 290 PHE B O 1
ATOM 6846 N N . MET B 1 291 ? -18.391 -27.078 -7.238 1 98.06 291 MET B N 1
ATOM 6847 C CA . MET B 1 291 ? -17.266 -26.156 -7.117 1 98.06 291 MET B CA 1
ATOM 6848 C C . MET B 1 291 ? -17.594 -25.031 -6.133 1 98.06 291 MET B C 1
ATOM 6850 O O . MET B 1 291 ? -16.766 -24.672 -5.289 1 98.06 291 MET B O 1
ATOM 6854 N N . ILE B 1 292 ? -18.734 -24.438 -6.23 1 97.94 292 ILE B N 1
ATOM 6855 C CA . ILE B 1 292 ? -19.156 -23.344 -5.371 1 97.94 292 ILE B CA 1
ATOM 6856 C C . ILE B 1 292 ? -19.234 -23.812 -3.922 1 97.94 292 ILE B C 1
ATOM 6858 O O . ILE B 1 292 ? -18.703 -23.156 -3.02 1 97.94 292 ILE B O 1
ATOM 6862 N N . ASP B 1 293 ? -19.75 -24.938 -3.725 1 96.94 293 ASP B N 1
ATOM 6863 C CA . ASP B 1 293 ? -19.938 -25.484 -2.385 1 96.94 293 ASP B CA 1
ATOM 6864 C C . ASP B 1 293 ? -18.594 -25.797 -1.729 1 96.94 293 ASP B C 1
ATOM 6866 O O . ASP B 1 293 ? -18.391 -25.484 -0.553 1 96.94 293 ASP B O 1
ATOM 6870 N N . GLN B 1 294 ? -17.688 -26.344 -2.473 1 96.12 294 GLN B N 1
ATOM 6871 C CA . GLN B 1 294 ? -16.453 -26.859 -1.899 1 96.12 294 GLN B CA 1
ATOM 6872 C C . GLN B 1 294 ? -15.383 -25.781 -1.815 1 96.12 294 GLN B C 1
ATOM 6874 O O . GLN B 1 294 ? -14.555 -25.781 -0.901 1 96.12 294 GLN B O 1
ATOM 6879 N N . HIS B 1 295 ? -15.43 -24.797 -2.73 1 97 295 HIS B N 1
ATOM 6880 C CA . HIS B 1 295 ? -14.25 -23.938 -2.842 1 97 295 HIS B CA 1
ATOM 6881 C C . HIS B 1 295 ? -14.633 -22.469 -2.811 1 97 295 HIS B C 1
ATOM 6883 O O . HIS B 1 295 ? -13.766 -21.594 -2.68 1 97 295 HIS B O 1
ATOM 6889 N N . PHE B 1 296 ? -15.875 -22.188 -2.967 1 97 296 PHE B N 1
ATOM 6890 C CA . PHE B 1 296 ? -16.375 -20.812 -2.912 1 97 296 PHE B CA 1
ATOM 6891 C C . PHE B 1 296 ? -17.531 -20.688 -1.92 1 97 296 PHE B C 1
ATOM 6893 O O . PHE B 1 296 ? -18.578 -20.156 -2.252 1 97 296 PHE B O 1
ATOM 6900 N N . SER B 1 297 ? -17.312 -21.078 -0.752 1 92.69 297 SER B N 1
ATOM 6901 C CA . SER B 1 297 ? -18.375 -21.266 0.226 1 92.69 297 SER B CA 1
ATOM 6902 C C . SER B 1 297 ? -18.984 -19.938 0.653 1 92.69 297 SER B C 1
ATOM 6904 O O . SER B 1 297 ? -20.078 -19.906 1.218 1 92.69 297 SER B O 1
ATOM 6906 N N . TYR B 1 298 ? -18.344 -18.844 0.389 1 91.12 298 TYR B N 1
ATOM 6907 C CA . TYR B 1 298 ? -18.906 -17.531 0.708 1 91.12 298 TYR B CA 1
ATOM 6908 C C . TYR B 1 298 ? -20.047 -17.188 -0.231 1 91.12 298 TYR B C 1
ATOM 6910 O O . TYR B 1 298 ? -20.812 -16.25 0.033 1 91.12 298 TYR B O 1
ATOM 6918 N N . ILE B 1 299 ? -20.141 -17.969 -1.315 1 94.88 299 ILE B N 1
ATOM 6919 C CA . ILE B 1 299 ? -21.266 -17.828 -2.23 1 94.88 299 ILE B CA 1
ATOM 6920 C C . ILE B 1 299 ? -22.406 -18.766 -1.818 1 94.88 299 ILE B C 1
ATOM 6922 O O . ILE B 1 299 ? -22.234 -19.984 -1.818 1 94.88 299 ILE B O 1
ATOM 6926 N N . SER B 1 300 ? -23.5 -18.234 -1.583 1 95.25 300 SER B N 1
ATOM 6927 C CA . SER B 1 300 ? -24.641 -19.062 -1.202 1 95.25 300 SER B CA 1
ATOM 6928 C C . SER B 1 300 ? -25.188 -19.844 -2.398 1 95.25 300 SER B C 1
ATOM 6930 O O . SER B 1 300 ? -25.391 -19.266 -3.471 1 95.25 300 SER B O 1
ATOM 6932 N N . LEU B 1 301 ? -25.469 -21.125 -2.188 1 94.88 301 LEU B N 1
ATOM 6933 C CA . LEU B 1 301 ? -26.031 -21.969 -3.246 1 94.88 301 LEU B CA 1
ATOM 6934 C C . LEU B 1 301 ? -27.453 -21.531 -3.584 1 94.88 301 LEU B C 1
ATOM 6936 O O . LEU B 1 301 ? -27.969 -21.875 -4.648 1 94.88 301 LEU B O 1
ATOM 6940 N N . SER B 1 302 ? -28 -20.766 -2.686 1 94.94 302 SER B N 1
ATOM 6941 C CA . SER B 1 302 ? -29.359 -20.312 -2.91 1 94.94 302 SER B CA 1
ATOM 6942 C C . SER B 1 302 ? -29.375 -18.938 -3.592 1 94.94 302 SER B C 1
ATOM 6944 O O . SER B 1 302 ? -30.438 -18.469 -4.012 1 94.94 302 SER B O 1
ATOM 6946 N N . ASP B 1 303 ? -28.297 -18.391 -3.764 1 94.44 303 ASP B N 1
ATOM 6947 C CA . ASP B 1 303 ? -28.203 -17.109 -4.449 1 94.44 303 ASP B CA 1
ATOM 6948 C C . ASP B 1 303 ? -28.516 -17.25 -5.934 1 94.44 303 ASP B C 1
ATOM 6950 O O . ASP B 1 303 ? -27.844 -17.984 -6.652 1 94.44 303 ASP B O 1
ATOM 6954 N N . PRO B 1 304 ? -29.5 -16.562 -6.418 1 95 304 PRO B N 1
ATOM 6955 C CA . PRO B 1 304 ? -29.812 -16.656 -7.844 1 95 304 PRO B CA 1
ATOM 6956 C C . PRO B 1 304 ? -28.688 -16.172 -8.742 1 95 304 PRO B C 1
ATOM 6958 O O . PRO B 1 304 ? -28.625 -16.516 -9.922 1 95 304 PRO B O 1
ATOM 6961 N N . GLU B 1 305 ? -27.766 -15.422 -8.109 1 96.75 305 GLU B N 1
ATOM 6962 C CA . GLU B 1 305 ? -26.656 -14.875 -8.883 1 96.75 305 GLU B CA 1
ATOM 6963 C C . GLU B 1 305 ? -25.375 -15.68 -8.664 1 96.75 305 GLU B C 1
ATOM 6965 O O . GLU B 1 305 ? -24.281 -15.219 -9.008 1 96.75 305 GLU B O 1
ATOM 6970 N N . LYS B 1 306 ? -25.5 -16.859 -8.141 1 97.69 306 LYS B N 1
ATOM 6971 C CA . LYS B 1 306 ? -24.328 -17.625 -7.699 1 97.69 306 LYS B CA 1
ATOM 6972 C C . LYS B 1 306 ? -23.359 -17.859 -8.844 1 97.69 306 LYS B C 1
ATOM 6974 O O . LYS B 1 306 ? -22.141 -17.766 -8.664 1 97.69 306 LYS B O 1
ATOM 6979 N N . TYR B 1 307 ? -23.891 -18.172 -10.086 1 98.5 307 TYR B N 1
ATOM 6980 C CA . TYR B 1 307 ? -23 -18.484 -11.203 1 98.5 307 TYR B CA 1
ATOM 6981 C C . TYR B 1 307 ? -22.297 -17.219 -11.703 1 98.5 307 TYR B C 1
ATOM 6983 O O . TYR B 1 307 ? -21.156 -17.281 -12.141 1 98.5 307 TYR B O 1
ATOM 6991 N N . VAL B 1 308 ? -22.953 -16.047 -11.609 1 98.44 308 VAL B N 1
ATOM 6992 C CA . VAL B 1 308 ? -22.359 -14.773 -12 1 98.44 308 VAL B CA 1
ATOM 6993 C C . VAL B 1 308 ? -21.281 -14.383 -10.992 1 98.44 308 VAL B C 1
ATOM 6995 O O . VAL B 1 308 ? -20.203 -13.914 -11.383 1 98.44 308 VAL B O 1
ATOM 6998 N N . VAL B 1 309 ? -21.594 -14.609 -9.719 1 97.94 309 VAL B N 1
ATOM 6999 C CA . VAL B 1 309 ? -20.625 -14.297 -8.672 1 97.94 309 VAL B CA 1
ATOM 7000 C C . VAL B 1 309 ? -19.406 -15.203 -8.805 1 97.94 309 VAL B C 1
ATOM 7002 O O . VAL B 1 309 ? -18.266 -14.75 -8.641 1 97.94 309 VAL B O 1
ATOM 7005 N N . PHE B 1 310 ? -19.719 -16.453 -9.109 1 98.44 310 PHE B N 1
ATOM 7006 C CA . PHE B 1 310 ? -18.641 -17.391 -9.359 1 98.44 310 PHE B CA 1
ATOM 7007 C C . PHE B 1 310 ? -17.75 -16.906 -10.508 1 98.44 310 PHE B C 1
ATOM 7009 O O . PHE B 1 310 ? -16.531 -16.859 -10.383 1 98.44 310 PHE B O 1
ATOM 7016 N N . TYR B 1 311 ? -18.359 -16.531 -11.625 1 98.69 311 TYR B N 1
ATOM 7017 C CA . TYR B 1 311 ? -17.641 -16.062 -12.805 1 98.69 311 TYR B CA 1
ATOM 7018 C C . TYR B 1 311 ? -16.812 -14.812 -12.477 1 98.69 311 TYR B C 1
ATOM 7020 O O . TYR B 1 311 ? -15.648 -14.711 -12.867 1 98.69 311 TYR B O 1
ATOM 7028 N N . SER B 1 312 ? -17.422 -13.914 -11.734 1 98.62 312 SER B N 1
ATOM 7029 C CA . SER B 1 312 ? -16.734 -12.688 -11.328 1 98.62 312 SER B CA 1
ATOM 7030 C C . SER B 1 312 ? -15.484 -12.992 -10.516 1 98.62 312 SER B C 1
ATOM 7032 O O . SER B 1 312 ? -14.438 -12.367 -10.719 1 98.62 312 SER B O 1
ATOM 7034 N N . THR B 1 313 ? -15.555 -13.914 -9.648 1 98.38 313 THR B N 1
ATOM 7035 C CA . THR B 1 313 ? -14.438 -14.305 -8.797 1 98.38 313 THR B CA 1
ATOM 7036 C C . THR B 1 313 ? -13.305 -14.891 -9.641 1 98.38 313 THR B C 1
ATOM 7038 O O . THR B 1 313 ? -12.141 -14.539 -9.453 1 98.38 313 THR B O 1
ATOM 7041 N N . VAL B 1 314 ? -13.648 -15.758 -10.555 1 98.69 314 VAL B N 1
ATOM 7042 C CA . VAL B 1 314 ? -12.641 -16.391 -11.398 1 98.69 314 VAL B CA 1
ATOM 7043 C C . VAL B 1 314 ? -11.961 -15.352 -12.281 1 98.69 314 VAL B C 1
ATOM 7045 O O . VAL B 1 314 ? -10.75 -15.391 -12.484 1 98.69 314 VAL B O 1
ATOM 7048 N N . VAL B 1 315 ? -12.75 -14.398 -12.797 1 98.75 315 VAL B N 1
ATOM 7049 C CA . VAL B 1 315 ? -12.195 -13.328 -13.617 1 98.75 315 VAL B CA 1
ATOM 7050 C C . VAL B 1 315 ? -11.18 -12.531 -12.805 1 98.75 315 VAL B C 1
ATOM 7052 O O . VAL B 1 315 ? -10.047 -12.305 -13.25 1 98.75 315 VAL B O 1
ATOM 7055 N N . ASN B 1 316 ? -11.562 -12.148 -11.609 1 98.25 316 ASN B N 1
ATOM 7056 C CA . ASN B 1 316 ? -10.711 -11.352 -10.734 1 98.25 316 ASN B CA 1
ATOM 7057 C C . ASN B 1 316 ? -9.438 -12.102 -10.367 1 98.25 316 ASN B C 1
ATOM 7059 O O . ASN B 1 316 ? -8.336 -11.555 -10.461 1 98.25 316 ASN B O 1
ATOM 7063 N N . GLU B 1 317 ? -9.562 -13.32 -9.977 1 98.38 317 GLU B N 1
ATOM 7064 C CA . GLU B 1 317 ? -8.438 -14.102 -9.484 1 98.38 317 GLU B CA 1
ATOM 7065 C C . GLU B 1 317 ? -7.496 -14.508 -10.617 1 98.38 317 GLU B C 1
ATOM 7067 O O . GLU B 1 317 ? -6.281 -14.602 -10.422 1 98.38 317 GLU B O 1
ATOM 7072 N N . THR B 1 318 ? -8.023 -14.727 -11.773 1 98.75 318 THR B N 1
ATOM 7073 C CA . THR B 1 318 ? -7.184 -15.039 -12.93 1 98.75 318 THR B CA 1
ATOM 7074 C C . THR B 1 318 ? -6.34 -13.836 -13.328 1 98.75 318 THR B C 1
ATOM 7076 O O . THR B 1 318 ? -5.152 -13.969 -13.625 1 98.75 318 THR B O 1
ATOM 7079 N N . ALA B 1 319 ? -6.992 -12.641 -13.328 1 98.5 319 ALA B N 1
ATOM 7080 C CA . ALA B 1 319 ? -6.238 -11.422 -13.602 1 98.5 319 ALA B CA 1
ATOM 7081 C C . ALA B 1 319 ? -5.082 -11.266 -12.617 1 98.5 319 ALA B C 1
ATOM 7083 O O . ALA B 1 319 ? -3.961 -10.945 -13.016 1 98.5 319 ALA B O 1
ATOM 7084 N N . HIS B 1 320 ? -5.348 -11.531 -11.383 1 98.06 320 HIS B N 1
ATOM 7085 C CA . HIS B 1 320 ? -4.332 -11.414 -10.344 1 98.06 320 HIS B CA 1
ATOM 7086 C C . HIS B 1 320 ? -3.219 -12.438 -10.539 1 98.06 320 HIS B C 1
ATOM 7088 O O . HIS B 1 320 ? -2.039 -12.125 -10.367 1 98.06 320 HIS B O 1
ATOM 7094 N N . LEU B 1 321 ? -3.588 -13.641 -10.867 1 98.69 321 LEU B N 1
ATOM 7095 C CA . LEU B 1 321 ? -2.613 -14.711 -11.078 1 98.69 321 LEU B CA 1
ATOM 7096 C C . LEU B 1 321 ? -1.644 -14.344 -12.195 1 98.69 321 LEU B C 1
ATOM 7098 O O . LEU B 1 321 ? -0.427 -14.469 -12.031 1 98.69 321 LEU B O 1
ATOM 7102 N N . ILE B 1 322 ? -2.158 -13.914 -13.273 1 98.69 322 ILE B N 1
ATOM 7103 C CA . ILE B 1 322 ? -1.33 -13.602 -14.43 1 98.69 322 ILE B CA 1
ATOM 7104 C C . ILE B 1 322 ? -0.421 -12.422 -14.117 1 98.69 322 ILE B C 1
ATOM 7106 O O . ILE B 1 322 ? 0.737 -12.383 -14.539 1 98.69 322 ILE B O 1
ATOM 7110 N N . ALA B 1 323 ? -0.976 -11.469 -13.383 1 98.44 323 ALA B N 1
ATOM 7111 C CA . ALA B 1 323 ? -0.14 -10.352 -12.938 1 98.44 323 ALA B CA 1
ATOM 7112 C C . ALA B 1 323 ? 1.021 -10.852 -12.078 1 98.44 323 ALA B C 1
ATOM 7114 O O . ALA B 1 323 ? 2.145 -10.359 -12.203 1 98.44 323 ALA B O 1
ATOM 7115 N N . GLN B 1 324 ? 0.784 -11.789 -11.25 1 98.19 324 GLN B N 1
ATOM 7116 C CA . GLN B 1 324 ? 1.827 -12.367 -10.406 1 98.19 324 GLN B CA 1
ATOM 7117 C C . GLN B 1 324 ? 2.869 -13.102 -11.234 1 98.19 324 GLN B C 1
ATOM 7119 O O . GLN B 1 324 ? 4.066 -13.031 -10.953 1 98.19 324 GLN B O 1
ATOM 7124 N N . TRP B 1 325 ? 2.396 -13.852 -12.281 1 98.56 325 TRP B N 1
ATOM 7125 C CA . TRP B 1 325 ? 3.34 -14.461 -13.211 1 98.56 325 TRP B CA 1
ATOM 7126 C C . TRP B 1 325 ? 4.32 -13.422 -13.75 1 98.56 325 TRP B C 1
ATOM 7128 O O . TRP B 1 325 ? 5.535 -13.594 -13.648 1 98.56 325 TRP B O 1
ATOM 7138 N N . MET B 1 326 ? 3.748 -12.367 -14.211 1 97.94 326 MET B N 1
ATOM 7139 C CA . MET B 1 326 ? 4.551 -11.312 -14.836 1 97.94 326 MET B CA 1
ATOM 7140 C C . MET B 1 326 ? 5.508 -10.688 -13.828 1 97.94 326 MET B C 1
ATOM 7142 O O . MET B 1 326 ? 6.645 -10.359 -14.164 1 97.94 326 MET B O 1
ATOM 7146 N N . SER B 1 327 ? 5.098 -10.539 -12.625 1 97.19 327 SER B N 1
ATOM 7147 C CA . SER B 1 327 ? 5.883 -9.859 -11.602 1 97.19 327 SER B CA 1
ATOM 7148 C C . SER B 1 327 ? 7.176 -10.609 -11.305 1 97.19 327 SER B C 1
ATOM 7150 O O . SER B 1 327 ? 8.172 -10.016 -10.898 1 97.19 327 SER B O 1
ATOM 7152 N N . VAL B 1 328 ? 7.18 -11.93 -11.531 1 97.75 328 VAL B N 1
ATOM 7153 C CA . VAL B 1 328 ? 8.391 -12.688 -11.242 1 97.75 328 VAL B CA 1
ATOM 7154 C C . VAL B 1 328 ? 9.047 -13.133 -12.555 1 97.75 328 VAL B C 1
ATOM 7156 O O . VAL B 1 328 ? 9.977 -13.938 -12.547 1 97.75 328 VAL B O 1
ATOM 7159 N N . GLY B 1 329 ? 8.5 -12.695 -13.656 1 98.12 329 GLY B N 1
ATOM 7160 C CA . GLY B 1 329 ? 9.086 -12.984 -14.953 1 98.12 329 GLY B CA 1
ATOM 7161 C C . GLY B 1 329 ? 8.719 -14.359 -15.484 1 98.12 329 GLY B C 1
ATOM 7162 O O . GLY B 1 329 ? 9.383 -14.883 -16.375 1 98.12 329 GLY B O 1
ATOM 7163 N N . PHE B 1 330 ? 7.695 -14.93 -14.961 1 98.31 330 PHE B N 1
ATOM 7164 C CA . PHE B 1 330 ? 7.25 -16.266 -15.344 1 98.31 330 PHE B CA 1
ATOM 7165 C C . PHE B 1 330 ? 6.309 -16.203 -16.547 1 98.31 330 PHE B C 1
ATOM 7167 O O . PHE B 1 330 ? 5.418 -15.352 -16.594 1 98.31 330 PHE B O 1
ATOM 7174 N N . ALA B 1 331 ? 6.457 -17.094 -17.453 1 98.06 331 ALA B N 1
ATOM 7175 C CA . ALA B 1 331 ? 5.531 -17.281 -18.562 1 98.06 331 ALA B CA 1
ATOM 7176 C C . ALA B 1 331 ? 5.141 -18.75 -18.719 1 98.06 331 ALA B C 1
ATOM 7178 O O . ALA B 1 331 ? 6.008 -19.625 -18.766 1 98.06 331 ALA B O 1
ATOM 7179 N N . HIS B 1 332 ? 3.842 -18.906 -18.734 1 97.88 332 HIS B N 1
ATOM 7180 C CA . HIS B 1 332 ? 3.316 -20.234 -19.016 1 97.88 332 HIS B CA 1
ATOM 7181 C C . HIS B 1 332 ? 3.369 -20.531 -20.516 1 97.88 332 HIS B C 1
ATOM 7183 O O . HIS B 1 332 ? 2.838 -19.781 -21.328 1 97.88 332 HIS B O 1
ATOM 7189 N N . GLY B 1 333 ? 3.969 -21.578 -20.938 1 96.56 333 GLY B N 1
ATOM 7190 C CA . GLY B 1 333 ? 4.246 -21.812 -22.344 1 96.56 333 GLY B CA 1
ATOM 7191 C C . GLY B 1 333 ? 3.074 -22.438 -23.078 1 96.56 333 GLY B C 1
ATOM 7192 O O . GLY B 1 333 ? 3.072 -22.5 -24.312 1 96.56 333 GLY B O 1
ATOM 7193 N N . VAL B 1 334 ? 2.082 -22.906 -22.391 1 96.38 334 VAL B N 1
ATOM 7194 C CA . VAL B 1 334 ? 0.891 -23.5 -22.984 1 96.38 334 VAL B CA 1
ATOM 7195 C C . VAL B 1 334 ? -0.351 -23.047 -22.219 1 96.38 334 VAL B C 1
ATOM 7197 O O . VAL B 1 334 ? -0.917 -23.812 -21.422 1 96.38 334 VAL B O 1
ATOM 7200 N N . CYS B 1 335 ? -0.892 -21.938 -22.578 1 97.31 335 CYS B N 1
ATOM 7201 C CA . CYS B 1 335 ? -2.016 -21.344 -21.875 1 97.31 335 CYS B CA 1
ATOM 7202 C C . CYS B 1 335 ? -3.34 -21.734 -22.5 1 97.31 335 CYS B C 1
ATOM 7204 O O . CYS B 1 335 ? -4.215 -20.891 -22.703 1 97.31 335 CYS B O 1
ATOM 7206 N N . ASN B 1 336 ? -3.461 -23 -22.812 1 97.75 336 ASN B N 1
ATOM 7207 C CA . ASN B 1 336 ? -4.742 -23.531 -23.266 1 97.75 336 ASN B CA 1
ATOM 7208 C C . ASN B 1 336 ? -5.801 -23.469 -22.172 1 97.75 336 ASN B C 1
ATOM 7210 O O . ASN B 1 336 ? -5.473 -23.391 -20.984 1 97.75 336 ASN B O 1
ATOM 7214 N N . THR B 1 337 ? -7.094 -23.5 -22.531 1 98.56 337 THR B N 1
ATOM 7215 C CA . THR B 1 337 ? -8.156 -23.438 -21.547 1 98.56 337 THR B CA 1
ATOM 7216 C C . THR B 1 337 ? -8.109 -24.641 -20.609 1 98.56 337 THR B C 1
ATOM 7218 O O . THR B 1 337 ? -8.484 -24.547 -19.438 1 98.56 337 THR B O 1
ATOM 7221 N N . ASP B 1 338 ? -7.609 -25.781 -21.156 1 98.06 338 ASP B N 1
ATOM 7222 C CA . ASP B 1 338 ? -7.516 -26.984 -20.344 1 98.06 338 ASP B CA 1
ATOM 7223 C C . ASP B 1 338 ? -6.348 -26.891 -19.359 1 98.06 338 ASP B C 1
ATOM 7225 O O . ASP B 1 338 ? -6.188 -27.75 -18.5 1 98.06 338 ASP B O 1
ATOM 7229 N N . ASN B 1 339 ? -5.551 -25.859 -19.422 1 98.06 339 ASN B N 1
ATOM 7230 C CA . ASN B 1 339 ? -4.461 -25.625 -18.469 1 98.06 339 ASN B CA 1
ATOM 7231 C C . ASN B 1 339 ? -4.781 -24.5 -17.5 1 98.06 339 ASN B C 1
ATOM 7233 O O . ASN B 1 339 ? -3.922 -24.078 -16.734 1 98.06 339 ASN B O 1
ATOM 7237 N N . PHE B 1 340 ? -6.008 -24.016 -17.516 1 98.56 340 PHE B N 1
ATOM 7238 C CA . PHE B 1 340 ? -6.434 -22.969 -16.578 1 98.56 340 PHE B CA 1
ATOM 7239 C C . PHE B 1 340 ? -7.371 -23.547 -15.516 1 98.56 340 PHE B C 1
ATOM 7241 O O . PHE B 1 340 ? -8.469 -24 -15.836 1 98.56 340 PHE B O 1
ATOM 7248 N N . SER B 1 341 ? -6.949 -23.453 -14.305 1 98.62 341 SER B N 1
ATOM 7249 C CA . SER B 1 341 ? -7.695 -23.938 -13.148 1 98.62 341 SER B CA 1
ATOM 7250 C C . SER B 1 341 ? -8.906 -23.047 -12.852 1 98.62 341 SER B C 1
ATOM 7252 O O . SER B 1 341 ? -8.828 -21.828 -12.992 1 98.62 341 SER B O 1
ATOM 7254 N N . LEU B 1 342 ? -9.977 -23.641 -12.391 1 98.69 342 LEU B N 1
ATOM 7255 C CA . LEU B 1 342 ? -11.141 -22.859 -11.969 1 98.69 342 LEU B CA 1
ATOM 7256 C C . LEU B 1 342 ? -10.859 -22.141 -10.656 1 98.69 342 LEU B C 1
ATOM 7258 O O . LEU B 1 342 ? -11.602 -21.234 -10.266 1 98.69 342 LEU B O 1
ATOM 7262 N N . LEU B 1 343 ? -9.781 -22.547 -9.977 1 98.56 343 LEU B N 1
ATOM 7263 C CA . LEU B 1 343 ? -9.375 -21.891 -8.734 1 98.56 343 LEU B CA 1
ATOM 7264 C C . LEU B 1 343 ? -8.328 -20.812 -9.008 1 98.56 343 LEU B C 1
ATOM 7266 O O . LEU B 1 343 ? -7.816 -20.188 -8.078 1 98.56 343 LEU B O 1
ATOM 7270 N N . SER B 1 344 ? -7.98 -20.562 -10.234 1 98.25 344 SER B N 1
ATOM 7271 C CA . SER B 1 344 ? -6.98 -19.578 -10.633 1 98.25 344 SER B CA 1
ATOM 7272 C C . SER B 1 344 ? -5.641 -19.844 -9.953 1 98.25 344 SER B C 1
ATOM 7274 O O . SER B 1 344 ? -5.059 -18.953 -9.344 1 98.25 344 SER B O 1
ATOM 7276 N N . ILE B 1 345 ? -5.121 -21.047 -10.078 1 98.56 345 ILE B N 1
ATOM 7277 C CA . ILE B 1 345 ? -3.789 -21.438 -9.633 1 98.56 345 ILE B CA 1
ATOM 7278 C C . ILE B 1 345 ? -2.973 -21.938 -10.828 1 98.56 345 ILE B C 1
ATOM 7280 O O . ILE B 1 345 ? -3.535 -22.359 -11.836 1 98.56 345 ILE B O 1
ATOM 7284 N N . THR B 1 346 ? -1.697 -21.859 -10.734 1 98.69 346 THR B N 1
ATOM 7285 C CA . THR B 1 346 ? -0.814 -22.328 -11.797 1 98.69 346 THR B CA 1
ATOM 7286 C C . THR B 1 346 ? -0.73 -23.859 -11.797 1 98.69 346 THR B C 1
ATOM 7288 O O . THR B 1 346 ? -0.375 -24.453 -10.789 1 98.69 346 THR B O 1
ATOM 7291 N N . ILE B 1 347 ? -1.055 -24.469 -12.922 1 98 347 ILE B N 1
ATOM 7292 C CA . ILE B 1 347 ? -0.972 -25.922 -13.016 1 98 347 ILE B CA 1
ATOM 7293 C C . ILE B 1 347 ? -0.374 -26.312 -14.367 1 98 347 ILE B C 1
ATOM 7295 O O . ILE B 1 347 ? -0.218 -25.469 -15.25 1 98 347 ILE B O 1
ATOM 7299 N N . ASP B 1 348 ? -0.007 -27.531 -14.516 1 94.69 348 ASP B N 1
ATOM 7300 C CA . ASP B 1 348 ? 0.423 -28.172 -15.75 1 94.69 348 ASP B CA 1
ATOM 7301 C C . ASP B 1 348 ? 1.683 -27.516 -16.312 1 94.69 348 ASP B C 1
ATOM 7303 O O . ASP B 1 348 ? 1.676 -27 -17.422 1 94.69 348 ASP B O 1
ATOM 7307 N N . TYR B 1 349 ? 2.715 -27.719 -15.547 1 95 349 TYR B N 1
ATOM 7308 C CA . TYR B 1 349 ? 4.023 -27.172 -15.898 1 95 349 TYR B CA 1
ATOM 7309 C C . TYR B 1 349 ? 4.648 -27.953 -17.047 1 95 349 TYR B C 1
ATOM 7311 O O . TYR B 1 349 ? 5.57 -28.75 -16.828 1 95 349 TYR B O 1
ATOM 7319 N N . GLY B 1 350 ? 4.137 -27.75 -18.281 1 91.31 350 GLY B N 1
ATOM 7320 C CA . GLY B 1 350 ? 4.859 -28.172 -19.469 1 91.31 350 GLY B CA 1
ATOM 7321 C C . GLY B 1 350 ? 6.008 -27.25 -19.828 1 91.31 350 GLY B C 1
ATOM 7322 O O . GLY B 1 350 ? 6.906 -27.016 -19.016 1 91.31 350 GLY B O 1
ATOM 7323 N N . PRO B 1 351 ? 5.902 -26.734 -21.031 1 94.12 351 PRO B N 1
ATOM 7324 C CA . PRO B 1 351 ? 6.867 -25.656 -21.281 1 94.12 351 PRO B CA 1
ATOM 7325 C C . PRO B 1 351 ? 6.52 -24.359 -20.547 1 94.12 351 PRO B C 1
ATOM 7327 O O . PRO B 1 351 ? 5.352 -23.969 -20.5 1 94.12 351 PRO B O 1
ATOM 7330 N N . PHE B 1 352 ? 7.445 -23.844 -19.938 1 97.19 352 PHE B N 1
ATOM 7331 C CA . PHE B 1 352 ? 7.395 -22.547 -19.281 1 97.19 352 PHE B CA 1
ATOM 7332 C C . PHE B 1 352 ? 8.781 -21.922 -19.219 1 97.19 352 PHE B C 1
ATOM 7334 O O . PHE B 1 352 ? 9.766 -22.531 -19.625 1 97.19 352 PHE B O 1
ATOM 7341 N N . GLY B 1 353 ? 8.812 -20.719 -18.766 1 96.62 353 GLY B N 1
ATOM 7342 C CA . GLY B 1 353 ? 10.117 -20.109 -18.562 1 96.62 353 GLY B CA 1
ATOM 7343 C C . GLY B 1 353 ? 10.062 -18.844 -17.703 1 96.62 353 GLY B C 1
ATOM 7344 O O . GLY B 1 353 ? 9 -18.25 -17.562 1 96.62 353 GLY B O 1
ATOM 7345 N N . PHE B 1 354 ? 11.234 -18.578 -17.109 1 97.12 354 PHE B N 1
ATOM 7346 C CA . PHE B 1 354 ? 11.461 -17.281 -16.469 1 97.12 354 PHE B CA 1
ATOM 7347 C C . PHE B 1 354 ? 12.312 -16.391 -17.359 1 97.12 354 PHE B C 1
ATOM 7349 O O . PHE B 1 354 ? 13.328 -16.828 -17.906 1 97.12 354 PHE B O 1
ATOM 7356 N N . MET B 1 355 ? 11.883 -15.219 -17.438 1 95.31 355 MET B N 1
ATOM 7357 C CA . MET B 1 355 ? 12.594 -14.266 -18.281 1 95.31 355 MET B CA 1
ATOM 7358 C C . MET B 1 355 ? 13.977 -13.969 -17.719 1 95.31 355 MET B C 1
ATOM 7360 O O . MET B 1 355 ? 14.125 -13.742 -16.516 1 95.31 355 MET B O 1
ATOM 7364 N N . GLU B 1 356 ? 14.992 -14.062 -18.609 1 95.44 356 GLU B N 1
ATOM 7365 C CA . GLU B 1 356 ? 16.328 -13.594 -18.25 1 95.44 356 GLU B CA 1
ATOM 7366 C C . GLU B 1 356 ? 16.438 -12.078 -18.375 1 95.44 356 GLU B C 1
ATOM 7368 O O . GLU B 1 356 ? 16.016 -11.336 -17.5 1 95.44 356 GLU B O 1
ATOM 7373 N N . SER B 1 357 ? 16.828 -11.648 -19.625 1 95.88 357 SER B N 1
ATOM 7374 C CA . SER B 1 357 ? 16.719 -10.227 -19.922 1 95.88 357 SER B CA 1
ATOM 7375 C C . SER B 1 357 ? 15.273 -9.812 -20.125 1 95.88 357 SER B C 1
ATOM 7377 O O . SER B 1 357 ? 14.461 -10.594 -20.625 1 95.88 357 SER B O 1
ATOM 7379 N N . TYR B 1 358 ? 15.016 -8.617 -19.734 1 97.25 358 TYR B N 1
ATOM 7380 C CA . TYR B 1 358 ? 13.656 -8.156 -19.969 1 97.25 358 TYR B CA 1
ATOM 7381 C C . TYR B 1 358 ? 13.336 -8.141 -21.453 1 97.25 358 TYR B C 1
ATOM 7383 O O . TYR B 1 358 ? 13.992 -7.438 -22.234 1 97.25 358 TYR B O 1
ATOM 7391 N N . ASP B 1 359 ? 12.352 -8.945 -21.812 1 96.75 359 ASP B N 1
ATOM 7392 C CA . ASP B 1 359 ? 11.867 -9.086 -23.188 1 96.75 359 ASP B CA 1
ATOM 7393 C C . ASP B 1 359 ? 10.359 -9.359 -23.203 1 96.75 359 ASP B C 1
ATOM 7395 O O . ASP B 1 359 ? 9.93 -10.5 -23.031 1 96.75 359 ASP B O 1
ATOM 7399 N N . PRO B 1 360 ? 9.625 -8.32 -23.5 1 95.5 360 PRO B N 1
ATOM 7400 C CA . PRO B 1 360 ? 8.172 -8.5 -23.484 1 95.5 360 PRO B CA 1
ATOM 7401 C C . PRO B 1 360 ? 7.691 -9.5 -24.531 1 95.5 360 PRO B C 1
ATOM 7403 O O . PRO B 1 360 ? 6.535 -9.922 -24.5 1 95.5 360 PRO B O 1
ATOM 7406 N N . ASN B 1 361 ? 8.555 -9.984 -25.422 1 95.69 361 ASN B N 1
ATOM 7407 C CA . ASN B 1 361 ? 8.203 -10.938 -26.469 1 95.69 361 ASN B CA 1
ATOM 7408 C C . ASN B 1 361 ? 8.789 -12.32 -26.188 1 95.69 361 ASN B C 1
ATOM 7410 O O . ASN B 1 361 ? 8.805 -13.188 -27.062 1 95.69 361 ASN B O 1
ATOM 7414 N N . PHE B 1 362 ? 9.234 -12.523 -25.047 1 96 362 PHE B N 1
ATOM 7415 C CA . PHE B 1 362 ? 9.828 -13.797 -24.656 1 96 362 PHE B CA 1
ATOM 7416 C C . PHE B 1 362 ? 8.828 -14.938 -24.828 1 96 362 PHE B C 1
ATOM 7418 O O . PHE B 1 362 ? 7.73 -14.898 -24.266 1 96 362 PHE B O 1
ATOM 7425 N N . VAL B 1 363 ? 9.164 -15.906 -25.688 1 95.94 363 VAL B N 1
ATOM 7426 C CA . VAL B 1 363 ? 8.359 -17.109 -25.906 1 95.94 363 VAL B CA 1
ATOM 7427 C C . VAL B 1 363 ? 9.023 -18.297 -25.234 1 95.94 363 VAL B C 1
ATOM 7429 O O . VAL B 1 363 ? 10.062 -18.781 -25.688 1 95.94 363 VAL B O 1
ATOM 7432 N N . PRO B 1 364 ? 8.422 -18.828 -24.203 1 95 364 PRO B N 1
ATOM 7433 C CA . PRO B 1 364 ? 9.086 -19.891 -23.453 1 95 364 PRO B CA 1
ATOM 7434 C C . PRO B 1 364 ? 8.922 -21.266 -24.094 1 95 364 PRO B C 1
ATOM 7436 O O . PRO B 1 364 ? 9.594 -22.219 -23.703 1 95 364 PRO B O 1
ATOM 7439 N N . ASN B 1 365 ? 8.016 -21.438 -25.031 1 94.69 365 ASN B N 1
ATOM 7440 C CA . ASN B 1 365 ? 7.73 -22.703 -25.719 1 94.69 365 ASN B CA 1
ATOM 7441 C C . ASN B 1 365 ? 8.219 -22.656 -27.156 1 94.69 365 ASN B C 1
ATOM 7443 O O . ASN B 1 365 ? 7.668 -21.938 -28 1 94.69 365 ASN B O 1
ATOM 7447 N N . ALA B 1 366 ? 9.156 -23.469 -27.438 1 90.75 366 ALA B N 1
ATOM 7448 C CA . ALA B 1 366 ? 9.781 -23.484 -28.766 1 90.75 366 ALA B CA 1
ATOM 7449 C C . ALA B 1 366 ? 8.781 -23.922 -29.828 1 90.75 366 ALA B C 1
ATOM 7451 O O . ALA B 1 366 ? 8.945 -23.609 -31.016 1 90.75 366 ALA B O 1
ATOM 7452 N N . SER B 1 367 ? 7.727 -24.594 -29.438 1 88.81 367 SER B N 1
ATOM 7453 C CA . SER B 1 367 ? 6.727 -25.078 -30.391 1 88.81 367 SER B CA 1
ATOM 7454 C C . SER B 1 367 ? 5.664 -24.016 -30.656 1 88.81 367 SER B C 1
ATOM 7456 O O . SER B 1 367 ? 4.758 -24.234 -31.469 1 88.81 367 SER B O 1
ATOM 7458 N N . ASP B 1 368 ? 5.734 -22.938 -30 1 92.38 368 ASP B N 1
ATOM 7459 C CA . ASP B 1 368 ? 4.824 -21.812 -30.203 1 92.38 368 ASP B CA 1
ATOM 7460 C C . ASP B 1 368 ? 5.395 -20.828 -31.219 1 92.38 368 ASP B C 1
ATOM 7462 O O . ASP B 1 368 ? 5.734 -19.688 -30.859 1 92.38 368 ASP B O 1
ATOM 7466 N N . ASP B 1 369 ? 5.344 -21.156 -32.406 1 88.81 369 ASP B N 1
ATOM 7467 C CA . ASP B 1 369 ? 6.008 -20.438 -33.5 1 88.81 369 ASP B CA 1
ATOM 7468 C C . ASP B 1 369 ? 5.434 -19.031 -33.656 1 88.81 369 ASP B C 1
ATOM 7470 O O . ASP B 1 369 ? 6.156 -18.094 -34.031 1 88.81 369 ASP B O 1
ATOM 7474 N N . GLU B 1 370 ? 4.242 -18.891 -33.344 1 93.25 370 GLU B N 1
ATOM 7475 C CA . GLU B 1 370 ? 3.592 -17.594 -33.594 1 93.25 370 GLU B CA 1
ATOM 7476 C C . GLU B 1 370 ? 3.68 -16.719 -32.344 1 93.25 370 GLU B C 1
ATOM 7478 O O . GLU B 1 370 ? 3.281 -15.547 -32.375 1 93.25 370 GLU B O 1
ATOM 7483 N N . GLY B 1 371 ? 4.129 -17.297 -31.281 1 95.5 371 GLY B N 1
ATOM 7484 C CA . GLY B 1 371 ? 4.277 -16.531 -30.047 1 95.5 371 GLY B CA 1
ATOM 7485 C C . GLY B 1 371 ? 2.953 -16.25 -29.375 1 95.5 371 GLY B C 1
ATOM 7486 O O . GLY B 1 371 ? 2.777 -15.188 -28.766 1 95.5 371 GLY B O 1
ATOM 7487 N N . ARG B 1 372 ? 2.02 -17.109 -29.484 1 96.06 372 ARG B N 1
ATOM 7488 C CA . ARG B 1 372 ? 0.69 -16.922 -28.906 1 96.06 372 ARG B CA 1
ATOM 7489 C C . ARG B 1 372 ? 0.764 -16.781 -27.391 1 96.06 372 ARG B C 1
ATOM 7491 O O . ARG B 1 372 ? -0.001 -16.031 -26.797 1 96.06 372 ARG B O 1
ATOM 7498 N N . TYR B 1 373 ? 1.685 -17.516 -26.875 1 97.12 373 TYR B N 1
ATOM 7499 C CA . TYR B 1 373 ? 1.759 -17.562 -25.406 1 97.12 373 TYR B CA 1
ATOM 7500 C C . TYR B 1 373 ? 3.012 -16.875 -24.906 1 97.12 373 TYR B C 1
ATOM 7502 O O . TYR B 1 373 ? 3.572 -17.25 -23.875 1 97.12 373 TYR B O 1
ATOM 7510 N N . SER B 1 374 ? 3.51 -15.914 -25.672 1 97.56 374 SER B N 1
ATOM 7511 C CA . SER B 1 374 ? 4.617 -15.094 -25.203 1 97.56 374 SER B CA 1
ATOM 7512 C C . SER B 1 374 ? 4.262 -14.406 -23.891 1 97.56 374 SER B C 1
ATOM 7514 O O . SER B 1 374 ? 3.086 -14.312 -23.516 1 97.56 374 SER B O 1
ATOM 7516 N N . ILE B 1 375 ? 5.289 -13.945 -23.156 1 97.38 375 ILE B N 1
ATOM 7517 C CA . ILE B 1 375 ? 5.07 -13.391 -21.828 1 97.38 375 ILE B CA 1
ATOM 7518 C C . ILE B 1 375 ? 4.18 -12.156 -21.938 1 97.38 375 ILE B C 1
ATOM 7520 O O . ILE B 1 375 ? 3.318 -11.93 -21.078 1 97.38 375 ILE B O 1
ATOM 7524 N N . GLY B 1 376 ? 4.285 -11.32 -22.953 1 96.44 376 GLY B N 1
ATOM 7525 C CA . GLY B 1 376 ? 3.471 -10.133 -23.141 1 96.44 376 GLY B CA 1
ATOM 7526 C C . GLY B 1 376 ? 2.045 -10.445 -23.562 1 96.44 376 GLY B C 1
ATOM 7527 O O . GLY B 1 376 ? 1.161 -9.594 -23.453 1 96.44 376 GLY B O 1
ATOM 7528 N N . ALA B 1 377 ? 1.827 -11.695 -23.938 1 97.56 377 ALA B N 1
ATOM 7529 C CA . ALA B 1 377 ? 0.513 -12.086 -24.453 1 97.56 377 ALA B CA 1
ATOM 7530 C C . ALA B 1 377 ? -0.29 -12.82 -23.375 1 97.56 377 ALA B C 1
ATOM 7532 O O . ALA B 1 377 ? -1.471 -13.117 -23.578 1 97.56 377 ALA B O 1
ATOM 7533 N N . GLN B 1 378 ? 0.314 -13.047 -22.234 1 98.06 378 GLN B N 1
ATOM 7534 C CA . GLN B 1 378 ? -0.319 -13.875 -21.219 1 98.06 378 GLN B CA 1
ATOM 7535 C C . GLN B 1 378 ? -1.669 -13.297 -20.797 1 98.06 378 GLN B C 1
ATOM 7537 O O . GLN B 1 378 ? -2.641 -14.031 -20.625 1 98.06 378 GLN B O 1
ATOM 7542 N N . ALA B 1 379 ? -1.747 -11.938 -20.641 1 98.06 379 ALA B N 1
ATOM 7543 C CA . ALA B 1 379 ? -2.988 -11.297 -20.219 1 98.06 379 ALA B CA 1
ATOM 7544 C C . ALA B 1 379 ? -4.07 -11.438 -21.281 1 98.06 379 ALA B C 1
ATOM 7546 O O . ALA B 1 379 ? -5.234 -11.688 -20.969 1 98.06 379 ALA B O 1
ATOM 7547 N N . GLN B 1 380 ? -3.678 -11.312 -22.516 1 98.12 380 GLN B N 1
ATOM 7548 C CA . GLN B 1 380 ? -4.629 -11.445 -23.609 1 98.12 380 GLN B CA 1
ATOM 7549 C C . GLN B 1 380 ? -5.16 -12.875 -23.703 1 98.12 380 GLN B C 1
ATOM 7551 O O . GLN B 1 380 ? -6.34 -13.086 -24 1 98.12 380 GLN B O 1
ATOM 7556 N N . VAL B 1 381 ? -4.324 -13.805 -23.547 1 98.31 381 VAL B N 1
ATOM 7557 C CA . VAL B 1 381 ? -4.742 -15.203 -23.594 1 98.31 381 VAL B CA 1
ATOM 7558 C C . VAL B 1 381 ? -5.672 -15.5 -22.406 1 98.31 381 VAL B C 1
ATOM 7560 O O . VAL B 1 381 ? -6.621 -16.266 -22.547 1 98.31 381 VAL B O 1
ATOM 7563 N N . GLY B 1 382 ? -5.367 -14.906 -21.25 1 98.62 382 GLY B N 1
ATOM 7564 C CA . GLY B 1 382 ? -6.285 -15.008 -20.125 1 98.62 382 GLY B CA 1
ATOM 7565 C C . GLY B 1 382 ? -7.684 -14.516 -20.453 1 98.62 382 GLY B C 1
ATOM 7566 O O . GLY B 1 382 ? -8.672 -15.156 -20.078 1 98.62 382 GLY B O 1
ATOM 7567 N N . LEU B 1 383 ? -7.758 -13.375 -21.141 1 98.69 383 LEU B N 1
ATOM 7568 C CA . LEU B 1 383 ? -9.047 -12.844 -21.578 1 98.69 383 LEU B CA 1
ATOM 7569 C C . LEU B 1 383 ? -9.766 -13.844 -22.469 1 98.69 383 LEU B C 1
ATOM 7571 O O . LEU B 1 383 ? -10.969 -14.094 -22.297 1 98.69 383 LEU B O 1
ATOM 7575 N N . PHE B 1 384 ? -9.078 -14.422 -23.422 1 98.62 384 PHE B N 1
ATOM 7576 C CA . PHE B 1 384 ? -9.633 -15.43 -24.312 1 98.62 384 PHE B CA 1
ATOM 7577 C C . PHE B 1 384 ? -10.219 -16.594 -23.516 1 98.62 384 PHE B C 1
ATOM 7579 O O . PHE B 1 384 ? -11.336 -17.031 -23.781 1 98.62 384 PHE B O 1
ATOM 7586 N N . ASN B 1 385 ? -9.398 -17.094 -22.578 1 98.88 385 ASN B N 1
ATOM 7587 C CA . ASN B 1 385 ? -9.836 -18.234 -21.781 1 98.88 385 ASN B CA 1
ATOM 7588 C C . ASN B 1 385 ? -11.07 -17.891 -20.953 1 98.88 385 ASN B C 1
ATOM 7590 O O . ASN B 1 385 ? -11.961 -18.734 -20.797 1 98.88 385 ASN B O 1
ATOM 7594 N N . LEU B 1 386 ? -11.133 -16.688 -20.438 1 98.88 386 LEU B N 1
ATOM 7595 C CA . LEU B 1 386 ? -12.289 -16.266 -19.641 1 98.88 386 LEU B CA 1
ATOM 7596 C C . LEU B 1 386 ? -13.516 -16.078 -20.516 1 98.88 386 LEU B C 1
ATOM 7598 O O . LEU B 1 386 ? -14.648 -16.312 -20.078 1 98.88 386 LEU B O 1
ATOM 7602 N N . GLU B 1 387 ? -13.297 -15.672 -21.75 1 98.81 387 GLU B N 1
ATOM 7603 C CA . GLU B 1 387 ? -14.391 -15.633 -22.719 1 98.81 387 GLU B CA 1
ATOM 7604 C C . GLU B 1 387 ? -14.945 -17.031 -22.984 1 98.81 387 GLU B C 1
ATOM 7606 O O . GLU B 1 387 ? -16.156 -17.219 -23.078 1 98.81 387 GLU B O 1
ATOM 7611 N N . LYS B 1 388 ? -14.031 -17.969 -23.141 1 98.88 388 LYS B N 1
ATOM 7612 C CA . LYS B 1 388 ? -14.453 -19.359 -23.344 1 98.88 388 LYS B CA 1
ATOM 7613 C C . LYS B 1 388 ? -15.188 -19.891 -22.125 1 98.88 388 LYS B C 1
ATOM 7615 O O . LYS B 1 388 ? -16.141 -20.672 -22.25 1 98.88 388 LYS B O 1
ATOM 7620 N N . LEU B 1 389 ? -14.758 -19.484 -20.938 1 98.88 389 LEU B N 1
ATOM 7621 C CA . LEU B 1 389 ? -15.461 -19.875 -19.719 1 98.88 389 LEU B CA 1
ATOM 7622 C C . LEU B 1 389 ? -16.875 -19.312 -19.703 1 98.88 389 LEU B C 1
ATOM 7624 O O . LEU B 1 389 ? -17.828 -20.016 -19.344 1 98.88 389 LEU B O 1
ATOM 7628 N N . LEU B 1 390 ? -17 -18.031 -20.094 1 98.81 390 LEU B N 1
ATOM 7629 C CA . LEU B 1 390 ? -18.328 -17.438 -20.156 1 98.81 390 LEU B CA 1
ATOM 7630 C C . LEU B 1 390 ? -19.219 -18.188 -21.141 1 98.81 390 LEU B C 1
ATOM 7632 O O . LEU B 1 390 ? -20.391 -18.438 -20.859 1 98.81 390 LEU B O 1
ATOM 7636 N N . ALA B 1 391 ? -18.672 -18.547 -22.266 1 98.69 391 ALA B N 1
ATOM 7637 C CA . ALA B 1 391 ? -19.406 -19.312 -23.266 1 98.69 391 ALA B CA 1
ATOM 7638 C C . ALA B 1 391 ? -19.875 -20.641 -22.672 1 98.69 391 ALA B C 1
ATOM 7640 O O . ALA B 1 391 ? -21 -21.094 -22.953 1 98.69 391 ALA B O 1
ATOM 7641 N N . ALA B 1 392 ? -19.062 -21.266 -21.891 1 98.81 392 ALA B N 1
ATOM 7642 C CA . ALA B 1 392 ? -19.375 -22.547 -21.281 1 98.81 392 ALA B CA 1
ATOM 7643 C C . ALA B 1 392 ? -20.484 -22.391 -20.234 1 98.81 392 ALA B C 1
ATOM 7645 O O . ALA B 1 392 ? -21.234 -23.328 -19.984 1 98.81 392 ALA B O 1
ATOM 7646 N N . LEU B 1 393 ? -20.625 -21.188 -19.641 1 98.75 393 LEU B N 1
ATOM 7647 C CA . LEU B 1 393 ? -21.609 -20.953 -18.594 1 98.75 393 LEU B CA 1
ATOM 7648 C C . LEU B 1 393 ? -22.953 -20.547 -19.188 1 98.75 393 LEU B C 1
ATOM 7650 O O . LEU B 1 393 ? -23.969 -20.547 -18.484 1 98.75 393 LEU B O 1
ATOM 7654 N N . ARG B 1 394 ? -23.031 -20.234 -20.422 1 98.25 394 ARG B N 1
ATOM 7655 C CA . ARG B 1 394 ? -24.203 -19.641 -21.062 1 98.25 394 ARG B CA 1
ATOM 7656 C C . ARG B 1 394 ? -25.438 -20.516 -20.844 1 98.25 394 ARG B C 1
ATOM 7658 O O . ARG B 1 394 ? -26.516 -20 -20.547 1 98.25 394 ARG B O 1
ATOM 7665 N N . PRO B 1 395 ? -25.312 -21.844 -20.984 1 98.38 395 PRO B N 1
ATOM 7666 C CA . PRO B 1 395 ? -26.516 -22.688 -20.859 1 98.38 395 PRO B CA 1
ATOM 7667 C C . PRO B 1 395 ? -27.172 -22.578 -19.5 1 98.38 395 PRO B C 1
ATOM 7669 O O . PRO B 1 395 ? -28.359 -22.922 -19.344 1 98.38 395 PRO B O 1
ATOM 7672 N N . VAL B 1 396 ? -26.453 -22.062 -18.5 1 98.31 396 VAL B N 1
ATOM 7673 C CA . VAL B 1 396 ? -27.016 -22.062 -17.156 1 98.31 396 VAL B CA 1
ATOM 7674 C C . VAL B 1 396 ? -27.281 -20.625 -16.703 1 98.31 396 VAL B C 1
ATOM 7676 O O . VAL B 1 396 ? -27.641 -20.391 -15.555 1 98.31 396 VAL B O 1
ATOM 7679 N N . LEU B 1 397 ? -27.125 -19.672 -17.594 1 98.44 397 LEU B N 1
ATOM 7680 C CA . LEU B 1 397 ? -27.344 -18.25 -17.266 1 98.44 397 LEU B CA 1
ATOM 7681 C C . LEU B 1 397 ? -28.578 -17.719 -17.984 1 98.44 397 LEU B C 1
ATOM 7683 O O . LEU B 1 397 ? -28.812 -18.062 -19.156 1 98.44 397 LEU B O 1
ATOM 7687 N N . THR B 1 398 ? -29.266 -16.859 -17.297 1 97.88 398 THR B N 1
ATOM 7688 C CA . THR B 1 398 ? -30.328 -16.094 -17.953 1 97.88 398 THR B CA 1
ATOM 7689 C C . THR B 1 398 ? -29.734 -15.031 -18.875 1 97.88 398 THR B C 1
ATOM 7691 O O . THR B 1 398 ? -28.531 -14.758 -18.828 1 97.88 398 THR B O 1
ATOM 7694 N N . GLN B 1 399 ? -30.625 -14.438 -19.688 1 97.25 399 GLN B N 1
ATOM 7695 C CA . GLN B 1 399 ? -30.156 -13.391 -20.594 1 97.25 399 GLN B CA 1
ATOM 7696 C C . GLN B 1 399 ? -29.594 -12.211 -19.828 1 97.25 399 GLN B C 1
ATOM 7698 O O . GLN B 1 399 ? -28.578 -11.633 -20.234 1 97.25 399 GLN B O 1
ATOM 7703 N N . ILE B 1 400 ? -30.234 -11.922 -18.766 1 97.44 400 ILE B N 1
ATOM 7704 C CA . ILE B 1 400 ? -29.797 -10.805 -17.938 1 97.44 400 ILE B CA 1
ATOM 7705 C C . ILE B 1 400 ? -28.453 -11.133 -17.281 1 97.44 400 ILE B C 1
ATOM 7707 O O . ILE B 1 400 ? -27.562 -10.281 -17.234 1 97.44 400 ILE B O 1
ATOM 7711 N N . GLN B 1 401 ? -28.312 -12.336 -16.844 1 97.81 401 GLN B N 1
ATOM 7712 C CA . GLN B 1 401 ? -27.078 -12.781 -16.219 1 97.81 401 GLN B CA 1
ATOM 7713 C C . GLN B 1 401 ? -25.938 -12.82 -17.219 1 97.81 401 GLN B C 1
ATOM 7715 O O . GLN B 1 401 ? -24.797 -12.516 -16.875 1 97.81 401 GLN B O 1
ATOM 7720 N N . GLN B 1 402 ? -26.266 -13.195 -18.422 1 97.88 402 GLN B N 1
ATOM 7721 C CA . GLN B 1 402 ? -25.25 -13.195 -19.469 1 97.88 402 GLN B CA 1
ATOM 7722 C C . GLN B 1 402 ? -24.719 -11.789 -19.719 1 97.88 402 GLN B C 1
ATOM 7724 O O . GLN B 1 402 ? -23.516 -11.594 -19.891 1 97.88 402 GLN B O 1
ATOM 7729 N N . LYS B 1 403 ? -25.609 -10.836 -19.75 1 97.5 403 LYS B N 1
ATOM 7730 C CA . LYS B 1 403 ? -25.203 -9.445 -19.938 1 97.5 403 LYS B CA 1
ATOM 7731 C C . LYS B 1 403 ? -24.328 -8.961 -18.797 1 97.5 403 LYS B C 1
ATOM 7733 O O . LYS B 1 403 ? -23.328 -8.266 -19.016 1 97.5 403 LYS B O 1
ATOM 7738 N N . ARG B 1 404 ? -24.719 -9.297 -17.609 1 97.12 404 ARG B N 1
ATOM 7739 C CA . ARG B 1 404 ? -23.922 -8.938 -16.438 1 97.12 404 ARG B CA 1
ATOM 7740 C C . ARG B 1 404 ? -22.531 -9.57 -16.5 1 97.12 404 ARG B C 1
ATOM 7742 O O . ARG B 1 404 ? -21.531 -8.93 -16.172 1 97.12 404 ARG B O 1
ATOM 7749 N N . ALA B 1 405 ? -22.484 -10.805 -16.875 1 98.25 405 ALA B N 1
ATOM 7750 C CA . ALA B 1 405 ? -21.219 -11.508 -17 1 98.25 405 ALA B CA 1
ATOM 7751 C C . ALA B 1 405 ? -20.328 -10.859 -18.062 1 98.25 405 ALA B C 1
ATOM 7753 O O . ALA B 1 405 ? -19.109 -10.805 -17.906 1 98.25 405 ALA B O 1
ATOM 7754 N N . GLN B 1 406 ? -20.953 -10.383 -19.109 1 98.12 406 GLN B N 1
ATOM 7755 C CA . GLN B 1 406 ? -20.203 -9.695 -20.156 1 98.12 406 GLN B CA 1
ATOM 7756 C C . GLN B 1 406 ? -19.594 -8.398 -19.641 1 98.12 406 GLN B C 1
ATOM 7758 O O . GLN B 1 406 ? -18.469 -8.039 -20 1 98.12 406 GLN B O 1
ATOM 7763 N N . ILE B 1 407 ? -20.297 -7.715 -18.812 1 97.62 407 ILE B N 1
ATOM 7764 C CA . ILE B 1 407 ? -19.797 -6.492 -18.188 1 97.62 407 ILE B CA 1
ATOM 7765 C C . ILE B 1 407 ? -18.609 -6.816 -17.297 1 97.62 407 ILE B C 1
ATOM 7767 O O . ILE B 1 407 ? -17.609 -6.09 -17.297 1 97.62 407 ILE B O 1
ATOM 7771 N N . ILE B 1 408 ? -18.703 -7.883 -16.578 1 97.69 408 ILE B N 1
ATOM 7772 C CA . ILE B 1 408 ? -17.609 -8.344 -15.711 1 97.69 408 ILE B CA 1
ATOM 7773 C C . ILE B 1 408 ? -16.375 -8.609 -16.562 1 97.69 408 ILE B C 1
ATOM 7775 O O . ILE B 1 408 ? -15.266 -8.18 -16.203 1 97.69 408 ILE B O 1
ATOM 7779 N N . LEU B 1 409 ? -16.594 -9.297 -17.672 1 98.5 409 LEU B N 1
ATOM 7780 C CA . LEU B 1 409 ? -15.492 -9.641 -18.562 1 98.5 409 LEU B CA 1
ATOM 7781 C C . LEU B 1 409 ? -14.852 -8.391 -19.141 1 98.5 409 LEU B C 1
ATOM 7783 O O . LEU B 1 409 ? -13.625 -8.328 -19.297 1 98.5 409 LEU B O 1
ATOM 7787 N N . LYS B 1 410 ? -15.602 -7.387 -19.438 1 97.56 410 LYS B N 1
ATOM 7788 C CA . LYS B 1 410 ? -15.094 -6.129 -19.984 1 97.56 410 LYS B CA 1
ATOM 7789 C C . LYS B 1 410 ? -14.18 -5.43 -18.984 1 97.56 410 LYS B C 1
ATOM 7791 O O . LYS B 1 410 ? -13.281 -4.68 -19.391 1 97.56 410 LYS B O 1
ATOM 7796 N N . GLY B 1 411 ? -14.367 -5.723 -17.734 1 97.81 411 GLY B N 1
ATOM 7797 C CA . GLY B 1 411 ? -13.562 -5.117 -16.688 1 97.81 411 GLY B CA 1
ATOM 7798 C C . GLY B 1 411 ? -12.227 -5.809 -16.484 1 97.81 411 GLY B C 1
ATOM 7799 O O . GLY B 1 411 ? -11.367 -5.309 -15.758 1 97.81 411 GLY B O 1
ATOM 7800 N N . TYR B 1 412 ? -12.016 -6.859 -17.188 1 98.19 412 TYR B N 1
ATOM 7801 C CA . TYR B 1 412 ? -10.836 -7.695 -16.984 1 98.19 412 TYR B CA 1
ATOM 7802 C C . TYR B 1 412 ? -9.555 -6.91 -17.25 1 98.19 412 TYR B C 1
ATOM 7804 O O . TYR B 1 412 ? -8.602 -6.973 -16.469 1 98.19 412 TYR B O 1
ATOM 7812 N N . ALA B 1 413 ? -9.547 -6.219 -18.297 1 96.94 413 ALA B N 1
ATOM 7813 C CA . ALA B 1 413 ? -8.328 -5.508 -18.703 1 96.94 413 ALA B CA 1
ATOM 7814 C C . ALA B 1 413 ? -7.926 -4.48 -17.641 1 96.94 413 ALA B C 1
ATOM 7816 O O . ALA B 1 413 ? -6.75 -4.383 -17.281 1 96.94 413 ALA B O 1
ATOM 7817 N N . ASP B 1 414 ? -8.859 -3.764 -17.109 1 96.25 414 ASP B N 1
ATOM 7818 C CA . ASP B 1 414 ? -8.602 -2.766 -16.078 1 96.25 414 ASP B CA 1
ATOM 7819 C C . ASP B 1 414 ? -8.125 -3.424 -14.789 1 96.25 414 ASP B C 1
ATOM 7821 O O . ASP B 1 414 ? -7.242 -2.898 -14.109 1 96.25 414 ASP B O 1
ATOM 7825 N N . LEU B 1 415 ? -8.75 -4.48 -14.5 1 96.44 415 LEU B N 1
ATOM 7826 C CA . LEU B 1 415 ? -8.359 -5.227 -13.312 1 96.44 415 LEU B CA 1
ATOM 7827 C C . LEU B 1 415 ? -6.914 -5.688 -13.406 1 96.44 415 LEU B C 1
ATOM 7829 O O . LEU B 1 415 ? -6.148 -5.559 -12.445 1 96.44 415 LEU B O 1
ATOM 7833 N N . TYR B 1 416 ? -6.594 -6.215 -14.516 1 97.69 416 TYR B N 1
ATOM 7834 C CA . TYR B 1 416 ? -5.227 -6.672 -14.734 1 97.69 416 TYR B CA 1
ATOM 7835 C C . TYR B 1 416 ? -4.238 -5.52 -14.609 1 97.69 416 TYR B C 1
ATOM 7837 O O . TYR B 1 416 ? -3.205 -5.652 -13.945 1 97.69 416 TYR B O 1
ATOM 7845 N N . GLN B 1 417 ? -4.543 -4.438 -15.211 1 96.19 417 GLN B N 1
ATOM 7846 C CA . GLN B 1 417 ? -3.656 -3.277 -15.164 1 96.19 417 GLN B CA 1
ATOM 7847 C C . GLN B 1 417 ? -3.471 -2.783 -13.734 1 96.19 417 GLN B C 1
ATOM 7849 O O . GLN B 1 417 ? -2.365 -2.404 -13.344 1 96.19 417 GLN B O 1
ATOM 7854 N N . MET B 1 418 ? -4.531 -2.764 -13.047 1 95.31 418 MET B N 1
ATOM 7855 C CA . MET B 1 418 ? -4.465 -2.352 -11.648 1 95.31 418 MET B CA 1
ATOM 7856 C C . MET B 1 418 ? -3.559 -3.281 -10.852 1 95.31 418 MET B C 1
ATOM 7858 O O . MET B 1 418 ? -2.719 -2.822 -10.07 1 95.31 418 MET B O 1
ATOM 7862 N N . ARG B 1 419 ? -3.703 -4.555 -11.078 1 96 419 ARG B N 1
ATOM 7863 C CA . ARG B 1 419 ? -2.922 -5.543 -10.336 1 96 419 ARG B CA 1
ATOM 7864 C C . ARG B 1 419 ? -1.441 -5.445 -10.695 1 96 419 ARG B C 1
ATOM 7866 O O . ARG B 1 419 ? -0.583 -5.48 -9.812 1 96 419 ARG B O 1
ATOM 7873 N N . ILE B 1 420 ? -1.136 -5.375 -11.922 1 96.12 420 ILE B N 1
ATOM 7874 C CA . ILE B 1 420 ? 0.25 -5.285 -12.367 1 96.12 420 ILE B CA 1
ATOM 7875 C C . ILE B 1 420 ? 0.886 -4.008 -11.828 1 96.12 420 ILE B C 1
ATOM 7877 O O . ILE B 1 420 ? 2.053 -4.008 -11.43 1 96.12 420 ILE B O 1
ATOM 7881 N N . HIS B 1 421 ? 0.118 -2.926 -11.859 1 94.88 421 HIS B N 1
ATOM 7882 C CA . HIS B 1 421 ? 0.599 -1.659 -11.32 1 94.88 421 HIS B CA 1
ATOM 7883 C C . HIS B 1 421 ? 0.941 -1.786 -9.836 1 94.88 421 HIS B C 1
ATOM 7885 O O . HIS B 1 421 ? 1.996 -1.324 -9.398 1 94.88 421 HIS B O 1
ATOM 7891 N N . GLN B 1 422 ? 0.097 -2.369 -9.117 1 93 422 GLN B N 1
ATOM 7892 C CA . GLN B 1 422 ? 0.306 -2.562 -7.688 1 93 422 GLN B CA 1
ATOM 7893 C C . GLN B 1 422 ? 1.551 -3.404 -7.422 1 93 422 GLN B C 1
ATOM 7895 O O . GLN B 1 422 ? 2.346 -3.084 -6.535 1 93 422 GLN B O 1
ATOM 7900 N N . LEU B 1 423 ? 1.698 -4.465 -8.164 1 95.19 423 LEU B N 1
ATOM 7901 C CA . LEU B 1 423 ? 2.824 -5.371 -7.98 1 95.19 423 LEU B CA 1
ATOM 7902 C C . LEU B 1 423 ? 4.141 -4.68 -8.312 1 95.19 423 LEU B C 1
ATOM 7904 O O . LEU B 1 423 ? 5.113 -4.785 -7.562 1 95.19 423 LEU B O 1
ATOM 7908 N N . PHE B 1 424 ? 4.184 -3.957 -9.352 1 96.38 424 PHE B N 1
ATOM 7909 C CA . PHE B 1 424 ? 5.434 -3.326 -9.75 1 96.38 424 PHE B CA 1
ATOM 7910 C C . PHE B 1 424 ? 5.758 -2.137 -8.859 1 96.38 424 PHE B C 1
ATOM 7912 O O . PHE B 1 424 ? 6.926 -1.836 -8.609 1 96.38 424 PHE B O 1
ATOM 7919 N N . LYS B 1 425 ? 4.75 -1.417 -8.375 1 93.56 425 LYS B N 1
ATOM 7920 C CA . LYS B 1 425 ? 4.992 -0.4 -7.359 1 93.56 425 LYS B CA 1
ATOM 7921 C C . LYS B 1 425 ? 5.684 -0.999 -6.137 1 93.56 425 LYS B C 1
ATOM 7923 O O . LYS B 1 425 ? 6.645 -0.426 -5.621 1 93.56 425 LYS B O 1
ATOM 7928 N N . ALA B 1 426 ? 5.152 -2.08 -5.742 1 91.88 426 ALA B N 1
ATOM 7929 C CA . ALA B 1 426 ? 5.727 -2.764 -4.586 1 91.88 426 ALA B CA 1
ATOM 7930 C C . ALA B 1 426 ? 7.168 -3.178 -4.855 1 91.88 426 ALA B C 1
ATOM 7932 O O . ALA B 1 426 ? 8.039 -3.021 -3.994 1 91.88 426 ALA B O 1
ATOM 7933 N N . LYS B 1 427 ? 7.395 -3.666 -6 1 94.88 427 LYS B N 1
ATOM 7934 C CA . LYS B 1 427 ? 8.734 -4.109 -6.371 1 94.88 427 LYS B CA 1
ATOM 7935 C C . LYS B 1 427 ? 9.719 -2.945 -6.367 1 94.88 427 LYS B C 1
ATOM 7937 O O . LYS B 1 427 ? 10.906 -3.133 -6.105 1 94.88 427 LYS B O 1
ATOM 7942 N N . LEU B 1 428 ? 9.188 -1.769 -6.621 1 94.31 428 LEU B N 1
ATOM 7943 C CA . LEU B 1 428 ? 10.039 -0.585 -6.672 1 94.31 428 LEU B CA 1
ATOM 7944 C C . LEU B 1 428 ? 10.031 0.145 -5.332 1 94.31 428 LEU B C 1
ATOM 7946 O O . LEU B 1 428 ? 10.711 1.162 -5.172 1 94.31 428 LEU B O 1
ATOM 7950 N N . GLY B 1 429 ? 9.281 -0.36 -4.441 1 90.06 429 GLY B N 1
ATOM 7951 C CA . GLY B 1 429 ? 9.227 0.251 -3.123 1 90.06 429 GLY B CA 1
ATOM 7952 C C . GLY B 1 429 ? 8.422 1.539 -3.094 1 90.06 429 GLY B C 1
ATOM 7953 O O . GLY B 1 429 ? 8.648 2.393 -2.232 1 90.06 429 GLY B O 1
ATOM 7954 N N . LEU B 1 430 ? 7.527 1.72 -4.078 1 89.94 430 LEU B N 1
ATOM 7955 C CA . LEU B 1 430 ? 6.762 2.959 -4.16 1 89.94 430 LEU B CA 1
ATOM 7956 C C . LEU B 1 430 ? 5.523 2.891 -3.271 1 89.94 430 LEU B C 1
ATOM 7958 O O . LEU B 1 430 ? 4.617 2.094 -3.523 1 89.94 430 LEU B O 1
ATOM 7962 N N . LEU B 1 431 ? 5.547 3.707 -2.332 1 83.69 431 LEU B N 1
ATOM 7963 C CA . LEU B 1 431 ? 4.461 3.717 -1.361 1 83.69 431 LEU B CA 1
ATOM 7964 C C . LEU B 1 431 ? 3.432 4.789 -1.709 1 83.69 431 LEU B C 1
ATOM 7966 O O . LEU B 1 431 ? 3.752 5.766 -2.389 1 83.69 431 LEU B O 1
ATOM 7970 N N . GLY B 1 432 ? 2.199 4.562 -1.303 1 78.31 432 GLY B N 1
ATOM 7971 C CA . GLY B 1 432 ? 1.148 5.523 -1.598 1 78.31 432 GLY B CA 1
ATOM 7972 C C . GLY B 1 432 ? 0.802 5.594 -3.072 1 78.31 432 GLY B C 1
ATOM 7973 O O . GLY B 1 432 ? 1.15 4.695 -3.842 1 78.31 432 GLY B O 1
ATOM 7974 N N . GLU B 1 433 ? -0.003 6.609 -3.408 1 79.06 433 GLU B N 1
ATOM 7975 C CA . GLU B 1 433 ? -0.426 6.762 -4.797 1 79.06 433 GLU B CA 1
ATOM 7976 C C . GLU B 1 433 ? 0.145 8.039 -5.41 1 79.06 433 GLU B C 1
ATOM 7978 O O . GLU B 1 433 ? 0.229 9.07 -4.742 1 79.06 433 GLU B O 1
ATOM 7983 N N . ASP B 1 434 ? 0.747 7.906 -6.516 1 86.12 434 ASP B N 1
ATOM 7984 C CA . ASP B 1 434 ? 1.271 9.023 -7.297 1 86.12 434 ASP B CA 1
ATOM 7985 C C . ASP B 1 434 ? 1.016 8.812 -8.789 1 86.12 434 ASP B C 1
ATOM 7987 O O . ASP B 1 434 ? 1.181 7.707 -9.305 1 86.12 434 ASP B O 1
ATOM 7991 N N . GLU B 1 435 ? 0.603 9.82 -9.422 1 83.94 435 GLU B N 1
ATOM 7992 C CA . GLU B 1 435 ? 0.226 9.734 -10.828 1 83.94 435 GLU B CA 1
ATOM 7993 C C . GLU B 1 435 ? 1.427 9.383 -11.703 1 83.94 435 GLU B C 1
ATOM 7995 O O . GLU B 1 435 ? 1.273 8.766 -12.758 1 83.94 435 GLU B O 1
ATOM 8000 N N . ASN B 1 436 ? 2.549 9.695 -11.219 1 87.06 436 ASN B N 1
ATOM 8001 C CA . ASN B 1 436 ? 3.748 9.5 -12.023 1 87.06 436 ASN B CA 1
ATOM 8002 C C . ASN B 1 436 ? 4.305 8.086 -11.867 1 87.06 436 ASN B C 1
ATOM 8004 O O . ASN B 1 436 ? 5.262 7.711 -12.547 1 87.06 436 ASN B O 1
ATOM 8008 N N . ASP B 1 437 ? 3.756 7.352 -10.961 1 92.81 437 ASP B N 1
ATOM 8009 C CA . ASP B 1 437 ? 4.25 6 -10.711 1 92.81 437 ASP B CA 1
ATOM 8010 C C . ASP B 1 437 ? 4.219 5.164 -11.992 1 92.81 437 ASP B C 1
ATOM 8012 O O . ASP B 1 437 ? 5.141 4.391 -12.258 1 92.81 437 ASP B O 1
ATOM 8016 N N . ARG B 1 438 ? 3.154 5.324 -12.758 1 92.25 438 ARG B N 1
ATOM 8017 C CA . ARG B 1 438 ? 3.016 4.57 -14 1 92.25 438 ARG B CA 1
ATOM 8018 C C . ARG B 1 438 ? 4.16 4.887 -14.953 1 92.25 438 ARG B C 1
ATOM 8020 O O . ARG B 1 438 ? 4.672 3.99 -15.633 1 92.25 438 ARG B O 1
ATOM 8027 N N . TYR B 1 439 ? 4.547 6.105 -14.945 1 92.19 439 TYR B N 1
ATOM 8028 C CA . TYR B 1 439 ? 5.633 6.531 -15.82 1 92.19 439 TYR B CA 1
ATOM 8029 C C . TYR B 1 439 ? 6.969 5.957 -15.352 1 92.19 439 TYR B C 1
ATOM 8031 O O . TYR B 1 439 ? 7.781 5.52 -16.172 1 92.19 439 TYR B O 1
ATOM 8039 N N . LEU B 1 440 ? 7.133 5.992 -14.078 1 94.94 440 LEU B N 1
ATOM 8040 C CA . LEU B 1 440 ? 8.367 5.453 -13.523 1 94.94 440 LEU B CA 1
ATOM 8041 C C . LEU B 1 440 ? 8.523 3.979 -13.883 1 94.94 440 LEU B C 1
ATOM 8043 O O . LEU B 1 440 ? 9.609 3.543 -14.266 1 94.94 440 LEU B O 1
ATOM 8047 N N . ILE B 1 441 ? 7.465 3.24 -13.742 1 96.25 441 ILE B N 1
ATOM 8048 C CA . ILE B 1 441 ? 7.477 1.81 -14.031 1 96.25 441 ILE B CA 1
ATOM 8049 C C . ILE B 1 441 ? 7.699 1.581 -15.523 1 96.25 441 ILE B C 1
ATOM 8051 O O . ILE B 1 441 ? 8.578 0.803 -15.914 1 96.25 441 ILE B O 1
ATOM 8055 N N . ALA B 1 442 ? 6.961 2.256 -16.359 1 95.62 442 ALA B N 1
ATOM 8056 C CA . ALA B 1 442 ? 7.027 2.08 -17.797 1 95.62 442 ALA B CA 1
ATOM 8057 C C . ALA B 1 442 ? 8.414 2.42 -18.328 1 95.62 442 ALA B C 1
ATOM 8059 O O . ALA B 1 442 ? 8.961 1.7 -19.172 1 95.62 442 ALA B O 1
ATOM 8060 N N . PHE B 1 443 ? 9.008 3.486 -17.859 1 95.75 443 PHE B N 1
ATOM 8061 C CA . PHE B 1 443 ? 10.32 3.912 -18.328 1 95.75 443 PHE B CA 1
ATOM 8062 C C . PHE B 1 443 ? 11.398 2.922 -17.906 1 95.75 443 PHE B C 1
ATOM 8064 O O . PHE B 1 443 ? 12.328 2.656 -18.672 1 95.75 443 PHE B O 1
ATOM 8071 N N . LEU B 1 444 ? 11.258 2.457 -16.703 1 97.44 444 LEU B N 1
ATOM 8072 C CA . LEU B 1 444 ? 12.234 1.456 -16.281 1 97.44 444 LEU B CA 1
ATOM 8073 C C . LEU B 1 444 ? 12.195 0.234 -17.188 1 97.44 444 LEU B C 1
ATOM 8075 O O . LEU B 1 444 ? 13.234 -0.237 -17.641 1 97.44 444 LEU B O 1
ATOM 8079 N N . LEU B 1 445 ? 11.016 -0.32 -17.422 1 97.31 445 LEU B N 1
ATOM 8080 C CA . LEU B 1 445 ? 10.867 -1.508 -18.266 1 97.31 445 LEU B CA 1
ATOM 8081 C C . LEU B 1 445 ? 11.383 -1.25 -19.672 1 97.31 445 LEU B C 1
ATOM 8083 O O . LEU B 1 445 ? 12.039 -2.111 -20.266 1 97.31 445 LEU B O 1
ATOM 8087 N N . LYS B 1 446 ? 11.086 -0.055 -20.172 1 97.19 446 LYS B N 1
ATOM 8088 C CA . LYS B 1 446 ? 11.586 0.296 -21.5 1 97.19 446 LYS B CA 1
ATOM 8089 C C . LYS B 1 446 ? 13.109 0.352 -21.516 1 97.19 446 LYS B C 1
ATOM 8091 O O . LYS B 1 446 ? 13.742 -0.137 -22.453 1 97.19 446 LYS B O 1
ATOM 8096 N N . MET B 1 447 ? 13.68 0.96 -20.531 1 97.62 447 MET B N 1
ATOM 8097 C CA . MET B 1 447 ? 15.133 1.008 -20.438 1 97.62 447 MET B CA 1
ATOM 8098 C C . MET B 1 447 ? 15.719 -0.396 -20.328 1 97.62 447 MET B C 1
ATOM 8100 O O . MET B 1 447 ? 16.75 -0.694 -20.922 1 97.62 447 MET B O 1
ATOM 8104 N N . MET B 1 448 ? 15.062 -1.241 -19.547 1 97.81 448 MET B N 1
ATOM 8105 C CA . MET B 1 448 ? 15.508 -2.623 -19.422 1 97.81 448 MET B CA 1
ATOM 8106 C C . MET B 1 448 ? 15.453 -3.344 -20.766 1 97.81 448 MET B C 1
ATOM 8108 O O . MET B 1 448 ? 16.344 -4.125 -21.094 1 97.81 448 MET B O 1
ATOM 8112 N N . GLU B 1 449 ? 14.398 -3.146 -21.484 1 97.25 449 GLU B N 1
ATOM 8113 C CA . GLU B 1 449 ? 14.273 -3.729 -22.812 1 97.25 449 GLU B CA 1
ATOM 8114 C C . GLU B 1 449 ? 15.406 -3.277 -23.734 1 97.25 449 GLU B C 1
ATOM 8116 O O . GLU B 1 449 ? 16.031 -4.098 -24.406 1 97.25 449 GLU B O 1
ATOM 8121 N N . ASP B 1 450 ? 15.68 -1.997 -23.688 1 97.19 450 ASP B N 1
ATOM 8122 C CA . ASP B 1 450 ? 16.672 -1.402 -24.578 1 97.19 450 ASP B CA 1
ATOM 8123 C C . ASP B 1 450 ? 18.078 -1.876 -24.219 1 97.19 450 ASP B C 1
ATOM 8125 O O . ASP B 1 450 ? 18.938 -2.029 -25.094 1 97.19 450 ASP B O 1
ATOM 8129 N N . THR B 1 451 ? 18.312 -2.115 -22.969 1 96.88 451 THR B N 1
ATOM 8130 C CA . THR B 1 451 ? 19.656 -2.471 -22.516 1 96.88 451 THR B CA 1
ATOM 8131 C C . THR B 1 451 ? 19.766 -3.977 -22.297 1 96.88 451 THR B C 1
ATOM 8133 O O . THR B 1 451 ? 20.828 -4.477 -21.922 1 96.88 451 THR B O 1
ATOM 8136 N N . GLN B 1 452 ? 18.656 -4.715 -22.453 1 95.06 452 GLN B N 1
ATOM 8137 C CA . GLN B 1 452 ? 18.594 -6.148 -22.188 1 95.06 452 GLN B CA 1
ATOM 8138 C C . GLN B 1 452 ? 19.047 -6.473 -20.766 1 95.06 452 GLN B C 1
ATOM 8140 O O . GLN B 1 452 ? 19.875 -7.359 -20.562 1 95.06 452 GLN B O 1
ATOM 8145 N N . SER B 1 453 ? 18.594 -5.648 -19.875 1 96.38 453 SER B N 1
ATOM 8146 C CA . SER B 1 453 ? 18.922 -5.871 -18.469 1 96.38 453 SER B CA 1
ATOM 8147 C C . SER B 1 453 ? 18.156 -7.066 -17.906 1 96.38 453 SER B C 1
ATOM 8149 O O . SER B 1 453 ? 17.031 -7.336 -18.312 1 96.38 453 SER B O 1
ATOM 8151 N N . ASP B 1 454 ? 18.812 -7.746 -16.969 1 97.5 454 ASP B N 1
ATOM 8152 C CA . ASP B 1 454 ? 18.188 -8.898 -16.328 1 97.5 454 ASP B CA 1
ATOM 8153 C C . ASP B 1 454 ? 16.938 -8.477 -15.555 1 97.5 454 ASP B C 1
ATOM 8155 O O . ASP B 1 454 ? 16.969 -7.512 -14.789 1 97.5 454 ASP B O 1
ATOM 8159 N N . PHE B 1 455 ? 15.875 -9.188 -15.734 1 97.88 455 PHE B N 1
ATOM 8160 C CA . PHE B 1 455 ? 14.602 -8.812 -15.125 1 97.88 455 PHE B CA 1
ATOM 8161 C C . PHE B 1 455 ? 14.648 -8.992 -13.617 1 97.88 455 PHE B C 1
ATOM 8163 O O . PHE B 1 455 ? 14.375 -8.055 -12.859 1 97.88 455 PHE B O 1
ATOM 8170 N N . THR B 1 456 ? 15 -10.164 -13.156 1 97.62 456 THR B N 1
ATOM 8171 C CA . THR B 1 456 ? 14.953 -10.539 -11.75 1 97.62 456 THR B CA 1
ATOM 8172 C C . THR B 1 456 ? 15.953 -9.727 -10.938 1 97.62 456 THR B C 1
ATOM 8174 O O . THR B 1 456 ? 15.586 -9.102 -9.93 1 97.62 456 THR B O 1
ATOM 8177 N N . MET B 1 457 ? 17.141 -9.617 -11.406 1 97.06 457 MET B N 1
ATOM 8178 C CA . MET B 1 457 ? 18.219 -9.031 -10.625 1 97.06 457 MET B CA 1
ATOM 8179 C C . MET B 1 457 ? 18.156 -7.508 -10.641 1 97.06 457 MET B C 1
ATOM 8181 O O . MET B 1 457 ? 18.609 -6.848 -9.711 1 97.06 457 MET B O 1
ATOM 8185 N N . THR B 1 458 ? 17.578 -6.906 -11.711 1 97.31 458 THR B N 1
ATOM 8186 C CA . THR B 1 458 ? 17.391 -5.461 -11.695 1 97.31 458 THR B CA 1
ATOM 8187 C C . THR B 1 458 ? 16.531 -5.031 -10.516 1 97.31 458 THR B C 1
ATOM 8189 O O . THR B 1 458 ? 16.922 -4.152 -9.742 1 97.31 458 THR B O 1
ATOM 8192 N N . PHE B 1 459 ? 15.438 -5.684 -10.359 1 96.81 459 PHE B N 1
ATOM 8193 C CA . PHE B 1 459 ? 14.539 -5.328 -9.266 1 96.81 459 PHE B CA 1
ATOM 8194 C C . PHE B 1 459 ? 15.18 -5.648 -7.914 1 96.81 459 PHE B C 1
ATOM 8196 O O . PHE B 1 459 ? 15.062 -4.871 -6.965 1 96.81 459 PHE B O 1
ATOM 8203 N N . ARG B 1 460 ? 15.82 -6.777 -7.84 1 95.44 460 ARG B N 1
ATOM 8204 C CA . ARG B 1 460 ? 16.484 -7.164 -6.598 1 95.44 460 ARG B CA 1
ATOM 8205 C C . ARG B 1 460 ? 17.562 -6.148 -6.215 1 95.44 460 ARG B C 1
ATOM 8207 O O . ARG B 1 460 ? 17.578 -5.668 -5.078 1 95.44 460 ARG B O 1
ATOM 8214 N N . GLN B 1 461 ? 18.391 -5.805 -7.141 1 94.19 461 GLN B N 1
ATOM 8215 C CA . GLN B 1 461 ? 19.484 -4.891 -6.863 1 94.19 461 GLN B CA 1
ATOM 8216 C C . GLN B 1 461 ? 18.984 -3.484 -6.566 1 94.19 461 GLN B C 1
ATOM 8218 O O . GLN B 1 461 ? 19.547 -2.771 -5.738 1 94.19 461 GLN B O 1
ATOM 8223 N N . LEU B 1 462 ? 17.906 -3.049 -7.188 1 92.06 462 LEU B N 1
ATOM 8224 C CA . LEU B 1 462 ? 17.281 -1.767 -6.871 1 92.06 462 LEU B CA 1
ATOM 8225 C C . LEU B 1 462 ? 16.797 -1.74 -5.426 1 92.06 462 LEU B C 1
ATOM 8227 O O . LEU B 1 462 ? 16.781 -0.686 -4.785 1 92.06 462 LEU B O 1
ATOM 8231 N N . SER B 1 463 ? 16.406 -2.855 -4.953 1 90 463 SER B N 1
ATOM 8232 C CA . SER B 1 463 ? 15.875 -2.932 -3.594 1 90 463 SER B CA 1
ATOM 8233 C C . SER B 1 463 ? 17.016 -2.98 -2.57 1 90 463 SER B C 1
ATOM 8235 O O . SER B 1 463 ? 16.781 -2.74 -1.382 1 90 463 SER B O 1
ATOM 8237 N N . GLU B 1 464 ? 18.188 -3.275 -3.043 1 89.12 464 GLU B N 1
ATOM 8238 C CA . GLU B 1 464 ? 19.297 -3.48 -2.115 1 89.12 464 GLU B CA 1
ATOM 8239 C C . GLU B 1 464 ? 20.266 -2.295 -2.133 1 89.12 464 GLU B C 1
ATOM 8241 O O . GLU B 1 464 ? 21.047 -2.111 -1.202 1 89.12 464 GLU B O 1
ATOM 8246 N N . VAL B 1 465 ? 20.234 -1.514 -3.133 1 88.31 465 VAL B N 1
ATOM 8247 C CA . VAL B 1 465 ? 21.172 -0.412 -3.34 1 88.31 465 VAL B CA 1
ATOM 8248 C C . VAL B 1 465 ? 20.875 0.702 -2.336 1 88.31 465 VAL B C 1
ATOM 8250 O O . VAL B 1 465 ? 19.734 0.934 -1.966 1 88.31 465 VAL B O 1
ATOM 8253 N N . SER B 1 466 ? 21.953 1.38 -1.879 1 86.44 466 SER B N 1
ATOM 8254 C CA . SER B 1 466 ? 21.781 2.492 -0.951 1 86.44 466 SER B CA 1
ATOM 8255 C C . SER B 1 466 ? 21.422 3.779 -1.688 1 86.44 466 SER B C 1
ATOM 8257 O O . SER B 1 466 ? 21.672 3.898 -2.891 1 86.44 466 SER B O 1
ATOM 8259 N N . ALA B 1 467 ? 20.891 4.746 -0.892 1 82.69 467 ALA B N 1
ATOM 8260 C CA . ALA B 1 467 ? 20.578 6.051 -1.471 1 82.69 467 ALA B CA 1
ATOM 8261 C C . ALA B 1 467 ? 21.844 6.73 -1.998 1 82.69 467 ALA B C 1
ATOM 8263 O O . ALA B 1 467 ? 21.812 7.367 -3.055 1 82.69 467 ALA B O 1
ATOM 8264 N N . GLU B 1 468 ? 22.891 6.586 -1.318 1 83 468 GLU B N 1
ATOM 8265 C CA . GLU B 1 468 ? 24.156 7.176 -1.731 1 83 468 GLU B CA 1
ATOM 8266 C C . GLU B 1 468 ? 24.656 6.57 -3.041 1 83 468 GLU B C 1
ATOM 8268 O O . GLU B 1 468 ? 25.125 7.289 -3.924 1 83 468 GLU B O 1
ATOM 8273 N N . GLN B 1 469 ? 24.531 5.293 -3.125 1 86.12 469 GLN B N 1
ATOM 8274 C CA . GLN B 1 469 ? 24.938 4.609 -4.348 1 86.12 469 GLN B CA 1
ATOM 8275 C C . GLN B 1 469 ? 24.078 5.043 -5.531 1 86.12 469 GLN B C 1
ATOM 8277 O O . GLN B 1 469 ? 24.594 5.211 -6.645 1 86.12 469 GLN B O 1
ATOM 8282 N N . LEU B 1 470 ? 22.844 5.18 -5.273 1 86.94 470 LEU B N 1
ATOM 8283 C CA . LEU B 1 470 ? 21.938 5.641 -6.316 1 86.94 470 LEU B CA 1
ATOM 8284 C C . LEU B 1 470 ? 22.297 7.055 -6.762 1 86.94 470 LEU B C 1
ATOM 8286 O O . LEU B 1 470 ? 22.375 7.332 -7.961 1 86.94 470 LEU B O 1
ATOM 8290 N N . LEU B 1 471 ? 22.531 7.898 -5.816 1 83.75 471 LEU B N 1
ATOM 8291 C CA . LEU B 1 471 ? 22.844 9.297 -6.102 1 83.75 471 LEU B CA 1
ATOM 8292 C C . LEU B 1 471 ? 24.156 9.414 -6.875 1 83.75 471 LEU B C 1
ATOM 8294 O O . LEU B 1 471 ? 24.266 10.242 -7.789 1 83.75 471 LEU B O 1
ATOM 8298 N N . ASN B 1 472 ? 25.125 8.539 -6.566 1 86.25 472 ASN B N 1
ATOM 8299 C CA . ASN B 1 472 ? 26.438 8.602 -7.195 1 86.25 472 ASN B CA 1
ATOM 8300 C C . ASN B 1 472 ? 26.516 7.688 -8.414 1 86.25 472 ASN B C 1
ATOM 8302 O O . ASN B 1 472 ? 27.547 7.625 -9.078 1 86.25 472 ASN B O 1
ATOM 8306 N N . MET B 1 473 ? 25.422 6.992 -8.664 1 87.69 473 MET B N 1
ATOM 8307 C CA . MET B 1 473 ? 25.359 6.031 -9.766 1 87.69 473 MET B CA 1
ATOM 8308 C C . MET B 1 473 ? 26.531 5.066 -9.719 1 87.69 473 MET B C 1
ATOM 8310 O O . MET B 1 473 ? 27.203 4.848 -10.727 1 87.69 473 MET B O 1
ATOM 8314 N N . ASN B 1 474 ? 26.891 4.668 -8.547 1 89.44 474 ASN B N 1
ATOM 8315 C CA . ASN B 1 474 ? 27.938 3.672 -8.344 1 89.44 474 ASN B CA 1
ATOM 8316 C C . ASN B 1 474 ? 27.359 2.283 -8.102 1 89.44 474 ASN B C 1
ATOM 8318 O O . ASN B 1 474 ? 27.016 1.932 -6.969 1 89.44 474 ASN B O 1
ATOM 8322 N N . PHE B 1 475 ? 27.453 1.448 -9.203 1 89.75 475 PHE B N 1
ATOM 8323 C CA . PHE B 1 475 ? 26.812 0.138 -9.133 1 89.75 475 PHE B CA 1
ATOM 8324 C C . PHE B 1 475 ? 27.844 -0.972 -9.336 1 89.75 475 PHE B C 1
ATOM 8326 O O . PHE B 1 475 ? 27.516 -2.039 -9.859 1 89.75 475 PHE B O 1
ATOM 8333 N N . THR B 1 476 ? 29.078 -0.846 -9.047 1 84.62 476 THR B N 1
ATOM 8334 C CA . THR B 1 476 ? 30.188 -1.757 -9.32 1 84.62 476 THR B CA 1
ATOM 8335 C C . THR B 1 476 ? 29.844 -3.174 -8.867 1 84.62 476 THR B C 1
ATOM 8337 O O . THR B 1 476 ? 30.172 -4.145 -9.547 1 84.62 476 THR B O 1
ATOM 8340 N N . GLN B 1 477 ? 29.125 -3.49 -7.879 1 85.06 477 GLN B N 1
ATOM 8341 C CA . GLN B 1 477 ? 28.797 -4.84 -7.434 1 85.06 477 GLN B CA 1
ATOM 8342 C C . GLN B 1 477 ? 27.344 -5.18 -7.715 1 85.06 477 GLN B C 1
ATOM 8344 O O . GLN B 1 477 ? 26.797 -6.125 -7.145 1 85.06 477 GLN B O 1
ATOM 8349 N N . MET B 1 478 ? 26.781 -4.527 -8.656 1 92.81 478 MET B N 1
ATOM 8350 C CA . MET B 1 478 ? 25.391 -4.707 -9.039 1 92.81 478 MET B CA 1
ATOM 8351 C C . MET B 1 478 ? 25.234 -4.727 -10.562 1 92.81 478 MET B C 1
ATOM 8353 O O . MET B 1 478 ? 24.812 -3.738 -11.156 1 92.81 478 MET B O 1
ATOM 8357 N N . TRP B 1 479 ? 25.531 -5.914 -11.109 1 93.88 479 TRP B N 1
ATOM 8358 C CA . TRP B 1 479 ? 25.75 -6.062 -12.547 1 93.88 479 TRP B CA 1
ATOM 8359 C C . TRP B 1 479 ? 24.484 -5.723 -13.336 1 93.88 479 TRP B C 1
ATOM 8361 O O . TRP B 1 479 ? 24.578 -5.184 -14.438 1 93.88 479 TRP B O 1
ATOM 8371 N N . ALA B 1 480 ? 23.328 -6.07 -12.828 1 94.62 480 ALA B N 1
ATOM 8372 C CA . ALA B 1 480 ? 22.094 -5.789 -13.555 1 94.62 480 ALA B CA 1
ATOM 8373 C C . ALA B 1 480 ? 21.828 -4.285 -13.641 1 94.62 480 ALA B C 1
ATOM 8375 O O . ALA B 1 480 ? 21.406 -3.783 -14.68 1 94.62 480 ALA B O 1
ATOM 8376 N N . LEU B 1 481 ? 22.094 -3.537 -12.539 1 93.94 481 LEU B N 1
ATOM 8377 C CA . LEU B 1 481 ? 21.938 -2.086 -12.539 1 93.94 481 LEU B CA 1
ATOM 8378 C C . LEU B 1 481 ? 23 -1.427 -13.414 1 93.94 481 LEU B C 1
ATOM 8380 O O . LEU B 1 481 ? 22.734 -0.403 -14.047 1 93.94 481 LEU B O 1
ATOM 8384 N N . ASP B 1 482 ? 24.141 -2.049 -13.375 1 93.38 482 ASP B N 1
ATOM 8385 C CA . ASP B 1 482 ? 25.219 -1.549 -14.211 1 93.38 482 ASP B CA 1
ATOM 8386 C C . ASP B 1 482 ? 24.828 -1.577 -15.688 1 93.38 482 ASP B C 1
ATOM 8388 O O . ASP B 1 482 ? 25.203 -0.685 -16.453 1 93.38 482 ASP B O 1
ATOM 8392 N N . ASP B 1 483 ? 24.125 -2.543 -16.109 1 94.19 483 ASP B N 1
ATOM 8393 C CA . ASP B 1 483 ? 23.641 -2.627 -17.484 1 94.19 483 ASP B CA 1
ATOM 8394 C C . ASP B 1 483 ? 22.703 -1.463 -17.812 1 94.19 483 ASP B C 1
ATOM 8396 O O . ASP B 1 483 ? 22.719 -0.949 -18.938 1 94.19 483 ASP B O 1
ATOM 8400 N N . LEU B 1 484 ? 21.953 -0.982 -16.844 1 93.12 484 LEU B N 1
ATOM 8401 C CA . LEU B 1 484 ? 20.984 0.1 -17.047 1 93.12 484 LEU B CA 1
ATOM 8402 C C . LEU B 1 484 ? 21.703 1.443 -17.156 1 93.12 484 LEU B C 1
ATOM 8404 O O . LEU B 1 484 ? 21.188 2.373 -17.781 1 93.12 484 LEU B O 1
ATOM 8408 N N . LEU B 1 485 ? 22.844 1.523 -16.562 1 90.56 485 LEU B N 1
ATOM 8409 C CA . LEU B 1 485 ? 23.625 2.758 -16.531 1 90.56 485 LEU B CA 1
ATOM 8410 C C . LEU B 1 485 ? 23.938 3.232 -17.953 1 90.56 485 LEU B C 1
ATOM 8412 O O . LEU B 1 485 ? 24.156 4.422 -18.172 1 90.56 485 LEU B O 1
ATOM 8416 N N . SER B 1 486 ? 23.969 2.316 -18.828 1 89.38 486 SER B N 1
ATOM 8417 C CA . SER B 1 486 ? 24.359 2.629 -20.203 1 89.38 486 SER B CA 1
ATOM 8418 C C . SER B 1 486 ? 23.25 3.371 -20.938 1 89.38 486 SER B C 1
ATOM 8420 O O . SER B 1 486 ? 23.484 3.973 -21.984 1 89.38 486 SER B O 1
ATOM 8422 N N . HIS B 1 487 ? 22.125 3.367 -20.391 1 94.19 487 HIS B N 1
ATOM 8423 C CA . HIS B 1 487 ? 21 4.016 -21.047 1 94.19 487 HIS B CA 1
ATOM 8424 C C . HIS B 1 487 ? 21.016 5.523 -20.812 1 94.19 487 HIS B C 1
ATOM 8426 O O . HIS B 1 487 ? 21.25 5.977 -19.688 1 94.19 487 HIS B O 1
ATOM 8432 N N . LEU B 1 488 ? 20.625 6.301 -21.812 1 92.31 488 LEU B N 1
ATOM 8433 C CA . LEU B 1 488 ? 20.719 7.758 -21.812 1 92.31 488 LEU B CA 1
ATOM 8434 C C . LEU B 1 488 ? 19.75 8.367 -20.797 1 92.31 488 LEU B C 1
ATOM 8436 O O . LEU B 1 488 ? 20.047 9.414 -20.219 1 92.31 488 LEU B O 1
ATOM 8440 N N . LEU B 1 489 ? 18.672 7.723 -20.641 1 92.5 489 LEU B N 1
ATOM 8441 C CA . LEU B 1 489 ? 17.625 8.305 -19.812 1 92.5 489 LEU B CA 1
ATOM 8442 C C . LEU B 1 489 ? 17.719 7.809 -18.375 1 92.5 489 LEU B C 1
ATOM 8444 O O . LEU B 1 489 ? 16.922 8.203 -17.516 1 92.5 489 LEU B O 1
ATOM 8448 N N . PHE B 1 490 ? 18.688 7.023 -18.016 1 93.94 490 PHE B N 1
ATOM 8449 C CA . PHE B 1 490 ? 18.75 6.363 -16.719 1 93.94 490 PHE B CA 1
ATOM 8450 C C . PHE B 1 490 ? 18.953 7.383 -15.609 1 93.94 490 PHE B C 1
ATOM 8452 O O . PHE B 1 490 ? 18.344 7.285 -14.547 1 93.94 490 PHE B O 1
ATOM 8459 N N . SER B 1 491 ? 19.75 8.359 -15.852 1 91.44 491 SER B N 1
ATOM 8460 C CA . SER B 1 491 ? 20.016 9.375 -14.836 1 91.44 491 SER B CA 1
ATOM 8461 C C . SER B 1 491 ? 18.766 10.164 -14.492 1 91.44 491 SER B C 1
ATOM 8463 O O . SER B 1 491 ? 18.484 10.406 -13.312 1 91.44 491 SER B O 1
ATOM 8465 N N . ASP B 1 492 ? 18.047 10.539 -15.492 1 91.62 492 ASP B N 1
ATOM 8466 C CA . ASP B 1 492 ? 16.797 11.266 -15.266 1 91.62 492 ASP B CA 1
ATOM 8467 C C . ASP B 1 492 ? 15.781 10.406 -14.523 1 91.62 492 ASP B C 1
ATOM 8469 O O . ASP B 1 492 ? 15.086 10.883 -13.633 1 91.62 492 ASP B O 1
ATOM 8473 N N . TRP B 1 493 ? 15.719 9.203 -14.938 1 94.19 493 TRP B N 1
ATOM 8474 C CA . TRP B 1 493 ? 14.812 8.266 -14.281 1 94.19 493 TRP B CA 1
ATOM 8475 C C . TRP B 1 493 ? 15.18 8.094 -12.812 1 94.19 493 TRP B C 1
ATOM 8477 O O . TRP B 1 493 ? 14.305 8.086 -11.945 1 94.19 493 TRP B O 1
ATOM 8487 N N . LEU B 1 494 ? 16.453 8.023 -12.57 1 91.38 494 LEU B N 1
ATOM 8488 C CA . LEU B 1 494 ? 16.938 7.82 -11.203 1 91.38 494 LEU B CA 1
ATOM 8489 C C . LEU B 1 494 ? 16.562 9 -10.312 1 91.38 494 LEU B C 1
ATOM 8491 O O . LEU B 1 494 ? 16.203 8.812 -9.148 1 91.38 494 LEU B O 1
ATOM 8495 N N . ASN B 1 495 ? 16.688 10.164 -10.797 1 87.69 495 ASN B N 1
ATOM 8496 C CA . ASN B 1 495 ? 16.312 11.352 -10.031 1 87.69 495 ASN B CA 1
ATOM 8497 C C . ASN B 1 495 ? 14.844 11.352 -9.656 1 87.69 495 ASN B C 1
ATOM 8499 O O . ASN B 1 495 ? 14.484 11.656 -8.516 1 87.69 495 ASN B O 1
ATOM 8503 N N . MET B 1 496 ? 14.055 11.008 -10.609 1 89.12 496 MET B N 1
ATOM 8504 C CA . MET B 1 496 ? 12.625 10.922 -10.352 1 89.12 496 MET B CA 1
ATOM 8505 C C . MET B 1 496 ? 12.312 9.82 -9.344 1 89.12 496 MET B C 1
ATOM 8507 O O . MET B 1 496 ? 11.469 10 -8.461 1 89.12 496 MET B O 1
ATOM 8511 N N . TYR B 1 497 ? 12.984 8.711 -9.477 1 92.75 497 TYR B N 1
ATOM 8512 C CA . TYR B 1 497 ? 12.789 7.555 -8.609 1 92.75 497 TYR B CA 1
ATOM 8513 C C . TYR B 1 497 ? 13.172 7.875 -7.172 1 92.75 497 TYR B C 1
ATOM 8515 O O . TYR B 1 497 ? 12.43 7.559 -6.238 1 92.75 497 TYR B O 1
ATOM 8523 N N . LEU B 1 498 ? 14.258 8.516 -7.055 1 86.88 498 LEU B N 1
ATOM 8524 C CA . LEU B 1 498 ? 14.75 8.875 -5.73 1 86.88 498 LEU B CA 1
ATOM 8525 C C . LEU B 1 498 ? 13.789 9.828 -5.031 1 86.88 498 LEU B C 1
ATOM 8527 O O . LEU B 1 498 ? 13.547 9.703 -3.828 1 86.88 498 LEU B O 1
ATOM 8531 N N . LEU B 1 499 ? 13.32 10.758 -5.75 1 83.12 499 LEU B N 1
ATOM 8532 C CA . LEU B 1 499 ? 12.367 11.711 -5.188 1 83.12 499 LEU B CA 1
ATOM 8533 C C . LEU B 1 499 ? 11.094 11.008 -4.734 1 83.12 499 LEU B C 1
ATOM 8535 O O . LEU B 1 499 ? 10.492 11.391 -3.73 1 83.12 499 LEU B O 1
ATOM 8539 N N . ARG B 1 500 ? 10.773 9.945 -5.484 1 87.62 500 ARG B N 1
ATOM 8540 C CA . ARG B 1 500 ? 9.531 9.234 -5.219 1 87.62 500 ARG B CA 1
ATOM 8541 C C . ARG B 1 500 ? 9.672 8.312 -4.016 1 87.62 500 ARG B C 1
ATOM 8543 O O . ARG B 1 500 ? 8.703 8.039 -3.309 1 87.62 500 ARG B O 1
ATOM 8550 N N . LEU B 1 501 ? 10.891 7.926 -3.693 1 84.38 501 LEU B N 1
ATOM 8551 C CA . LEU B 1 501 ? 11.141 6.949 -2.641 1 84.38 501 LEU B CA 1
ATOM 8552 C C . LEU B 1 501 ? 11.117 7.609 -1.267 1 84.38 501 LEU B C 1
ATOM 8554 O O . LEU B 1 501 ? 10.992 6.93 -0.246 1 84.38 501 LEU B O 1
ATOM 8558 N N . ASN B 1 502 ? 11.211 8.891 -1.167 1 79.75 502 ASN B N 1
ATOM 8559 C CA . ASN B 1 502 ? 11.422 9.547 0.116 1 79.75 502 ASN B CA 1
ATOM 8560 C C . ASN B 1 502 ? 10.102 9.805 0.84 1 79.75 502 ASN B C 1
ATOM 8562 O O . ASN B 1 502 ? 9.422 10.797 0.573 1 79.75 502 ASN B O 1
ATOM 8566 N N . VAL B 1 503 ? 9.812 8.852 1.756 1 85.75 503 VAL B N 1
ATOM 8567 C CA . VAL B 1 503 ? 8.602 9.031 2.549 1 85.75 503 VAL B CA 1
ATOM 8568 C C . VAL B 1 503 ? 8.969 9.547 3.938 1 85.75 503 VAL B C 1
ATOM 8570 O O . VAL B 1 503 ? 8.109 10.07 4.656 1 85.75 503 VAL B O 1
ATOM 8573 N N . ASN B 1 504 ? 10.148 9.406 4.316 1 93.81 504 ASN B N 1
ATOM 8574 C CA . ASN B 1 504 ? 10.617 9.891 5.605 1 93.81 504 ASN B CA 1
ATOM 8575 C C . ASN B 1 504 ? 11.336 11.227 5.473 1 93.81 504 ASN B C 1
ATOM 8577 O O . ASN B 1 504 ? 12.336 11.328 4.758 1 93.81 504 ASN B O 1
ATOM 8581 N N . PRO B 1 505 ? 10.812 12.281 6.125 1 96 505 PRO B N 1
ATOM 8582 C CA . PRO B 1 505 ? 11.508 13.57 6.031 1 96 505 PRO B CA 1
ATOM 8583 C C . PRO B 1 505 ? 12.875 13.547 6.707 1 96 505 PRO B C 1
ATOM 8585 O O . PRO B 1 505 ? 13.094 12.773 7.641 1 96 505 PRO B O 1
ATOM 8588 N N . ARG B 1 506 ? 13.742 14.312 6.16 1 95.75 506 ARG B N 1
ATOM 8589 C CA . ARG B 1 506 ? 15.047 14.523 6.785 1 95.75 506 ARG B CA 1
ATOM 8590 C C . ARG B 1 506 ? 15.023 15.734 7.707 1 95.75 506 ARG B C 1
ATOM 8592 O O . ARG B 1 506 ? 15.734 15.781 8.711 1 95.75 506 ARG B O 1
ATOM 8599 N N . TYR B 1 507 ? 14.18 16.688 7.34 1 98 507 TYR B N 1
ATOM 8600 C CA . TYR B 1 507 ? 14.102 17.938 8.094 1 98 507 TYR B CA 1
ATOM 8601 C C . TYR B 1 507 ? 12.688 18.172 8.617 1 98 507 TYR B C 1
ATOM 8603 O O . TYR B 1 507 ? 11.711 17.969 7.895 1 98 507 TYR B O 1
ATOM 8611 N N . VAL B 1 508 ? 12.562 18.438 9.852 1 98.19 508 VAL B N 1
ATOM 8612 C CA . VAL B 1 508 ? 11.352 18.969 10.484 1 98.19 508 VAL B CA 1
ATOM 8613 C C . VAL B 1 508 ? 11.68 20.25 11.25 1 98.19 508 VAL B C 1
ATOM 8615 O O . VAL B 1 508 ? 12.852 20.594 11.398 1 98.19 508 VAL B O 1
ATOM 8618 N N . LEU B 1 509 ? 10.648 20.969 11.609 1 98.31 509 LEU B N 1
ATOM 8619 C CA . LEU B 1 509 ? 10.898 22.188 12.359 1 98.31 509 LEU B CA 1
ATOM 8620 C C . LEU B 1 509 ? 11.148 21.891 13.836 1 98.31 509 LEU B C 1
ATOM 8622 O O . LEU B 1 509 ? 10.273 22.109 14.672 1 98.31 509 LEU B O 1
ATOM 8626 N N . ARG B 1 510 ? 12.305 21.516 14.102 1 96.69 510 ARG B N 1
ATOM 8627 C CA . ARG B 1 510 ? 12.695 21.25 15.484 1 96.69 510 ARG B CA 1
ATOM 8628 C C . ARG B 1 510 ? 12.594 22.516 16.328 1 96.69 510 ARG B C 1
ATOM 8630 O O . ARG B 1 510 ? 12.789 23.625 15.828 1 96.69 510 ARG B O 1
ATOM 8637 N N . ASN B 1 511 ? 12.352 22.359 17.625 1 95.06 511 ASN B N 1
ATOM 8638 C CA . ASN B 1 511 ? 12.117 23.5 18.516 1 95.06 511 ASN B CA 1
ATOM 8639 C C . ASN B 1 511 ? 13.312 24.438 18.547 1 95.06 511 ASN B C 1
ATOM 8641 O O . ASN B 1 511 ? 13.148 25.656 18.578 1 95.06 511 ASN B O 1
ATOM 8645 N N . TRP B 1 512 ? 14.469 23.859 18.578 1 96.12 512 TRP B N 1
ATOM 8646 C CA . TRP B 1 512 ? 15.664 24.703 18.703 1 96.12 512 TRP B CA 1
ATOM 8647 C C . TRP B 1 512 ? 15.898 25.516 17.422 1 96.12 512 TRP B C 1
ATOM 8649 O O . TRP B 1 512 ? 16.422 26.625 17.484 1 96.12 512 TRP B O 1
ATOM 8659 N N . MET B 1 513 ? 15.531 24.969 16.297 1 97.62 513 MET B N 1
ATOM 8660 C CA . MET B 1 513 ? 15.625 25.688 15.039 1 97.62 513 MET B CA 1
ATOM 8661 C C . MET B 1 513 ? 14.734 26.938 15.055 1 97.62 513 MET B C 1
ATOM 8663 O O . MET B 1 513 ? 15.18 28.031 14.695 1 97.62 513 MET B O 1
ATOM 8667 N N . ALA B 1 514 ? 13.492 26.734 15.484 1 97.06 514 ALA B N 1
ATOM 8668 C CA . ALA B 1 514 ? 12.562 27.859 15.602 1 97.06 514 ALA B CA 1
ATOM 8669 C C . ALA B 1 514 ? 13.094 28.906 16.578 1 97.06 514 ALA B C 1
ATOM 8671 O O . ALA B 1 514 ? 13.023 30.109 16.297 1 97.06 514 ALA B O 1
ATOM 8672 N N . GLU B 1 515 ? 13.586 28.453 17.703 1 96 515 GLU B N 1
ATOM 8673 C CA . GLU B 1 515 ? 14.102 29.359 18.719 1 96 515 GLU B CA 1
ATOM 8674 C C . GLU B 1 515 ? 15.266 30.188 18.172 1 96 515 GLU B C 1
ATOM 8676 O O . GLU B 1 515 ? 15.352 31.391 18.422 1 96 515 GLU B O 1
ATOM 8681 N N . SER B 1 516 ? 16.141 29.5 17.484 1 96.5 516 SER B N 1
ATOM 8682 C CA . SER B 1 516 ? 17.266 30.203 16.875 1 96.5 516 SER B CA 1
ATOM 8683 C C . SER B 1 516 ? 16.797 31.281 15.922 1 96.5 516 SER B C 1
ATOM 8685 O O . SER B 1 516 ? 17.297 32.406 15.953 1 96.5 516 SER B O 1
ATOM 8687 N N . ALA B 1 517 ? 15.859 30.984 15.102 1 97.94 517 ALA B N 1
ATOM 8688 C CA . ALA B 1 517 ? 15.305 31.938 14.141 1 97.94 517 ALA B CA 1
ATOM 8689 C C . ALA B 1 517 ? 14.609 33.094 14.867 1 97.94 517 ALA B C 1
ATOM 8691 O O . ALA B 1 517 ? 14.695 34.25 14.438 1 97.94 517 ALA B O 1
ATOM 8692 N N . ILE B 1 518 ? 13.922 32.812 15.93 1 97.06 518 ILE B N 1
ATOM 8693 C CA . ILE B 1 518 ? 13.195 33.812 16.719 1 97.06 518 ILE B CA 1
ATOM 8694 C C . ILE B 1 518 ? 14.18 34.812 17.312 1 97.06 518 ILE B C 1
ATOM 8696 O O . ILE B 1 518 ? 13.969 36.031 17.234 1 97.06 518 ILE B O 1
ATOM 8700 N N . ARG B 1 519 ? 15.234 34.281 17.875 1 96.25 519 ARG B N 1
ATOM 8701 C CA . ARG B 1 519 ? 16.234 35.156 18.484 1 96.25 519 ARG B CA 1
ATOM 8702 C C . ARG B 1 519 ? 16.828 36.125 17.453 1 96.25 519 ARG B C 1
ATOM 8704 O O . ARG B 1 519 ? 17.016 37.312 17.75 1 96.25 519 ARG B O 1
ATOM 8711 N N . LYS B 1 520 ? 17.062 35.625 16.328 1 97.88 520 LYS B N 1
ATOM 8712 C CA . LYS B 1 520 ? 17.578 36.5 15.266 1 97.88 520 LYS B CA 1
ATOM 8713 C C . LYS B 1 520 ? 16.531 37.5 14.805 1 97.88 520 LYS B C 1
ATOM 8715 O O . LYS B 1 520 ? 16.844 38.656 14.57 1 97.88 520 LYS B O 1
ATOM 8720 N N . ALA B 1 521 ? 15.336 37.062 14.648 1 97.94 521 ALA B N 1
ATOM 8721 C CA . ALA B 1 521 ? 14.242 37.938 14.203 1 97.94 521 ALA B CA 1
ATOM 8722 C C . ALA B 1 521 ? 14.023 39.094 15.18 1 97.94 521 ALA B C 1
ATOM 8724 O O . ALA B 1 521 ? 13.68 40.188 14.773 1 97.94 521 ALA B O 1
ATOM 8725 N N . GLU B 1 522 ? 14.188 38.812 16.453 1 96.12 522 GLU B N 1
ATOM 8726 C CA . GLU B 1 522 ? 14.062 39.844 17.484 1 96.12 522 GLU B CA 1
ATOM 8727 C C . GLU B 1 522 ? 15.07 40.969 17.266 1 96.12 522 GLU B C 1
ATOM 8729 O O . GLU B 1 522 ? 14.836 42.094 17.656 1 96.12 522 GLU B O 1
ATOM 8734 N N . MET B 1 523 ? 16.125 40.625 16.578 1 97 523 MET B N 1
ATOM 8735 C CA . MET B 1 523 ? 17.156 41.594 16.266 1 97 523 MET B CA 1
ATOM 8736 C C . MET B 1 523 ? 17.031 42.094 14.828 1 97 523 MET B C 1
ATOM 8738 O O . MET B 1 523 ? 17.984 42.625 14.258 1 97 523 MET B O 1
ATOM 8742 N N . ASN B 1 524 ? 15.93 41.844 14.227 1 97.19 524 ASN B N 1
ATOM 8743 C CA . ASN B 1 524 ? 15.594 42.281 12.875 1 97.19 524 ASN B CA 1
ATOM 8744 C C . ASN B 1 524 ? 16.469 41.562 11.836 1 97.19 524 ASN B C 1
ATOM 8746 O O . ASN B 1 524 ? 16.75 42.125 10.781 1 97.19 524 ASN B O 1
ATOM 8750 N N . ASP B 1 525 ? 17.031 40.469 12.219 1 98.19 525 ASP B N 1
ATOM 8751 C CA . ASP B 1 525 ? 17.672 39.562 11.281 1 98.19 525 ASP B CA 1
ATOM 8752 C C . ASP B 1 525 ? 16.75 38.406 10.898 1 98.19 525 ASP B C 1
ATOM 8754 O O . ASP B 1 525 ? 16.594 37.438 11.664 1 98.19 525 ASP B O 1
ATOM 8758 N N . PHE B 1 526 ? 16.266 38.469 9.703 1 98.38 526 PHE B N 1
ATOM 8759 C CA . PHE B 1 526 ? 15.234 37.531 9.297 1 98.38 526 PHE B CA 1
ATOM 8760 C C . PHE B 1 526 ? 15.836 36.438 8.422 1 98.38 526 PHE B C 1
ATOM 8762 O O . PHE B 1 526 ? 15.109 35.625 7.84 1 98.38 526 PHE B O 1
ATOM 8769 N N . SER B 1 527 ? 17.141 36.344 8.344 1 97.62 527 SER B N 1
ATOM 8770 C CA . SER B 1 527 ? 17.844 35.438 7.441 1 97.62 527 SER B CA 1
ATOM 8771 C C . SER B 1 527 ? 17.547 33.969 7.797 1 97.62 527 SER B C 1
ATOM 8773 O O . SER B 1 527 ? 17.359 33.156 6.914 1 97.62 527 SER B O 1
ATOM 8775 N N . GLU B 1 528 ? 17.469 33.688 9.086 1 98 528 GLU B N 1
ATOM 8776 C CA . GLU B 1 528 ? 17.25 32.281 9.469 1 98 528 GLU B CA 1
ATOM 8777 C C . GLU B 1 528 ? 15.781 31.891 9.297 1 98 528 GLU B C 1
ATOM 8779 O O . GLU B 1 528 ? 15.477 30.734 9.039 1 98 528 GLU B O 1
ATOM 8784 N N . VAL B 1 529 ? 14.852 32.844 9.492 1 98.56 529 VAL B N 1
ATOM 8785 C CA . VAL B 1 529 ? 13.453 32.562 9.172 1 98.56 529 VAL B CA 1
ATOM 8786 C C . VAL B 1 529 ? 13.328 32.188 7.699 1 98.56 529 VAL B C 1
ATOM 8788 O O . VAL B 1 529 ? 12.672 31.188 7.359 1 98.56 529 VAL B O 1
ATOM 8791 N N . GLU B 1 530 ? 13.977 32.906 6.887 1 97.62 530 GLU B N 1
ATOM 8792 C CA . GLU B 1 530 ? 13.961 32.656 5.449 1 97.62 530 GLU B CA 1
ATOM 8793 C C . GLU B 1 530 ? 14.625 31.312 5.117 1 97.62 530 GLU B C 1
ATOM 8795 O O . GLU B 1 530 ? 14.125 30.562 4.285 1 97.62 530 GLU B O 1
ATOM 8800 N N . LEU B 1 531 ? 15.766 31.109 5.715 1 97.75 531 LEU B N 1
ATOM 8801 C CA . LEU B 1 531 ? 16.5 29.859 5.484 1 97.75 531 LEU B CA 1
ATOM 8802 C C . LEU B 1 531 ? 15.664 28.656 5.867 1 97.75 531 LEU B C 1
ATOM 8804 O O . LEU B 1 531 ? 15.57 27.688 5.102 1 97.75 531 LEU B O 1
ATOM 8808 N N . LEU B 1 532 ? 15.07 28.703 7.027 1 98.5 532 LEU B N 1
ATOM 8809 C CA . LEU B 1 532 ? 14.25 27.594 7.504 1 98.5 532 LEU B CA 1
ATOM 8810 C C . LEU B 1 532 ? 13.039 27.391 6.602 1 98.5 532 LEU B C 1
ATOM 8812 O O . LEU B 1 532 ? 12.648 26.25 6.324 1 98.5 532 LEU B O 1
ATOM 8816 N N . HIS B 1 533 ? 12.43 28.453 6.211 1 98.5 533 HIS B N 1
ATOM 8817 C CA . HIS B 1 533 ? 11.312 28.344 5.285 1 98.5 533 HIS B CA 1
ATOM 8818 C C . HIS B 1 533 ? 11.727 27.641 4.004 1 98.5 533 HIS B C 1
ATOM 8820 O O . HIS B 1 533 ? 11.008 26.75 3.521 1 98.5 533 HIS B O 1
ATOM 8826 N N . GLN B 1 534 ? 12.844 28 3.484 1 97.44 534 GLN B N 1
ATOM 8827 C CA . GLN B 1 534 ? 13.359 27.375 2.266 1 97.44 534 GLN B CA 1
ATOM 8828 C C . GLN B 1 534 ? 13.633 25.891 2.475 1 97.44 534 GLN B C 1
ATOM 8830 O O . GLN B 1 534 ? 13.203 25.062 1.672 1 97.44 534 GLN B O 1
ATOM 8835 N N . ILE B 1 535 ? 14.289 25.562 3.514 1 97.25 535 ILE B N 1
ATOM 8836 C CA . ILE B 1 535 ? 14.688 24.188 3.805 1 97.25 535 ILE B CA 1
ATOM 8837 C C . ILE B 1 535 ? 13.445 23.328 4.031 1 97.25 535 ILE B C 1
ATOM 8839 O O . ILE B 1 535 ? 13.336 22.234 3.492 1 97.25 535 ILE B O 1
ATOM 8843 N N . LEU B 1 536 ? 12.477 23.844 4.75 1 98.31 536 LEU B N 1
ATOM 8844 C CA . LEU B 1 536 ? 11.305 23.062 5.156 1 98.31 536 LEU B CA 1
ATOM 8845 C C . LEU B 1 536 ? 10.273 23.016 4.031 1 98.31 536 LEU B C 1
ATOM 8847 O O . LEU B 1 536 ? 9.281 22.281 4.133 1 98.31 536 LEU B O 1
ATOM 8851 N N . SER B 1 537 ? 10.539 23.703 2.939 1 97.5 537 SER B N 1
ATOM 8852 C CA . SER B 1 537 ? 9.711 23.562 1.747 1 97.5 537 SER B CA 1
ATOM 8853 C C . SER B 1 537 ? 10.102 22.328 0.935 1 97.5 537 SER B C 1
ATOM 8855 O O . SER B 1 537 ? 9.375 21.938 0.022 1 97.5 537 SER B O 1
ATOM 8857 N N . SER B 1 538 ? 11.258 21.703 1.241 1 94.88 538 SER B N 1
ATOM 8858 C CA . SER B 1 538 ? 11.703 20.438 0.678 1 94.88 538 SER B CA 1
ATOM 8859 C C . SER B 1 538 ? 12.289 19.531 1.754 1 94.88 538 SER B C 1
ATOM 8861 O O . SER B 1 538 ? 13.445 19.109 1.656 1 94.88 538 SER B O 1
ATOM 8863 N N . PRO B 1 539 ? 11.438 19.203 2.645 1 96.5 539 PRO B N 1
ATOM 8864 C CA . PRO B 1 539 ? 11.945 18.516 3.834 1 96.5 539 PRO B CA 1
ATOM 8865 C C . PRO B 1 539 ? 12.414 17.094 3.533 1 96.5 539 PRO B C 1
ATOM 8867 O O . PRO B 1 539 ? 13.07 16.469 4.371 1 96.5 539 PRO B O 1
ATOM 8870 N N . PHE B 1 540 ? 12.195 16.5 2.363 1 93.31 540 PHE B N 1
ATOM 8871 C CA . PHE B 1 540 ? 12.523 15.109 2.045 1 93.31 540 PHE B CA 1
ATOM 8872 C C . PHE B 1 540 ? 13.812 15.023 1.238 1 93.31 540 PHE B C 1
ATOM 8874 O O . PHE B 1 540 ? 14.336 13.93 1.005 1 93.31 540 PHE B O 1
ATOM 8881 N N . VAL B 1 541 ? 14.344 16.156 0.827 1 89.38 541 VAL B N 1
ATOM 8882 C CA . VAL B 1 541 ? 15.539 16.219 -0.005 1 89.38 541 VAL B CA 1
ATOM 8883 C C . VAL B 1 541 ? 16.734 16.656 0.839 1 89.38 541 VAL B C 1
ATOM 8885 O O . VAL B 1 541 ? 16.641 17.609 1.603 1 89.38 541 VAL B O 1
ATOM 8888 N N . THR B 1 542 ? 17.812 15.898 0.746 1 90.62 542 THR B N 1
ATOM 8889 C CA . THR B 1 542 ? 19.016 16.312 1.452 1 90.62 542 THR B CA 1
ATOM 8890 C C . THR B 1 542 ? 19.547 17.625 0.886 1 90.62 542 THR B C 1
ATOM 8892 O O . THR B 1 542 ? 19.734 17.75 -0.326 1 90.62 542 THR B O 1
ATOM 8895 N N . GLN B 1 543 ? 19.797 18.578 1.762 1 94.12 543 GLN B N 1
ATOM 8896 C CA . GLN B 1 543 ? 20.219 19.922 1.36 1 94.12 543 GLN B CA 1
ATOM 8897 C C . GLN B 1 543 ? 21.547 20.297 1.999 1 94.12 543 GLN B C 1
ATOM 8899 O O . GLN B 1 543 ? 21.688 20.25 3.223 1 94.12 543 GLN B O 1
ATOM 8904 N N . GLU B 1 544 ? 22.469 20.688 1.18 1 93.62 544 GLU B N 1
ATOM 8905 C CA . GLU B 1 544 ? 23.812 21 1.655 1 93.62 544 GLU B CA 1
ATOM 8906 C C . GLU B 1 544 ? 23.781 22.094 2.729 1 93.62 544 GLU B C 1
ATOM 8908 O O . GLU B 1 544 ? 24.438 21.969 3.762 1 93.62 544 GLU B O 1
ATOM 8913 N N . THR B 1 545 ? 23 23.141 2.477 1 96.38 545 THR B N 1
ATOM 8914 C CA . THR B 1 545 ? 22.922 24.266 3.404 1 96.38 545 THR B CA 1
ATOM 8915 C C . THR B 1 545 ? 22.344 23.812 4.742 1 96.38 545 THR B C 1
ATOM 8917 O O . THR B 1 545 ? 22.766 24.281 5.801 1 96.38 545 THR B O 1
ATOM 8920 N N . ALA B 1 546 ? 21.375 22.953 4.746 1 97.06 546 ALA B N 1
ATOM 8921 C CA . ALA B 1 546 ? 20.766 22.438 5.965 1 97.06 546 ALA B CA 1
ATOM 8922 C C . ALA B 1 546 ? 21.734 21.547 6.734 1 97.06 546 ALA B C 1
ATOM 8924 O O . ALA B 1 546 ? 21.781 21.594 7.965 1 97.06 546 ALA B O 1
ATOM 8925 N N . GLU B 1 547 ? 22.516 20.703 5.984 1 95.25 547 GLU B N 1
ATOM 8926 C CA . GLU B 1 547 ? 23.516 19.844 6.613 1 95.25 547 GLU B CA 1
ATOM 8927 C C . GLU B 1 547 ? 24.609 20.672 7.301 1 95.25 547 GLU B C 1
ATOM 8929 O O . GLU B 1 547 ? 25.031 20.344 8.406 1 95.25 547 GLU B O 1
ATOM 8934 N N . GLU B 1 548 ? 24.969 21.719 6.605 1 95.31 548 GLU B N 1
ATOM 8935 C CA . GLU B 1 548 ? 25.984 22.609 7.164 1 95.31 548 GLU B CA 1
ATOM 8936 C C . GLU B 1 548 ? 25.484 23.297 8.438 1 95.31 548 GLU B C 1
ATOM 8938 O O . GLU B 1 548 ? 26.25 23.516 9.375 1 95.31 548 GLU B O 1
ATOM 8943 N N . ALA B 1 549 ? 24.219 23.562 8.469 1 95.62 549 ALA B N 1
ATOM 8944 C CA . 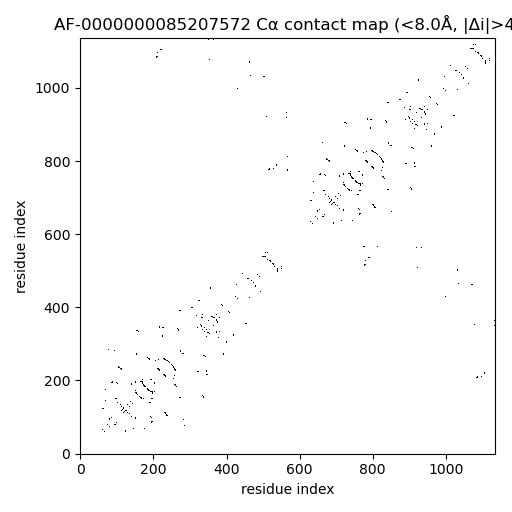ALA B 1 549 ? 23.609 24.234 9.617 1 95.62 549 ALA B CA 1
ATOM 8945 C C . ALA B 1 549 ? 23.344 23.234 10.742 1 95.62 549 ALA B C 1
ATOM 8947 O O . ALA B 1 549 ? 23 23.625 11.859 1 95.62 549 ALA B O 1
ATOM 8948 N N . GLY B 1 550 ? 23.5 21.969 10.469 1 94.94 550 GLY B N 1
ATOM 8949 C CA . GLY B 1 550 ? 23.312 20.938 11.477 1 94.94 550 GLY B CA 1
ATOM 8950 C C . GLY B 1 550 ? 21.844 20.609 11.742 1 94.94 550 GLY B C 1
ATOM 8951 O O . GLY B 1 550 ? 21.5 20.078 12.797 1 94.94 550 GLY B O 1
ATOM 8952 N N . TYR B 1 551 ? 20.938 20.859 10.789 1 96.44 551 TYR B N 1
ATOM 8953 C CA . TYR B 1 551 ? 19.5 20.75 11.008 1 96.44 551 TYR B CA 1
ATOM 8954 C C . TYR B 1 551 ? 19.078 19.281 11.055 1 96.44 551 TYR B C 1
ATOM 8956 O O . TYR B 1 551 ? 17.969 18.969 11.492 1 96.44 551 TYR B O 1
ATOM 8964 N N . ALA B 1 552 ? 19.953 18.344 10.578 1 95.5 552 ALA B N 1
ATOM 8965 C CA . ALA B 1 552 ? 19.656 16.906 10.656 1 95.5 552 ALA B CA 1
ATOM 8966 C C . ALA B 1 552 ? 20.625 16.203 11.617 1 95.5 552 ALA B C 1
ATOM 8968 O O . ALA B 1 552 ? 20.625 14.977 11.703 1 95.5 552 ALA B O 1
ATOM 8969 N N . ALA B 1 553 ? 21.484 16.969 12.242 1 94.94 553 ALA B N 1
ATOM 8970 C CA . ALA B 1 553 ? 22.422 16.438 13.227 1 94.94 553 ALA B CA 1
ATOM 8971 C C . ALA B 1 553 ? 21.781 16.359 14.609 1 94.94 553 ALA B C 1
ATOM 8973 O O . ALA B 1 553 ? 20.625 16.734 14.789 1 94.94 553 ALA B O 1
ATOM 8974 N N . ARG B 1 554 ? 22.531 15.82 15.508 1 94.38 554 ARG B N 1
ATOM 8975 C CA . ARG B 1 554 ? 22.078 15.844 16.891 1 94.38 554 ARG B CA 1
ATOM 8976 C C . ARG B 1 554 ? 21.812 17.266 17.359 1 94.38 554 ARG B C 1
ATOM 8978 O O . ARG B 1 554 ? 22.547 18.188 17.016 1 94.38 554 ARG B O 1
ATOM 8985 N N . PRO B 1 555 ? 20.672 17.406 18.047 1 93.19 555 PRO B N 1
ATOM 8986 C CA . PRO B 1 555 ? 20.391 18.766 18.531 1 93.19 555 PRO B CA 1
ATOM 8987 C C . PRO B 1 555 ? 21.516 19.344 19.375 1 93.19 555 PRO B C 1
ATOM 8989 O O . PRO B 1 555 ? 22.188 18.594 20.109 1 93.19 555 PRO B O 1
ATOM 8992 N N . PRO B 1 556 ? 21.703 20.594 19.25 1 93.06 556 PRO B N 1
ATOM 8993 C CA . PRO B 1 556 ? 22.734 21.219 20.109 1 93.06 556 PRO B CA 1
ATOM 8994 C C . PRO B 1 556 ? 22.406 21.109 21.594 1 93.06 556 PRO B C 1
ATOM 8996 O O . PRO B 1 556 ? 21.234 20.953 21.953 1 93.06 556 PRO B O 1
ATOM 8999 N N . ARG B 1 557 ? 23.312 21.266 22.438 1 90.25 557 ARG B N 1
ATOM 9000 C CA . ARG B 1 557 ? 23.188 21.062 23.875 1 90.25 557 ARG B CA 1
ATOM 9001 C C . ARG B 1 557 ? 22.188 22.047 24.484 1 90.25 557 ARG B C 1
ATOM 9003 O O . ARG B 1 557 ? 21.422 21.688 25.391 1 90.25 557 ARG B O 1
ATOM 9010 N N . TRP B 1 558 ? 22.188 23.234 24.016 1 89.62 558 TRP B N 1
ATOM 9011 C CA . TRP B 1 558 ? 21.328 24.25 24.609 1 89.62 558 TRP B CA 1
ATOM 9012 C C . TRP B 1 558 ? 19.859 23.953 24.328 1 89.62 558 TRP B C 1
ATOM 9014 O O . TRP B 1 558 ? 18.969 24.5 24.984 1 89.62 558 TRP B O 1
ATOM 9024 N N . ALA B 1 559 ? 19.578 23.172 23.359 1 88.31 559 ALA B N 1
ATOM 9025 C CA . ALA B 1 559 ? 18.219 22.828 22.953 1 88.31 559 ALA B CA 1
ATOM 9026 C C . ALA B 1 559 ? 17.5 22.062 24.078 1 88.31 559 ALA B C 1
ATOM 9028 O O . ALA B 1 559 ? 16.266 22.094 24.156 1 88.31 559 ALA B O 1
ATOM 9029 N N . GLU B 1 560 ? 18.219 21.406 24.938 1 86 560 GLU B N 1
ATOM 9030 C CA . GLU B 1 560 ? 17.641 20.594 26 1 86 560 GLU B CA 1
ATOM 9031 C C . GLU B 1 560 ? 16.906 21.438 27.031 1 86 560 GLU B C 1
ATOM 9033 O O . GLU B 1 560 ? 15.992 20.969 27.703 1 86 560 GLU B O 1
ATOM 9038 N N . ARG B 1 561 ? 17.172 22.656 27.062 1 82.5 561 ARG B N 1
ATOM 9039 C CA . ARG B 1 561 ? 16.609 23.531 28.078 1 82.5 561 ARG B CA 1
ATOM 9040 C C . ARG B 1 561 ? 15.453 24.359 27.516 1 82.5 561 ARG B C 1
ATOM 9042 O O . ARG B 1 561 ? 14.812 25.125 28.25 1 82.5 561 ARG B O 1
ATOM 9049 N N . LEU B 1 562 ? 15.141 24.125 26.344 1 87.81 562 LEU B N 1
ATOM 9050 C CA . LEU B 1 562 ? 14.141 24.953 25.688 1 87.81 562 LEU B CA 1
ATOM 9051 C C . LEU B 1 562 ? 12.734 24.578 26.141 1 87.81 562 LEU B C 1
ATOM 9053 O O . LEU B 1 562 ? 12.414 23.391 26.266 1 87.81 562 LEU B O 1
ATOM 9057 N N . LYS B 1 563 ? 11.977 25.578 26.531 1 84.12 563 LYS B N 1
ATOM 9058 C CA . LYS B 1 563 ? 10.57 25.453 26.891 1 84.12 563 LYS B CA 1
ATOM 9059 C C . LYS B 1 563 ? 9.695 26.328 26 1 84.12 563 LYS B C 1
ATOM 9061 O O . LYS B 1 563 ? 10.055 27.469 25.688 1 84.12 563 LYS B O 1
ATOM 9066 N N . VAL B 1 564 ? 8.664 25.719 25.484 1 85.19 564 VAL B N 1
ATOM 9067 C CA . VAL B 1 564 ? 7.715 26.453 24.656 1 85.19 564 VAL B CA 1
ATOM 9068 C C . VAL B 1 564 ? 6.367 26.531 25.359 1 85.19 564 VAL B C 1
ATOM 9070 O O . VAL B 1 564 ? 5.926 25.578 26 1 85.19 564 VAL B O 1
ATOM 9073 N N . SER B 1 565 ? 5.777 27.766 25.375 1 82.62 565 SER B N 1
ATOM 9074 C CA . SER B 1 565 ? 4.5 27.969 26.047 1 82.62 565 SER B CA 1
ATOM 9075 C C . SER B 1 565 ? 3.574 28.859 25.203 1 82.62 565 SER B C 1
ATOM 9077 O O . SER B 1 565 ? 3.941 29.281 24.109 1 82.62 565 SER B O 1
ATOM 9079 N N . CYS B 1 566 ? 2.355 29.078 25.719 1 75.56 566 CYS B N 1
ATOM 9080 C CA . CYS B 1 566 ? 1.358 29.891 25.031 1 75.56 566 CYS B CA 1
ATOM 9081 C C . CYS B 1 566 ? 1.755 31.359 25.047 1 75.56 566 CYS B C 1
ATOM 9083 O O . CYS B 1 566 ? 2.465 31.812 25.938 1 75.56 566 CYS B O 1
ATOM 9085 N N . SER B 1 567 ? 1.513 32.062 23.938 1 71.56 567 SER B N 1
ATOM 9086 C CA . SER B 1 567 ? 1.851 33.5 23.844 1 71.56 567 SER B CA 1
ATOM 9087 C C . SER B 1 567 ? 0.614 34.375 24.031 1 71.56 567 SER B C 1
ATOM 9089 O O . SER B 1 567 ? 0.528 35.438 23.453 1 71.56 567 SER B O 1
ATOM 9091 N N . SER B 1 568 ? -0.365 33.812 24.656 1 66.19 568 SER B N 1
ATOM 9092 C CA . SER B 1 568 ? -1.543 34.656 24.875 1 66.19 568 SER B CA 1
ATOM 9093 C C . SER B 1 568 ? -1.297 35.688 25.984 1 66.19 568 SER B C 1
ATOM 9095 O O . SER B 1 568 ? -0.453 35.469 26.859 1 66.19 568 SER B O 1
#

pLDDT: mean 87.72, std 22.41, range [16.44, 98.94]

Solvent-accessible surface area (backbone atoms only — not comparable to full-atom values): 61590 Å² total; per-residue (Å²): 134,80,70,78,70,75,52,90,55,86,75,73,72,85,79,69,83,71,71,72,74,74,70,79,72,78,73,77,75,69,89,81,91,83,75,82,84,79,78,88,80,80,84,72,75,79,72,76,72,70,69,67,72,65,68,68,73,68,68,86,43,41,77,49,74,82,73,48,58,30,42,34,57,72,60,59,74,71,44,55,63,45,85,64,79,59,43,61,65,58,91,81,76,92,40,48,33,32,55,36,72,57,38,47,72,47,72,68,75,41,81,53,43,68,31,63,64,40,36,41,73,52,65,31,30,35,74,69,41,68,74,37,70,64,42,53,33,42,54,36,34,65,38,76,53,46,62,44,59,34,28,25,48,48,20,12,30,34,53,93,82,36,82,62,52,81,42,40,32,21,26,34,33,35,38,24,35,37,73,31,96,86,73,46,61,36,34,36,30,35,38,22,22,21,48,22,36,33,18,71,93,52,76,6,60,30,33,46,62,50,45,53,48,30,44,46,46,27,43,30,35,47,54,70,68,40,63,46,32,42,38,40,36,34,31,36,32,68,28,75,38,81,35,40,55,77,73,74,76,65,66,42,78,40,34,26,18,22,31,29,31,34,34,74,64,87,56,24,42,5,47,43,33,39,25,44,76,68,64,37,57,67,60,41,50,50,50,52,52,49,48,33,62,75,74,37,62,91,49,49,89,81,42,92,55,36,68,52,53,50,50,48,48,43,52,54,41,38,32,45,42,53,30,48,32,54,73,71,33,39,26,60,28,62,72,25,28,55,44,35,35,61,80,37,35,48,53,77,56,59,22,44,34,38,52,53,43,35,49,66,73,44,53,33,18,66,78,45,82,83,41,68,36,8,47,63,29,45,65,58,44,49,52,52,41,52,50,51,43,50,61,32,44,46,91,81,44,52,74,68,48,47,51,53,46,50,54,52,57,67,45,41,65,58,50,27,51,52,42,38,49,52,52,53,32,50,48,69,58,48,67,83,86,58,87,59,51,62,53,56,53,53,51,50,53,49,48,26,44,75,49,50,17,36,44,53,48,30,42,28,46,65,69,37,54,25,52,66,35,59,75,66,67,58,40,89,92,30,67,34,53,45,40,42,63,73,43,88,60,39,64,62,50,47,54,55,49,55,63,60,56,49,75,39,41,60,44,71,80,37,58,53,59,52,49,54,23,38,58,36,38,76,69,74,36,36,63,49,49,46,49,49,47,58,50,28,61,44,19,53,56,92,46,71,70,46,57,73,70,38,65,68,48,78,77,60,78,74,48,78,72,67,76,38,41,52,73,114,137,80,71,77,70,76,51,84,71,76,74,73,71,86,79,68,82,70,69,72,73,72,70,77,70,79,73,74,75,77,90,86,87,76,82,78,86,81,81,80,80,78,68,73,75,81,73,73,72,69,67,67,71,63,66,68,72,66,66,84,40,40,76,49,73,82,72,48,59,30,40,36,56,71,59,59,72,70,43,55,61,46,86,63,79,59,44,61,63,58,91,80,76,91,40,48,32,31,55,36,72,56,38,48,72,47,71,68,75,41,81,53,43,68,31,65,64,40,36,40,75,52,65,30,28,36,75,69,42,68,74,37,69,64,41,53,32,42,54,33,34,64,37,77,54,46,60,44,60,34,28,25,46,48,21,11,29,33,54,94,83,36,82,62,52,81,41,39,31,20,26,35,32,35,37,22,34,35,74,31,96,86,72,45,60,36,32,36,30,35,37,22,22,22,48,22,35,33,18,71,94,51,77,7,60,31,34,46,63,49,45,53,48,29,43,45,45,29,42,30,34,46,54,71,68,38,63,46,31,42,38,40,37,33,30,36,32,68,30,76,38,81,37,40,54,76,75,74,75,65,66,43,79,42,34,26,18,22,32,29,31,35,33,74,64,85,57,24,41,6,46,42,34,40,26,43,77,69,64,36,57,68,60,41,51,50,51,50,51,49,48,34,61,74,74,35,63,91,48,50,91,82,42,92,53,35,70,52,52,50,49,48,49,43,52,54,41,38,32,45,42,52,31,49,31,54,73,71,33,39,24,60,29,63,72,25,28,56,44,35,36,62,80,39,37,48,53,77,56,59,22,44,35,38,52,53,43,35,49,66,73,44,55,31,18,65,78,45,81,84,41,68,37,8,46,64,30,45,64,59,43,48,52,52,41,50,50,50,43,51,62,32,44,45,90,81,44,52,75,69,49,47,53,52,45,50,52,52,57,68,44,43,65,59,53,26,51,52,42,37,50,53,53,51,32,49,48,68,57,48,67,82,86,59,87,59,52,62,54,55,52,52,51,49,54,49,48,26,44,74,50,50,17,37,44,53,49,30,42,27,46,64,68,38,55,26,53,66,34,60,76,65,69,57,41,89,92,30,68,34,52,44,41,41,62,73,42,88,60,40,64,61,51,47,53,53,48,54,64,60,55,49,75,40,42,59,44,72,79,38,59,55,59,51,50,53,24,37,59,34,40,77,70,74,37,36,64,52,49,46,49,49,46,57,50,29,60,43,19,56,56,93,46,71,71,45,57,74,69,39,64,70,50,78,77,60,77,73,47,76,72,66,77,39,42,54,74,113

InterPro domains:
  IPR003846 Protein adenylyltransferase SelO [MF_00692] (79-563)
  IPR003846 Protein adenylyltransferase SelO [PF02696] (113-533)

Secondary structure (DSSP, 8-state):
-----GGGS---------------------------------------------------SB--GGG---B-HHHHHHS-B--S-SSS-----S-SEEE-PPPPPPS--EEEEE-HIIIIIIS-B-GGGGGSHHHHHHHTTSSPPTT---EEE--EEEETTEEEEE---SSEEEEEEEE-TTS-EEEEEEESS---TT-TTS-S-EEHHHHHHHHHHHHHHHHTT--B-EEEEEEEEEEEEEE-TTSSS--EEEEEEEEEEEES---BHHHHHHHHHTT-HHHHHHHHHHHHHHH-TTS-TT-TTHHHHHHHHHHHHHHHHHHHHHHTTEEES---GGGBBTT--B---SSEEE-SB--TT----TT-TT-TT-GGGHHHHHHHHHHHHHHHHGGGS-HHHHHHHHHHHHTHHHHHHHHHHHHHHHHTT--S--TTHHHHHHHHHHHHHHHT-BHHHHHHHHHH--HHHHHHT--TT-HHHHHHTTSTTHHHHHHHHHHHH--S-S----HHHHHHHHHHHHTT--HHHHHHHHHHTSTTS--HHHHHHTTTSPPPGGGGG-------/-----GGGTT--------------------------------------------------SB--GGG---B-HHHHHHS-B----SSS-----S-SEEE-PPPPPPS--EEEEE-HHIIIIIS-B-GGGGGSHHHHHHHTTSSPPTT---EEE--EEEETTEEEEE---SSEEEEEEEE-TTS-EEEEEEESS---TT-TTS-S-EEHHHHHHHHHHHHHHHHHT--B-EEEEEEEEEEEEEE-TTSSS--EEEEEEEEEEEES---BHHHHHHHHHTT-HHHHHHHHHHHHHHH-TTS-TT-TTHHHHHHHHHHHHHHHHHHHHHHTTEEES---GGGBBTT--B---SSEEE-SB--TT----TT-TT-TT-GGGHHHHHHHHHHHHHHHHGGGS-HHHHHHHHHHHHTHHHHHHHHHHHHHHHHHT--S--TTHHHHHHHHHHHHHHHT-BHHHHHHHHHH--HHHHHHT--TT-HHHHHHTTSTTHHHHHHHHHHHH--S-S----HHHHHHHHHHHHTT--HHHHHHHHHHTSTTS--HHHHHHTTTSPPPGGGGG-------

Nearest PDB structures (foldseek):
  6eac-assembly1_A  TM=8.091E-01  e=8.137E-43  Pseudomonas syringae
  6lna-assembly2_B  TM=7.977E-01  e=3.887E-40  Escherichia coli
  6k20-assembly1_A  TM=7.901E-01  e=2.428E-40  Escherichia coli
  6iny-assembly1_A  TM=7.939E-01  e=5.320E-40  Escherichia coli
  6lna-assembly1_A  TM=7.829E-01  e=2.423E-39  Escherichia coli